Protein AF-0000000078038089 (afdb_homodimer)

Solvent-accessible surface area (backbone atoms only — not comparable to full-atom values): 41610 Å² total; per-residue (Å²): 118,69,72,63,53,53,57,51,37,50,51,44,17,50,50,28,14,52,50,22,21,52,52,29,41,55,55,46,53,55,54,62,59,62,69,77,53,71,52,71,41,42,53,54,8,49,50,24,42,45,66,64,34,48,66,60,7,49,51,33,33,49,57,31,35,71,75,46,75,58,58,70,67,52,51,52,26,52,27,52,46,32,40,77,71,63,40,31,68,63,18,39,51,49,32,51,55,57,60,68,46,84,88,56,50,72,68,52,44,52,50,33,45,52,51,37,21,49,34,27,44,75,66,60,40,50,69,60,13,45,54,41,28,58,70,32,52,89,47,97,51,21,51,62,24,49,52,52,43,40,54,52,27,56,74,70,63,39,50,68,61,37,49,52,54,42,68,75,39,60,83,57,45,86,65,41,41,53,50,45,15,52,46,23,45,51,53,17,54,56,22,52,78,67,66,36,61,68,56,21,51,51,25,46,52,51,16,25,70,44,50,37,76,76,34,67,66,60,41,50,50,50,33,50,49,22,56,74,67,66,34,64,67,55,28,52,53,42,52,50,49,38,55,73,76,37,52,55,47,47,28,61,48,51,54,54,52,55,70,74,40,58,76,90,53,44,62,76,50,42,70,61,54,52,51,47,50,69,74,40,61,83,41,65,39,50,54,58,50,48,51,48,27,52,74,61,70,36,53,65,61,47,45,55,51,38,54,50,31,54,70,75,61,64,45,66,59,51,48,34,37,40,38,67,49,44,37,74,72,50,60,78,91,45,25,65,59,41,45,50,52,31,54,54,46,39,50,49,39,70,68,44,43,22,23,42,29,75,80,80,59,51,73,32,86,60,89,48,56,52,38,89,82,81,60,46,70,73,37,40,59,64,49,64,40,70,76,69,79,64,76,79,71,128,120,70,72,62,51,54,56,51,38,50,52,45,17,49,49,27,15,51,50,20,22,51,54,29,41,55,54,46,52,56,56,61,58,63,70,77,54,71,51,69,41,42,52,54,9,49,51,24,43,45,66,63,34,50,65,62,7,50,50,33,32,48,57,30,34,71,76,47,74,57,59,72,67,52,51,51,27,52,27,52,45,31,41,77,71,64,40,32,68,61,18,40,52,49,32,50,54,57,60,67,46,83,88,56,51,73,68,53,44,52,51,33,45,52,51,36,20,49,34,26,45,75,64,61,41,51,68,59,13,45,54,42,28,60,69,32,52,88,46,98,50,20,49,62,24,49,52,52,42,40,54,52,28,56,74,70,64,38,50,67,63,36,49,53,55,40,68,75,39,59,83,58,45,87,65,41,41,54,50,47,15,54,44,24,46,51,53,16,54,55,23,53,77,67,65,37,60,69,56,22,53,52,25,46,51,52,14,24,69,44,50,36,77,74,35,67,66,58,41,50,51,50,32,51,50,23,56,75,68,66,34,63,69,55,29,51,52,41,52,50,49,37,55,72,75,36,52,54,47,46,28,59,48,51,53,54,52,56,70,74,40,60,78,88,52,43,62,76,49,43,69,59,53,50,51,47,50,69,75,40,63,82,41,66,39,50,55,57,50,46,51,47,29,52,74,60,70,37,53,65,62,48,46,55,50,39,54,51,30,54,69,77,62,62,45,65,60,52,47,35,38,39,36,69,49,43,38,75,69,49,60,78,91,46,26,65,59,41,45,51,52,31,52,53,46,40,51,48,39,70,68,44,43,22,22,42,29,76,80,80,58,52,72,32,86,57,88,48,57,52,38,88,81,79,62,47,67,73,37,39,59,66,47,64,40,69,76,68,79,64,78,79,72,128

Foldseek 3Di:
DVVVVVVVVVVVVVVVVVVVVVVVVVVCVVVVVPDPDQPPLLVQLVVCVVVVVPVRSLVSLVVSCVVPVDPLVSLLVSLLSCVVVVVLVVSLVSLVVVLPDPPDDPVSNLSSLQSNLVSCVSNVVLVVSLVSLVVCCPHPCNLVSLVVNLVSCVVVLVLVVNLVSCVVPVPSDPLSLVVLLVSLLVQLVVCLVVPVVVSNVVSLVSSCVRPNCLDLSSLLSQLSSCLSVVVVVSNVVSLVSCCVRPLQCVQVVLVSVPVSDDLLCLQVCLVVVLVSCVVPVQHQHLQVNCSSCVSVVNLVSSLVSLVVSCVPPNDLSSVLSNLVSVLVVDPPVCNVVSVVVSVVSVVLCQVQWFWAFQPPGDTHSDDDQADPPPRDGNRTRSGTDSDDPPPPPD/DVVVVVVVVVVVVVVVVVVVVVVVVVVCVVVVVPDPDQPPLLVQLVVCVVVVVNVRSLVSLVVSCVVPVDPLVSLLVSLLSCVVVVVLVVSLVSLVVVLPDPPDDPVSNLSSLQSNLVSCVSNPVLVSSLVSLVVCCPHPCNLVSLVVNLVSCVVVLVLVVNLVSCVVPVPSDPLSLVVLLVSLLVQLVVCLVVVVVVSNVVSLVSSCVRPNCLDLSSLLSQLSSCLSVVVVVSNVVSLVSCVVRPLLSVQVVLVSVPVSDDLVCLQVCLVVVLVSCVVPVQHQHLQVNCSSCVSVVNLVSSLVSLVVSCVPPNDLSSVLSNLVSVLVVDDPVCNVVSVVVSVVSVVLCQVQWFWAFQPPGDTHSDDDQADPPPRDGNRTRSGTDSDPPPPPPD

Radius of gyration: 39.52 Å; Cα contacts (8 Å, |Δi|>4): 977; chains: 2; bounding box: 90×136×73 Å

Nearest PDB structures (foldseek):
  7wzb-assembly1_B  TM=8.133E-01  e=4.475E-08  Salmonella enterica subsp. enterica serovar Typhimurium str. LT2
  7wzb-assembly1_A  TM=8.199E-01  e=7.776E-07  Salmonella enterica subsp. enterica serovar Typhimurium str. LT2
  8dth-assembly1_A  TM=4.764E-01  e=3.209E-05  Arabidopsis thaliana
  7y4i-assembly1_A  TM=4.609E-01  e=3.816E-05  Arabidopsis thaliana
  8a61-assembly1_D  TM=4.035E-01  e=2.325E-03  Saccharomyces cerevisiae

Sequence (788 aa):
MIWDQWWYALLIGALFFALGWIAGRIDLRAVTRAASQLPRAYLTGLNHLLHGRRDQALEALLAAAELHPGPVELQLALAALMRDRGEYERAIAIHRALAARSELTAQQRDEVIAELALDYHRAGFLDRAEAAYRQMLGGPRDGWARAALVAILQTERDWNQCLALLEAAPEALPHAQLLQMHLHCELAQEAISREDWATVAHHWRAACEAGGGQALRTLLVEGEWRLATQDEAGVRSVWERIERIHPDGLALVLDKWLSALPVEQWPTVLPVVRRWFQRFPQIDAWARYVDVELQCGSADEAFRRLQEAMRVSPDLMVLDAYLRLVVWMVPEGWRVEVDRVRSLVHGYVERLARYHCQKCGFKAKQHHWRCPACGEWGTFPPRRTVAFEGSRAQMIWDQWWYALLIGALFFALGWIAGRIDLRAVTRAASQLPRAYLTGLNHLLHGRRDQALEALLAAAELHPGPVELQLALAALMRDRGEYERAIAIHRALAARSELTAQQRDEVIAELALDYHRAGFLDRAEAAYRQMLGGPRDGWARAALVAILQTERDWNQCLALLEAAPEALPHAQLLQMHLHCELAQEAISREDWATVAHHWRAACEAGGGQALRTLLVEGEWRLATQDEAGVRSVWERIERIHPDGLALVLDKWLSALPVEQWPTVLPVVRRWFQRFPQIDAWARYVDVELQCGSADEAFRRLQEAMRVSPDLMVLDAYLRLVVWMVPEGWRVEVDRVRSLVHGYVERLARYHCQKCGFKAKQHHWRCPACGEWGTFPPRRTVAFEGSRAQ

Structure (mmCIF, N/CA/C/O backbone):
data_AF-0000000078038089-model_v1
#
loop_
_entity.id
_entity.type
_entity.pdbx_description
1 polymer 'Lipopolysaccharide assembly protein LapB'
#
loop_
_atom_site.group_PDB
_atom_site.id
_atom_site.type_symbol
_atom_site.label_atom_id
_atom_site.label_alt_id
_atom_site.label_comp_id
_atom_site.label_asym_id
_atom_site.label_entity_id
_atom_site.label_seq_id
_atom_site.pdbx_PDB_ins_code
_atom_site.Cartn_x
_atom_site.Cartn_y
_atom_site.Cartn_z
_atom_site.occupancy
_atom_site.B_iso_or_equiv
_atom_site.auth_seq_id
_atom_site.auth_comp_id
_atom_site.auth_asym_id
_atom_site.auth_atom_id
_atom_site.pdbx_PDB_model_num
ATOM 1 N N . MET A 1 1 ? -5.324 94.438 43.156 1 42.06 1 MET A N 1
ATOM 2 C CA . MET A 1 1 ? -5.879 93.375 43.938 1 42.06 1 MET A CA 1
ATOM 3 C C . MET A 1 1 ? -6.602 92.375 43.062 1 42.06 1 MET A C 1
ATOM 5 O O . MET A 1 1 ? -6.828 91.25 43.469 1 42.06 1 MET A O 1
ATOM 9 N N . ILE A 1 2 ? -7.195 92.812 42 1 53.88 2 ILE A N 1
ATOM 10 C CA . ILE A 1 2 ? -8.008 92.062 41.094 1 53.88 2 ILE A CA 1
ATOM 11 C C . ILE A 1 2 ? -7.105 91.125 40.281 1 53.88 2 ILE A C 1
ATOM 13 O O . ILE A 1 2 ? -7.492 90 39.938 1 53.88 2 ILE A O 1
ATOM 17 N N . TRP A 1 3 ? -5.93 91.625 39.969 1 56.16 3 TRP A N 1
ATOM 18 C CA . TRP A 1 3 ? -4.996 90.812 39.156 1 56.16 3 TRP A CA 1
ATOM 19 C C . TRP A 1 3 ? -4.562 89.562 39.906 1 56.16 3 TRP A C 1
ATOM 21 O O . TRP A 1 3 ? -4.324 88.562 39.25 1 56.16 3 TRP A O 1
ATOM 31 N N . ASP A 1 4 ? -4.559 89.562 41.281 1 59.94 4 ASP A N 1
ATOM 32 C CA . ASP A 1 4 ? -4.102 88.438 42.094 1 59.94 4 ASP A CA 1
ATOM 33 C C . ASP A 1 4 ? -5.105 87.312 42.062 1 59.94 4 ASP A C 1
ATOM 35 O O . ASP A 1 4 ? -4.719 86.125 42.125 1 59.94 4 ASP A O 1
ATOM 39 N N . GLN A 1 5 ? -6.301 87.562 41.812 1 61.91 5 GLN A N 1
ATOM 40 C CA . GLN A 1 5 ? -7.336 86.562 41.875 1 61.91 5 GLN A CA 1
ATOM 41 C C . GLN A 1 5 ? -7.375 85.75 40.594 1 61.91 5 GLN A C 1
ATOM 43 O O . GLN A 1 5 ? -7.691 84.562 40.625 1 61.91 5 GLN A O 1
ATOM 48 N N . TRP A 1 6 ? -6.977 86.375 39.469 1 65.12 6 TRP A N 1
ATOM 49 C CA . TRP A 1 6 ? -7.008 85.688 38.188 1 65.12 6 TRP A CA 1
ATOM 50 C C . TRP A 1 6 ? -5.918 84.625 38.125 1 65.12 6 TRP A C 1
ATOM 52 O O . TRP A 1 6 ? -6.125 83.562 37.562 1 65.12 6 TRP A O 1
ATOM 62 N N . TRP A 1 7 ? -4.738 84.875 38.812 1 70.12 7 TRP A N 1
ATOM 63 C CA . TRP A 1 7 ? -3.658 83.875 38.844 1 70.12 7 TRP A CA 1
ATOM 64 C C . TRP A 1 7 ? -4.074 82.625 39.656 1 70.12 7 TRP A C 1
ATOM 66 O O . TRP A 1 7 ? -3.746 81.5 39.281 1 70.12 7 TRP A O 1
ATOM 76 N N . TYR A 1 8 ? -4.852 82.812 40.719 1 69.56 8 TYR A N 1
ATOM 77 C CA . TYR A 1 8 ? -5.348 81.75 41.5 1 69.56 8 TYR A CA 1
ATOM 78 C C . TYR A 1 8 ? -6.391 80.938 40.75 1 69.56 8 TYR A C 1
ATOM 80 O O . TYR A 1 8 ? -6.402 79.688 40.781 1 69.56 8 TYR A O 1
ATOM 88 N N . ALA A 1 9 ? -7.199 81.625 39.938 1 69.62 9 ALA A N 1
ATOM 89 C CA . ALA A 1 9 ? -8.211 81 39.094 1 69.62 9 ALA A CA 1
ATOM 90 C C . ALA A 1 9 ? -7.555 80.188 38 1 69.62 9 ALA A C 1
ATOM 92 O O . ALA A 1 9 ? -7.992 79.062 37.719 1 69.62 9 ALA A O 1
ATOM 93 N N . LEU A 1 10 ? -6.504 80.688 37.438 1 72.38 10 LEU A N 1
ATOM 94 C CA . LEU A 1 10 ? -5.758 79.938 36.438 1 72.38 10 LEU A CA 1
ATOM 95 C C . LEU A 1 10 ? -5.055 78.75 37.031 1 72.38 10 LEU A C 1
ATOM 97 O O . LEU A 1 10 ? -5.016 77.625 36.438 1 72.38 10 LEU A O 1
ATOM 101 N N . LEU A 1 11 ? -4.547 78.875 38.312 1 73.69 11 LEU A N 1
ATOM 102 C CA . LEU A 1 11 ? -3.879 77.75 39 1 73.69 11 LEU A CA 1
ATOM 103 C C . LEU A 1 11 ? -4.879 76.688 39.375 1 73.69 11 LEU A C 1
ATOM 105 O O . LEU A 1 11 ? -4.59 75.5 39.25 1 73.69 11 LEU A O 1
ATOM 109 N N . ILE A 1 12 ? -6.078 77.125 39.781 1 73.38 12 ILE A N 1
ATOM 110 C CA . ILE A 1 12 ? -7.133 76.188 40.125 1 73.38 12 ILE A CA 1
ATOM 111 C C . ILE A 1 12 ? -7.664 75.5 38.875 1 73.38 12 ILE A C 1
ATOM 113 O O . ILE A 1 12 ? -7.875 74.312 38.844 1 73.38 12 ILE A O 1
ATOM 117 N N . GLY A 1 13 ? -7.836 76.312 37.781 1 73.81 13 GLY A N 1
ATOM 118 C CA . GLY A 1 13 ? -8.219 75.75 36.5 1 73.81 13 GLY A CA 1
ATOM 119 C C . GLY A 1 13 ? -7.211 74.75 35.969 1 73.81 13 GLY A C 1
ATOM 120 O O . GLY A 1 13 ? -7.582 73.688 35.469 1 73.81 13 GLY A O 1
ATOM 121 N N . ALA A 1 14 ? -5.941 75.062 36.125 1 76.44 14 ALA A N 1
ATOM 122 C CA . ALA A 1 14 ? -4.871 74.188 35.688 1 76.44 14 ALA A CA 1
ATOM 123 C C . ALA A 1 14 ? -4.848 72.875 36.531 1 76.44 14 ALA A C 1
ATOM 125 O O . ALA A 1 14 ? -4.637 71.812 36 1 76.44 14 ALA A O 1
ATOM 126 N N . LEU A 1 15 ? -5.125 72.938 37.812 1 77 15 LEU A N 1
ATOM 127 C CA . LEU A 1 15 ? -5.188 71.75 38.688 1 77 15 LEU A CA 1
ATOM 128 C C . LEU A 1 15 ? -6.383 70.875 38.344 1 77 15 LEU A C 1
ATOM 130 O O . LEU A 1 15 ? -6.258 69.688 38.312 1 77 15 LEU A O 1
ATOM 134 N N . PHE A 1 16 ? -7.5 71.562 38.094 1 76.12 16 PHE A N 1
ATOM 135 C CA . PHE A 1 16 ? -8.688 70.75 37.75 1 76.12 16 PHE A CA 1
ATOM 136 C C . PHE A 1 16 ? -8.555 70.125 36.344 1 76.12 16 PHE A C 1
ATOM 138 O O . PHE A 1 16 ? -8.992 69 36.125 1 76.12 16 PHE A O 1
ATOM 145 N N . PHE A 1 17 ? -7.906 70.875 35.406 1 76.44 17 PHE A N 1
ATOM 146 C CA . PHE A 1 17 ? -7.594 70.312 34.125 1 76.44 17 PHE A CA 1
ATOM 147 C C . PHE A 1 17 ? -6.668 69.125 34.25 1 76.44 17 PHE A C 1
ATOM 149 O O . PHE A 1 17 ? -6.883 68.062 33.625 1 76.44 17 PHE A O 1
ATOM 156 N N . ALA A 1 18 ? -5.656 69.188 35.125 1 78.19 18 ALA A N 1
ATOM 157 C CA . ALA A 1 18 ? -4.719 68.062 35.375 1 78.19 18 ALA A CA 1
ATOM 158 C C . ALA A 1 18 ? -5.422 66.938 36.031 1 78.19 18 ALA A C 1
ATOM 160 O O . ALA A 1 18 ? -5.184 65.75 35.656 1 78.19 18 ALA A O 1
ATOM 161 N N . LEU A 1 19 ? -6.332 67.188 36.906 1 76.94 19 LEU A N 1
ATOM 162 C CA . LEU A 1 19 ? -7.082 66.125 37.594 1 76.94 19 LEU A CA 1
ATOM 163 C C . LEU A 1 19 ? -8.07 65.438 36.625 1 76.94 19 LEU A C 1
ATOM 165 O O . LEU A 1 19 ? -8.234 64.25 36.656 1 76.94 19 LEU A O 1
ATOM 169 N N . GLY A 1 20 ? -8.75 66.188 35.812 1 72.44 20 GLY A N 1
ATOM 170 C CA . GLY A 1 20 ? -9.617 65.688 34.781 1 72.44 20 GLY A CA 1
ATOM 171 C C . GLY A 1 20 ? -8.867 64.812 33.75 1 72.44 20 GLY A C 1
ATOM 172 O O . GLY A 1 20 ? -9.328 63.781 33.344 1 72.44 20 GLY A O 1
ATOM 173 N N . TRP A 1 21 ? -7.723 65.25 33.312 1 73.06 21 TRP A N 1
ATOM 174 C CA . TRP A 1 21 ? -6.844 64.5 32.406 1 73.06 21 TRP A CA 1
ATOM 175 C C . TRP A 1 21 ? -6.371 63.219 33 1 73.06 21 TRP A C 1
ATOM 177 O O . TRP A 1 21 ? -6.375 62.188 32.312 1 73.06 21 TRP A O 1
ATOM 187 N N . ILE A 1 22 ? -6.027 63.188 34.281 1 71.94 22 ILE A N 1
ATOM 188 C CA . ILE A 1 22 ? -5.59 61.969 35 1 71.94 22 ILE A CA 1
ATOM 189 C C . ILE A 1 22 ? -6.766 61.031 35.156 1 71.94 22 ILE A C 1
ATOM 191 O O . ILE A 1 22 ? -6.629 59.812 34.969 1 71.94 22 ILE A O 1
ATOM 195 N N . ALA A 1 23 ? -7.945 61.469 35.469 1 69.44 23 ALA A N 1
ATOM 196 C CA . ALA A 1 23 ? -9.133 60.656 35.688 1 69.44 23 ALA A CA 1
ATOM 197 C C . ALA A 1 23 ? -9.578 60.031 34.344 1 69.44 23 ALA A C 1
ATOM 199 O O . ALA A 1 23 ? -10 58.875 34.312 1 69.44 23 ALA A O 1
ATOM 200 N N . GLY A 1 24 ? -9.547 60.719 33.219 1 60.56 24 GLY A N 1
ATOM 201 C CA . GLY A 1 24 ? -9.852 60.156 31.906 1 60.56 24 GLY A CA 1
ATOM 202 C C . GLY A 1 24 ? -8.875 59.094 31.469 1 60.56 24 GLY A C 1
ATOM 203 O O . GLY A 1 24 ? -9.266 58.125 30.781 1 60.56 24 GLY A O 1
ATOM 204 N N . ARG A 1 25 ? -7.664 59.188 31.875 1 59.28 25 ARG A N 1
ATOM 205 C CA . ARG A 1 25 ? -6.629 58.219 31.547 1 59.28 25 ARG A CA 1
ATOM 206 C C . ARG A 1 25 ? -6.773 56.938 32.406 1 59.28 25 ARG A C 1
ATOM 208 O O . ARG A 1 25 ? -6.531 55.844 31.922 1 59.28 25 ARG A O 1
ATOM 215 N N . ILE A 1 26 ? -7.172 57 33.625 1 53.28 26 ILE A N 1
ATOM 216 C CA . ILE A 1 26 ? -7.305 55.844 34.5 1 53.28 26 ILE A CA 1
ATOM 217 C C . ILE A 1 26 ? -8.484 55 34.062 1 53.28 26 ILE A C 1
ATOM 219 O O . ILE A 1 26 ? -8.383 53.75 34 1 53.28 26 ILE A O 1
ATOM 223 N N . ASP A 1 27 ? -9.711 55.562 33.75 1 49.41 27 ASP A N 1
ATOM 224 C CA . ASP A 1 27 ? -10.891 54.781 33.406 1 49.41 27 ASP A CA 1
ATOM 225 C C . ASP A 1 27 ? -10.68 54.062 32.062 1 49.41 27 ASP A C 1
ATOM 227 O O . ASP A 1 27 ? -11.125 52.938 31.875 1 49.41 27 ASP A O 1
ATOM 231 N N . LEU A 1 28 ? -10.125 54.688 31.156 1 45.72 28 LEU A N 1
ATOM 232 C CA . LEU A 1 28 ? -9.977 54.188 29.797 1 45.72 28 LEU A CA 1
ATOM 233 C C . LEU A 1 28 ? -8.914 53.094 29.734 1 45.72 28 LEU A C 1
ATOM 235 O O . LEU A 1 28 ? -9.016 52.156 28.938 1 45.72 28 LEU A O 1
ATOM 239 N N . ARG A 1 29 ? -7.953 53.281 30.625 1 48.91 29 ARG A N 1
ATOM 240 C CA . ARG A 1 29 ? -7.012 52.188 30.703 1 48.91 29 ARG A CA 1
ATOM 241 C C . ARG A 1 29 ? -7.711 50.906 31.141 1 48.91 29 ARG A C 1
ATOM 243 O O . ARG A 1 29 ? -7.387 49.812 30.641 1 48.91 29 ARG A O 1
ATOM 250 N N . ALA A 1 30 ? -8.656 50.938 32.062 1 44.59 30 ALA A N 1
ATOM 251 C CA . ALA A 1 30 ? -9.344 49.75 32.531 1 44.59 30 ALA A CA 1
ATOM 252 C C . ALA A 1 30 ? -10.266 49.156 31.453 1 44.59 30 ALA A C 1
ATOM 254 O O . ALA A 1 30 ? -10.328 47.969 31.25 1 44.59 30 ALA A O 1
ATOM 255 N N . VAL A 1 31 ? -11.148 50 30.875 1 41.47 31 VAL A N 1
ATOM 256 C CA . VAL A 1 31 ? -12.133 49.562 29.906 1 41.47 31 VAL A CA 1
ATOM 257 C C . VAL A 1 31 ? -11.43 49.125 28.625 1 41.47 31 VAL A C 1
ATOM 259 O O . VAL A 1 31 ? -11.82 48.125 28 1 41.47 31 VAL A O 1
ATOM 262 N N . THR A 1 32 ? -10.445 49.844 28.203 1 40.34 32 THR A N 1
ATOM 263 C CA . THR A 1 32 ? -9.727 49.5 26.969 1 40.34 32 THR A CA 1
ATOM 264 C C . THR A 1 32 ? -8.922 48.219 27.156 1 40.34 32 THR A C 1
ATOM 266 O O . THR A 1 32 ? -8.672 47.5 26.188 1 40.34 32 THR A O 1
ATOM 269 N N . ARG A 1 33 ? -8.438 47.938 28.344 1 41.72 33 ARG A N 1
ATOM 270 C CA . ARG A 1 33 ? -7.797 46.656 28.625 1 41.72 33 ARG A CA 1
ATOM 271 C C . ARG A 1 33 ? -8.789 45.5 28.469 1 41.72 33 ARG A C 1
ATOM 273 O O . ARG A 1 33 ? -8.43 44.406 28.047 1 41.72 33 ARG A O 1
ATOM 280 N N . ALA A 1 34 ? -10.078 45.594 28.953 1 40.5 34 ALA A N 1
ATOM 281 C CA . ALA A 1 34 ? -11 44.469 29.016 1 40.5 34 ALA A CA 1
ATOM 282 C C . ALA A 1 34 ? -11.539 44.094 27.641 1 40.5 34 ALA A C 1
ATOM 284 O O . ALA A 1 34 ? -11.766 42.938 27.344 1 40.5 34 ALA A O 1
ATOM 285 N N . ALA A 1 35 ? -12.102 44.969 26.891 1 38.94 35 ALA A N 1
ATOM 286 C CA . ALA A 1 35 ? -12.977 44.625 25.781 1 38.94 35 ALA A CA 1
ATOM 287 C C . ALA A 1 35 ? -12.219 43.844 24.703 1 38.94 35 ALA A C 1
ATOM 289 O O . ALA A 1 35 ? -12.727 42.844 24.188 1 38.94 35 ALA A O 1
ATOM 290 N N . SER A 1 36 ? -11.453 44.406 23.75 1 42.22 36 SER A N 1
ATOM 291 C CA . SER A 1 36 ? -11.07 43.875 22.453 1 42.22 36 SER A CA 1
ATOM 292 C C . SER A 1 36 ? -9.828 43 22.562 1 42.22 36 SER A C 1
ATOM 294 O O . SER A 1 36 ? -9.258 42.594 21.547 1 42.22 36 SER A O 1
ATOM 296 N N . GLN A 1 37 ? -9.125 43.031 23.656 1 41.47 37 GLN A N 1
ATOM 297 C CA . GLN A 1 37 ? -7.797 42.438 23.594 1 41.47 37 GLN A CA 1
ATOM 298 C C . GLN A 1 37 ? -7.883 40.906 23.516 1 41.47 37 GLN A C 1
ATOM 300 O O . GLN A 1 37 ? -8.539 40.281 24.344 1 41.47 37 GLN A O 1
ATOM 305 N N . LEU A 1 38 ? -7.859 40.375 22.281 1 48.47 38 LEU A N 1
ATOM 306 C CA . LEU A 1 38 ? -7.602 38.938 22.391 1 48.47 38 LEU A CA 1
ATOM 307 C C . LEU A 1 38 ? -6.559 38.656 23.469 1 48.47 38 LEU A C 1
ATOM 309 O O . LEU A 1 38 ? -5.465 39.219 23.438 1 48.47 38 LEU A O 1
ATOM 313 N N . PRO A 1 39 ? -6.977 38.156 24.562 1 52.38 39 PRO A N 1
ATOM 314 C CA . PRO A 1 39 ? -5.992 37.875 25.609 1 52.38 39 PRO A CA 1
ATOM 315 C C . PRO A 1 39 ? -4.695 37.281 25.062 1 52.38 39 PRO A C 1
ATOM 317 O O . PRO A 1 39 ? -4.707 36.625 24.016 1 52.38 39 PRO A O 1
ATOM 320 N N . ARG A 1 40 ? -3.572 37.906 25.422 1 56.75 40 ARG A N 1
ATOM 321 C CA . ARG A 1 40 ? -2.229 37.406 25.172 1 56.75 40 ARG A CA 1
ATOM 322 C C . ARG A 1 40 ? -2.223 35.875 25.078 1 56.75 40 ARG A C 1
ATOM 324 O O . ARG A 1 40 ? -1.439 35.281 24.328 1 56.75 40 ARG A O 1
ATOM 331 N N . ALA A 1 41 ? -3.227 35.469 25.719 1 61.59 41 ALA A N 1
ATOM 332 C CA . ALA A 1 41 ? -3.285 34 25.781 1 61.59 41 ALA A CA 1
ATOM 333 C C . ALA A 1 41 ? -3.658 33.406 24.438 1 61.59 41 ALA A C 1
ATOM 335 O O . ALA A 1 41 ? -3.152 32.344 24.047 1 61.59 41 ALA A O 1
ATOM 336 N N . TYR A 1 42 ? -4.395 34.156 23.688 1 63.84 42 TYR A N 1
ATOM 337 C CA . TYR A 1 42 ? -4.773 33.656 22.359 1 63.84 42 TYR A CA 1
ATOM 338 C C . TYR A 1 42 ? -3.609 33.75 21.391 1 63.84 42 TYR A C 1
ATOM 340 O O . TYR A 1 42 ? -3.471 32.938 20.484 1 63.84 42 TYR A O 1
ATOM 348 N N . LEU A 1 43 ? -2.785 34.688 21.719 1 63.28 43 LEU A N 1
ATOM 349 C CA . LEU A 1 43 ? -1.625 34.875 20.844 1 63.28 43 LEU A CA 1
ATOM 350 C C . LEU A 1 43 ? -0.643 33.719 21 1 63.28 43 LEU A C 1
ATOM 352 O O . LEU A 1 43 ? -0.013 33.312 20.016 1 63.28 43 LEU A O 1
ATOM 356 N N . THR A 1 44 ? -0.53 33.281 22.188 1 68.25 44 THR A N 1
ATOM 357 C CA . THR A 1 44 ? 0.328 32.125 22.422 1 68.25 44 THR A CA 1
ATOM 358 C C . THR A 1 44 ? -0.168 30.922 21.625 1 68.25 44 THR A C 1
ATOM 360 O O . THR A 1 44 ? 0.625 30.219 21.016 1 68.25 44 THR A O 1
ATOM 363 N N . GLY A 1 45 ? -1.47 30.75 21.703 1 66.5 45 GLY A N 1
ATOM 364 C CA . GLY A 1 45 ? -2.053 29.656 20.938 1 66.5 45 GLY A CA 1
ATOM 365 C C . GLY A 1 45 ? -1.867 29.797 19.438 1 66.5 45 GLY A C 1
ATOM 366 O O . GLY A 1 45 ? -1.544 28.828 18.75 1 66.5 45 GLY A O 1
ATOM 367 N N . LEU A 1 46 ? -1.989 30.969 19.016 1 64.06 46 LEU A N 1
ATOM 368 C CA . LEU A 1 46 ? -1.79 31.25 17.594 1 64.06 46 LEU A CA 1
ATOM 369 C C . LEU A 1 46 ? -0.356 30.938 17.172 1 64.06 46 LEU A C 1
ATOM 371 O O . LEU A 1 46 ? -0.124 30.391 16.094 1 64.06 46 LEU A O 1
ATOM 375 N N . ASN A 1 47 ? 0.443 31.203 18.047 1 62.5 47 ASN A N 1
ATOM 376 C CA . ASN A 1 47 ? 1.854 30.922 17.781 1 62.5 47 ASN A CA 1
ATOM 377 C C . ASN A 1 47 ? 2.121 29.422 17.656 1 62.5 47 ASN A C 1
ATOM 379 O O . ASN A 1 47 ? 2.846 29 16.766 1 62.5 47 ASN A O 1
ATOM 383 N N . HIS A 1 48 ? 1.512 28.766 18.562 1 68.12 48 HIS A N 1
ATOM 384 C CA . HIS A 1 48 ? 1.676 27.312 18.516 1 68.12 48 HIS A CA 1
ATOM 385 C C . HIS A 1 48 ? 1.058 26.734 17.234 1 68.12 48 HIS A C 1
ATOM 387 O O . HIS A 1 48 ? 1.62 25.828 16.625 1 68.12 48 HIS A O 1
ATOM 393 N N . LEU A 1 49 ? -0.092 27.281 16.922 1 64.62 49 LEU A N 1
ATOM 394 C CA . LEU A 1 49 ? -0.817 26.797 15.75 1 64.62 49 LEU A CA 1
ATOM 395 C C . LEU A 1 49 ? -0.009 27.031 14.477 1 64.62 49 LEU A C 1
ATOM 397 O O . LEU A 1 49 ? 0.051 26.156 13.609 1 64.62 49 LEU A O 1
ATOM 401 N N . LEU A 1 50 ? 0.585 28.078 14.477 1 62.34 50 LEU A N 1
ATOM 402 C CA . LEU A 1 50 ? 1.351 28.469 13.297 1 62.34 50 LEU A CA 1
ATOM 403 C C . LEU A 1 50 ? 2.605 27.609 13.156 1 62.34 50 LEU A C 1
ATOM 405 O O . LEU A 1 50 ? 3.135 27.453 12.055 1 62.34 50 LEU A O 1
ATOM 409 N N . HIS A 1 51 ? 3.023 27.062 14.297 1 60.16 51 HIS A N 1
ATOM 410 C CA . HIS A 1 51 ? 4.211 26.219 14.266 1 60.16 51 HIS A CA 1
ATOM 411 C C . HIS A 1 51 ? 3.834 24.734 14.117 1 60.16 51 HIS A C 1
ATOM 413 O O . HIS A 1 51 ? 4.664 23.859 14.352 1 60.16 51 HIS A O 1
ATOM 419 N N . GLY A 1 52 ? 2.586 24.703 13.891 1 59.91 52 GLY A N 1
ATOM 420 C CA . GLY A 1 52 ? 2.121 23.359 13.609 1 59.91 52 GLY A CA 1
ATOM 421 C C . GLY A 1 52 ? 1.914 22.516 14.859 1 59.91 52 GLY A C 1
ATOM 422 O O . GLY A 1 52 ? 1.684 21.312 14.773 1 59.91 52 GLY A O 1
ATOM 423 N N . ARG A 1 53 ? 2.35 23.234 15.938 1 63.25 53 ARG A N 1
ATOM 424 C CA . ARG A 1 53 ? 2.119 22.562 17.203 1 63.25 53 ARG A CA 1
ATOM 425 C C . ARG A 1 53 ? 0.653 22.641 17.609 1 63.25 53 ARG A C 1
ATOM 427 O O . ARG A 1 53 ? 0.316 23.328 18.578 1 63.25 53 ARG A O 1
ATOM 434 N N . ARG A 1 54 ? -0.017 21.906 16.828 1 63.47 54 ARG A N 1
ATOM 435 C CA . ARG A 1 54 ? -1.469 22 16.938 1 63.47 54 ARG A CA 1
ATOM 436 C C . ARG A 1 54 ? -1.925 21.719 18.375 1 63.47 54 ARG A C 1
ATOM 438 O O . ARG A 1 54 ? -2.777 22.438 18.906 1 63.47 54 ARG A O 1
ATOM 445 N N . ASP A 1 55 ? -1.188 20.844 19.016 1 69.12 55 ASP A N 1
ATOM 446 C CA . ASP A 1 55 ? -1.637 20.438 20.344 1 69.12 55 ASP A CA 1
ATOM 447 C C . ASP A 1 55 ? -1.393 21.547 21.359 1 69.12 55 ASP A C 1
ATOM 449 O O . ASP A 1 55 ? -2.277 21.875 22.156 1 69.12 55 ASP A O 1
ATOM 453 N N . GLN A 1 56 ? -0.213 22.047 21.25 1 73.12 56 GLN A N 1
ATOM 454 C CA . GLN A 1 56 ? 0.12 23.109 22.188 1 73.12 56 GLN A CA 1
ATOM 455 C C . GLN A 1 56 ? -0.729 24.359 21.938 1 73.12 56 GLN A C 1
ATOM 457 O O . GLN A 1 56 ? -1.12 25.047 22.875 1 73.12 56 GLN A O 1
ATOM 462 N N . ALA A 1 57 ? -0.928 24.547 20.703 1 69.62 57 ALA A N 1
ATOM 463 C CA . ALA A 1 57 ? -1.778 25.672 20.344 1 69.62 57 ALA A CA 1
ATOM 464 C C . ALA A 1 57 ? -3.182 25.516 20.922 1 69.62 57 ALA A C 1
ATOM 466 O O . ALA A 1 57 ? -3.719 26.438 21.531 1 69.62 57 ALA A O 1
ATOM 467 N N . LEU A 1 58 ? -3.674 24.406 20.734 1 67.19 58 LEU A N 1
ATOM 468 C CA . LEU A 1 58 ? -5.027 24.109 21.203 1 67.19 58 LEU A CA 1
ATOM 469 C C . LEU A 1 58 ? -5.129 24.25 22.719 1 67.19 58 LEU A C 1
ATOM 471 O O . LEU A 1 58 ? -6.098 24.828 23.219 1 67.19 58 LEU A O 1
ATOM 475 N N . GLU A 1 59 ? -4.066 23.828 23.359 1 71.62 59 GLU A N 1
ATOM 476 C CA . GLU A 1 59 ? -4.07 23.938 24.812 1 71.62 59 GLU A CA 1
ATOM 477 C C . GLU A 1 59 ? -4.07 25.406 25.25 1 71.62 59 GLU A C 1
ATOM 479 O O . GLU A 1 59 ? -4.801 25.781 26.172 1 71.62 59 GLU A O 1
ATOM 484 N N . ALA A 1 60 ? -3.283 26.156 24.609 1 73.06 60 ALA A N 1
ATOM 485 C CA . ALA A 1 60 ? -3.195 27.578 24.969 1 73.06 60 ALA A CA 1
ATOM 486 C C . ALA A 1 60 ? -4.492 28.312 24.625 1 73.06 60 ALA A C 1
ATOM 488 O O . ALA A 1 60 ? -4.957 29.141 25.406 1 73.06 60 ALA A O 1
ATOM 489 N N . LEU A 1 61 ? -5.016 27.969 23.516 1 68.94 61 LEU A N 1
ATOM 490 C CA . LEU A 1 61 ? -6.258 28.609 23.109 1 68.94 61 LEU A CA 1
ATOM 491 C C . LEU A 1 61 ? -7.41 28.219 24.016 1 68.94 61 LEU A C 1
ATOM 493 O O . LEU A 1 61 ? -8.242 29.047 24.375 1 68.94 61 LEU A O 1
ATOM 497 N N . LEU A 1 62 ? -7.418 26.969 24.328 1 69.56 62 LEU A N 1
ATOM 498 C CA . LEU A 1 62 ? -8.445 26.484 25.25 1 69.56 62 LEU A CA 1
ATOM 499 C C . LEU A 1 62 ? -8.352 27.172 26.594 1 69.56 62 LEU A C 1
ATOM 501 O O . LEU A 1 62 ? -9.367 27.578 27.172 1 69.56 62 LEU A O 1
ATOM 505 N N . ALA A 1 63 ? -7.16 27.25 27.094 1 70.75 63 ALA A N 1
ATOM 506 C CA . ALA A 1 63 ? -6.949 27.922 28.359 1 70.75 63 ALA A CA 1
ATOM 507 C C . ALA A 1 63 ? -7.414 29.375 28.297 1 70.75 63 ALA A C 1
ATOM 509 O O . ALA A 1 63 ? -8.039 29.891 29.219 1 70.75 63 ALA A O 1
ATOM 510 N N . ALA A 1 64 ? -7.113 30 27.188 1 69.31 64 ALA A N 1
ATOM 511 C CA . ALA A 1 64 ? -7.52 31.391 27.016 1 69.31 64 ALA A CA 1
ATOM 512 C C . ALA A 1 64 ? -9.039 31.516 26.938 1 69.31 64 ALA A C 1
ATOM 514 O O . ALA A 1 64 ? -9.617 32.438 27.5 1 69.31 64 ALA A O 1
ATOM 515 N N . ALA A 1 65 ? -9.609 30.562 26.25 1 67.62 65 ALA A N 1
ATOM 516 C CA . ALA A 1 65 ? -11.055 30.594 26.047 1 67.62 65 ALA A CA 1
ATOM 517 C C . ALA A 1 65 ? -11.797 30.344 27.359 1 67.62 65 ALA A C 1
ATOM 519 O O . ALA A 1 65 ? -12.914 30.828 27.547 1 67.62 65 ALA A O 1
ATOM 520 N N . GLU A 1 66 ? -11.266 29.5 28.109 1 66 66 GLU A N 1
ATOM 521 C CA . GLU A 1 66 ? -11.867 29.25 29.406 1 66 66 GLU A CA 1
ATOM 522 C C . GLU A 1 66 ? -11.922 30.516 30.266 1 66 66 GLU A C 1
ATOM 524 O O . GLU A 1 66 ? -12.898 30.75 30.969 1 66 66 GLU A O 1
ATOM 529 N N . LEU A 1 67 ? -10.961 31.234 30.156 1 65.06 67 LEU A N 1
ATOM 530 C CA . LEU A 1 67 ? -10.875 32.438 30.969 1 65.06 67 LEU A CA 1
ATOM 531 C C . LEU A 1 67 ? -11.641 33.594 30.312 1 65.06 67 LEU A C 1
ATOM 533 O O . LEU A 1 67 ? -12.242 34.406 31.016 1 65.06 67 LEU A O 1
ATOM 537 N N . HIS A 1 68 ? -11.641 33.625 29.062 1 67.06 68 HIS A N 1
ATOM 538 C CA . HIS A 1 68 ? -12.32 34.688 28.312 1 67.06 68 HIS A CA 1
ATOM 539 C C . HIS A 1 68 ? -13.055 34.125 27.094 1 67.06 68 HIS A C 1
ATOM 541 O O . HIS A 1 68 ? -12.492 34.031 26 1 67.06 68 HIS A O 1
ATOM 547 N N . PRO A 1 69 ? -14.414 33.656 27.516 1 64.88 69 PRO A N 1
ATOM 548 C CA . PRO A 1 69 ? -15.125 33.062 26.375 1 64.88 69 PRO A CA 1
ATOM 549 C C . PRO A 1 69 ? -15.25 34.031 25.203 1 64.88 69 PRO A C 1
ATOM 551 O O . PRO A 1 69 ? -15.594 35.219 25.391 1 64.88 69 PRO A O 1
ATOM 554 N N . GLY A 1 70 ? -14.523 33.906 24.203 1 64.56 70 GLY A N 1
ATOM 555 C CA . GLY A 1 70 ? -14.492 34.75 23 1 64.56 70 GLY A CA 1
ATOM 556 C C . GLY A 1 70 ? -15.773 34.688 22.203 1 64.56 70 GLY A C 1
ATOM 557 O O . GLY A 1 70 ? -16.812 34.219 22.703 1 64.56 70 GLY A O 1
ATOM 558 N N . PRO A 1 71 ? -15.852 35.438 21.109 1 70.12 71 PRO A N 1
ATOM 559 C CA . PRO A 1 71 ? -17.016 35.406 20.203 1 70.12 71 PRO A CA 1
ATOM 560 C C . PRO A 1 71 ? -17.391 33.969 19.812 1 70.12 71 PRO A C 1
ATOM 562 O O . PRO A 1 71 ? -16.594 33.062 19.969 1 70.12 71 PRO A O 1
ATOM 565 N N . VAL A 1 72 ? -18.719 33.812 19.531 1 74 72 VAL A N 1
ATOM 566 C CA . VAL A 1 72 ? -19.297 32.531 19.188 1 74 72 VAL A CA 1
ATOM 567 C C . VAL A 1 72 ? -18.422 31.812 18.172 1 74 72 VAL A C 1
ATOM 569 O O . VAL A 1 72 ? -18.188 30.609 18.281 1 74 72 VAL A O 1
ATOM 572 N N . GLU A 1 73 ? -17.938 32.562 17.297 1 72.94 73 GLU A N 1
ATOM 573 C CA . GLU A 1 73 ? -17.125 31.984 16.219 1 72.94 73 GLU A CA 1
ATOM 574 C C . GLU A 1 73 ? -15.844 31.359 16.766 1 72.94 73 GLU A C 1
ATOM 576 O O . GLU A 1 73 ? -15.422 30.297 16.297 1 72.94 73 GLU A O 1
ATOM 581 N N . LEU A 1 74 ? -15.297 31.969 17.672 1 70.25 74 LEU A N 1
ATOM 582 C CA . LEU A 1 74 ? -14.07 31.453 18.281 1 70.25 74 LEU A CA 1
ATOM 583 C C . LEU A 1 74 ? -14.359 30.188 19.078 1 70.25 74 LEU A C 1
ATOM 585 O O . LEU A 1 74 ? -13.586 29.234 19.031 1 70.25 74 LEU A O 1
ATOM 589 N N . GLN A 1 75 ? -15.453 30.266 19.844 1 76.12 75 GLN A N 1
ATOM 590 C CA . GLN A 1 75 ? -15.828 29.094 20.625 1 76.12 75 GLN A CA 1
ATOM 591 C C . GLN A 1 75 ? -16.125 27.891 19.734 1 76.12 75 GLN A C 1
ATOM 593 O O . GLN A 1 75 ? -15.758 26.766 20.062 1 76.12 75 GLN A O 1
ATOM 598 N N . LEU A 1 76 ? -16.703 28.125 18.578 1 79.69 76 LEU A N 1
ATOM 599 C CA . LEU A 1 76 ? -17 27.078 17.609 1 79.69 76 LEU A CA 1
ATOM 600 C C . LEU A 1 76 ? -15.703 26.469 17.062 1 79.69 76 LEU A C 1
ATOM 602 O O . LEU A 1 76 ? -15.586 25.25 16.984 1 79.69 76 LEU A O 1
ATOM 606 N N . ALA A 1 77 ? -14.836 27.281 16.844 1 74.06 77 ALA A N 1
ATOM 607 C CA . ALA A 1 77 ? -13.562 26.844 16.297 1 74.06 77 ALA A CA 1
ATOM 608 C C . ALA A 1 77 ? -12.781 26 17.312 1 74.06 77 ALA A C 1
ATOM 610 O O . ALA A 1 77 ? -12.211 24.969 16.969 1 74.06 77 ALA A O 1
ATOM 611 N N . LEU A 1 78 ? -12.82 26.484 18.5 1 73.38 78 LEU A N 1
ATOM 612 C CA . LEU A 1 78 ? -12.102 25.797 19.562 1 73.38 78 LEU A CA 1
ATOM 613 C C . LEU A 1 78 ? -12.695 24.406 19.812 1 73.38 78 LEU A C 1
ATOM 615 O O . LEU A 1 78 ? -11.961 23.438 19.984 1 73.38 78 LEU A O 1
ATOM 619 N N . ALA A 1 79 ? -13.953 24.359 19.875 1 83.31 79 ALA A N 1
ATOM 620 C CA . ALA A 1 79 ? -14.617 23.078 20.109 1 83.31 79 ALA A CA 1
ATOM 621 C C . ALA A 1 79 ? -14.375 22.109 18.953 1 83.31 79 ALA A C 1
ATOM 623 O O . ALA A 1 79 ? -14.211 20.906 19.172 1 83.31 79 ALA A O 1
ATOM 624 N N . ALA A 1 80 ? -14.352 22.609 17.75 1 80.88 80 ALA A N 1
ATOM 625 C CA . ALA A 1 80 ? -14.07 21.766 16.594 1 80.88 80 ALA A CA 1
ATOM 626 C C . ALA A 1 80 ? -12.664 21.188 16.672 1 80.88 80 ALA A C 1
ATOM 628 O O . ALA A 1 80 ? -12.453 20.016 16.328 1 80.88 80 ALA A O 1
ATOM 629 N N . LEU A 1 81 ? -11.805 21.969 17.156 1 74.12 81 LEU A N 1
ATOM 630 C CA . LEU A 1 81 ? -10.438 21.5 17.328 1 74.12 81 LEU A CA 1
ATOM 631 C C . LEU A 1 81 ? -10.367 20.391 18.375 1 74.12 81 LEU A C 1
ATOM 633 O O . LEU A 1 81 ? -9.641 19.422 18.203 1 74.12 81 LEU A O 1
ATOM 637 N N . MET A 1 82 ? -11.062 20.594 19.438 1 81.38 82 MET A N 1
ATOM 638 C CA . MET A 1 82 ? -11.125 19.578 20.484 1 81.38 82 MET A CA 1
ATOM 639 C C . MET A 1 82 ? -11.641 18.25 19.906 1 81.38 82 MET A C 1
ATOM 641 O O . MET A 1 82 ? -11.133 17.188 20.25 1 81.38 82 MET A O 1
ATOM 645 N N . ARG A 1 83 ? -12.586 18.328 19.062 1 88.12 83 ARG A N 1
ATOM 646 C CA . ARG A 1 83 ? -13.133 17.141 18.406 1 88.12 83 ARG A CA 1
ATOM 647 C C . ARG A 1 83 ? -12.055 16.422 17.594 1 88.12 83 ARG A C 1
ATOM 649 O O . ARG A 1 83 ? -11.922 15.203 17.656 1 88.12 83 ARG A O 1
ATOM 656 N N . ASP A 1 84 ? -11.305 17.125 16.891 1 80.75 84 ASP A N 1
ATOM 657 C CA . ASP A 1 84 ? -10.273 16.547 16.031 1 80.75 84 ASP A CA 1
ATOM 658 C C . ASP A 1 84 ? -9.211 15.828 16.859 1 80.75 84 ASP A C 1
ATOM 660 O O . ASP A 1 84 ? -8.617 14.852 16.391 1 80.75 84 ASP A O 1
ATOM 664 N N . ARG A 1 85 ? -9.117 16.234 18.094 1 79.31 85 ARG A N 1
ATOM 665 C CA . ARG A 1 85 ? -8.117 15.633 18.984 1 79.31 85 ARG A CA 1
ATOM 666 C C . ARG A 1 85 ? -8.711 14.469 19.766 1 79.31 85 ARG A C 1
ATOM 668 O O . ARG A 1 85 ? -8.016 13.844 20.578 1 79.31 85 ARG A O 1
ATOM 675 N N . GLY A 1 86 ? -9.93 14.344 19.594 1 87.56 86 GLY A N 1
ATOM 676 C CA . GLY A 1 86 ? -10.586 13.227 20.25 1 87.56 86 GLY A CA 1
ATOM 677 C C . GLY A 1 86 ? -11.195 13.586 21.594 1 87.56 86 GLY A C 1
ATOM 678 O O . GLY A 1 86 ? -11.648 12.711 22.328 1 87.56 86 GLY A O 1
ATOM 679 N N . GLU A 1 87 ? -11.055 14.844 21.906 1 88.25 87 GLU A N 1
ATOM 680 C CA . GLU A 1 87 ? -11.672 15.297 23.156 1 88.25 87 GLU A CA 1
ATOM 681 C C . GLU A 1 87 ? -13.156 15.586 22.953 1 88.25 87 GLU A C 1
ATOM 683 O O . GLU A 1 87 ? -13.602 16.719 23.141 1 88.25 87 GLU A O 1
ATOM 688 N N . TYR A 1 88 ? -13.883 14.602 22.75 1 93.12 88 TYR A N 1
ATOM 689 C CA . TYR A 1 88 ? -15.273 14.719 22.312 1 93.12 88 TYR A CA 1
ATOM 690 C C . TYR A 1 88 ? -16.141 15.281 23.438 1 93.12 88 TYR A C 1
ATOM 692 O O . TYR A 1 88 ? -17.016 16.125 23.188 1 93.12 88 TYR A O 1
ATOM 700 N N . GLU A 1 89 ? -15.898 14.906 24.641 1 93.06 89 GLU A N 1
ATOM 701 C CA . GLU A 1 89 ? -16.734 15.344 25.766 1 93.06 89 GLU A CA 1
ATOM 702 C C . GLU A 1 89 ? -16.641 16.859 25.953 1 93.06 89 GLU A C 1
ATOM 704 O O . GLU A 1 89 ? -17.656 17.516 26.172 1 93.06 89 GLU A O 1
ATOM 709 N N . ARG A 1 90 ? -15.461 17.297 25.891 1 89.06 90 ARG A N 1
ATOM 710 C CA . ARG A 1 90 ? -15.273 18.734 26.047 1 89.06 90 ARG A CA 1
ATOM 711 C C . ARG A 1 90 ? -15.891 19.5 24.875 1 89.06 90 ARG A C 1
ATOM 713 O O . ARG A 1 90 ? -16.531 20.531 25.078 1 89.06 90 ARG A O 1
ATOM 720 N N . ALA A 1 91 ? -15.648 19.031 23.688 1 90.88 91 ALA A N 1
ATOM 721 C CA . ALA A 1 91 ? -16.234 19.656 22.5 1 90.88 91 ALA A CA 1
ATOM 722 C C . ALA A 1 91 ? -17.766 19.703 22.609 1 90.88 91 ALA A C 1
ATOM 724 O O . ALA A 1 91 ? -18.375 20.75 22.391 1 90.88 91 ALA A O 1
ATOM 725 N N . ILE A 1 92 ? -18.391 18.562 23.031 1 95.19 92 ILE A N 1
ATOM 726 C CA . ILE A 1 92 ? -19.844 18.469 23.172 1 95.19 92 ILE A CA 1
ATOM 727 C C . ILE A 1 92 ? -20.328 19.484 24.219 1 95.19 92 ILE A C 1
ATOM 729 O O . ILE A 1 92 ? -21.328 20.172 24 1 95.19 92 ILE A O 1
ATOM 733 N N . ALA A 1 93 ? -19.594 19.594 25.297 1 92.31 93 ALA A N 1
ATOM 734 C CA . ALA A 1 93 ? -19.969 20.516 26.375 1 92.31 93 ALA A CA 1
ATOM 735 C C . ALA A 1 93 ? -20 21.953 25.875 1 92.31 93 ALA A C 1
ATOM 737 O O . ALA A 1 93 ? -20.953 22.703 26.156 1 92.31 93 ALA A O 1
ATOM 738 N N . ILE A 1 94 ? -19.031 22.344 25.125 1 87.44 94 ILE A N 1
ATOM 739 C CA . ILE A 1 94 ? -18.953 23.703 24.625 1 87.44 94 ILE A CA 1
ATOM 740 C C . ILE A 1 94 ? -20.078 23.953 23.609 1 87.44 94 ILE A C 1
ATOM 742 O O . ILE A 1 94 ? -20.781 24.953 23.703 1 87.44 94 ILE A O 1
ATOM 746 N N . HIS A 1 95 ? -20.25 23.078 22.656 1 92.44 95 HIS A N 1
ATOM 747 C CA . HIS A 1 95 ? -21.297 23.266 21.656 1 92.44 95 HIS A CA 1
ATOM 748 C C . HIS A 1 95 ? -22.672 23.25 22.297 1 92.44 95 HIS A C 1
ATOM 750 O O . HIS A 1 95 ? -23.562 24 21.891 1 92.44 95 HIS A O 1
ATOM 756 N N . ARG A 1 96 ? -22.844 22.406 23.312 1 92.81 96 ARG A N 1
ATOM 757 C CA . ARG A 1 96 ? -24.109 22.391 24.031 1 92.81 96 ARG A CA 1
ATOM 758 C C . ARG A 1 96 ? -24.359 23.719 24.75 1 92.81 96 ARG A C 1
ATOM 760 O O . ARG A 1 96 ? -25.484 24.234 24.734 1 92.81 96 ARG A O 1
ATOM 767 N N . ALA A 1 97 ? -23.328 24.234 25.344 1 88.56 97 ALA A N 1
ATOM 768 C CA . ALA A 1 97 ? -23.438 25.516 26.031 1 88.56 97 ALA A CA 1
ATOM 769 C C . ALA A 1 97 ? -23.781 26.625 25.031 1 88.56 97 ALA A C 1
ATOM 771 O O . ALA A 1 97 ? -24.594 27.5 25.344 1 88.56 97 ALA A O 1
ATOM 772 N N . LEU A 1 98 ? -23.141 26.562 23.922 1 88.69 98 LEU A N 1
ATOM 773 C CA . LEU A 1 98 ? -23.422 27.547 22.891 1 88.69 98 LEU A CA 1
ATOM 774 C C . LEU A 1 98 ? -24.875 27.422 22.406 1 88.69 98 LEU A C 1
ATOM 776 O O . LEU A 1 98 ? -25.547 28.422 22.203 1 88.69 98 LEU A O 1
ATOM 780 N N . ALA A 1 99 ? -25.359 26.219 22.25 1 89.38 99 ALA A N 1
ATOM 781 C CA . ALA A 1 99 ? -26.703 25.969 21.766 1 89.38 99 ALA A CA 1
ATOM 782 C C . ALA A 1 99 ? -27.75 26.5 22.734 1 89.38 99 ALA A C 1
ATOM 784 O O . ALA A 1 99 ? -28.859 26.859 22.328 1 89.38 99 ALA A O 1
ATOM 785 N N . ALA A 1 100 ? -27.344 26.594 23.984 1 87.81 100 ALA A N 1
ATOM 786 C CA . ALA A 1 100 ? -28.266 27.016 25.031 1 87.81 100 ALA A CA 1
ATOM 787 C C . ALA A 1 100 ? -28.359 28.531 25.109 1 87.81 100 ALA A C 1
ATOM 789 O O . ALA A 1 100 ? -29.234 29.094 25.781 1 87.81 100 ALA A O 1
ATOM 790 N N . ARG A 1 101 ? -27.5 29.141 24.375 1 85.31 101 ARG A N 1
ATOM 791 C CA . ARG A 1 101 ? -27.484 30.609 24.422 1 85.31 101 ARG A CA 1
ATOM 792 C C . ARG A 1 101 ? -28.656 31.188 23.641 1 85.31 101 ARG A C 1
ATOM 794 O O . ARG A 1 101 ? -28.969 30.719 22.547 1 85.31 101 ARG A O 1
ATOM 801 N N . SER A 1 102 ? -29.312 32.219 24.188 1 80.25 102 SER A N 1
ATOM 802 C CA . SER A 1 102 ? -30.5 32.781 23.578 1 80.25 102 SER A CA 1
ATOM 803 C C . SER A 1 102 ? -30.141 33.844 22.531 1 80.25 102 SER A C 1
ATOM 805 O O . SER A 1 102 ? -30.953 34.156 21.656 1 80.25 102 SER A O 1
ATOM 807 N N . GLU A 1 103 ? -28.891 34.375 22.5 1 84.88 103 GLU A N 1
ATOM 808 C CA . GLU A 1 103 ? -28.531 35.531 21.656 1 84.88 103 GLU A CA 1
ATOM 809 C C . GLU A 1 103 ? -28.016 35.062 20.297 1 84.88 103 GLU A C 1
ATOM 811 O O . GLU A 1 103 ? -27.547 35.875 19.484 1 84.88 103 GLU A O 1
ATOM 816 N N . LEU A 1 104 ? -28.297 33.812 19.875 1 86.81 104 LEU A N 1
ATOM 817 C CA . LEU A 1 104 ? -27.766 33.312 18.609 1 86.81 104 LEU A CA 1
ATOM 818 C C . LEU A 1 104 ? -28.703 33.625 17.453 1 86.81 104 LEU A C 1
ATOM 820 O O . LEU A 1 104 ? -29.922 33.562 17.609 1 86.81 104 LEU A O 1
ATOM 824 N N . THR A 1 105 ? -28.094 34.094 16.391 1 88 105 THR A N 1
ATOM 825 C CA . THR A 1 105 ? -28.859 34.188 15.156 1 88 105 THR A CA 1
ATOM 826 C C . THR A 1 105 ? -29.266 32.812 14.68 1 88 105 THR A C 1
ATOM 828 O O . THR A 1 105 ? -28.719 31.797 15.133 1 88 105 THR A O 1
ATOM 831 N N . ALA A 1 106 ? -30.266 32.719 13.812 1 85.38 106 ALA A N 1
ATOM 832 C CA . ALA A 1 106 ? -30.734 31.453 13.258 1 85.38 106 ALA A CA 1
ATOM 833 C C . ALA A 1 106 ? -29.578 30.703 12.578 1 85.38 106 ALA A C 1
ATOM 835 O O . ALA A 1 106 ? -29.453 29.484 12.719 1 85.38 106 ALA A O 1
ATOM 836 N N . GLN A 1 107 ? -28.828 31.469 11.945 1 86.94 107 GLN A N 1
ATOM 837 C CA . GLN A 1 107 ? -27.688 30.891 11.242 1 86.94 107 GLN A CA 1
ATOM 838 C C . GLN A 1 107 ? -26.656 30.328 12.219 1 86.94 107 GLN A C 1
ATOM 840 O O . GLN A 1 107 ? -26.125 29.234 12.016 1 86.94 107 GLN A O 1
ATOM 845 N N . GLN A 1 108 ? -26.453 31.047 13.273 1 85.19 108 GLN A N 1
ATOM 846 C CA . GLN A 1 108 ? -25.5 30.609 14.297 1 85.19 108 GLN A CA 1
ATOM 847 C C . GLN A 1 108 ? -26.016 29.359 15.008 1 85.19 108 GLN A C 1
ATOM 849 O O . GLN A 1 108 ? -25.25 28.438 15.305 1 85.19 108 GLN A O 1
ATOM 854 N N . ARG A 1 109 ? -27.219 29.375 15.227 1 87.94 109 ARG A N 1
ATOM 855 C CA . ARG A 1 109 ? -27.828 28.234 15.891 1 87.94 109 ARG A CA 1
ATOM 856 C C . ARG A 1 109 ? -27.688 26.969 15.039 1 87.94 109 ARG A C 1
ATOM 858 O O . ARG A 1 109 ? -27.312 25.906 15.547 1 87.94 109 ARG A O 1
ATOM 865 N N . ASP A 1 110 ? -27.953 27.109 13.773 1 88.94 110 ASP A N 1
ATOM 866 C CA . ASP A 1 11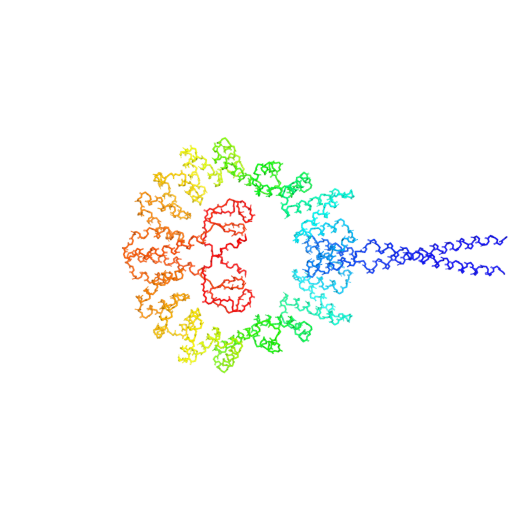0 ? -27.812 26 12.852 1 88.94 110 ASP A CA 1
ATOM 867 C C . ASP A 1 110 ? -26.391 25.469 12.844 1 88.94 110 ASP A C 1
ATOM 869 O O . ASP A 1 110 ? -26.172 24.25 12.812 1 88.94 110 ASP A O 1
ATOM 873 N N . GLU A 1 111 ? -25.5 26.359 12.867 1 89.12 111 GLU A N 1
ATOM 874 C CA . GLU A 1 111 ? -24.078 25.984 12.859 1 89.12 111 GLU A CA 1
ATOM 875 C C . GLU A 1 111 ? -23.703 25.234 14.141 1 89.12 111 GLU A C 1
ATOM 877 O O . GLU A 1 111 ? -22.969 24.234 14.086 1 89.12 111 GLU A O 1
ATOM 882 N N . VAL A 1 112 ? -24.234 25.734 15.211 1 91.56 112 VAL A N 1
ATOM 883 C CA . VAL A 1 112 ? -23.922 25.094 16.5 1 91.56 112 VAL A CA 1
ATOM 884 C C . VAL A 1 112 ? -24.5 23.688 16.531 1 91.56 112 VAL A C 1
ATOM 886 O O . VAL A 1 112 ? -23.828 22.75 16.969 1 91.56 112 VAL A O 1
ATOM 889 N N . ILE A 1 113 ? -25.672 23.562 16.016 1 92.94 113 ILE A N 1
ATOM 890 C CA . ILE A 1 113 ? -26.312 22.25 16 1 92.94 113 ILE A CA 1
ATOM 891 C C . ILE A 1 113 ? -25.547 21.297 15.078 1 92.94 113 ILE A C 1
ATOM 893 O O . ILE A 1 113 ? -25.375 20.125 15.391 1 92.94 113 ILE A O 1
ATOM 897 N N . ALA A 1 114 ? -25.172 21.797 13.977 1 94.25 114 ALA A N 1
ATOM 898 C CA . ALA A 1 114 ? -24.375 21 13.039 1 94.25 114 ALA A CA 1
ATOM 899 C C . ALA A 1 114 ? -23.094 20.516 13.688 1 94.25 114 ALA A C 1
ATOM 901 O O . ALA A 1 114 ? -22.719 19.344 13.547 1 94.25 114 ALA A O 1
ATOM 902 N N . GLU A 1 115 ? -22.469 21.406 14.422 1 93.56 115 GLU A N 1
ATOM 903 C CA . GLU A 1 115 ? -21.219 21.031 15.102 1 93.56 115 GLU A CA 1
ATOM 904 C C . GLU A 1 115 ? -21.484 20 16.188 1 93.56 115 GLU A C 1
ATOM 906 O O . GLU A 1 115 ? -20.688 19.078 16.375 1 93.56 115 GLU A O 1
ATOM 911 N N . LEU A 1 116 ? -22.547 20.25 16.844 1 94.25 116 LEU A N 1
ATOM 912 C CA . LEU A 1 116 ? -22.922 19.297 17.891 1 94.25 116 LEU A CA 1
ATOM 913 C C . LEU A 1 116 ? -23.203 17.922 17.297 1 94.25 116 LEU A C 1
ATOM 915 O O . LEU A 1 116 ? -22.797 16.891 17.859 1 94.25 116 LEU A O 1
ATOM 919 N N . ALA A 1 117 ? -23.891 17.859 16.172 1 95.88 117 ALA A N 1
ATOM 920 C CA . ALA A 1 117 ? -24.156 16.609 15.469 1 95.88 117 ALA A CA 1
ATOM 921 C C . ALA A 1 117 ? -22.859 15.883 15.125 1 95.88 117 ALA A C 1
ATOM 923 O O . ALA A 1 117 ? -22.75 14.68 15.336 1 95.88 117 ALA A O 1
ATOM 924 N N . LEU A 1 118 ? -21.953 16.609 14.68 1 95.25 118 LEU A N 1
ATOM 925 C CA . LEU A 1 118 ? -20.656 16.047 14.32 1 95.25 118 LEU A CA 1
ATOM 926 C C . LEU A 1 118 ? -19.922 15.516 15.555 1 95.25 118 LEU A C 1
ATOM 928 O O . LEU A 1 118 ? -19.281 14.461 15.492 1 95.25 118 LEU A O 1
ATOM 932 N N . ASP A 1 119 ? -20.062 16.25 16.594 1 95.75 119 ASP A N 1
ATOM 933 C CA . ASP A 1 119 ? -19.469 15.789 17.844 1 95.75 119 ASP A CA 1
ATOM 934 C C . ASP A 1 119 ? -20.016 14.422 18.25 1 95.75 119 ASP A C 1
ATOM 936 O O . ASP A 1 119 ? -19.25 13.5 18.516 1 95.75 119 ASP A O 1
ATOM 940 N N . TYR A 1 120 ? -21.297 14.375 18.25 1 96.44 120 TYR A N 1
ATOM 941 C CA . TYR A 1 120 ? -21.953 13.125 18.625 1 96.44 120 TYR A CA 1
ATOM 942 C C . TYR A 1 120 ? -21.547 11.992 17.688 1 96.44 120 TYR A C 1
ATOM 944 O O . TYR A 1 120 ? -21.266 10.883 18.125 1 96.44 120 TYR A O 1
ATOM 952 N N . HIS A 1 121 ? -21.5 12.312 16.469 1 95.81 121 HIS A N 1
ATOM 953 C CA . HIS A 1 121 ? -21.172 11.32 15.445 1 95.81 121 HIS A CA 1
ATOM 954 C C . HIS A 1 121 ? -19.766 10.773 15.641 1 95.81 121 HIS A C 1
ATOM 956 O O . HIS A 1 121 ? -19.562 9.562 15.672 1 95.81 121 HIS A O 1
ATOM 962 N N . ARG A 1 122 ? -18.828 11.602 15.867 1 94.69 122 ARG A N 1
ATOM 963 C CA . ARG A 1 122 ? -17.422 11.211 16.031 1 94.69 122 ARG A CA 1
ATOM 964 C C . ARG A 1 122 ? -17.219 10.508 17.375 1 94.69 122 ARG A C 1
ATOM 966 O O . ARG A 1 122 ? -16.344 9.633 17.484 1 94.69 122 ARG A O 1
ATOM 973 N N . ALA A 1 123 ? -17.984 10.867 18.328 1 95.12 123 ALA A N 1
ATOM 974 C CA . ALA A 1 123 ? -17.875 10.258 19.656 1 95.12 123 ALA A CA 1
ATOM 975 C C . ALA A 1 123 ? -18.562 8.891 19.688 1 95.12 123 ALA A C 1
ATOM 977 O O . ALA A 1 123 ? -18.406 8.133 20.641 1 95.12 123 ALA A O 1
ATOM 978 N N . GLY A 1 124 ? -19.344 8.602 18.625 1 94 124 GLY A N 1
ATOM 979 C CA . GLY A 1 124 ? -20 7.312 18.547 1 94 124 GLY A CA 1
ATOM 980 C C . GLY A 1 124 ? -21.406 7.312 19.125 1 94 124 GLY A C 1
ATOM 981 O O . GLY A 1 124 ? -22.031 6.262 19.234 1 94 124 GLY A O 1
ATOM 982 N N . PHE A 1 125 ? -21.812 8.469 19.562 1 95.06 125 PHE A N 1
ATOM 983 C CA . PHE A 1 125 ? -23.203 8.57 20.031 1 95.06 125 PHE A CA 1
ATOM 984 C C . PHE A 1 125 ? -24.156 8.695 18.859 1 95.06 125 PHE A C 1
ATOM 986 O O . PHE A 1 125 ? -24.703 9.773 18.594 1 95.06 125 PHE A O 1
ATOM 993 N N . LEU A 1 126 ? -24.359 7.629 18.203 1 94.56 126 LEU A N 1
ATOM 994 C CA . LEU A 1 126 ? -25.031 7.625 16.906 1 94.56 126 LEU A CA 1
ATOM 995 C C . LEU A 1 126 ? -26.484 8.062 17.047 1 94.56 126 LEU A C 1
ATOM 997 O O . LEU A 1 126 ? -27 8.789 16.203 1 94.56 126 LEU A O 1
ATOM 1001 N N . ASP A 1 127 ? -27.125 7.656 18.109 1 94.69 127 ASP A N 1
ATOM 1002 C CA . ASP A 1 127 ? -28.516 8.039 18.328 1 94.69 127 ASP A CA 1
ATOM 1003 C C . ASP A 1 127 ? -28.656 9.555 18.453 1 94.69 127 ASP A C 1
ATOM 1005 O O . ASP A 1 127 ? -29.516 10.164 17.812 1 94.69 127 ASP A O 1
ATOM 1009 N N . ARG A 1 128 ? -27.828 10.164 19.25 1 95.12 128 ARG A N 1
ATOM 1010 C CA . ARG A 1 128 ? -27.875 11.609 19.438 1 95.12 128 ARG A CA 1
ATOM 1011 C C . ARG A 1 128 ? -27.484 12.336 18.141 1 95.12 128 ARG A C 1
ATOM 1013 O O . ARG A 1 128 ? -28.062 13.375 17.828 1 95.12 128 ARG A O 1
ATOM 1020 N N . ALA A 1 129 ? -26.5 11.789 17.484 1 97 129 ALA A N 1
ATOM 1021 C CA . ALA A 1 129 ? -26.125 12.367 16.203 1 97 129 ALA A CA 1
ATOM 1022 C C . ALA A 1 129 ? -27.281 12.359 15.219 1 97 129 ALA A C 1
ATOM 1024 O O . ALA A 1 129 ? -27.562 13.375 14.57 1 97 129 ALA A O 1
ATOM 1025 N N . GLU A 1 130 ? -27.938 11.203 15.148 1 96.12 130 GLU A N 1
ATOM 1026 C CA . GLU A 1 130 ? -29.094 11.094 14.258 1 96.12 130 GLU A CA 1
ATOM 1027 C C . GLU A 1 130 ? -30.156 12.148 14.594 1 96.12 130 GLU A C 1
ATOM 1029 O O . GLU A 1 130 ? -30.672 12.82 13.703 1 96.12 130 GLU A O 1
ATOM 1034 N N . ALA A 1 131 ? -30.391 12.258 15.898 1 95.5 131 ALA A N 1
ATOM 1035 C CA . ALA A 1 131 ? -31.391 13.234 16.344 1 95.5 131 ALA A CA 1
ATOM 1036 C C . ALA A 1 131 ? -30.984 14.648 15.93 1 95.5 131 ALA A C 1
ATOM 1038 O O . ALA A 1 131 ? -31.812 15.422 15.461 1 95.5 131 ALA A O 1
ATOM 1039 N N . ALA A 1 132 ? -29.766 14.945 16.141 1 95.56 132 ALA A N 1
ATOM 1040 C CA . ALA A 1 132 ? -29.266 16.281 15.789 1 95.56 132 ALA A CA 1
ATOM 1041 C C . ALA A 1 132 ? -29.328 16.516 14.281 1 95.56 132 ALA A C 1
ATOM 1043 O O . ALA A 1 132 ? -29.766 17.578 13.836 1 95.56 132 ALA A O 1
ATOM 1044 N N . TYR A 1 133 ? -28.938 15.523 13.438 1 96.5 133 TYR A N 1
ATOM 1045 C CA . TYR A 1 133 ? -29.016 15.648 11.992 1 96.5 133 TYR A CA 1
ATOM 1046 C C . TYR A 1 133 ? -30.453 15.82 11.531 1 96.5 133 TYR A C 1
ATOM 1048 O O . TYR A 1 133 ? -30.734 16.609 10.625 1 96.5 133 TYR A O 1
ATOM 1056 N N . ARG A 1 134 ? -31.344 15.109 12.109 1 95.44 134 ARG A N 1
ATOM 1057 C CA . ARG A 1 134 ? -32.75 15.164 11.711 1 95.44 134 ARG A CA 1
ATOM 1058 C C . ARG A 1 134 ? -33.312 16.562 11.93 1 95.44 134 ARG A C 1
ATOM 1060 O O . ARG A 1 134 ? -34.188 17 11.18 1 95.44 134 ARG A O 1
ATOM 1067 N N . GLN A 1 135 ? -32.781 17.266 12.969 1 93.31 135 GLN A N 1
ATOM 1068 C CA . GLN A 1 135 ? -33.219 18.625 13.25 1 93.31 135 GLN A CA 1
ATOM 1069 C C . GLN A 1 135 ? -32.875 19.578 12.109 1 93.31 135 GLN A C 1
ATOM 1071 O O . GLN A 1 135 ? -33.469 20.625 11.953 1 93.31 135 GLN A O 1
ATOM 1076 N N . MET A 1 136 ? -31.984 19.172 11.336 1 92.94 136 MET A N 1
ATOM 1077 C CA . MET A 1 136 ? -31.469 20.062 10.297 1 92.94 136 MET A CA 1
ATOM 1078 C C . MET A 1 136 ? -32.125 19.781 8.961 1 92.94 136 MET A C 1
ATOM 1080 O O . MET A 1 136 ? -31.922 20.5 7.98 1 92.94 136 MET A O 1
ATOM 1084 N N . LEU A 1 137 ? -32.969 18.766 8.906 1 92.69 137 LEU A N 1
ATOM 1085 C CA . LEU A 1 137 ? -33.656 18.438 7.668 1 92.69 137 LEU A CA 1
ATOM 1086 C C . LEU A 1 137 ? -34.625 19.547 7.281 1 92.69 137 LEU A C 1
ATOM 1088 O O . LEU A 1 137 ? -35.312 20.125 8.141 1 92.69 137 LEU A O 1
ATOM 1092 N N . GLY A 1 138 ? -34.688 19.938 6.062 1 89.19 138 GLY A N 1
ATOM 1093 C CA . GLY A 1 138 ? -35.562 20.984 5.57 1 89.19 138 GLY A CA 1
ATOM 1094 C C . GLY A 1 138 ? -34.969 22.375 5.672 1 89.19 138 GLY A C 1
ATOM 1095 O O . GLY A 1 138 ? -35.562 23.344 5.199 1 89.19 138 GLY A O 1
ATOM 1096 N N . GLY A 1 139 ? -33.781 22.453 6.32 1 88.44 139 GLY A N 1
ATOM 1097 C CA . GLY A 1 139 ? -33.094 23.734 6.48 1 88.44 139 GLY A CA 1
ATOM 1098 C C . GLY A 1 139 ? -32 23.953 5.453 1 88.44 139 GLY A C 1
ATOM 1099 O O . GLY A 1 139 ? -31.938 23.266 4.438 1 88.44 139 GLY A O 1
ATOM 1100 N N . PRO A 1 140 ? -31.172 24.953 5.711 1 88.69 140 PRO A N 1
ATOM 1101 C CA . PRO A 1 140 ? -30.125 25.297 4.762 1 88.69 140 PRO A CA 1
ATOM 1102 C C . PRO A 1 140 ? -29.078 24.203 4.598 1 88.69 140 PRO A C 1
ATOM 1104 O O . PRO A 1 140 ? -28.438 24.109 3.549 1 88.69 140 PRO A O 1
ATOM 1107 N N . ARG A 1 141 ? -28.969 23.328 5.602 1 89.62 141 ARG A N 1
ATOM 1108 C CA . ARG A 1 141 ? -27.969 22.281 5.551 1 89.62 141 ARG A CA 1
ATOM 1109 C C . ARG A 1 141 ? -28.625 20.906 5.352 1 89.62 141 ARG A C 1
ATOM 1111 O O . ARG A 1 141 ? -28.156 19.906 5.887 1 89.62 141 ARG A O 1
ATOM 1118 N N . ASP A 1 142 ? -29.688 20.922 4.691 1 90.5 142 ASP A N 1
ATOM 1119 C CA . ASP A 1 142 ? -30.484 19.719 4.488 1 90.5 142 ASP A CA 1
ATOM 1120 C C . ASP A 1 142 ? -29.641 18.625 3.826 1 90.5 142 ASP A C 1
ATOM 1122 O O . ASP A 1 142 ? -29.594 17.5 4.32 1 90.5 142 ASP A O 1
ATOM 1126 N N . GLY A 1 143 ? -29.016 18.969 2.693 1 88.88 143 GLY A N 1
ATOM 1127 C CA . GLY A 1 143 ? -28.234 17.984 1.961 1 88.88 143 GLY A CA 1
ATOM 1128 C C . GLY A 1 143 ? -27.156 17.344 2.801 1 88.88 143 GLY A C 1
ATOM 1129 O O . GLY A 1 143 ? -26.984 16.109 2.785 1 88.88 143 GLY A O 1
ATOM 1130 N N . TRP A 1 144 ? -26.5 18.203 3.482 1 91.12 144 TRP A N 1
ATOM 1131 C CA . TRP A 1 144 ? -25.422 17.734 4.34 1 91.12 144 TRP A CA 1
ATOM 1132 C C . TRP A 1 144 ? -25.953 16.828 5.438 1 91.12 144 TRP A C 1
ATOM 1134 O O . TRP A 1 144 ? -25.375 15.766 5.707 1 91.12 144 TRP A O 1
ATOM 1144 N N . ALA A 1 145 ? -27 17.203 6.102 1 94 145 ALA A N 1
ATOM 1145 C CA . ALA A 1 145 ? -27.609 16.422 7.18 1 94 145 ALA A CA 1
ATOM 1146 C C . ALA A 1 145 ? -28.125 15.086 6.66 1 94 145 ALA A C 1
ATOM 1148 O O . ALA A 1 145 ? -27.938 14.055 7.305 1 94 145 ALA A O 1
ATOM 1149 N N . ARG A 1 146 ? -28.703 15.109 5.531 1 93.25 146 ARG A N 1
ATOM 1150 C CA . ARG A 1 146 ? -29.25 13.891 4.934 1 93.25 146 ARG A CA 1
ATOM 1151 C C . ARG A 1 146 ? -28.125 12.906 4.617 1 93.25 146 ARG A C 1
ATOM 1153 O O . ARG A 1 146 ? -28.266 11.703 4.871 1 93.25 146 ARG A O 1
ATOM 1160 N N . ALA A 1 147 ? -27.125 13.414 4.051 1 92.88 147 ALA A N 1
ATOM 1161 C CA . ALA A 1 147 ? -25.984 12.562 3.734 1 92.88 147 ALA A CA 1
ATOM 1162 C C . ALA A 1 147 ? -25.422 11.906 4.996 1 92.88 147 ALA A C 1
ATOM 1164 O O . ALA A 1 147 ? -25.109 10.711 4.996 1 92.88 147 ALA A O 1
ATOM 1165 N N . ALA A 1 148 ? -25.312 12.656 6.016 1 94.75 148 ALA A N 1
ATOM 1166 C CA . ALA A 1 148 ? -24.797 12.133 7.277 1 94.75 148 ALA A CA 1
ATOM 1167 C C . ALA A 1 148 ? -25.734 11.078 7.863 1 94.75 148 ALA A C 1
ATOM 1169 O O . ALA A 1 148 ? -25.281 10.039 8.352 1 94.75 148 ALA A O 1
ATOM 1170 N N . LEU A 1 149 ? -26.984 11.391 7.777 1 95.19 149 LEU A N 1
ATOM 1171 C CA . LEU A 1 149 ? -27.984 10.461 8.281 1 95.19 149 LEU A CA 1
ATOM 1172 C C . LEU A 1 149 ? -27.938 9.141 7.512 1 95.19 149 LEU A C 1
ATOM 1174 O O . LEU A 1 149 ? -27.938 8.07 8.109 1 95.19 149 LEU A O 1
ATOM 1178 N N . VAL A 1 150 ? -27.828 9.266 6.27 1 94.44 150 VAL A N 1
ATOM 1179 C CA . VAL A 1 150 ? -27.766 8.078 5.418 1 94.44 150 VAL A CA 1
ATOM 1180 C C . VAL A 1 150 ? -26.547 7.242 5.773 1 94.44 150 VAL A C 1
ATOM 1182 O O . VAL A 1 150 ? -26.625 6.016 5.875 1 94.44 150 VAL A O 1
ATOM 1185 N N . ALA A 1 151 ? -25.484 7.906 5.934 1 93.62 151 ALA A N 1
ATOM 1186 C CA . ALA A 1 151 ? -24.25 7.207 6.293 1 93.62 151 ALA A CA 1
ATOM 1187 C C . ALA A 1 151 ? -24.422 6.438 7.602 1 93.62 151 ALA A C 1
ATOM 1189 O O . ALA A 1 151 ? -24.031 5.27 7.699 1 93.62 151 ALA A O 1
ATOM 1190 N N . ILE A 1 152 ? -25.016 7.035 8.578 1 95.06 152 ILE A N 1
ATOM 1191 C CA . ILE A 1 152 ? -25.219 6.406 9.883 1 95.06 152 ILE A CA 1
ATOM 1192 C C . ILE A 1 152 ? -26.172 5.219 9.734 1 95.06 152 ILE A C 1
ATOM 1194 O O . ILE A 1 152 ? -25.891 4.129 10.242 1 95.06 152 ILE A O 1
ATOM 1198 N N . LEU A 1 153 ? -27.219 5.469 9.039 1 95.25 153 LEU A N 1
ATOM 1199 C CA . LEU A 1 153 ? -28.234 4.441 8.898 1 95.25 153 LEU A CA 1
ATOM 1200 C C . LEU A 1 153 ? -27.703 3.232 8.141 1 95.25 153 LEU A C 1
ATOM 1202 O O . LEU A 1 153 ? -28.078 2.096 8.438 1 95.25 153 LEU A O 1
ATOM 1206 N N . GLN A 1 154 ? -26.844 3.43 7.172 1 94.81 154 GLN A N 1
ATOM 1207 C CA . GLN A 1 154 ? -26.219 2.324 6.449 1 94.81 154 GLN A CA 1
ATOM 1208 C C . GLN A 1 154 ? -25.328 1.499 7.367 1 94.81 154 GLN A C 1
ATOM 1210 O O . GLN A 1 154 ? -25.328 0.268 7.301 1 94.81 154 GLN A O 1
ATOM 1215 N N . THR A 1 155 ? -24.625 2.189 8.18 1 92.38 155 THR A N 1
ATOM 1216 C CA . THR A 1 155 ? -23.766 1.506 9.141 1 92.38 155 THR A CA 1
ATOM 1217 C C . THR A 1 155 ? -24.594 0.646 10.094 1 92.38 155 THR A C 1
ATOM 1219 O O . THR A 1 155 ? -24.172 -0.456 10.461 1 92.38 155 THR A O 1
ATOM 1222 N N . GLU A 1 156 ? -25.719 1.169 10.477 1 92.75 156 GLU A N 1
ATOM 1223 C CA . GLU A 1 156 ? -26.625 0.453 11.367 1 92.75 156 GLU A CA 1
ATOM 1224 C C . GLU A 1 156 ? -27.438 -0.591 10.617 1 92.75 156 GLU A C 1
ATOM 1226 O O . GLU A 1 156 ? -28.188 -1.359 11.219 1 92.75 156 GLU A O 1
ATOM 1231 N N . ARG A 1 157 ? -27.375 -0.645 9.328 1 95.12 157 ARG A N 1
ATOM 1232 C CA . ARG A 1 157 ? -28.094 -1.534 8.422 1 95.12 157 ARG A CA 1
ATOM 1233 C C . ARG A 1 157 ? -29.594 -1.328 8.539 1 95.12 157 ARG A C 1
ATOM 1235 O O . ARG A 1 157 ? -30.359 -2.291 8.492 1 95.12 157 ARG A O 1
ATOM 1242 N N . ASP A 1 158 ? -29.906 -0.102 8.922 1 95.81 158 ASP A N 1
ATOM 1243 C CA . ASP A 1 158 ? -31.328 0.261 8.875 1 95.81 158 ASP A CA 1
ATOM 1244 C C . ASP A 1 158 ? -31.719 0.729 7.48 1 95.81 158 ASP A C 1
ATOM 1246 O O . ASP A 1 158 ? -31.922 1.923 7.258 1 95.81 158 ASP A O 1
ATOM 1250 N N . TRP A 1 159 ? -31.984 -0.203 6.652 1 97.56 159 TRP A N 1
ATOM 1251 C CA . TRP A 1 159 ? -32.188 0.05 5.23 1 97.56 159 TRP A CA 1
ATOM 1252 C C . TRP A 1 159 ? -33.531 0.759 4.996 1 97.56 159 TRP A C 1
ATOM 1254 O O . TRP A 1 159 ? -33.625 1.637 4.133 1 97.56 159 TRP A O 1
ATOM 1264 N N . ASN A 1 160 ? -34.5 0.415 5.758 1 96.62 160 ASN A N 1
ATOM 1265 C CA . ASN A 1 160 ? -35.844 1.015 5.59 1 96.62 160 ASN A CA 1
ATOM 1266 C C . ASN A 1 160 ? -35.812 2.52 5.84 1 96.62 160 ASN A C 1
ATOM 1268 O O . ASN A 1 160 ? -36.344 3.297 5.043 1 96.62 160 ASN A O 1
ATOM 1272 N N . GLN A 1 161 ? -35.188 2.908 6.883 1 95.31 161 GLN A N 1
ATOM 1273 C CA . GLN A 1 161 ? -35.094 4.332 7.176 1 95.31 161 GLN A CA 1
ATOM 1274 C C . GLN A 1 161 ? -34.25 5.059 6.137 1 95.31 161 GLN A C 1
ATOM 1276 O O . GLN A 1 161 ? -34.531 6.207 5.789 1 95.31 161 GLN A O 1
ATOM 1281 N N . CYS A 1 162 ? -33.25 4.41 5.68 1 95.25 162 CYS A N 1
ATOM 1282 C CA . CYS A 1 162 ? -32.406 4.98 4.617 1 95.25 162 CYS A CA 1
ATOM 1283 C C . CYS A 1 162 ? -33.25 5.258 3.373 1 95.25 162 CYS A C 1
ATOM 1285 O O . CYS A 1 162 ? -33.188 6.359 2.822 1 95.25 162 CYS A O 1
ATOM 1287 N N . LEU A 1 163 ? -34 4.254 3.018 1 96.19 163 LEU A N 1
ATOM 1288 C CA . LEU A 1 163 ? -34.812 4.387 1.83 1 96.19 163 LEU A CA 1
ATOM 1289 C C . LEU A 1 163 ? -35.844 5.512 1.999 1 96.19 163 LEU A C 1
ATOM 1291 O O . LEU A 1 163 ? -36.062 6.293 1.071 1 96.19 163 LEU A O 1
ATOM 1295 N N . ALA A 1 164 ? -36.438 5.629 3.188 1 94.38 164 ALA A N 1
ATOM 1296 C CA . ALA A 1 164 ? -37.406 6.688 3.463 1 94.38 164 ALA A CA 1
ATOM 1297 C C . ALA A 1 164 ? -36.75 8.062 3.303 1 94.38 164 ALA A C 1
ATOM 1299 O O . ALA A 1 164 ? -37.375 8.977 2.732 1 94.38 164 ALA A O 1
ATOM 1300 N N . LEU A 1 165 ? -35.562 8.141 3.785 1 92.81 165 LEU A N 1
ATOM 1301 C CA . LEU A 1 165 ? -34.844 9.406 3.688 1 92.81 165 LEU A CA 1
ATOM 1302 C C . LEU A 1 165 ? -34.562 9.758 2.23 1 92.81 165 LEU A C 1
ATOM 1304 O O . LEU A 1 165 ? -34.688 10.922 1.834 1 92.81 165 LEU A O 1
ATOM 1308 N N . LEU A 1 166 ? -34.188 8.781 1.444 1 92.12 166 LEU A N 1
ATOM 1309 C CA . LEU A 1 166 ? -33.875 8.992 0.038 1 92.12 166 LEU A CA 1
ATOM 1310 C C . LEU A 1 166 ? -35.125 9.352 -0.765 1 92.12 166 LEU A C 1
ATOM 1312 O O . LEU A 1 166 ? -35.062 10.203 -1.658 1 92.12 166 LEU A O 1
ATOM 1316 N N . GLU A 1 167 ? -36.188 8.734 -0.409 1 90.5 167 GLU A N 1
ATOM 1317 C CA . GLU A 1 167 ? -37.438 8.969 -1.124 1 90.5 167 GLU A CA 1
ATOM 1318 C C . GLU A 1 167 ? -37.969 10.367 -0.852 1 90.5 167 GLU A C 1
ATOM 1320 O O . GLU A 1 167 ? -38.594 10.984 -1.724 1 90.5 167 GLU A O 1
ATOM 1325 N N . ALA A 1 168 ? -37.688 10.852 0.35 1 89.44 168 ALA A N 1
ATOM 1326 C CA . ALA A 1 168 ? -38.188 12.172 0.751 1 89.44 168 ALA A CA 1
ATOM 1327 C C . ALA A 1 168 ? -37.5 13.281 -0.035 1 89.44 168 ALA A C 1
ATOM 1329 O O . ALA A 1 168 ? -38.062 14.344 -0.264 1 89.44 168 ALA A O 1
ATOM 1330 N N . ALA A 1 169 ? -36.281 13.008 -0.458 1 87.19 169 ALA A N 1
ATOM 1331 C CA . ALA A 1 169 ? -35.531 13.992 -1.247 1 87.19 169 ALA A CA 1
ATOM 1332 C C . ALA A 1 169 ? -34.625 13.305 -2.256 1 87.19 169 ALA A C 1
ATOM 1334 O O . ALA A 1 169 ? -33.406 13.273 -2.076 1 87.19 169 ALA A O 1
ATOM 1335 N N . PRO A 1 170 ? -35.156 12.898 -3.375 1 78.31 170 PRO A N 1
ATOM 1336 C CA . PRO A 1 170 ? -34.406 12.086 -4.328 1 78.31 170 PRO A CA 1
ATOM 1337 C C . PRO A 1 170 ? -33.25 12.844 -4.953 1 78.31 170 PRO A C 1
ATOM 1339 O O . PRO A 1 170 ? -32.25 12.227 -5.363 1 78.31 170 PRO A O 1
ATOM 1342 N N . GLU A 1 171 ? -33.312 14.156 -4.887 1 81.25 171 GLU A N 1
ATOM 1343 C CA . GLU A 1 171 ? -32.281 14.938 -5.582 1 81.25 171 GLU A CA 1
ATOM 1344 C C . GLU A 1 171 ? -31.203 15.414 -4.621 1 81.25 171 GLU A C 1
ATOM 1346 O O . GLU A 1 171 ? -30.234 16.047 -5.035 1 81.25 171 GLU A O 1
ATOM 1351 N N . ALA A 1 172 ? -31.391 14.953 -3.408 1 80.12 172 ALA A N 1
ATOM 1352 C CA . ALA A 1 172 ? -30.5 15.539 -2.396 1 80.12 172 ALA A CA 1
ATOM 1353 C C . ALA A 1 172 ? -29.141 14.867 -2.412 1 80.12 172 ALA A C 1
ATOM 1355 O O . ALA A 1 172 ? -28.125 15.492 -2.07 1 80.12 172 ALA A O 1
ATOM 1356 N N . LEU A 1 173 ? -29.047 13.578 -2.764 1 84.44 173 LEU A N 1
ATOM 1357 C CA . LEU A 1 173 ? -27.781 12.844 -2.717 1 84.44 173 LEU A CA 1
ATOM 1358 C C . LEU A 1 173 ? -27.375 12.375 -4.109 1 84.44 173 LEU A C 1
ATOM 1360 O O . LEU A 1 173 ? -28.219 11.953 -4.902 1 84.44 173 LEU A O 1
ATOM 1364 N N . PRO A 1 174 ? -26.062 12.57 -4.266 1 83.44 174 PRO A N 1
ATOM 1365 C CA . PRO A 1 174 ? -25.578 12.023 -5.539 1 83.44 174 PRO A CA 1
ATOM 1366 C C . PRO A 1 174 ? -25.734 10.508 -5.629 1 83.44 174 PRO A C 1
ATOM 1368 O O . PRO A 1 174 ? -25.625 9.812 -4.617 1 83.44 174 PRO A O 1
ATOM 1371 N N . HIS A 1 175 ? -26.156 9.953 -6.762 1 85.94 175 HIS A N 1
ATOM 1372 C CA . HIS A 1 175 ? -26.25 8.523 -7.047 1 85.94 175 HIS A CA 1
ATOM 1373 C C . HIS A 1 175 ? -27.297 7.855 -6.156 1 85.94 175 HIS A C 1
ATOM 1375 O O . HIS A 1 175 ? -27.125 6.699 -5.762 1 85.94 175 HIS A O 1
ATOM 1381 N N . ALA A 1 176 ? -28.266 8.609 -5.738 1 90.19 176 ALA A N 1
ATOM 1382 C CA . ALA A 1 176 ? -29.312 8.125 -4.852 1 90.19 176 ALA A CA 1
ATOM 1383 C C . ALA A 1 176 ? -29.984 6.883 -5.434 1 90.19 176 ALA A C 1
ATOM 1385 O O . ALA A 1 176 ? -30.328 5.949 -4.699 1 90.19 176 ALA A O 1
ATOM 1386 N N . GLN A 1 177 ? -30.125 6.848 -6.711 1 91.75 177 GLN A N 1
ATOM 1387 C CA . GLN A 1 177 ? -30.797 5.727 -7.352 1 91.75 177 GLN A CA 1
ATOM 1388 C C . GLN A 1 177 ? -30 4.438 -7.195 1 91.75 177 GLN A C 1
ATOM 1390 O O . GLN A 1 177 ? -30.562 3.383 -6.895 1 91.75 177 GLN A O 1
ATOM 1395 N N . LEU A 1 178 ? -28.797 4.562 -7.445 1 93.31 178 LEU A N 1
ATOM 1396 C CA . LEU A 1 178 ? -27.938 3.395 -7.285 1 93.31 178 LEU A CA 1
ATOM 1397 C C . LEU A 1 178 ? -27.969 2.893 -5.844 1 93.31 178 LEU A C 1
ATOM 1399 O O . LEU A 1 178 ? -28.031 1.685 -5.605 1 93.31 178 LEU A O 1
ATOM 1403 N N . LEU A 1 179 ? -27.891 3.793 -4.957 1 94.94 179 LEU A N 1
ATOM 1404 C CA . LEU A 1 179 ? -27.969 3.418 -3.549 1 94.94 179 LEU A CA 1
ATOM 1405 C C . LEU A 1 179 ? -29.297 2.732 -3.242 1 94.94 179 LEU A C 1
ATOM 1407 O O . LEU A 1 179 ? -29.312 1.695 -2.576 1 94.94 179 LEU A O 1
ATOM 1411 N N . GLN A 1 180 ? -30.328 3.301 -3.742 1 96 180 GLN A N 1
ATOM 1412 C CA . GLN A 1 180 ? -31.656 2.707 -3.543 1 96 180 GLN A CA 1
ATOM 1413 C C . GLN A 1 180 ? -31.703 1.274 -4.066 1 96 180 GLN A C 1
ATOM 1415 O O . GLN A 1 180 ? -32.25 0.384 -3.41 1 96 180 GLN A O 1
ATOM 1420 N N . MET A 1 181 ? -31.141 1.081 -5.195 1 97.19 181 MET A N 1
ATOM 1421 C CA . MET A 1 181 ? -31.109 -0.258 -5.773 1 97.19 181 MET A CA 1
ATOM 1422 C C . MET A 1 181 ? -30.422 -1.244 -4.824 1 97.19 181 MET A C 1
ATOM 1424 O O . MET A 1 181 ? -30.969 -2.312 -4.543 1 97.19 181 MET A O 1
ATOM 1428 N N . HIS A 1 182 ? -29.281 -0.857 -4.352 1 97.44 182 HIS A N 1
ATOM 1429 C CA . HIS A 1 182 ? -28.531 -1.738 -3.463 1 97.44 182 HIS A CA 1
ATOM 1430 C C . HIS A 1 182 ? -29.297 -1.989 -2.168 1 97.44 182 HIS A C 1
ATOM 1432 O O . HIS A 1 182 ? -29.312 -3.109 -1.653 1 97.44 182 HIS A O 1
ATOM 1438 N N . LEU A 1 183 ? -29.906 -0.966 -1.657 1 97.81 183 LEU A N 1
ATOM 1439 C CA . LEU A 1 183 ? -30.656 -1.124 -0.416 1 97.81 183 LEU A CA 1
ATOM 1440 C C . LEU A 1 183 ? -31.844 -2.062 -0.611 1 97.81 183 LEU A C 1
ATOM 1442 O O . LEU A 1 183 ? -32.094 -2.928 0.228 1 97.81 183 LEU A O 1
ATOM 1446 N N . HIS A 1 184 ? -32.531 -1.86 -1.703 1 98.19 184 HIS A N 1
ATOM 1447 C CA . HIS A 1 184 ? -33.656 -2.764 -2.012 1 98.19 184 HIS A CA 1
ATOM 1448 C C . HIS A 1 184 ? -33.156 -4.191 -2.213 1 98.19 184 HIS A C 1
ATOM 1450 O O . HIS A 1 184 ? -33.812 -5.148 -1.812 1 98.19 184 HIS A O 1
ATOM 1456 N N . CYS A 1 185 ? -32 -4.375 -2.801 1 98.31 185 CYS A N 1
ATOM 1457 C CA . CYS A 1 185 ? -31.422 -5.703 -2.957 1 98.31 185 CYS A CA 1
ATOM 1458 C C . CYS A 1 185 ? -31.125 -6.328 -1.602 1 98.31 185 CYS A C 1
ATOM 1460 O O . CYS A 1 185 ? -31.359 -7.516 -1.391 1 98.31 185 CYS A O 1
ATOM 1462 N N . GLU A 1 186 ? -30.609 -5.504 -0.705 1 98.19 186 GLU A N 1
ATOM 1463 C CA . GLU A 1 186 ? -30.375 -6.004 0.646 1 98.19 186 GLU A CA 1
ATOM 1464 C C . GLU A 1 186 ? -31.672 -6.52 1.275 1 98.19 186 GLU A C 1
ATOM 1466 O O . GLU A 1 186 ? -31.703 -7.617 1.839 1 98.19 186 GLU A O 1
ATOM 1471 N N . LEU A 1 187 ? -32.625 -5.742 1.152 1 98.56 187 LEU A N 1
ATOM 1472 C CA . LEU A 1 187 ? -33.906 -6.086 1.761 1 98.56 187 LEU A CA 1
ATOM 1473 C C . LEU A 1 187 ? -34.531 -7.309 1.086 1 98.56 187 LEU A C 1
ATOM 1475 O O . LEU A 1 187 ? -35.125 -8.156 1.752 1 98.56 187 LEU A O 1
ATOM 1479 N N . ALA A 1 188 ? -34.375 -7.395 -0.189 1 98.62 188 ALA A N 1
ATOM 1480 C CA . ALA A 1 188 ? -34.875 -8.562 -0.915 1 98.62 188 ALA A CA 1
ATOM 1481 C C . ALA A 1 188 ? -34.156 -9.828 -0.466 1 98.62 188 ALA A C 1
ATOM 1483 O O . ALA A 1 188 ? -34.781 -10.859 -0.238 1 98.62 188 ALA A O 1
ATOM 1484 N N . GLN A 1 189 ? -32.844 -9.812 -0.327 1 97.88 189 GLN A N 1
ATOM 1485 C CA . GLN A 1 189 ? -32.062 -10.977 0.089 1 97.88 189 GLN A CA 1
ATOM 1486 C C . GLN A 1 189 ? -32.438 -11.398 1.509 1 97.88 189 GLN A C 1
ATOM 1488 O O . GLN A 1 189 ? -32.531 -12.594 1.801 1 97.88 189 GLN A O 1
ATOM 1493 N N . GLU A 1 190 ? -32.625 -10.398 2.34 1 97.75 190 GLU A N 1
ATOM 1494 C CA . GLU A 1 190 ? -33.094 -10.719 3.686 1 97.75 190 GLU A CA 1
ATOM 1495 C C . GLU A 1 190 ? -34.438 -11.438 3.646 1 97.75 190 GLU A C 1
ATOM 1497 O O . GLU A 1 190 ? -34.656 -12.391 4.395 1 97.75 190 GLU A O 1
ATOM 1502 N N . ALA A 1 191 ? -35.312 -10.953 2.832 1 98.5 191 ALA A N 1
ATOM 1503 C CA . ALA A 1 191 ? -36.625 -11.547 2.695 1 98.5 191 ALA A CA 1
ATOM 1504 C C . ALA A 1 191 ? -36.531 -12.969 2.137 1 98.5 191 ALA A C 1
ATOM 1506 O O . ALA A 1 191 ? -37.312 -13.836 2.504 1 98.5 191 ALA A O 1
ATOM 1507 N N . ILE A 1 192 ? -35.594 -13.242 1.222 1 97.81 192 ILE A N 1
ATOM 1508 C CA . ILE A 1 192 ? -35.406 -14.578 0.669 1 97.81 192 ILE A CA 1
ATOM 1509 C C . ILE A 1 192 ? -35.062 -15.555 1.792 1 97.81 192 ILE A C 1
ATOM 1511 O O . ILE A 1 192 ? -35.594 -16.656 1.854 1 97.81 192 ILE A O 1
ATOM 1515 N N . SER A 1 193 ? -34.188 -15.086 2.705 1 96.5 193 SER A N 1
ATOM 1516 C CA . SER A 1 193 ? -33.75 -15.938 3.814 1 96.5 193 SER A CA 1
ATOM 1517 C C . SER A 1 193 ? -34.938 -16.297 4.719 1 96.5 193 SER A C 1
ATOM 1519 O O . SER A 1 193 ? -34.938 -17.344 5.352 1 96.5 193 SER A O 1
ATOM 1521 N N . ARG A 1 194 ? -35.969 -15.453 4.691 1 97.44 194 ARG A N 1
ATOM 1522 C CA . ARG A 1 194 ? -37.156 -15.688 5.508 1 97.44 194 ARG A CA 1
ATOM 1523 C C . ARG A 1 194 ? -38.281 -16.297 4.684 1 97.44 194 ARG A C 1
ATOM 1525 O O . ARG A 1 194 ? -39.375 -16.516 5.191 1 97.44 194 ARG A O 1
ATOM 1532 N N . GLU A 1 195 ? -38.031 -16.469 3.473 1 97.62 195 GLU A N 1
ATOM 1533 C CA . GLU A 1 195 ? -39 -17.016 2.52 1 97.62 195 GLU A CA 1
ATOM 1534 C C . GLU A 1 195 ? -40.25 -16.188 2.477 1 97.62 195 GLU A C 1
ATOM 1536 O O . GLU A 1 195 ? -41.375 -16.734 2.428 1 97.62 195 GLU A O 1
ATOM 1541 N N . ASP A 1 196 ? -40.094 -14.938 2.701 1 98.38 196 ASP A N 1
ATOM 1542 C CA . ASP A 1 196 ? -41.188 -13.977 2.518 1 98.38 196 ASP A CA 1
ATOM 1543 C C . ASP A 1 196 ? -41.219 -13.461 1.078 1 98.38 196 ASP A C 1
ATOM 1545 O O . ASP A 1 196 ? -40.719 -12.375 0.785 1 98.38 196 ASP A O 1
ATOM 1549 N N . TRP A 1 197 ? -41.906 -14.172 0.193 1 98.19 197 TRP A N 1
ATOM 1550 C CA . TRP A 1 197 ? -41.812 -13.992 -1.252 1 98.19 197 TRP A CA 1
ATOM 1551 C C . TRP A 1 197 ? -42.5 -12.703 -1.688 1 98.19 197 TRP A C 1
ATOM 1553 O O . TRP A 1 197 ? -42.062 -12.055 -2.646 1 98.19 197 TRP A O 1
ATOM 1563 N N . ALA A 1 198 ? -43.531 -12.281 -0.996 1 98.38 198 ALA A N 1
ATOM 1564 C CA . ALA A 1 198 ? -44.188 -11.016 -1.321 1 98.38 198 ALA A CA 1
ATOM 1565 C C . ALA A 1 198 ? -43.25 -9.844 -1.13 1 98.38 198 ALA A C 1
ATOM 1567 O O . ALA A 1 198 ? -43.156 -8.961 -1.987 1 98.38 198 ALA A O 1
ATOM 1568 N N . THR A 1 199 ? -42.594 -9.906 -0.012 1 98.5 199 THR A N 1
ATOM 1569 C CA . THR A 1 199 ? -41.625 -8.859 0.287 1 98.5 199 THR A CA 1
ATOM 1570 C C . THR A 1 199 ? -40.438 -8.906 -0.703 1 98.5 199 THR A C 1
ATOM 1572 O O . THR A 1 199 ? -39.938 -7.859 -1.115 1 98.5 199 THR A O 1
ATOM 1575 N N . VAL A 1 200 ? -40 -10.125 -1.084 1 98.75 200 VAL A N 1
ATOM 1576 C CA . VAL A 1 200 ? -38.938 -10.273 -2.086 1 98.75 200 VAL A CA 1
ATOM 1577 C C . VAL A 1 200 ? -39.375 -9.586 -3.383 1 98.75 200 VAL A C 1
ATOM 1579 O O . VAL A 1 200 ? -38.625 -8.773 -3.932 1 98.75 200 VAL A O 1
ATOM 1582 N N . ALA A 1 201 ? -40.594 -9.844 -3.811 1 98.5 201 ALA A N 1
ATOM 1583 C CA . ALA A 1 201 ? -41.094 -9.289 -5.066 1 98.5 201 ALA A CA 1
ATOM 1584 C C . ALA A 1 201 ? -41.156 -7.766 -5.016 1 98.5 201 ALA A C 1
ATOM 1586 O O . ALA A 1 201 ? -40.781 -7.094 -5.973 1 98.5 201 ALA A O 1
ATOM 1587 N N . HIS A 1 202 ? -41.594 -7.305 -3.908 1 98.5 202 HIS A N 1
ATOM 1588 C CA . HIS A 1 202 ? -41.719 -5.859 -3.734 1 98.5 202 HIS A CA 1
ATOM 1589 C C . HIS A 1 202 ? -40.375 -5.172 -3.859 1 98.5 202 HIS A C 1
ATOM 1591 O O . HIS A 1 202 ? -40.219 -4.262 -4.676 1 98.5 202 HIS A O 1
ATOM 1597 N N . HIS A 1 203 ? -39.438 -5.668 -3.1 1 98.5 203 HIS A N 1
ATOM 1598 C CA . HIS A 1 203 ? -38.125 -5.02 -3.07 1 98.5 203 HIS A CA 1
ATOM 1599 C C . HIS A 1 203 ? -37.344 -5.277 -4.359 1 98.5 203 HIS A C 1
ATOM 1601 O O . HIS A 1 203 ? -36.594 -4.418 -4.82 1 98.5 203 HIS A O 1
ATOM 1607 N N . TRP A 1 204 ? -37.469 -6.453 -4.973 1 98.44 204 TRP A N 1
ATOM 1608 C CA . TRP A 1 204 ? -36.812 -6.727 -6.246 1 98.44 204 TRP A CA 1
ATOM 1609 C C . TRP A 1 204 ? -37.312 -5.789 -7.336 1 98.44 204 TRP A C 1
ATOM 1611 O O . TRP A 1 204 ? -36.531 -5.227 -8.094 1 98.44 204 TRP A O 1
ATOM 1621 N N . ARG A 1 205 ? -38.656 -5.547 -7.359 1 98.38 205 ARG A N 1
ATOM 1622 C CA . ARG A 1 205 ? -39.25 -4.633 -8.336 1 98.38 205 ARG A CA 1
ATOM 1623 C C . ARG A 1 205 ? -38.719 -3.211 -8.133 1 98.38 205 ARG A C 1
ATOM 1625 O O . ARG A 1 205 ? -38.375 -2.527 -9.094 1 98.38 205 ARG A O 1
ATOM 1632 N N . ALA A 1 206 ? -38.688 -2.834 -6.945 1 97.69 206 ALA A N 1
ATOM 1633 C CA . ALA A 1 206 ? -38.219 -1.499 -6.613 1 97.69 206 ALA A CA 1
ATOM 1634 C C . ALA A 1 206 ? -36.75 -1.344 -7 1 97.69 206 ALA A C 1
ATOM 1636 O O . ALA A 1 206 ? -36.312 -0.287 -7.48 1 97.69 206 ALA A O 1
ATOM 1637 N N . ALA A 1 207 ? -35.938 -2.385 -6.758 1 98 207 ALA A N 1
ATOM 1638 C CA . ALA A 1 207 ? -34.531 -2.363 -7.152 1 98 207 ALA A CA 1
ATOM 1639 C C . ALA A 1 207 ? -34.406 -2.215 -8.664 1 98 207 ALA A C 1
ATOM 1641 O O . ALA A 1 207 ? -33.562 -1.44 -9.141 1 98 207 ALA A O 1
ATOM 1642 N N . CYS A 1 208 ? -35.188 -2.893 -9.398 1 97.69 208 CYS A N 1
ATOM 1643 C CA . CYS A 1 208 ? -35.188 -2.82 -10.852 1 97.69 208 CYS A CA 1
ATOM 1644 C C . CYS A 1 208 ? -35.531 -1.419 -11.336 1 97.69 208 CYS A C 1
ATOM 1646 O O . CYS A 1 208 ? -34.938 -0.909 -12.281 1 97.69 208 CYS A O 1
ATOM 1648 N N . GLU A 1 209 ? -36.469 -0.848 -10.672 1 95.94 209 GLU A N 1
ATOM 1649 C CA . GLU A 1 209 ? -36.906 0.497 -11.039 1 95.94 209 GLU A CA 1
ATOM 1650 C C . GLU A 1 209 ? -35.781 1.522 -10.773 1 95.94 209 GLU A C 1
ATOM 1652 O O . GLU A 1 209 ? -35.562 2.422 -11.578 1 95.94 209 GLU A O 1
ATOM 1657 N N . ALA A 1 210 ? -35.125 1.286 -9.688 1 93.12 210 ALA A N 1
ATOM 1658 C CA . ALA A 1 210 ? -34.094 2.242 -9.289 1 93.12 210 ALA A CA 1
ATOM 1659 C C . ALA A 1 210 ? -32.844 2.096 -10.148 1 93.12 210 ALA A C 1
ATOM 1661 O O . ALA A 1 210 ? -32.25 3.094 -10.578 1 93.12 210 ALA A O 1
ATOM 1662 N N . GLY A 1 211 ? -32.281 0.922 -10.297 1 88.81 211 GLY A N 1
ATOM 1663 C CA . GLY A 1 211 ? -31 0.697 -10.938 1 88.81 211 GLY A CA 1
ATOM 1664 C C . GLY A 1 211 ? -31.109 0.146 -12.344 1 88.81 211 GLY A C 1
ATOM 1665 O O . GLY A 1 211 ? -30.109 -0.104 -13.008 1 88.81 211 GLY A O 1
ATOM 1666 N N . GLY A 1 212 ? -32.25 -0.11 -12.75 1 84.31 212 GLY A N 1
ATOM 1667 C CA . GLY A 1 212 ? -32.469 -0.805 -14.008 1 84.31 212 GLY A CA 1
ATOM 1668 C C . GLY A 1 212 ? -32.625 -2.305 -13.844 1 84.31 212 GLY A C 1
ATOM 1669 O O . GLY A 1 212 ? -32.031 -2.9 -12.938 1 84.31 212 GLY A O 1
ATOM 1670 N N . GLY A 1 213 ? -33.406 -2.893 -14.562 1 86.12 213 GLY A N 1
ATOM 1671 C CA . GLY A 1 213 ? -33.688 -4.312 -14.477 1 86.12 213 GLY A CA 1
ATOM 1672 C C . GLY A 1 213 ? -32.562 -5.188 -15.008 1 86.12 213 GLY A C 1
ATOM 1673 O O . GLY A 1 213 ? -32.656 -6.418 -14.961 1 86.12 213 GLY A O 1
ATOM 1674 N N . GLN A 1 214 ? -31.391 -4.539 -15.352 1 93.38 214 GLN A N 1
ATOM 1675 C CA . GLN A 1 214 ? -30.312 -5.324 -15.953 1 93.38 214 GLN A CA 1
ATOM 1676 C C . GLN A 1 214 ? -29.016 -5.176 -15.172 1 93.38 214 GLN A C 1
ATOM 1678 O O . GLN A 1 214 ? -27.953 -5.641 -15.617 1 93.38 214 GLN A O 1
ATOM 1683 N N . ALA A 1 215 ? -29.109 -4.539 -14.031 1 96 215 ALA A N 1
ATOM 1684 C CA . ALA A 1 215 ? -27.922 -4.477 -13.188 1 96 215 ALA A CA 1
ATOM 1685 C C . ALA A 1 215 ? -27.531 -5.863 -12.672 1 96 215 ALA A C 1
ATOM 1687 O O . ALA A 1 215 ? -28.406 -6.684 -12.375 1 96 215 ALA A O 1
ATOM 1688 N N . LEU A 1 216 ? -26.266 -6.191 -12.625 1 97.12 216 LEU A N 1
ATOM 1689 C CA . LEU A 1 216 ? -25.781 -7.512 -12.242 1 97.12 216 LEU A CA 1
ATOM 1690 C C . LEU A 1 216 ? -26.391 -7.941 -10.906 1 97.12 216 LEU A C 1
ATOM 1692 O O . LEU A 1 216 ? -26.844 -9.078 -10.758 1 97.12 216 LEU A O 1
ATOM 1696 N N . ARG A 1 217 ? -26.359 -7.012 -9.914 1 97.31 217 ARG A N 1
ATOM 1697 C CA . ARG A 1 217 ? -26.812 -7.391 -8.586 1 97.31 217 ARG A CA 1
ATOM 1698 C C . ARG A 1 217 ? -28.312 -7.719 -8.594 1 97.31 217 ARG A C 1
ATOM 1700 O O . ARG A 1 217 ? -28.734 -8.688 -7.961 1 97.31 217 ARG A O 1
ATOM 1707 N N . THR A 1 218 ? -29.109 -6.859 -9.289 1 97.62 218 THR A N 1
ATOM 1708 C CA . THR A 1 218 ? -30.531 -7.129 -9.375 1 97.62 218 THR A CA 1
ATOM 1709 C C . THR A 1 218 ? -30.797 -8.492 -10 1 97.62 218 THR A C 1
ATOM 1711 O O . THR A 1 218 ? -31.656 -9.25 -9.531 1 97.62 218 THR A O 1
ATOM 1714 N N . LEU A 1 219 ? -30.047 -8.805 -11 1 97.81 219 LEU A N 1
ATOM 1715 C CA . LEU A 1 219 ? -30.188 -10.102 -11.656 1 97.81 219 LEU A CA 1
ATOM 1716 C C . LEU A 1 219 ? -29.766 -11.234 -10.727 1 97.81 219 LEU A C 1
ATOM 1718 O O . LEU A 1 219 ? -30.406 -12.289 -10.688 1 97.81 219 LEU A O 1
ATOM 1722 N N . LEU A 1 220 ? -28.703 -11.062 -9.992 1 97.38 220 LEU A N 1
ATOM 1723 C CA . LEU A 1 220 ? -28.25 -12.07 -9.047 1 97.38 220 LEU A CA 1
ATOM 1724 C C . LEU A 1 220 ? -29.297 -12.328 -7.973 1 97.38 220 LEU A C 1
ATOM 1726 O O . LEU A 1 220 ? -29.547 -13.477 -7.605 1 97.38 220 LEU A O 1
ATOM 1730 N N . VAL A 1 221 ? -29.891 -11.258 -7.5 1 97.62 221 VAL A N 1
ATOM 1731 C CA . VAL A 1 221 ? -30.938 -11.391 -6.488 1 97.62 221 VAL A CA 1
ATOM 1732 C C . VAL A 1 221 ? -32.125 -12.156 -7.066 1 97.62 221 VAL A C 1
ATOM 1734 O O . VAL A 1 221 ? -32.688 -13.023 -6.402 1 97.62 221 VAL A O 1
ATOM 1737 N N . GLU A 1 222 ? -32.5 -11.797 -8.289 1 97.75 222 GLU A N 1
ATOM 1738 C CA . GLU A 1 222 ? -33.562 -12.547 -8.945 1 97.75 222 GLU A CA 1
ATOM 1739 C C . GLU A 1 222 ? -33.219 -14.031 -9.031 1 97.75 222 GLU A C 1
ATOM 1741 O O . GLU A 1 222 ? -34.062 -14.891 -8.766 1 97.75 222 GLU A O 1
ATOM 1746 N N . GLY A 1 223 ? -31.969 -14.328 -9.477 1 97.12 223 GLY A N 1
ATOM 1747 C CA . GLY A 1 223 ? -31.531 -15.703 -9.547 1 97.12 223 GLY A CA 1
ATOM 1748 C C . GLY A 1 223 ? -31.641 -16.438 -8.219 1 97.12 223 GLY A C 1
ATOM 1749 O O . GLY A 1 223 ? -32.094 -17.578 -8.172 1 97.12 223 GLY A O 1
ATOM 1750 N N . GLU A 1 224 ? -31.25 -15.773 -7.164 1 96.56 224 GLU A N 1
ATOM 1751 C CA . GLU A 1 224 ? -31.359 -16.344 -5.828 1 96.56 224 GLU A CA 1
ATOM 1752 C C . GLU A 1 224 ? -32.812 -16.641 -5.465 1 96.56 224 GLU A C 1
ATOM 1754 O O . GLU A 1 224 ? -33.125 -17.688 -4.898 1 96.56 224 GLU A O 1
ATOM 1759 N N . TRP A 1 225 ? -33.625 -15.688 -5.793 1 97.69 225 TRP A N 1
ATOM 1760 C CA . TRP A 1 225 ? -35.031 -15.82 -5.543 1 97.69 225 TRP A CA 1
ATOM 1761 C C . TRP A 1 225 ? -35.625 -17.031 -6.281 1 97.69 225 TRP A C 1
ATOM 1763 O O . TRP A 1 225 ? -36.312 -17.859 -5.688 1 97.69 225 TRP A O 1
ATOM 1773 N N . ARG A 1 226 ? -35.281 -17.172 -7.551 1 97.25 226 ARG A N 1
ATOM 1774 C CA . ARG A 1 226 ? -35.781 -18.281 -8.367 1 97.25 226 ARG A CA 1
ATOM 1775 C C . ARG A 1 226 ? -35.25 -19.609 -7.879 1 97.25 226 ARG A C 1
ATOM 1777 O O . ARG A 1 226 ? -35.938 -20.625 -7.891 1 97.25 226 ARG A O 1
ATOM 1784 N N . LEU A 1 227 ? -34 -19.656 -7.473 1 95 227 LEU A N 1
ATOM 1785 C CA . LEU A 1 227 ? -33.406 -20.859 -6.906 1 95 227 LEU A CA 1
ATOM 1786 C C . LEU A 1 227 ? -34.156 -21.281 -5.645 1 95 227 LEU A C 1
ATOM 1788 O O . LEU A 1 227 ? -34.5 -22.469 -5.48 1 95 227 LEU A O 1
ATOM 1792 N N . ALA A 1 228 ? -34.438 -20.281 -4.781 1 95.19 228 ALA A N 1
ATOM 1793 C CA . ALA A 1 228 ? -35.094 -20.562 -3.506 1 95.19 228 ALA A CA 1
ATOM 1794 C C . ALA A 1 228 ? -36.5 -21.094 -3.717 1 95.19 228 ALA A C 1
ATOM 1796 O O . ALA A 1 228 ? -36.969 -21.922 -2.939 1 95.19 228 ALA A O 1
ATOM 1797 N N . THR A 1 229 ? -37.156 -20.656 -4.766 1 96 229 THR A N 1
ATOM 1798 C CA . THR A 1 229 ? -38.5 -21.078 -5.051 1 96 229 THR A CA 1
ATOM 1799 C C . THR A 1 229 ? -38.531 -22.281 -5.984 1 96 229 THR A C 1
ATOM 1801 O O . THR A 1 229 ? -39.562 -22.688 -6.469 1 96 229 THR A O 1
ATOM 1804 N N . GLN A 1 230 ? -37.344 -22.766 -6.375 1 92.69 230 GLN A N 1
ATOM 1805 C CA . GLN A 1 230 ? -37.156 -23.938 -7.23 1 92.69 230 GLN A CA 1
ATOM 1806 C C . GLN A 1 230 ? -37.812 -23.719 -8.594 1 92.69 230 GLN A C 1
ATOM 1808 O O . GLN A 1 230 ? -38.438 -24.641 -9.148 1 92.69 230 GLN A O 1
ATOM 1813 N N . ASP A 1 231 ? -37.781 -22.516 -9.008 1 94.94 231 ASP A N 1
ATOM 1814 C CA . ASP A 1 231 ? -38.25 -22.156 -10.352 1 94.94 231 ASP A CA 1
ATOM 1815 C C . ASP A 1 231 ? -37.125 -22.359 -11.375 1 94.94 231 ASP A C 1
ATOM 1817 O O . ASP A 1 231 ? -36.438 -21.422 -11.734 1 94.94 231 ASP A O 1
ATOM 1821 N N . GLU A 1 232 ? -37 -23.516 -11.914 1 89.81 232 GLU A N 1
ATOM 1822 C CA . GLU A 1 232 ? -35.875 -23.906 -12.773 1 89.81 232 GLU A CA 1
ATOM 1823 C C . GLU A 1 232 ? -35.844 -23.078 -14.047 1 89.81 232 GLU A C 1
ATOM 1825 O O . GLU A 1 232 ? -34.781 -22.656 -14.492 1 89.81 232 GLU A O 1
ATOM 1830 N N . ALA A 1 233 ? -37.031 -22.891 -14.648 1 94.06 233 ALA A N 1
ATOM 1831 C CA . ALA A 1 233 ? -37.094 -22.094 -15.867 1 94.06 233 ALA A CA 1
ATOM 1832 C C . ALA A 1 233 ? -36.656 -20.656 -15.609 1 94.06 233 ALA A C 1
ATOM 1834 O O . ALA A 1 233 ? -35.938 -20.078 -16.422 1 94.06 233 ALA A O 1
ATOM 1835 N N . GLY A 1 234 ? -37.094 -20.125 -14.484 1 95.81 234 GLY A N 1
ATOM 1836 C CA . GLY A 1 234 ? -36.719 -18.766 -14.125 1 95.81 234 GLY A CA 1
ATOM 1837 C C . GLY A 1 234 ? -35.219 -18.625 -13.906 1 95.81 234 GLY A C 1
ATOM 1838 O O . GLY A 1 234 ? -34.625 -17.641 -14.328 1 95.81 234 GLY A O 1
ATOM 1839 N N . VAL A 1 235 ? -34.656 -19.594 -13.234 1 94.94 235 VAL A N 1
ATOM 1840 C CA . VAL A 1 235 ? -33.219 -19.594 -12.969 1 94.94 235 VAL A CA 1
ATOM 1841 C C . VAL A 1 235 ? -32.438 -19.594 -14.289 1 94.94 235 VAL A C 1
ATOM 1843 O O . VAL A 1 235 ? -31.531 -18.781 -14.477 1 94.94 235 VAL A O 1
ATOM 1846 N N . ARG A 1 236 ? -32.781 -20.422 -15.18 1 92.25 236 ARG A N 1
ATOM 1847 C CA . ARG A 1 236 ? -32.125 -20.516 -16.469 1 92.25 236 ARG A CA 1
ATOM 1848 C C . ARG A 1 236 ? -32.219 -19.188 -17.234 1 92.25 236 ARG A C 1
ATOM 1850 O O . ARG A 1 236 ? -31.234 -18.703 -17.797 1 92.25 236 ARG A O 1
ATOM 1857 N N . SER A 1 237 ? -33.406 -18.656 -17.188 1 96.25 237 SER A N 1
ATOM 1858 C CA . SER A 1 237 ? -33.656 -17.391 -17.891 1 96.25 237 SER A CA 1
ATOM 1859 C C . SER A 1 237 ? -32.75 -16.281 -17.344 1 96.25 237 SER A C 1
ATOM 1861 O O . SER A 1 237 ? -32.156 -15.531 -18.109 1 96.25 237 SER A O 1
ATOM 1863 N N . VAL A 1 238 ? -32.656 -16.172 -16.062 1 97.06 238 VAL A N 1
ATOM 1864 C CA . VAL A 1 238 ? -31.891 -15.109 -15.422 1 97.06 238 VAL A CA 1
ATOM 1865 C C . VAL A 1 238 ? -30.391 -15.305 -15.711 1 97.06 238 VAL A C 1
ATOM 1867 O O . VAL A 1 238 ? -29.688 -14.352 -16.031 1 97.06 238 VAL A O 1
ATOM 1870 N N . TRP A 1 239 ? -29.922 -16.547 -15.609 1 95.5 239 TRP A N 1
ATOM 1871 C CA . TRP A 1 239 ? -28.516 -16.812 -15.867 1 95.5 239 TRP A CA 1
ATOM 1872 C C . TRP A 1 239 ? -28.156 -16.516 -17.312 1 95.5 239 TRP A C 1
ATOM 1874 O O . TRP A 1 239 ? -27.078 -15.984 -17.594 1 95.5 239 TRP A O 1
ATOM 1884 N N . GLU A 1 240 ? -29.062 -16.781 -18.219 1 95.31 240 GLU A N 1
ATOM 1885 C CA . GLU A 1 240 ? -28.844 -16.453 -19.609 1 95.31 240 GLU A CA 1
ATOM 1886 C C . GLU A 1 240 ? -28.719 -14.945 -19.812 1 95.31 240 GLU A C 1
ATOM 1888 O O . GLU A 1 240 ? -27.922 -14.484 -20.625 1 95.31 240 GLU A O 1
ATOM 1893 N N . ARG A 1 241 ? -29.531 -14.266 -19.156 1 96.62 241 ARG A N 1
ATOM 1894 C CA . ARG A 1 241 ? -29.438 -12.805 -19.234 1 96.62 241 ARG A CA 1
ATOM 1895 C C . ARG A 1 241 ? -28.094 -12.312 -18.703 1 96.62 241 ARG A C 1
ATOM 1897 O O . ARG A 1 241 ? -27.469 -11.453 -19.312 1 96.62 241 ARG A O 1
ATOM 1904 N N . ILE A 1 242 ? -27.625 -12.891 -17.578 1 97.19 242 ILE A N 1
ATOM 1905 C CA . ILE A 1 242 ? -26.344 -12.5 -17.031 1 97.19 242 ILE A CA 1
ATOM 1906 C C . ILE A 1 242 ? -25.219 -12.867 -18 1 97.19 242 ILE A C 1
ATOM 1908 O O . ILE A 1 242 ? -24.281 -12.086 -18.203 1 97.19 242 ILE A O 1
ATOM 1912 N N . GLU A 1 243 ? -25.297 -13.977 -18.625 1 96.62 243 GLU A N 1
ATOM 1913 C CA . GLU A 1 243 ? -24.328 -14.398 -19.625 1 96.62 243 GLU A CA 1
ATOM 1914 C C . GLU A 1 243 ? -24.219 -13.367 -20.75 1 96.62 243 GLU A C 1
ATOM 1916 O O . GLU A 1 243 ? -23.125 -13.039 -21.203 1 96.62 243 GLU A O 1
ATOM 1921 N N . ARG A 1 244 ? -25.344 -12.82 -21.156 1 96.25 244 ARG A N 1
ATOM 1922 C CA . ARG A 1 244 ? -25.406 -11.906 -22.281 1 96.25 244 ARG A CA 1
ATOM 1923 C C . ARG A 1 244 ? -24.922 -10.516 -21.891 1 96.25 244 ARG A C 1
ATOM 1925 O O . ARG A 1 244 ? -24.172 -9.875 -22.625 1 96.25 244 ARG A O 1
ATOM 1932 N N . ILE A 1 245 ? -25.281 -10.055 -20.719 1 95.94 245 ILE A N 1
ATOM 1933 C CA . ILE A 1 245 ? -25.094 -8.656 -20.344 1 95.94 245 ILE A CA 1
ATOM 1934 C C . ILE A 1 245 ? -23.844 -8.508 -19.5 1 95.94 245 ILE A C 1
ATOM 1936 O O . ILE A 1 245 ? -23.094 -7.535 -19.641 1 95.94 245 ILE A O 1
ATOM 1940 N N . HIS A 1 246 ? -23.609 -9.5 -18.547 1 96.25 246 HIS A N 1
ATOM 1941 C CA . HIS A 1 246 ? -22.516 -9.406 -17.594 1 96.25 246 HIS A CA 1
ATOM 1942 C C . HIS A 1 246 ? -21.719 -10.703 -17.516 1 96.25 246 HIS A C 1
ATOM 1944 O O . HIS A 1 246 ? -21.656 -11.352 -16.469 1 96.25 246 HIS A O 1
ATOM 1950 N N . PRO A 1 247 ? -20.984 -11.008 -18.531 1 95.25 247 PRO A N 1
ATOM 1951 C CA . PRO A 1 247 ? -20.281 -12.297 -18.516 1 95.25 247 PRO A CA 1
ATOM 1952 C C . PRO A 1 247 ? -19.297 -12.43 -17.359 1 95.25 247 PRO A C 1
ATOM 1954 O O . PRO A 1 247 ? -19.094 -13.531 -16.844 1 95.25 247 PRO A O 1
ATOM 1957 N N . ASP A 1 248 ? -18.75 -11.352 -16.875 1 92.69 248 ASP A N 1
ATOM 1958 C CA . ASP A 1 248 ? -17.812 -11.406 -15.75 1 92.69 248 ASP A CA 1
ATOM 1959 C C . ASP A 1 248 ? -18.516 -11.828 -14.461 1 92.69 248 ASP A C 1
ATOM 1961 O O . ASP A 1 248 ? -17.875 -12.359 -13.547 1 92.69 248 ASP A O 1
ATOM 1965 N N . GLY A 1 249 ? -19.812 -11.609 -14.445 1 96.12 249 GLY A N 1
ATOM 1966 C CA . GLY A 1 249 ? -20.578 -11.93 -13.25 1 96.12 249 GLY A CA 1
ATOM 1967 C C . GLY A 1 249 ? -20.891 -13.414 -13.125 1 96.12 249 GLY A C 1
ATOM 1968 O O . GLY A 1 249 ? -21.391 -13.859 -12.086 1 96.12 249 GLY A O 1
ATOM 1969 N N . LEU A 1 250 ? -20.5 -14.188 -14.133 1 96.62 250 LEU A N 1
ATOM 1970 C CA . LEU A 1 250 ? -20.859 -15.602 -14.172 1 96.62 250 LEU A CA 1
ATOM 1971 C C . LEU A 1 250 ? -20.141 -16.375 -13.062 1 96.62 250 LEU A C 1
ATOM 1973 O O . LEU A 1 250 ? -20.641 -17.406 -12.594 1 96.62 250 LEU A O 1
ATOM 1977 N N . ALA A 1 251 ? -19.016 -15.859 -12.641 1 95.88 251 ALA A N 1
ATOM 1978 C CA . ALA A 1 251 ? -18.328 -16.484 -11.516 1 95.88 251 ALA A CA 1
ATOM 1979 C C . ALA A 1 251 ? -19.188 -16.484 -10.266 1 95.88 251 ALA A C 1
ATOM 1981 O O . ALA A 1 251 ? -19.297 -17.484 -9.562 1 95.88 251 ALA A O 1
ATOM 1982 N N . LEU A 1 252 ? -19.828 -15.375 -9.992 1 96.25 252 LEU A N 1
ATOM 1983 C CA . LEU A 1 252 ? -20.703 -15.266 -8.836 1 96.25 252 LEU A CA 1
ATOM 1984 C C . LEU A 1 252 ? -21.938 -16.156 -9 1 96.25 252 LEU A C 1
ATOM 1986 O O . LEU A 1 252 ? -22.391 -16.781 -8.031 1 96.25 252 LEU A O 1
ATOM 1990 N N . VAL A 1 253 ? -22.422 -16.234 -10.219 1 96.31 253 VAL A N 1
ATOM 1991 C CA . VAL A 1 253 ? -23.578 -17.078 -10.531 1 96.31 253 VAL A CA 1
ATOM 1992 C C . VAL A 1 253 ? -23.25 -18.531 -10.227 1 96.31 253 VAL A C 1
ATOM 1994 O O . VAL A 1 253 ? -24.031 -19.234 -9.57 1 96.31 253 VAL A O 1
ATOM 1997 N N . LEU A 1 254 ? -22.109 -18.938 -10.75 1 95.31 254 LEU A N 1
ATOM 1998 C CA . LEU A 1 254 ? -21.734 -20.344 -10.594 1 95.31 254 LEU A CA 1
ATOM 1999 C C . LEU A 1 254 ? -21.625 -20.703 -9.117 1 95.31 254 LEU A C 1
ATOM 2001 O O . LEU A 1 254 ? -22.109 -21.766 -8.695 1 95.31 254 LEU A O 1
ATOM 2005 N N . ASP A 1 255 ? -21.062 -19.875 -8.359 1 91.94 255 ASP A N 1
ATOM 2006 C CA . ASP A 1 255 ? -20.922 -20.109 -6.926 1 91.94 255 ASP A CA 1
ATOM 2007 C C . ASP A 1 255 ? -22.297 -20.281 -6.266 1 91.94 255 ASP A C 1
ATOM 2009 O O . ASP A 1 255 ? -22.531 -21.25 -5.539 1 91.94 255 ASP A O 1
ATOM 2013 N N . LYS A 1 256 ? -23.188 -19.375 -6.559 1 91.75 256 LYS A N 1
ATOM 2014 C CA . LYS A 1 256 ? -24.516 -19.406 -5.98 1 91.75 256 LYS A CA 1
ATOM 2015 C C . LYS A 1 256 ? -25.297 -20.641 -6.457 1 91.75 256 LYS A C 1
ATOM 2017 O O . LYS A 1 256 ? -25.969 -21.297 -5.664 1 91.75 256 LYS A O 1
ATOM 2022 N N . TRP A 1 257 ? -25.156 -20.906 -7.715 1 93.5 257 TRP A N 1
ATOM 2023 C CA . TRP A 1 257 ? -25.891 -22.016 -8.328 1 93.5 257 TRP A CA 1
ATOM 2024 C C . TRP A 1 257 ? -25.453 -23.359 -7.719 1 93.5 257 TRP A C 1
ATOM 2026 O O . TRP A 1 257 ? -26.297 -24.125 -7.246 1 93.5 257 TRP A O 1
ATOM 2036 N N . LEU A 1 258 ? -24.172 -23.594 -7.621 1 92.81 258 LEU A N 1
ATOM 2037 C CA . LEU A 1 258 ? -23.656 -24.844 -7.105 1 92.81 258 LEU A CA 1
ATOM 2038 C C . LEU A 1 258 ? -23.938 -24.984 -5.613 1 92.81 258 LEU A C 1
ATOM 2040 O O . LEU A 1 258 ? -24.156 -26.094 -5.121 1 92.81 258 LEU A O 1
ATOM 2044 N N . SER A 1 259 ? -23.922 -23.859 -4.945 1 90.75 259 SER A N 1
ATOM 2045 C CA . SER A 1 259 ? -24.203 -23.906 -3.514 1 90.75 259 SER A CA 1
ATOM 2046 C C . SER A 1 259 ? -25.656 -24.25 -3.234 1 90.75 259 SER A C 1
ATOM 2048 O O . SER A 1 259 ? -25.984 -24.797 -2.176 1 90.75 259 SER A O 1
ATOM 2050 N N . ALA A 1 260 ? -26.531 -23.922 -4.109 1 90.69 260 ALA A N 1
ATOM 2051 C CA . ALA A 1 260 ? -27.969 -24.141 -3.93 1 90.69 260 ALA A CA 1
ATOM 2052 C C . ALA A 1 260 ? -28.375 -25.547 -4.359 1 90.69 260 ALA A C 1
ATOM 2054 O O . ALA A 1 260 ? -29.484 -26 -4.074 1 90.69 260 ALA A O 1
ATOM 2055 N N . LEU A 1 261 ? -27.5 -26.266 -5.066 1 89.69 261 LEU A N 1
ATOM 2056 C CA . LEU A 1 261 ? -27.812 -27.594 -5.598 1 89.69 261 LEU A CA 1
ATOM 2057 C C . LEU A 1 261 ? -27.016 -28.672 -4.867 1 89.69 261 LEU A C 1
ATOM 2059 O O . LEU A 1 261 ? -25.844 -28.484 -4.566 1 89.69 261 LEU A O 1
ATOM 2063 N N . PRO A 1 262 ? -27.703 -29.766 -4.543 1 91.31 262 PRO A N 1
ATOM 2064 C CA . PRO A 1 262 ? -26.922 -30.906 -4.062 1 91.31 262 PRO A CA 1
ATOM 2065 C C . PRO A 1 262 ? -25.906 -31.406 -5.094 1 91.31 262 PRO A C 1
ATOM 2067 O O . PRO A 1 262 ? -26.125 -31.266 -6.297 1 91.31 262 PRO A O 1
ATOM 2070 N N . VAL A 1 263 ? -24.859 -31.906 -4.605 1 91.81 263 VAL A N 1
ATOM 2071 C CA . VAL A 1 263 ? -23.734 -32.312 -5.441 1 91.81 263 VAL A CA 1
ATOM 2072 C C . VAL A 1 263 ? -24.219 -33.312 -6.508 1 91.81 263 VAL A C 1
ATOM 2074 O O . VAL A 1 263 ? -23.766 -33.25 -7.648 1 91.81 263 VAL A O 1
ATOM 2077 N N . GLU A 1 264 ? -25.219 -34.094 -6.219 1 91.69 264 GLU A N 1
ATOM 2078 C CA . GLU A 1 264 ? -25.75 -35.125 -7.125 1 91.69 264 GLU A CA 1
ATOM 2079 C C . GLU A 1 264 ? -26.422 -34.469 -8.336 1 91.69 264 GLU A C 1
ATOM 2081 O O . GLU A 1 264 ? -26.578 -35.125 -9.375 1 91.69 264 GLU A O 1
ATOM 2086 N N . GLN A 1 265 ? -26.797 -33.219 -8.234 1 91.69 265 GLN A N 1
ATOM 2087 C CA . GLN A 1 265 ? -27.516 -32.531 -9.305 1 91.69 265 GLN A CA 1
ATOM 2088 C C . GLN A 1 265 ? -26.578 -31.641 -10.125 1 91.69 265 GLN A C 1
ATOM 2090 O O . GLN A 1 265 ? -27 -31.031 -11.109 1 91.69 265 GLN A O 1
ATOM 2095 N N . TRP A 1 266 ? -25.312 -31.609 -9.812 1 92.5 266 TRP A N 1
ATOM 2096 C CA . TRP A 1 266 ? -24.344 -30.781 -10.516 1 92.5 266 TRP A CA 1
ATOM 2097 C C . TRP A 1 266 ? -24.281 -31.156 -12 1 92.5 266 TRP A C 1
ATOM 2099 O O . TRP A 1 266 ? -24.125 -30.281 -12.852 1 92.5 266 TRP A O 1
ATOM 2109 N N . PRO A 1 267 ? -24.438 -32.438 -12.32 1 91.44 267 PRO A N 1
ATOM 2110 C CA . PRO A 1 267 ? -24.375 -32.812 -13.734 1 91.44 267 PRO A CA 1
ATOM 2111 C C . PRO A 1 267 ? -25.438 -32.125 -14.578 1 91.44 267 PRO A C 1
ATOM 2113 O O . PRO A 1 267 ? -25.25 -31.906 -15.773 1 91.44 267 PRO A O 1
ATOM 2116 N N . THR A 1 268 ? -26.516 -31.672 -13.906 1 90.06 268 THR A N 1
ATOM 2117 C CA . THR A 1 268 ? -27.609 -31.031 -14.633 1 90.06 268 THR A CA 1
ATOM 2118 C C . THR A 1 268 ? -27.203 -29.656 -15.133 1 90.06 268 THR A C 1
ATOM 2120 O O . THR A 1 268 ? -27.766 -29.141 -16.109 1 90.06 268 THR A O 1
ATOM 2123 N N . VAL A 1 269 ? -26.234 -29.094 -14.492 1 91.31 269 VAL A N 1
ATOM 2124 C CA . VAL A 1 269 ? -25.875 -27.719 -14.859 1 91.31 269 VAL A CA 1
ATOM 2125 C C . VAL A 1 269 ? -24.625 -27.734 -15.75 1 91.31 269 VAL A C 1
ATOM 2127 O O . VAL A 1 269 ? -24.281 -26.734 -16.359 1 91.31 269 VAL A O 1
ATOM 2130 N N . LEU A 1 270 ? -23.938 -28.828 -15.969 1 93.5 270 LEU A N 1
ATOM 2131 C CA . LEU A 1 270 ? -22.641 -28.969 -16.625 1 93.5 270 LEU A CA 1
ATOM 2132 C C . LEU A 1 270 ? -22.688 -28.453 -18.047 1 93.5 270 LEU A C 1
ATOM 2134 O O . LEU A 1 270 ? -21.781 -27.75 -18.484 1 93.5 270 LEU A O 1
ATOM 2138 N N . PRO A 1 271 ? -23.766 -28.766 -18.844 1 93.06 271 PRO A N 1
ATOM 2139 C CA . PRO A 1 271 ? -23.781 -28.281 -20.234 1 93.06 271 PRO A CA 1
ATOM 2140 C C . PRO A 1 271 ? -23.719 -26.75 -20.328 1 93.06 271 PRO A C 1
ATOM 2142 O O . PRO A 1 271 ? -23.016 -26.219 -21.172 1 93.06 271 PRO A O 1
ATOM 2145 N N . VAL A 1 272 ? -24.406 -26.094 -19.438 1 93.81 272 VAL A N 1
ATOM 2146 C CA . VAL A 1 272 ? -24.422 -24.641 -19.438 1 93.81 272 VAL A CA 1
ATOM 2147 C C . VAL A 1 272 ? -23.062 -24.094 -18.984 1 93.81 272 VAL A C 1
ATOM 2149 O O . VAL A 1 272 ? -22.516 -23.188 -19.625 1 93.81 272 VAL A O 1
ATOM 2152 N N . VAL A 1 273 ? -22.562 -24.688 -17.953 1 93.69 273 VAL A N 1
ATOM 2153 C CA . VAL A 1 273 ? -21.297 -24.266 -17.391 1 93.69 273 VAL A CA 1
ATOM 2154 C C . VAL A 1 273 ? -20.188 -24.469 -18.406 1 93.69 273 VAL A C 1
ATOM 2156 O O . VAL A 1 273 ? -19.328 -23.594 -18.578 1 93.69 273 VAL A O 1
ATOM 2159 N N . ARG A 1 274 ? -20.203 -25.562 -19.125 1 93.81 274 ARG A N 1
ATOM 2160 C CA . ARG A 1 274 ? -19.219 -25.828 -20.172 1 93.81 274 ARG A CA 1
ATOM 2161 C C . ARG A 1 274 ? -19.266 -24.734 -21.25 1 93.81 274 ARG A C 1
ATOM 2163 O O . ARG A 1 274 ? -18.234 -24.25 -21.703 1 93.81 274 ARG A O 1
ATOM 2170 N N . ARG A 1 275 ? -20.422 -24.406 -21.594 1 93.88 275 ARG A N 1
ATOM 2171 C CA . ARG A 1 275 ? -20.594 -23.375 -22.594 1 93.88 275 ARG A CA 1
ATOM 2172 C C . ARG A 1 275 ? -20.031 -22.031 -22.109 1 93.88 275 ARG A C 1
ATOM 2174 O O . ARG A 1 275 ? -19.375 -21.312 -22.875 1 93.88 275 ARG A O 1
ATOM 2181 N N . TRP A 1 276 ? -20.266 -21.656 -20.859 1 95.12 276 TRP A N 1
ATOM 2182 C CA . TRP A 1 276 ? -19.75 -20.422 -20.297 1 95.12 276 TRP A CA 1
ATOM 2183 C C . TRP A 1 276 ? -18.219 -20.375 -20.438 1 95.12 276 TRP A C 1
ATOM 2185 O O . TRP A 1 276 ? -17.672 -19.375 -20.922 1 95.12 276 TRP A O 1
ATOM 2195 N N . PHE A 1 277 ? -17.578 -21.438 -20.109 1 93.25 277 PHE A N 1
ATOM 2196 C CA . PHE A 1 277 ? -16.125 -21.438 -20.031 1 93.25 277 PHE A CA 1
ATOM 2197 C C . PHE A 1 277 ? -15.516 -21.594 -21.422 1 93.25 277 PHE A C 1
ATOM 2199 O O . PHE A 1 277 ? -14.344 -21.25 -21.641 1 93.25 277 PHE A O 1
ATOM 2206 N N . GLN A 1 278 ? -16.266 -22.109 -22.328 1 91.25 278 GLN A N 1
ATOM 2207 C CA . GLN A 1 278 ? -15.836 -22.125 -23.719 1 91.25 278 GLN A CA 1
ATOM 2208 C C . GLN A 1 278 ? -15.891 -20.719 -24.328 1 91.25 278 GLN A C 1
ATOM 2210 O O . GLN A 1 278 ? -14.969 -20.312 -25.031 1 91.25 278 GLN A O 1
ATOM 2215 N N . ARG A 1 279 ? -16.859 -20.031 -23.953 1 92.25 279 ARG A N 1
ATOM 2216 C CA . ARG A 1 279 ? -17.109 -18.719 -24.562 1 92.25 279 ARG A CA 1
ATOM 2217 C C . ARG A 1 279 ? -16.312 -17.641 -23.828 1 92.25 279 ARG A C 1
ATOM 2219 O O . ARG A 1 279 ? -15.844 -16.688 -24.453 1 92.25 279 ARG A O 1
ATOM 2226 N N . PHE A 1 280 ? -16.219 -17.844 -22.516 1 92.81 280 PHE A N 1
ATOM 2227 C CA . PHE A 1 280 ? -15.594 -16.812 -21.688 1 92.81 280 PHE A CA 1
ATOM 2228 C C . PHE A 1 280 ? -14.5 -17.406 -20.797 1 92.81 280 PHE A C 1
ATOM 2230 O O . PHE A 1 280 ? -14.695 -17.562 -19.594 1 92.81 280 PHE A O 1
ATOM 2237 N N . PRO A 1 281 ? -13.328 -17.562 -21.344 1 88.31 281 PRO A N 1
ATOM 2238 C CA . PRO A 1 281 ? -12.258 -18.203 -20.578 1 88.31 281 PRO A CA 1
ATOM 2239 C C . PRO A 1 281 ? -11.742 -17.328 -19.438 1 88.31 281 PRO A C 1
ATOM 2241 O O . PRO A 1 281 ? -11.031 -17.812 -18.547 1 88.31 281 PRO A O 1
ATOM 2244 N N . GLN A 1 282 ? -12.141 -16.094 -19.406 1 87.81 282 GLN A N 1
ATOM 2245 C CA . GLN A 1 282 ? -11.625 -15.164 -18.406 1 87.81 282 GLN A CA 1
ATOM 2246 C C . GLN A 1 282 ? -12.438 -15.227 -17.125 1 87.81 282 GLN A C 1
ATOM 2248 O O . GLN A 1 282 ? -12.133 -14.539 -16.156 1 87.81 282 GLN A O 1
ATOM 2253 N N . ILE A 1 283 ? -13.422 -16.109 -17.062 1 90.19 283 ILE A N 1
ATOM 2254 C CA . ILE A 1 283 ? -14.25 -16.234 -15.875 1 90.19 283 ILE A CA 1
ATOM 2255 C C . ILE A 1 283 ? -13.398 -16.703 -14.695 1 90.19 283 ILE A C 1
ATOM 2257 O O . ILE A 1 283 ? -12.609 -17.641 -14.828 1 90.19 283 ILE A O 1
ATOM 2261 N N . ASP A 1 284 ? -13.602 -16.062 -13.539 1 90.19 284 ASP A N 1
ATOM 2262 C CA . ASP A 1 284 ? -12.836 -16.375 -12.336 1 90.19 284 ASP A CA 1
ATOM 2263 C C . ASP A 1 284 ? -13.508 -17.5 -11.539 1 90.19 284 ASP A C 1
ATOM 2265 O O . ASP A 1 284 ? -13.891 -17.297 -10.383 1 90.19 284 ASP A O 1
ATOM 2269 N N . ALA A 1 285 ? -13.648 -18.688 -12.18 1 94 285 ALA A N 1
ATOM 2270 C CA . ALA A 1 285 ? -14.32 -19.781 -11.477 1 94 285 ALA A CA 1
ATOM 2271 C C . ALA A 1 285 ? -13.844 -21.125 -12 1 94 285 ALA A C 1
ATOM 2273 O O . ALA A 1 285 ? -14.602 -22.109 -11.992 1 94 285 ALA A O 1
ATOM 2274 N N . TRP A 1 286 ? -12.648 -21.188 -12.508 1 93.94 286 TRP A N 1
ATOM 2275 C CA . TRP A 1 286 ? -12.125 -22.422 -13.094 1 93.94 286 TRP A CA 1
ATOM 2276 C C . TRP A 1 286 ? -12.039 -23.531 -12.055 1 93.94 286 TRP A C 1
ATOM 2278 O O . TRP A 1 286 ? -12.289 -24.688 -12.359 1 93.94 286 TRP A O 1
ATOM 2288 N N . ALA A 1 287 ? -11.664 -23.188 -10.844 1 93.19 287 ALA A N 1
ATOM 2289 C CA . ALA A 1 287 ? -11.617 -24.188 -9.781 1 93.19 287 ALA A CA 1
ATOM 2290 C C . ALA A 1 287 ? -12.969 -24.875 -9.602 1 93.19 287 ALA A C 1
ATOM 2292 O O . ALA A 1 287 ? -13.039 -26.094 -9.5 1 93.19 287 ALA A O 1
ATOM 2293 N N . ARG A 1 288 ? -14.016 -24.047 -9.609 1 93.56 288 ARG A N 1
ATOM 2294 C CA . ARG A 1 288 ? -15.359 -24.594 -9.461 1 93.56 288 ARG A CA 1
ATOM 2295 C C . ARG A 1 288 ? -15.773 -25.391 -10.688 1 93.56 288 ARG A C 1
ATOM 2297 O O . ARG A 1 288 ? -16.453 -26.406 -10.57 1 93.56 288 ARG A O 1
ATOM 2304 N N . TYR A 1 289 ? -15.398 -24.922 -11.844 1 94.56 289 TYR A N 1
ATOM 2305 C CA . TYR A 1 289 ? -15.641 -25.656 -13.078 1 94.56 289 TYR A CA 1
ATOM 2306 C C . TYR A 1 289 ? -15.07 -27.062 -13 1 94.56 289 TYR A C 1
ATOM 2308 O O . TYR A 1 289 ? -15.75 -28.031 -13.32 1 94.56 289 TYR A O 1
ATOM 2316 N N . VAL A 1 290 ? -13.828 -27.172 -12.523 1 94.06 290 VAL A N 1
ATOM 2317 C CA . VAL A 1 290 ? -13.164 -28.469 -12.406 1 94.06 290 VAL A CA 1
ATOM 2318 C C . VAL A 1 290 ? -13.922 -29.344 -11.406 1 94.06 290 VAL A C 1
ATOM 2320 O O . VAL A 1 290 ? -14.094 -30.547 -11.633 1 94.06 290 VAL A O 1
ATOM 2323 N N . ASP A 1 291 ? -14.422 -28.734 -10.32 1 92.81 291 ASP A N 1
ATOM 2324 C CA . ASP A 1 291 ? -15.203 -29.484 -9.352 1 92.81 291 ASP A CA 1
ATOM 2325 C C . ASP A 1 291 ? -16.406 -30.141 -10.008 1 92.81 291 ASP A C 1
ATOM 2327 O O . ASP A 1 291 ? -16.672 -31.328 -9.781 1 92.81 291 ASP A O 1
ATOM 2331 N N . VAL A 1 292 ? -17.062 -29.375 -10.82 1 93.88 292 VAL A N 1
ATOM 2332 C CA . VAL A 1 292 ? -18.266 -29.875 -11.469 1 93.88 292 VAL A CA 1
ATOM 2333 C C . VAL A 1 292 ? -17.906 -30.969 -12.469 1 93.88 292 VAL A C 1
ATOM 2335 O O . VAL A 1 292 ? -18.547 -32.031 -12.5 1 93.88 292 VAL A O 1
ATOM 2338 N N . GLU A 1 293 ? -16.906 -30.75 -13.273 1 93.44 293 GLU A N 1
ATOM 2339 C CA . GLU A 1 293 ? -16.469 -31.734 -14.273 1 93.44 293 GLU A CA 1
ATOM 2340 C C . GLU A 1 293 ? -16.062 -33.062 -13.609 1 93.44 293 GLU A C 1
ATOM 2342 O O . GLU A 1 293 ? -16.422 -34.125 -14.094 1 93.44 293 GLU A O 1
ATOM 2347 N N . LEU A 1 294 ? -15.32 -32.938 -12.531 1 89.75 294 LEU A N 1
ATOM 2348 C CA . LEU A 1 294 ? -14.852 -34.125 -11.836 1 89.75 294 LEU A CA 1
ATOM 2349 C C . LEU A 1 294 ? -16.016 -34.906 -11.258 1 89.75 294 LEU A C 1
ATOM 2351 O O . LEU A 1 294 ? -16.016 -36.156 -11.297 1 89.75 294 LEU A O 1
ATOM 2355 N N . GLN A 1 295 ? -16.938 -34.188 -10.75 1 89.38 295 GLN A N 1
ATOM 2356 C CA . GLN A 1 295 ? -18.125 -34.844 -10.211 1 89.38 295 GLN A CA 1
ATOM 2357 C C . GLN A 1 295 ? -18.891 -35.562 -11.312 1 89.38 295 GLN A C 1
ATOM 2359 O O . GLN A 1 295 ? -19.516 -36.594 -11.055 1 89.38 295 GLN A O 1
ATOM 2364 N N . CYS A 1 296 ? -18.781 -35.125 -12.523 1 90.44 296 CYS A N 1
ATOM 2365 C CA . CYS A 1 296 ? -19.5 -35.719 -13.648 1 90.44 296 CYS A CA 1
ATOM 2366 C C . CYS A 1 296 ? -18.625 -36.75 -14.375 1 90.44 296 CYS A C 1
ATOM 2368 O O . CYS A 1 296 ? -19.031 -37.344 -15.375 1 90.44 296 CYS A O 1
ATOM 2370 N N . GLY A 1 297 ? -17.375 -36.969 -13.961 1 86.56 297 GLY A N 1
ATOM 2371 C CA . GLY A 1 297 ? -16.484 -37.938 -14.562 1 86.56 297 GLY A CA 1
ATOM 2372 C C . GLY A 1 297 ? -15.891 -37.469 -15.883 1 86.56 297 GLY A C 1
ATOM 2373 O O . GLY A 1 297 ? -15.492 -38.281 -16.703 1 86.56 297 GLY A O 1
ATOM 2374 N N . SER A 1 298 ? -15.891 -36.188 -16.172 1 88.38 298 SER A N 1
ATOM 2375 C CA . SER A 1 298 ? -15.422 -35.656 -17.438 1 88.38 298 SER A CA 1
ATOM 2376 C C . SER A 1 298 ? -14.117 -34.875 -17.25 1 88.38 298 SER A C 1
ATOM 2378 O O . SER A 1 298 ? -13.984 -33.75 -17.719 1 88.38 298 SER A O 1
ATOM 2380 N N . ALA A 1 299 ? -13.156 -35.5 -16.688 1 88.06 299 ALA A N 1
ATOM 2381 C CA . ALA A 1 299 ? -11.875 -34.875 -16.406 1 88.06 299 ALA A CA 1
ATOM 2382 C C . ALA A 1 299 ? -11.141 -34.5 -17.688 1 88.06 299 ALA A C 1
ATOM 2384 O O . ALA A 1 299 ? -10.477 -33.469 -17.766 1 88.06 299 ALA A O 1
ATOM 2385 N N . ASP A 1 300 ? -11.305 -35.25 -18.734 1 89.94 300 ASP A N 1
ATOM 2386 C CA . ASP A 1 300 ? -10.609 -35.031 -20 1 89.94 300 ASP A CA 1
ATOM 2387 C C . ASP A 1 300 ? -11.086 -33.75 -20.656 1 89.94 300 ASP A C 1
ATOM 2389 O O . ASP A 1 300 ? -10.273 -32.969 -21.172 1 89.94 300 ASP A O 1
ATOM 2393 N N . GLU A 1 301 ? -12.367 -33.594 -20.672 1 90.06 301 GLU A N 1
ATOM 2394 C CA . GLU A 1 301 ? -12.914 -32.344 -21.25 1 90.06 301 GLU A CA 1
ATOM 2395 C C . GLU A 1 301 ? -12.43 -31.125 -20.484 1 90.06 301 GLU A C 1
ATOM 2397 O O . GLU A 1 301 ? -12.039 -30.125 -21.078 1 90.06 301 GLU A O 1
ATOM 2402 N N . ALA A 1 302 ? -12.469 -31.25 -19.156 1 92.81 302 ALA A N 1
ATOM 2403 C CA . ALA A 1 302 ? -11.984 -30.156 -18.328 1 92.81 302 ALA A CA 1
ATOM 2404 C C . ALA A 1 302 ? -10.523 -29.844 -18.625 1 92.81 302 ALA A C 1
ATOM 2406 O O . ALA A 1 302 ? -10.141 -28.672 -18.719 1 92.81 302 ALA A O 1
ATOM 2407 N N . PHE A 1 303 ? -9.758 -30.891 -18.812 1 92.62 303 PHE A N 1
ATOM 2408 C CA . PHE A 1 303 ? -8.328 -30.75 -19.078 1 92.62 303 PHE A CA 1
ATOM 2409 C C . PHE A 1 303 ? -8.109 -30 -20.406 1 92.62 303 PHE A C 1
ATOM 2411 O O . PHE A 1 303 ? -7.312 -29.062 -20.469 1 92.62 303 PHE A O 1
ATOM 2418 N N . ARG A 1 304 ? -8.805 -30.375 -21.422 1 91.81 304 ARG A N 1
ATOM 2419 C CA . ARG A 1 304 ? -8.68 -29.734 -22.719 1 91.81 304 ARG A CA 1
ATOM 2420 C C . ARG A 1 304 ? -9.039 -28.25 -22.641 1 91.81 304 ARG A C 1
ATOM 2422 O O . ARG A 1 304 ? -8.344 -27.406 -23.203 1 91.81 304 ARG A O 1
ATOM 2429 N N . ARG A 1 305 ? -10.023 -27.984 -21.953 1 92.69 305 ARG A N 1
ATOM 2430 C CA . ARG A 1 305 ? -10.469 -26.594 -21.812 1 92.69 305 ARG A CA 1
ATOM 2431 C C . ARG A 1 305 ? -9.453 -25.766 -21.031 1 92.69 305 ARG A C 1
ATOM 2433 O O . ARG A 1 305 ? -9.195 -24.609 -21.375 1 92.69 305 ARG A O 1
ATOM 2440 N N . LEU A 1 306 ? -8.977 -26.359 -20.016 1 93.81 306 LEU A N 1
ATOM 2441 C CA . LEU A 1 306 ? -7.992 -25.656 -19.203 1 93.81 306 LEU A CA 1
ATOM 2442 C C . LEU A 1 306 ? -6.691 -25.453 -19.969 1 93.81 306 LEU A C 1
ATOM 2444 O O . LEU A 1 306 ? -6.008 -24.453 -19.797 1 93.81 306 LEU A O 1
ATOM 2448 N N . GLN A 1 307 ? -6.332 -26.406 -20.766 1 91.88 307 GLN A N 1
ATOM 2449 C CA . GLN A 1 307 ? -5.18 -26.219 -21.641 1 91.88 307 GLN A CA 1
ATOM 2450 C C . GLN A 1 307 ? -5.363 -25 -22.547 1 91.88 307 GLN A C 1
ATOM 2452 O O . GLN A 1 307 ? -4.441 -24.188 -22.703 1 91.88 307 GLN A O 1
ATOM 2457 N N . GLU A 1 308 ? -6.535 -24.938 -23.062 1 92.06 308 GLU A N 1
ATOM 2458 C CA . GLU A 1 308 ? -6.848 -23.781 -23.891 1 92.06 308 GLU A CA 1
ATOM 2459 C C . GLU A 1 308 ? -6.82 -22.484 -23.094 1 92.06 308 GLU A C 1
ATOM 2461 O O . GLU A 1 308 ? -6.277 -21.484 -23.547 1 92.06 308 GLU A O 1
ATOM 2466 N N . ALA A 1 309 ? -7.367 -22.531 -21.922 1 92.19 309 ALA A N 1
ATOM 2467 C CA . ALA A 1 309 ? -7.363 -21.359 -21.047 1 92.19 309 ALA A CA 1
ATOM 2468 C C . ALA A 1 309 ? -5.941 -20.922 -20.719 1 92.19 309 ALA A C 1
ATOM 2470 O O . ALA A 1 309 ? -5.648 -19.734 -20.672 1 92.19 309 ALA A O 1
ATOM 2471 N N . MET A 1 310 ? -5.051 -21.875 -20.484 1 92.06 310 MET A N 1
ATOM 2472 C CA . MET A 1 310 ? -3.646 -21.594 -20.188 1 92.06 310 MET A CA 1
ATOM 2473 C C . MET A 1 310 ? -2.961 -20.922 -21.375 1 92.06 310 MET A C 1
ATOM 2475 O O . MET A 1 310 ? -1.983 -20.188 -21.188 1 92.06 310 MET A O 1
ATOM 2479 N N . ARG A 1 311 ? -3.471 -21.109 -22.516 1 90.44 311 ARG A N 1
ATOM 2480 C CA . ARG A 1 311 ? -2.893 -20.516 -23.719 1 90.44 311 ARG A CA 1
ATOM 2481 C C . ARG A 1 311 ? -3.416 -19.109 -23.938 1 90.44 311 ARG A C 1
ATOM 2483 O O . ARG A 1 311 ? -2.648 -18.188 -24.25 1 90.44 311 ARG A O 1
ATOM 2490 N N . VAL A 1 312 ? -4.652 -18.922 -23.672 1 88.56 312 VAL A N 1
ATOM 2491 C CA . VAL A 1 312 ? -5.316 -17.688 -24.062 1 88.56 312 VAL A CA 1
ATOM 2492 C C . VAL A 1 312 ? -5.238 -16.672 -22.922 1 88.56 312 VAL A C 1
ATOM 2494 O O . VAL A 1 312 ? -5.012 -15.484 -23.172 1 88.56 312 VAL A O 1
ATOM 2497 N N . SER A 1 313 ? -5.453 -17.125 -21.719 1 86.38 313 SER A N 1
ATOM 2498 C CA . SER A 1 313 ? -5.477 -16.219 -20.578 1 86.38 313 SER A CA 1
ATOM 2499 C C . SER A 1 313 ? -4.844 -16.875 -19.344 1 86.38 313 SER A C 1
ATOM 2501 O O . SER A 1 313 ? -5.527 -17.141 -18.359 1 86.38 313 SER A O 1
ATOM 2503 N N . PRO A 1 314 ? -3.584 -17 -19.5 1 89.88 314 PRO A N 1
ATOM 2504 C CA . PRO A 1 314 ? -2.922 -17.688 -18.391 1 89.88 314 PRO A CA 1
ATOM 2505 C C . PRO A 1 314 ? -2.826 -16.812 -17.141 1 89.88 314 PRO A C 1
ATOM 2507 O O . PRO A 1 314 ? -2.566 -15.609 -17.234 1 89.88 314 PRO A O 1
ATOM 2510 N N . ASP A 1 315 ? -3.188 -17.391 -15.984 1 91.31 315 ASP A N 1
ATOM 2511 C CA . ASP A 1 315 ? -2.949 -16.781 -14.68 1 91.31 315 ASP A CA 1
ATOM 2512 C C . ASP A 1 315 ? -2.809 -17.844 -13.594 1 91.31 315 ASP A C 1
ATOM 2514 O O . ASP A 1 315 ? -2.92 -19.047 -13.875 1 91.31 315 ASP A O 1
ATOM 2518 N N . LEU A 1 316 ? -2.494 -17.453 -12.469 1 91.75 316 LEU A N 1
ATOM 2519 C CA . LEU A 1 316 ? -2.189 -18.391 -11.398 1 91.75 316 LEU A CA 1
ATOM 2520 C C . LEU A 1 316 ? -3.422 -19.219 -11.023 1 91.75 316 LEU A C 1
ATOM 2522 O O . LEU A 1 316 ? -3.307 -20.375 -10.641 1 91.75 316 LEU A O 1
ATOM 2526 N N . MET A 1 317 ? -4.578 -18.578 -11.117 1 93.25 317 MET A N 1
ATOM 2527 C CA . MET A 1 317 ? -5.801 -19.281 -10.758 1 93.25 317 MET A CA 1
ATOM 2528 C C . MET A 1 317 ? -6.117 -20.375 -11.781 1 93.25 317 MET A C 1
ATOM 2530 O O . MET A 1 317 ? -6.523 -21.484 -11.414 1 93.25 317 MET A O 1
ATOM 2534 N N . VAL A 1 318 ? -5.988 -20.062 -13.039 1 94.69 318 VAL A N 1
ATOM 2535 C CA . VAL A 1 318 ? -6.164 -21.047 -14.102 1 94.69 318 VAL A CA 1
ATOM 2536 C C . VAL A 1 318 ? -5.145 -22.172 -13.93 1 94.69 318 VAL A C 1
ATOM 2538 O O . VAL A 1 318 ? -5.488 -23.344 -14.031 1 94.69 318 VAL A O 1
ATOM 2541 N N . LEU A 1 319 ? -3.896 -21.75 -13.664 1 95.75 319 LEU A N 1
ATOM 2542 C CA . LEU A 1 319 ? -2.85 -22.75 -13.453 1 95.75 319 LEU A CA 1
ATOM 2543 C C . LEU A 1 319 ? -3.193 -23.656 -12.281 1 95.75 319 LEU A C 1
ATOM 2545 O O . LEU A 1 319 ? -3.004 -24.875 -12.352 1 95.75 319 LEU A O 1
ATOM 2549 N N . ASP A 1 320 ? -3.662 -23.109 -11.219 1 95.31 320 ASP A N 1
ATOM 2550 C CA . ASP A 1 320 ? -4.07 -23.891 -10.055 1 95.31 320 ASP A CA 1
ATOM 2551 C C . ASP A 1 320 ? -5.094 -24.953 -10.43 1 95.31 320 ASP A C 1
ATOM 2553 O O . ASP A 1 320 ? -4.922 -26.125 -10.109 1 95.31 320 ASP A O 1
ATOM 2557 N N . ALA A 1 321 ? -6.117 -24.547 -11.156 1 96 321 ALA A N 1
ATOM 2558 C CA . ALA A 1 321 ? -7.148 -25.469 -11.617 1 96 321 ALA A CA 1
ATOM 2559 C C . ALA A 1 321 ? -6.57 -26.516 -12.578 1 96 321 ALA A C 1
ATOM 2561 O O . ALA A 1 321 ? -6.91 -27.688 -12.508 1 96 321 ALA A O 1
ATOM 2562 N N . TYR A 1 322 ? -5.711 -26.062 -13.43 1 96 322 TYR A N 1
ATOM 2563 C CA . TYR A 1 322 ? -5.066 -26.922 -14.414 1 96 322 TYR A CA 1
ATOM 2564 C C . TYR A 1 322 ? -4.262 -28.016 -13.742 1 96 322 TYR A C 1
ATOM 2566 O O . TYR A 1 322 ? -4.395 -29.188 -14.094 1 96 322 TYR A O 1
ATOM 2574 N N . LEU A 1 323 ? -3.488 -27.688 -12.727 1 95.69 323 LEU A N 1
ATOM 2575 C CA . LEU A 1 323 ? -2.607 -28.625 -12.047 1 95.69 323 LEU A CA 1
ATOM 2576 C C . LEU A 1 323 ? -3.412 -29.672 -11.281 1 95.69 323 LEU A C 1
ATOM 2578 O O . LEU A 1 323 ? -2.961 -30.812 -11.117 1 95.69 323 LEU A O 1
ATOM 2582 N N . ARG A 1 324 ? -4.598 -29.344 -10.898 1 94.25 324 ARG A N 1
ATOM 2583 C CA . ARG A 1 324 ? -5.469 -30.297 -10.227 1 94.25 324 ARG A CA 1
ATOM 2584 C C . ARG A 1 324 ? -5.797 -31.469 -11.133 1 94.25 324 ARG A C 1
ATOM 2586 O O . ARG A 1 324 ? -6 -32.594 -10.664 1 94.25 324 ARG A O 1
ATOM 2593 N N . LEU A 1 325 ? -5.836 -31.188 -12.398 1 94.44 325 LEU A N 1
ATOM 2594 C CA . LEU A 1 325 ? -6.168 -32.219 -13.352 1 94.44 325 LEU A CA 1
ATOM 2595 C C . LEU A 1 325 ? -4.91 -32.938 -13.844 1 94.44 325 LEU A C 1
ATOM 2597 O O . LEU A 1 325 ? -4.906 -34.156 -14.031 1 94.44 325 LEU A O 1
ATOM 2601 N N . VAL A 1 326 ? -3.869 -32.156 -13.977 1 93.12 326 VAL A N 1
ATOM 2602 C CA . VAL A 1 326 ? -2.617 -32.688 -14.516 1 93.12 326 VAL A CA 1
ATOM 2603 C C . VAL A 1 326 ? -2.096 -33.812 -13.617 1 93.12 326 VAL A C 1
ATOM 2605 O O . VAL A 1 326 ? -1.527 -34.781 -14.109 1 93.12 326 VAL A O 1
ATOM 2608 N N . VAL A 1 327 ? -2.316 -33.719 -12.367 1 90.44 327 VAL A N 1
ATOM 2609 C CA . VAL A 1 327 ? -1.834 -34.688 -11.398 1 90.44 327 VAL A CA 1
ATOM 2610 C C . VAL A 1 327 ? -2.299 -36.094 -11.797 1 90.44 327 VAL A C 1
ATOM 2612 O O . VAL A 1 327 ? -1.576 -37.062 -11.609 1 90.44 327 VAL A O 1
ATOM 2615 N N . TRP A 1 328 ? -3.391 -36.156 -12.508 1 87.88 328 TRP A N 1
ATOM 2616 C CA . TRP A 1 328 ? -3.971 -37.469 -12.852 1 87.88 328 TRP A CA 1
ATOM 2617 C C . TRP A 1 328 ? -3.6 -37.875 -14.273 1 87.88 328 TRP A C 1
ATOM 2619 O O . TRP A 1 328 ? -3.869 -39 -14.695 1 87.88 328 TRP A O 1
ATOM 2629 N N . MET A 1 329 ? -2.996 -37 -14.953 1 87.44 329 MET A N 1
ATOM 2630 C CA . MET A 1 329 ? -2.73 -37.25 -16.375 1 87.44 329 MET A CA 1
ATOM 2631 C C . MET A 1 329 ? -1.267 -37.594 -16.594 1 87.44 329 MET A C 1
ATOM 2633 O O . MET A 1 329 ? -0.913 -38.156 -17.641 1 87.44 329 MET A O 1
ATOM 2637 N N . VAL A 1 330 ? -0.444 -37.281 -15.641 1 88.5 330 VAL A N 1
ATOM 2638 C CA . VAL A 1 330 ? 0.986 -37.531 -15.789 1 88.5 330 VAL A CA 1
ATOM 2639 C C . VAL A 1 330 ? 1.311 -38.969 -15.344 1 88.5 330 VAL A C 1
ATOM 2641 O O . VAL A 1 330 ? 0.525 -39.594 -14.633 1 88.5 330 VAL A O 1
ATOM 2644 N N . PRO A 1 331 ? 2.496 -39.5 -15.781 1 88.44 331 PRO A N 1
ATOM 2645 C CA . PRO A 1 331 ? 2.926 -40.781 -15.281 1 88.44 331 PRO A CA 1
ATOM 2646 C C . PRO A 1 331 ? 3.021 -40.844 -13.758 1 88.44 331 PRO A C 1
ATOM 2648 O O . PRO A 1 331 ? 3.262 -39.812 -13.117 1 88.44 331 PRO A O 1
ATOM 2651 N N . GLU A 1 332 ? 2.826 -42 -13.188 1 90.62 332 GLU A N 1
ATOM 2652 C CA . GLU A 1 332 ? 2.75 -42.188 -11.742 1 90.62 332 GLU A CA 1
ATOM 2653 C C . GLU A 1 332 ? 3.979 -41.625 -11.039 1 90.62 332 GLU A C 1
ATOM 2655 O O . GLU A 1 332 ? 3.869 -41.062 -9.953 1 90.62 332 GLU A O 1
ATOM 2660 N N . GLY A 1 333 ? 5.148 -41.812 -11.648 1 87.94 333 GLY A N 1
ATOM 2661 C CA . GLY A 1 333 ? 6.387 -41.344 -11.039 1 87.94 333 GLY A CA 1
ATOM 2662 C C . GLY A 1 333 ? 6.457 -39.844 -10.867 1 87.94 333 GLY A C 1
ATOM 2663 O O . GLY A 1 333 ? 7.254 -39.344 -10.07 1 87.94 333 GLY A O 1
ATOM 2664 N N . TRP A 1 334 ? 5.547 -39.125 -11.531 1 90.81 334 TRP A N 1
ATOM 2665 C CA . TRP A 1 334 ? 5.59 -37.656 -11.5 1 90.81 334 TRP A CA 1
ATOM 2666 C C . TRP A 1 334 ? 4.438 -37.094 -10.68 1 90.81 334 TRP A C 1
ATOM 2668 O O . TRP A 1 334 ? 4.367 -35.875 -10.438 1 90.81 334 TRP A O 1
ATOM 2678 N N . ARG A 1 335 ? 3.574 -37.906 -10.203 1 92.69 335 ARG A N 1
ATOM 2679 C CA . ARG A 1 335 ? 2.361 -37.438 -9.531 1 92.69 335 ARG A CA 1
ATOM 2680 C C . ARG A 1 335 ? 2.695 -36.688 -8.258 1 92.69 335 ARG A C 1
ATOM 2682 O O . ARG A 1 335 ? 2.1 -35.625 -7.98 1 92.69 335 ARG A O 1
ATOM 2689 N N . VAL A 1 336 ? 3.66 -37.188 -7.566 1 91.75 336 VAL A N 1
ATOM 2690 C CA . VAL A 1 336 ? 4.035 -36.562 -6.305 1 91.75 336 VAL A CA 1
ATOM 2691 C C . VAL A 1 336 ? 4.617 -35.188 -6.57 1 91.75 336 VAL A C 1
ATOM 2693 O O . VAL A 1 336 ? 4.297 -34.219 -5.859 1 91.75 336 VAL A O 1
ATOM 2696 N N . GLU A 1 337 ? 5.434 -35.031 -7.578 1 90.12 337 GLU A N 1
ATOM 2697 C CA . GLU A 1 337 ? 6.047 -33.75 -7.926 1 90.12 337 GLU A CA 1
ATOM 2698 C C . GLU A 1 337 ? 4.996 -32.75 -8.383 1 90.12 337 GLU A C 1
ATOM 2700 O O . GLU A 1 337 ? 5.035 -31.578 -7.98 1 90.12 337 GLU A O 1
ATOM 2705 N N . VAL A 1 338 ? 4.09 -33.219 -9.195 1 93.75 338 VAL A N 1
ATOM 2706 C CA . VAL A 1 338 ? 3.041 -32.344 -9.688 1 93.75 338 VAL A CA 1
ATOM 2707 C C . VAL A 1 338 ? 2.164 -31.891 -8.531 1 93.75 338 VAL A C 1
ATOM 2709 O O . VAL A 1 338 ? 1.782 -30.719 -8.461 1 93.75 338 VAL A O 1
ATOM 2712 N N . ASP A 1 339 ? 1.944 -32.781 -7.648 1 94.62 339 ASP A N 1
ATOM 2713 C CA . ASP A 1 339 ? 1.132 -32.438 -6.488 1 94.62 339 ASP A CA 1
ATOM 2714 C C . ASP A 1 339 ? 1.833 -31.391 -5.621 1 94.62 339 ASP A C 1
ATOM 2716 O O . ASP A 1 339 ? 1.185 -30.516 -5.059 1 94.62 339 ASP A O 1
ATOM 2720 N N . ARG A 1 340 ? 3.064 -31.5 -5.5 1 93.5 340 ARG A N 1
ATOM 2721 C CA . ARG A 1 340 ? 3.838 -30.516 -4.742 1 93.5 340 ARG A CA 1
ATOM 2722 C C . ARG A 1 340 ? 3.756 -29.141 -5.391 1 93.5 340 ARG A C 1
ATOM 2724 O O . ARG A 1 340 ? 3.545 -28.141 -4.703 1 93.5 340 ARG A O 1
ATOM 2731 N N . VAL A 1 341 ? 3.932 -29.125 -6.656 1 95.19 341 VAL A N 1
ATOM 2732 C CA . VAL A 1 341 ? 3.838 -27.875 -7.398 1 95.19 341 VAL A CA 1
ATOM 2733 C C . VAL A 1 341 ? 2.441 -27.281 -7.238 1 95.19 341 VAL A C 1
ATOM 2735 O O . VAL A 1 341 ? 2.297 -26.078 -6.98 1 95.19 341 VAL A O 1
ATOM 2738 N N . ARG A 1 342 ? 1.477 -28.125 -7.398 1 95.31 342 ARG A N 1
ATOM 2739 C CA . ARG A 1 342 ? 0.093 -27.688 -7.25 1 95.31 342 ARG A CA 1
ATOM 2740 C C . ARG A 1 342 ? -0.142 -27.078 -5.871 1 95.31 342 ARG A C 1
ATOM 2742 O O . ARG A 1 342 ? -0.754 -26.016 -5.754 1 95.31 342 ARG A O 1
ATOM 2749 N N . SER A 1 343 ? 0.313 -27.75 -4.863 1 95.38 343 SER A N 1
ATOM 2750 C CA . SER A 1 343 ? 0.127 -27.266 -3.496 1 95.38 343 SER A CA 1
ATOM 2751 C C . SER A 1 343 ? 0.741 -25.891 -3.305 1 95.38 343 SER A C 1
ATOM 2753 O O . SER A 1 343 ? 0.141 -25.016 -2.67 1 95.38 343 SER A O 1
ATOM 2755 N N . LEU A 1 344 ? 1.898 -25.719 -3.859 1 94.44 344 LEU A N 1
ATOM 2756 C CA . LEU A 1 344 ? 2.57 -24.422 -3.773 1 94.44 344 LEU A CA 1
ATOM 2757 C C . LEU A 1 344 ? 1.769 -23.344 -4.496 1 94.44 344 LEU A C 1
ATOM 2759 O O . LEU A 1 344 ? 1.511 -22.281 -3.934 1 94.44 344 LEU A O 1
ATOM 2763 N N . VAL A 1 345 ? 1.366 -23.641 -5.695 1 95.06 345 VAL A N 1
ATOM 2764 C CA . VAL A 1 345 ? 0.61 -22.688 -6.508 1 95.06 345 VAL A CA 1
ATOM 2765 C C . VAL A 1 345 ? -0.717 -22.375 -5.824 1 95.06 345 VAL A C 1
ATOM 2767 O O . VAL A 1 345 ? -1.11 -21.203 -5.738 1 95.06 345 VAL A O 1
ATOM 2770 N N . HIS A 1 346 ? -1.35 -23.406 -5.32 1 95 346 HIS A N 1
ATOM 2771 C CA . HIS A 1 346 ? -2.613 -23.219 -4.617 1 95 346 HIS A CA 1
ATOM 2772 C C . HIS A 1 346 ? -2.451 -22.297 -3.422 1 95 346 HIS A C 1
ATOM 2774 O O . HIS A 1 346 ? -3.287 -21.406 -3.193 1 95 346 HIS A O 1
ATOM 2780 N N . GLY A 1 347 ? -1.432 -22.547 -2.713 1 92 347 GLY A N 1
ATOM 2781 C CA . GLY A 1 347 ? -1.162 -21.672 -1.583 1 92 347 GLY A CA 1
ATOM 2782 C C . GLY A 1 347 ? -1.042 -20.203 -1.974 1 92 347 GLY A C 1
ATOM 2783 O O . GLY A 1 347 ? -1.573 -19.328 -1.289 1 92 347 GLY A O 1
ATOM 2784 N N . TYR A 1 348 ? -0.377 -19.969 -3.057 1 91.12 348 TYR A N 1
ATOM 2785 C CA . TYR A 1 348 ? -0.219 -18.594 -3.531 1 91.12 348 TYR A CA 1
ATOM 2786 C C . TYR A 1 348 ? -1.555 -18.016 -3.982 1 91.12 348 TYR A C 1
ATOM 2788 O O . TYR A 1 348 ? -1.847 -16.844 -3.73 1 91.12 348 TYR A O 1
ATOM 2796 N N . VAL A 1 349 ? -2.32 -18.781 -4.656 1 92.62 349 VAL A N 1
ATOM 2797 C CA . VAL A 1 349 ? -3.635 -18.328 -5.09 1 92.62 349 VAL A CA 1
ATOM 2798 C C . VAL A 1 349 ? -4.488 -17.969 -3.877 1 92.62 349 VAL A C 1
ATOM 2800 O O . VAL A 1 349 ? -5.117 -16.906 -3.844 1 92.62 349 VAL A O 1
ATOM 2803 N N . GLU A 1 350 ? -4.488 -18.766 -2.865 1 92.19 350 GLU A N 1
ATOM 2804 C CA . GLU A 1 350 ? -5.281 -18.547 -1.659 1 92.19 350 GLU A CA 1
ATOM 2805 C C . GLU A 1 350 ? -4.855 -17.281 -0.944 1 92.19 350 GLU A C 1
ATOM 2807 O O . GLU A 1 350 ? -5.688 -16.578 -0.366 1 92.19 350 GLU A O 1
ATOM 2812 N N . ARG A 1 351 ? -3.684 -16.984 -1.111 1 88.94 351 ARG A N 1
ATOM 2813 C CA . ARG A 1 351 ? -3.146 -15.859 -0.358 1 88.94 351 ARG A CA 1
ATOM 2814 C C . ARG A 1 351 ? -3.229 -14.57 -1.169 1 88.94 351 ARG A C 1
ATOM 2816 O O . ARG A 1 351 ? -3.439 -13.492 -0.611 1 88.94 351 ARG A O 1
ATOM 2823 N N . LEU A 1 352 ? -3.066 -14.68 -2.498 1 88.94 352 LEU A N 1
ATOM 2824 C CA . LEU A 1 352 ? -2.848 -13.477 -3.293 1 88.94 352 LEU A CA 1
ATOM 2825 C C . LEU A 1 352 ? -4.102 -13.109 -4.078 1 88.94 352 LEU A C 1
ATOM 2827 O O . LEU A 1 352 ? -4.309 -11.938 -4.41 1 88.94 352 LEU A O 1
ATOM 2831 N N . ALA A 1 353 ? -4.852 -14.062 -4.461 1 92.5 353 ALA A N 1
ATOM 2832 C CA . ALA A 1 353 ? -6.047 -13.773 -5.25 1 92.5 353 ALA A CA 1
ATOM 2833 C C . ALA A 1 353 ? -7.105 -13.078 -4.398 1 92.5 353 ALA A C 1
ATOM 2835 O O . ALA A 1 353 ? -7.602 -13.641 -3.426 1 92.5 353 ALA A O 1
ATOM 2836 N N . ARG A 1 354 ? -7.457 -11.781 -4.785 1 93.56 354 ARG A N 1
ATOM 2837 C CA . ARG A 1 354 ? -8.391 -10.992 -3.994 1 93.56 354 ARG A CA 1
ATOM 2838 C C . ARG A 1 354 ? -9.281 -10.141 -4.891 1 93.56 354 ARG A C 1
ATOM 2840 O O . ARG A 1 354 ? -8.898 -9.805 -6.016 1 93.56 354 ARG A O 1
ATOM 2847 N N . TYR A 1 355 ? -10.461 -9.891 -4.375 1 95.06 355 TYR A N 1
ATOM 2848 C CA . TYR A 1 355 ? -11.258 -8.805 -4.926 1 95.06 355 TYR A CA 1
ATOM 2849 C C . TYR A 1 355 ? -10.734 -7.453 -4.473 1 95.06 355 TYR A C 1
ATOM 2851 O O . TYR A 1 355 ? -10.266 -7.309 -3.34 1 95.06 355 TYR A O 1
ATOM 2859 N N . HIS A 1 356 ? -10.812 -6.441 -5.398 1 93.5 356 HIS A N 1
ATOM 2860 C CA . HIS A 1 356 ? -10.281 -5.121 -5.082 1 93.5 356 HIS A CA 1
ATOM 2861 C C . HIS A 1 356 ? -11.344 -4.043 -5.262 1 93.5 356 HIS A C 1
ATOM 2863 O O . HIS A 1 356 ? -12.016 -4 -6.293 1 93.5 356 HIS A O 1
ATOM 2869 N N . CYS A 1 357 ? -11.398 -3.268 -4.219 1 97 357 CYS A N 1
ATOM 2870 C CA . CYS A 1 357 ? -12.258 -2.096 -4.367 1 97 357 CYS A CA 1
ATOM 2871 C C . CYS A 1 357 ? -11.625 -1.075 -5.305 1 97 357 CYS A C 1
ATOM 2873 O O . CYS A 1 357 ? -10.484 -0.651 -5.094 1 97 357 CYS A O 1
ATOM 2875 N N . GLN A 1 358 ? -12.297 -0.629 -6.25 1 96.12 358 GLN A N 1
ATOM 2876 C CA . GLN A 1 358 ? -11.766 0.289 -7.25 1 96.12 358 GLN A CA 1
ATOM 2877 C C . GLN A 1 358 ? -11.734 1.721 -6.727 1 96.12 358 GLN A C 1
ATOM 2879 O O . GLN A 1 358 ? -11.094 2.59 -7.312 1 96.12 358 GLN A O 1
ATOM 2884 N N . LYS A 1 359 ? -12.414 1.88 -5.629 1 95 359 LYS A N 1
ATOM 2885 C CA . LYS A 1 359 ? -12.438 3.215 -5.035 1 95 359 LYS A CA 1
ATOM 2886 C C . LYS A 1 359 ? -11.266 3.418 -4.082 1 95 359 LYS A C 1
ATOM 2888 O O . LYS A 1 359 ? -10.539 4.41 -4.184 1 95 359 LYS A O 1
ATOM 2893 N N . CYS A 1 360 ? -11.031 2.469 -3.141 1 95 360 CYS A N 1
ATOM 2894 C CA . CYS A 1 360 ? -10.039 2.727 -2.1 1 95 360 CYS A CA 1
ATOM 2895 C C . CYS A 1 360 ? -8.906 1.715 -2.168 1 95 360 CYS A C 1
ATOM 2897 O O . CYS A 1 360 ? -7.906 1.849 -1.457 1 95 360 CYS A O 1
ATOM 2899 N N . GLY A 1 361 ? -9.062 0.582 -2.84 1 92.56 361 GLY A N 1
ATOM 2900 C CA . GLY A 1 361 ? -7.996 -0.394 -2.992 1 92.56 361 GLY A CA 1
ATOM 2901 C C . GLY A 1 361 ? -8.078 -1.531 -1.992 1 92.56 361 GLY A C 1
ATOM 2902 O O . GLY A 1 361 ? -7.246 -2.439 -2.006 1 92.56 361 GLY A O 1
ATOM 2903 N N . PHE A 1 362 ? -9.109 -1.572 -1.176 1 94.81 362 PHE A N 1
ATOM 2904 C CA . PHE A 1 362 ? -9.273 -2.633 -0.19 1 94.81 362 PHE A CA 1
ATOM 2905 C C . PHE A 1 362 ? -9.344 -3.996 -0.867 1 94.81 362 PHE A C 1
ATOM 2907 O O . PHE A 1 362 ? -9.992 -4.145 -1.908 1 94.81 362 PHE A O 1
ATOM 2914 N N . LYS A 1 363 ? -8.727 -4.934 -0.263 1 92.94 363 LYS A N 1
ATOM 2915 C CA . LYS A 1 363 ? -8.68 -6.293 -0.79 1 92.94 363 LYS A CA 1
ATOM 2916 C C . LYS A 1 363 ? -9.492 -7.246 0.084 1 92.94 363 LYS A C 1
ATOM 2918 O O . LYS A 1 363 ? -9.422 -7.184 1.312 1 92.94 363 LYS A O 1
ATOM 2923 N N . ALA A 1 364 ? -10.258 -8.094 -0.567 1 95 364 ALA A N 1
ATOM 2924 C CA . ALA A 1 364 ? -11.094 -9.039 0.176 1 95 364 ALA A CA 1
ATOM 2925 C C . ALA A 1 364 ? -11.086 -10.414 -0.479 1 95 364 ALA A C 1
ATOM 2927 O O . ALA A 1 364 ? -10.969 -10.523 -1.702 1 95 364 ALA A O 1
ATOM 2928 N N . LYS A 1 365 ? -11.219 -11.484 0.3 1 93.88 365 LYS A N 1
ATOM 2929 C CA . LYS A 1 365 ? -11.266 -12.859 -0.196 1 93.88 365 LYS A CA 1
ATOM 2930 C C . LYS A 1 365 ? -12.594 -13.141 -0.9 1 93.88 365 LYS A C 1
ATOM 2932 O O . LYS A 1 365 ? -12.641 -13.93 -1.849 1 93.88 365 LYS A O 1
ATOM 2937 N N . GLN A 1 366 ? -13.562 -12.438 -0.418 1 95.5 366 GLN A N 1
ATOM 2938 C CA . GLN A 1 366 ? -14.898 -12.641 -0.977 1 95.5 366 GLN A CA 1
ATOM 2939 C C . GLN A 1 366 ? -15.43 -11.352 -1.61 1 95.5 366 GLN A C 1
ATOM 2941 O O . GLN A 1 366 ? -14.961 -10.258 -1.283 1 95.5 366 GLN A O 1
ATOM 2946 N N . HIS A 1 367 ? -16.359 -11.508 -2.541 1 96.88 367 HIS A N 1
ATOM 2947 C CA . HIS A 1 367 ? -16.969 -10.359 -3.209 1 96.88 367 HIS A CA 1
ATOM 2948 C C . HIS A 1 367 ? -17.906 -9.609 -2.271 1 96.88 367 HIS A C 1
ATOM 2950 O O . HIS A 1 367 ? -18.672 -10.227 -1.53 1 96.88 367 HIS A O 1
ATOM 2956 N N . HIS A 1 368 ? -17.828 -8.281 -2.26 1 97.12 368 HIS A N 1
ATOM 2957 C CA . HIS A 1 368 ? -18.703 -7.414 -1.483 1 97.12 368 HIS A CA 1
ATOM 2958 C C . HIS A 1 368 ? -19.391 -6.387 -2.377 1 97.12 368 HIS A C 1
ATOM 2960 O O . HIS A 1 368 ? -18.781 -5.871 -3.318 1 97.12 368 HIS A O 1
ATOM 2966 N N . TRP A 1 369 ? -20.609 -6.148 -2.094 1 97.5 369 TRP A N 1
ATOM 2967 C CA . TRP A 1 369 ? -21.297 -5.078 -2.809 1 97.5 369 TRP A CA 1
ATOM 2968 C C . TRP A 1 369 ? -20.984 -3.721 -2.188 1 97.5 369 TRP A C 1
ATOM 2970 O O . TRP A 1 369 ? -20.969 -2.701 -2.883 1 97.5 369 TRP A O 1
ATOM 2980 N N . ARG A 1 370 ? -20.844 -3.732 -0.892 1 96.75 370 ARG A N 1
ATOM 2981 C CA . ARG A 1 370 ? -20.406 -2.549 -0.161 1 96.75 370 ARG A CA 1
ATOM 2982 C C . ARG A 1 370 ? -19.016 -2.754 0.429 1 96.75 370 ARG A C 1
ATOM 2984 O O . ARG A 1 370 ? -18.797 -3.688 1.204 1 96.75 370 ARG A O 1
ATOM 2991 N N . CYS A 1 371 ? -18.125 -1.904 0.18 1 97.69 371 CYS A N 1
ATOM 2992 C CA . CYS A 1 371 ? -16.75 -2.043 0.633 1 97.69 371 CYS A CA 1
ATOM 2993 C C . CYS A 1 371 ? -16.656 -1.916 2.148 1 97.69 371 CYS A C 1
ATOM 2995 O O . CYS A 1 371 ? -17.094 -0.915 2.719 1 97.69 371 CYS A O 1
ATOM 2997 N N . PRO A 1 372 ? -16.047 -2.799 2.779 1 95.56 372 PRO A N 1
ATOM 2998 C CA . PRO A 1 372 ? -15.922 -2.746 4.238 1 95.56 372 PRO A CA 1
ATOM 2999 C C . PRO A 1 372 ? -15.016 -1.609 4.707 1 95.56 372 PRO A C 1
ATOM 3001 O O . PRO A 1 372 ? -15.125 -1.165 5.855 1 95.56 372 PRO A O 1
ATOM 3004 N N . ALA A 1 373 ? -14.117 -1.207 3.812 1 94.25 373 ALA A N 1
ATOM 3005 C CA . ALA A 1 373 ? -13.156 -0.178 4.203 1 94.25 373 ALA A CA 1
ATOM 3006 C C . ALA A 1 373 ? -13.703 1.219 3.938 1 94.25 373 ALA A C 1
ATOM 3008 O O . ALA A 1 373 ? -13.812 2.037 4.855 1 94.25 373 ALA A O 1
ATOM 3009 N N . CYS A 1 374 ? -14.195 1.506 2.748 1 95.25 374 CYS A N 1
ATOM 3010 C CA . CYS A 1 374 ? -14.57 2.877 2.418 1 95.25 374 CYS A CA 1
ATOM 3011 C C . CYS A 1 374 ? -16.078 3.049 2.422 1 95.25 374 CYS A C 1
ATOM 3013 O O . CYS A 1 374 ? -16.594 4.172 2.35 1 95.25 374 CYS A O 1
ATOM 3015 N N . GLY A 1 375 ? -16.781 1.982 2.414 1 94.25 375 GLY A N 1
ATOM 3016 C CA . GLY A 1 375 ? -18.234 2.035 2.547 1 94.25 375 GLY A CA 1
ATOM 3017 C C . GLY A 1 375 ? -18.938 2.305 1.232 1 94.25 375 GLY A C 1
ATOM 3018 O O . GLY A 1 375 ? -20.172 2.428 1.196 1 94.25 375 GLY A O 1
ATOM 3019 N N . GLU A 1 376 ? -18.266 2.338 0.157 1 94.94 376 GLU A N 1
ATOM 3020 C CA . GLU A 1 376 ? -18.875 2.625 -1.139 1 94.94 376 GLU A CA 1
ATOM 3021 C C . GLU A 1 376 ? -19.516 1.376 -1.74 1 94.94 376 GLU A C 1
ATOM 3023 O O . GLU A 1 376 ? -19.016 0.264 -1.542 1 94.94 376 GLU A O 1
ATOM 3028 N N . TRP A 1 377 ? -20.594 1.597 -2.49 1 96.12 377 TRP A N 1
ATOM 3029 C CA . TRP A 1 377 ? -21.328 0.479 -3.064 1 96.12 377 TRP A CA 1
ATOM 3030 C C . TRP A 1 377 ? -20.891 0.21 -4.5 1 96.12 377 TRP A C 1
ATOM 3032 O O . TRP A 1 377 ? -20.594 1.145 -5.25 1 96.12 377 TRP A O 1
ATOM 3042 N N . GLY A 1 378 ? -20.859 -1.092 -4.832 1 95.44 378 GLY A N 1
ATOM 3043 C CA . GLY A 1 378 ? -20.672 -1.494 -6.215 1 95.44 378 GLY A CA 1
ATOM 3044 C C . GLY A 1 378 ? -19.25 -1.263 -6.707 1 95.44 378 GLY A C 1
ATOM 3045 O O . GLY A 1 378 ? -19.031 -0.97 -7.887 1 95.44 378 GLY A O 1
ATOM 3046 N N . THR A 1 379 ? -18.266 -1.297 -5.832 1 96.12 379 THR A N 1
ATOM 3047 C CA . THR A 1 379 ? -16.922 -0.912 -6.227 1 96.12 379 THR A CA 1
ATOM 3048 C C . THR A 1 379 ? -16.047 -2.145 -6.438 1 96.12 379 THR A C 1
ATOM 3050 O O . THR A 1 379 ? -14.883 -2.029 -6.824 1 96.12 379 THR A O 1
ATOM 3053 N N . PHE A 1 380 ? -16.641 -3.348 -6.289 1 96 380 PHE A N 1
ATOM 3054 C CA . PHE A 1 380 ? -15.898 -4.59 -6.48 1 96 380 PHE A CA 1
ATOM 3055 C C . PHE A 1 380 ? -16.281 -5.25 -7.801 1 96 380 PHE A C 1
ATOM 3057 O O . PHE A 1 380 ? -17.375 -5.789 -7.938 1 96 380 PHE A O 1
ATOM 3064 N N . PRO A 1 381 ? -15.398 -5.238 -8.742 1 95.06 381 PRO A N 1
ATOM 3065 C CA . PRO A 1 381 ? -15.656 -6.102 -9.891 1 95.06 381 PRO A CA 1
ATOM 3066 C C . PRO A 1 381 ? -15.727 -7.582 -9.523 1 95.06 381 PRO A C 1
ATOM 3068 O O . PRO A 1 381 ? -15.055 -8.016 -8.578 1 95.06 381 PRO A O 1
ATOM 3071 N N . PRO A 1 382 ? -16.562 -8.273 -10.258 1 94.75 382 PRO A N 1
ATOM 3072 C CA . PRO A 1 382 ? -16.734 -9.688 -9.898 1 94.75 382 PRO A CA 1
ATOM 3073 C C . PRO A 1 382 ? -15.602 -10.57 -10.398 1 94.75 382 PRO A C 1
ATOM 3075 O O . PRO A 1 382 ? -15.844 -11.633 -10.977 1 94.75 382 PRO A O 1
ATOM 3078 N N . ARG A 1 383 ? -14.359 -10.164 -10.234 1 92.44 383 ARG A N 1
ATOM 3079 C CA . ARG A 1 383 ? -13.164 -10.914 -10.609 1 92.44 383 ARG A CA 1
ATOM 3080 C C . ARG A 1 383 ? -12.016 -10.625 -9.656 1 92.44 383 ARG A C 1
ATOM 3082 O O . ARG A 1 383 ? -11.727 -9.469 -9.352 1 92.44 383 ARG A O 1
ATOM 3089 N N . ARG A 1 384 ? -11.453 -11.672 -9.227 1 93.25 384 ARG A N 1
ATOM 3090 C CA . ARG A 1 384 ? -10.281 -11.516 -8.375 1 93.25 384 ARG A CA 1
ATOM 3091 C C . ARG A 1 384 ? -9.039 -11.227 -9.203 1 93.25 384 ARG A C 1
ATOM 3093 O O . ARG A 1 384 ? -8.984 -11.555 -10.391 1 93.25 384 ARG A O 1
ATOM 3100 N N . THR A 1 385 ? -8.094 -10.562 -8.555 1 88.38 385 THR A N 1
ATOM 3101 C CA . THR A 1 385 ? -6.809 -10.305 -9.195 1 88.38 385 THR A CA 1
ATOM 3102 C C . THR A 1 385 ? -5.656 -10.648 -8.25 1 88.38 385 THR A C 1
ATOM 3104 O O . THR A 1 385 ? -5.836 -10.688 -7.035 1 88.38 385 THR A O 1
ATOM 3107 N N . VAL A 1 386 ? -4.672 -11.133 -8.781 1 82.12 386 VAL A N 1
ATOM 3108 C CA . VAL A 1 386 ? -3.43 -11.312 -8.039 1 82.12 386 VAL A CA 1
ATOM 3109 C C . VAL A 1 386 ? -2.518 -10.109 -8.258 1 82.12 386 VAL A C 1
ATOM 3111 O O . VAL A 1 386 ? -2.055 -9.867 -9.375 1 82.12 386 VAL A O 1
ATOM 3114 N N . ALA A 1 387 ? -3.037 -8.883 -7.609 1 63.38 387 ALA A N 1
ATOM 3115 C CA . ALA A 1 387 ? -2.523 -7.539 -7.836 1 63.38 387 ALA A CA 1
ATOM 3116 C C . ALA A 1 387 ? -1.026 -7.469 -7.547 1 63.38 387 ALA A C 1
ATOM 3118 O O . ALA A 1 387 ? -0.521 -8.188 -6.68 1 63.38 387 ALA A O 1
ATOM 3119 N N . PHE A 1 388 ? -0.263 -6.789 -8.516 1 57.59 388 PHE A N 1
ATOM 3120 C CA . PHE A 1 388 ? 1.126 -6.344 -8.539 1 57.59 388 PHE A CA 1
ATOM 3121 C C . PHE A 1 388 ? 1.281 -5.016 -7.809 1 57.59 388 PHE A C 1
ATOM 3123 O O . PHE A 1 388 ? 0.469 -4.105 -7.988 1 57.59 388 PHE A O 1
ATOM 3130 N N . GLU A 1 389 ? 1.178 -4.941 -6.516 1 52.19 389 GLU A N 1
ATOM 3131 C CA . GLU A 1 389 ? 1.367 -3.609 -5.945 1 52.19 389 GLU A CA 1
ATOM 3132 C C . GLU A 1 389 ? 2.52 -2.877 -6.629 1 52.19 389 GLU A C 1
ATOM 3134 O O . GLU A 1 389 ? 3.668 -3.316 -6.559 1 52.19 389 GLU A O 1
ATOM 3139 N N . GLY A 1 390 ? 2.502 -2.695 -7.879 1 46.66 390 GLY A N 1
ATOM 3140 C CA . GLY A 1 390 ? 3.586 -1.81 -8.273 1 46.66 390 GLY A CA 1
ATOM 3141 C C . GLY A 1 390 ? 3.656 -0.545 -7.438 1 46.66 390 GLY A C 1
ATOM 3142 O O . GLY A 1 390 ? 2.652 -0.115 -6.867 1 46.66 390 GLY A O 1
A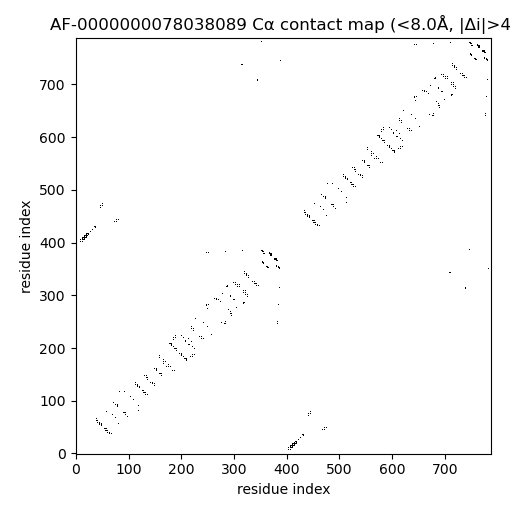TOM 3143 N N . SER A 1 391 ? 4.801 -0.396 -6.762 1 42.66 391 SER A N 1
ATOM 3144 C CA . SER A 1 391 ? 5.152 0.877 -6.137 1 42.66 391 SER A CA 1
ATOM 3145 C C . SER A 1 391 ? 4.598 2.053 -6.934 1 42.66 391 SER A C 1
ATOM 3147 O O . SER A 1 391 ? 4.676 2.066 -8.164 1 42.66 391 SER A O 1
ATOM 3149 N N . ARG A 1 392 ? 3.416 2.656 -6.695 1 37.25 392 ARG A N 1
ATOM 3150 C CA . ARG A 1 392 ? 3.238 4.043 -7.113 1 37.25 392 ARG A CA 1
ATOM 3151 C C . ARG A 1 392 ? 4.543 4.82 -6.996 1 37.25 392 ARG A C 1
ATOM 3153 O O . ARG A 1 392 ? 4.887 5.316 -5.918 1 37.25 392 ARG A O 1
ATOM 3160 N N . ALA A 1 393 ? 5.723 4.543 -7.137 1 33.09 393 ALA A N 1
ATOM 3161 C CA . ALA A 1 393 ? 6.586 5.699 -7.352 1 33.09 393 ALA A CA 1
ATOM 3162 C C . ALA A 1 393 ? 6.035 6.598 -8.461 1 33.09 393 ALA A C 1
ATOM 3164 O O . ALA A 1 393 ? 5.824 6.145 -9.586 1 33.09 393 ALA A O 1
ATOM 3165 N N . GLN A 1 394 ? 5.344 7.859 -8.102 1 22.92 394 GLN A N 1
ATOM 3166 C CA . GLN A 1 394 ? 5.66 9.102 -8.805 1 22.92 394 GLN A CA 1
ATOM 3167 C C . GLN A 1 394 ? 7.129 9.133 -9.227 1 22.92 394 GLN A C 1
ATOM 3169 O O . GLN A 1 394 ? 8.016 8.789 -8.438 1 22.92 394 GLN A O 1
ATOM 3174 N N . MET B 1 1 ? -19.594 90.375 47.812 1 41.53 1 MET B N 1
ATOM 3175 C CA . MET B 1 1 ? -18.891 90.438 46.531 1 41.53 1 MET B CA 1
ATOM 3176 C C . MET B 1 1 ? -17.891 89.312 46.375 1 41.53 1 MET B C 1
ATOM 3178 O O . MET B 1 1 ? -17.469 89 45.25 1 41.53 1 MET B O 1
ATOM 3182 N N . ILE B 1 2 ? -17.328 88.875 47.438 1 53.97 2 ILE B N 1
ATOM 3183 C CA . ILE B 1 2 ? -16.281 87.875 47.469 1 53.97 2 ILE B CA 1
ATOM 3184 C C . ILE B 1 2 ? -16.875 86.5 47.125 1 53.97 2 ILE B C 1
ATOM 3186 O O . ILE B 1 2 ? -16.234 85.688 46.469 1 53.97 2 ILE B O 1
ATOM 3190 N N . TRP B 1 3 ? -18.109 86.312 47.562 1 56 3 TRP B N 1
ATOM 3191 C CA . TRP B 1 3 ? -18.766 85 47.312 1 56 3 TRP B CA 1
ATOM 3192 C C . TRP B 1 3 ? -18.984 84.75 45.844 1 56 3 TRP B C 1
ATOM 3194 O O . TRP B 1 3 ? -18.953 83.625 45.375 1 56 3 TRP B O 1
ATOM 3204 N N . ASP B 1 4 ? -19.125 85.875 45 1 59.69 4 ASP B N 1
ATOM 3205 C CA . ASP B 1 4 ? -19.422 85.75 43.562 1 59.69 4 ASP B CA 1
ATOM 3206 C C . ASP B 1 4 ? -18.188 85.312 42.812 1 59.69 4 ASP B C 1
ATOM 3208 O O . ASP B 1 4 ? -18.328 84.562 41.812 1 59.69 4 ASP B O 1
ATOM 3212 N N . GLN B 1 5 ? -17.078 85.5 43.281 1 61.81 5 GLN B N 1
ATOM 3213 C CA . GLN B 1 5 ? -15.852 85.188 42.562 1 61.81 5 GLN B CA 1
ATOM 3214 C C . GLN B 1 5 ? -15.508 83.688 42.688 1 61.81 5 GLN B C 1
ATOM 3216 O O . GLN B 1 5 ? -14.953 83.125 41.781 1 61.81 5 GLN B O 1
ATOM 3221 N N . TRP B 1 6 ? -15.938 83.125 43.844 1 65.25 6 TRP B N 1
ATOM 3222 C CA . TRP B 1 6 ? -15.625 81.688 44.062 1 65.25 6 TRP B CA 1
ATOM 3223 C C . TRP B 1 6 ? -16.453 80.812 43.156 1 65.25 6 TRP B C 1
ATOM 3225 O O . TRP B 1 6 ? -15.961 79.75 42.688 1 65.25 6 TRP B O 1
ATOM 3235 N N . TRP B 1 7 ? -17.703 81.25 42.75 1 70.62 7 TRP B N 1
ATOM 3236 C CA . TRP B 1 7 ? -18.547 80.5 41.812 1 70.62 7 TRP B CA 1
ATOM 3237 C C . TRP B 1 7 ? -17.953 80.5 40.406 1 70.62 7 TRP B C 1
ATOM 3239 O O . TRP B 1 7 ? -18 79.438 39.719 1 70.62 7 TRP B O 1
ATOM 3249 N N . TYR B 1 8 ? -17.344 81.625 40.031 1 69.75 8 TYR B N 1
ATOM 3250 C CA . TYR B 1 8 ? -16.703 81.688 38.719 1 69.75 8 TYR B CA 1
ATOM 3251 C C . TYR B 1 8 ? -15.445 80.812 38.656 1 69.75 8 TYR B C 1
ATOM 3253 O O . TYR B 1 8 ? -15.172 80.188 37.656 1 69.75 8 TYR B O 1
ATOM 3261 N N . ALA B 1 9 ? -14.727 80.812 39.812 1 70 9 ALA B N 1
ATOM 3262 C CA . ALA B 1 9 ? -13.523 79.938 39.906 1 70 9 ALA B CA 1
ATOM 3263 C C . ALA B 1 9 ? -13.867 78.5 39.844 1 70 9 ALA B C 1
ATOM 3265 O O . ALA B 1 9 ? -13.18 77.688 39.188 1 70 9 ALA B O 1
ATOM 3266 N N . LEU B 1 10 ? -14.945 78.125 40.469 1 72.5 10 LEU B N 1
ATOM 3267 C CA . LEU B 1 10 ? -15.406 76.75 40.438 1 72.5 10 LEU B CA 1
ATOM 3268 C C . LEU B 1 10 ? -15.898 76.375 39.031 1 72.5 10 LEU B C 1
ATOM 3270 O O . LEU B 1 10 ? -15.648 75.25 38.562 1 72.5 10 LEU B O 1
ATOM 3274 N N . LEU B 1 11 ? -16.547 77.312 38.312 1 74.06 11 LEU B N 1
ATOM 3275 C CA . LEU B 1 11 ? -17.047 77.062 36.969 1 74.06 11 LEU B CA 1
ATOM 3276 C C . LEU B 1 11 ? -15.883 77 36 1 74.06 11 LEU B C 1
ATOM 3278 O O . LEU B 1 11 ? -15.898 76.125 35.094 1 74.06 11 LEU B O 1
ATOM 3282 N N . ILE B 1 12 ? -14.859 77.812 36.219 1 73.38 12 ILE B N 1
ATOM 3283 C CA . ILE B 1 12 ? -13.664 77.75 35.375 1 73.38 12 ILE B CA 1
ATOM 3284 C C . ILE B 1 12 ? -12.883 76.5 35.656 1 73.38 12 ILE B C 1
ATOM 3286 O O . ILE B 1 12 ? -12.422 75.812 34.75 1 73.38 12 ILE B O 1
ATOM 3290 N N . GLY B 1 13 ? -12.766 76.125 37 1 73.75 13 GLY B N 1
ATOM 3291 C CA . GLY B 1 13 ? -12.141 74.875 37.375 1 73.75 13 GLY B CA 1
ATOM 3292 C C . GLY B 1 13 ? -12.859 73.625 36.812 1 73.75 13 GLY B C 1
ATOM 3293 O O . GLY B 1 13 ? -12.219 72.75 36.312 1 73.75 13 GLY B O 1
ATOM 3294 N N . ALA B 1 14 ? -14.18 73.688 36.781 1 76.75 14 ALA B N 1
ATOM 3295 C CA . ALA B 1 14 ? -14.992 72.625 36.25 1 76.75 14 ALA B CA 1
ATOM 3296 C C . ALA B 1 14 ? -14.828 72.562 34.719 1 76.75 14 ALA B C 1
ATOM 3298 O O . ALA B 1 14 ? -14.75 71.438 34.156 1 76.75 14 ALA B O 1
ATOM 3299 N N . LEU B 1 15 ? -14.695 73.625 34.031 1 77.12 15 LEU B N 1
ATOM 3300 C CA . LEU B 1 15 ? -14.484 73.688 32.562 1 77.12 15 LEU B CA 1
ATOM 3301 C C . LEU B 1 15 ? -13.102 73.125 32.219 1 77.12 15 LEU B C 1
ATOM 3303 O O . LEU B 1 15 ? -12.969 72.375 31.266 1 77.12 15 LEU B O 1
ATOM 3307 N N . PHE B 1 16 ? -12.117 73.5 33 1 76 16 PHE B N 1
ATOM 3308 C CA . PHE B 1 16 ? -10.766 73.062 32.719 1 76 16 PHE B CA 1
ATOM 3309 C C . PHE B 1 16 ? -10.633 71.562 33.062 1 76 16 PHE B C 1
ATOM 3311 O O . PHE B 1 16 ? -9.945 70.812 32.375 1 76 16 PHE B O 1
ATOM 3318 N N . PHE B 1 17 ? -11.312 71.125 34.125 1 76.5 17 PHE B N 1
ATOM 3319 C CA . PHE B 1 17 ? -11.359 69.688 34.438 1 76.5 17 PHE B CA 1
ATOM 3320 C C . PHE B 1 17 ? -12.031 68.875 33.312 1 76.5 17 PHE B C 1
ATOM 3322 O O . PHE B 1 17 ? -11.539 67.875 32.906 1 76.5 17 PHE B O 1
ATOM 3329 N N . ALA B 1 18 ? -13.109 69.438 32.75 1 78.44 18 ALA B N 1
ATOM 3330 C CA . ALA B 1 18 ? -13.82 68.812 31.656 1 78.44 18 ALA B CA 1
ATOM 3331 C C . ALA B 1 18 ? -12.961 68.75 30.391 1 78.44 18 ALA B C 1
ATOM 3333 O O . ALA B 1 18 ? -12.914 67.75 29.688 1 78.44 18 ALA B O 1
ATOM 3334 N N . LEU B 1 19 ? -12.227 69.812 30.141 1 76.81 19 LEU B N 1
ATOM 3335 C CA . LEU B 1 19 ? -11.352 69.875 28.984 1 76.81 19 LEU B CA 1
ATOM 3336 C C . LEU B 1 19 ? -10.156 68.938 29.141 1 76.81 19 LEU B C 1
ATOM 3338 O O . LEU B 1 19 ? -9.75 68.312 28.188 1 76.81 19 LEU B O 1
ATOM 3342 N N . GLY B 1 20 ? -9.562 68.875 30.328 1 72.31 20 GLY B N 1
ATOM 3343 C CA . GLY B 1 20 ? -8.508 67.938 30.609 1 72.31 20 GLY B CA 1
ATOM 3344 C C . GLY B 1 20 ? -8.961 66.5 30.5 1 72.31 20 GLY B C 1
ATOM 3345 O O . GLY B 1 20 ? -8.242 65.625 29.953 1 72.31 20 GLY B O 1
ATOM 3346 N N . TRP B 1 21 ? -10.117 66.125 30.953 1 73.06 21 TRP B N 1
ATOM 3347 C CA . TRP B 1 21 ? -10.727 64.812 30.875 1 73.06 21 TRP B CA 1
ATOM 3348 C C . TRP B 1 21 ? -10.969 64.438 29.422 1 73.06 21 TRP B C 1
ATOM 3350 O O . TRP B 1 21 ? -10.68 63.281 29.016 1 73.06 21 TRP B O 1
ATOM 3360 N N . ILE B 1 22 ? -11.422 65.375 28.594 1 71.94 22 ILE B N 1
ATOM 3361 C CA . ILE B 1 22 ? -11.664 65.125 27.172 1 71.94 22 ILE B CA 1
ATOM 3362 C C . ILE B 1 22 ? -10.336 64.938 26.438 1 71.94 22 ILE B C 1
ATOM 3364 O O . ILE B 1 22 ? -10.195 64.062 25.594 1 71.94 22 ILE B O 1
ATOM 3368 N N . ALA B 1 23 ? -9.32 65.688 26.719 1 69.31 23 ALA B N 1
ATOM 3369 C CA . ALA B 1 23 ? -8.016 65.625 26.078 1 69.31 23 ALA B CA 1
ATOM 3370 C C . ALA B 1 23 ? -7.316 64.312 26.438 1 69.31 23 ALA B C 1
ATOM 3372 O O . ALA B 1 23 ? -6.664 63.688 25.594 1 69.31 23 ALA B O 1
ATOM 3373 N N . GLY B 1 24 ? -7.375 63.781 27.656 1 60.44 24 GLY B N 1
ATOM 3374 C CA . GLY B 1 24 ? -6.832 62.5 28.062 1 60.44 24 GLY B CA 1
ATOM 3375 C C . GLY B 1 24 ? -7.512 61.344 27.375 1 60.44 24 GLY B C 1
ATOM 3376 O O . GLY B 1 24 ? -6.867 60.312 27.078 1 60.44 24 GLY B O 1
ATOM 3377 N N . ARG B 1 25 ? -8.75 61.469 27.078 1 59.06 25 ARG B N 1
ATOM 3378 C CA . ARG B 1 25 ? -9.516 60.438 26.406 1 59.06 25 ARG B CA 1
ATOM 3379 C C . ARG B 1 25 ? -9.195 60.406 24.906 1 59.06 25 ARG B C 1
ATOM 3381 O O . ARG B 1 25 ? -9.164 59.344 24.297 1 59.06 25 ARG B O 1
ATOM 3388 N N . ILE B 1 26 ? -8.93 61.5 24.266 1 53.31 26 ILE B N 1
ATOM 3389 C CA . ILE B 1 26 ? -8.656 61.531 22.828 1 53.31 26 ILE B CA 1
ATOM 3390 C C . ILE B 1 26 ? -7.289 60.938 22.547 1 53.31 26 ILE B C 1
ATOM 3392 O O . ILE B 1 26 ? -7.133 60.156 21.594 1 53.31 26 ILE B O 1
ATOM 3396 N N . ASP B 1 27 ? -6.184 61.281 23.297 1 49.47 27 ASP B N 1
ATOM 3397 C CA . ASP B 1 27 ? -4.844 60.75 23.016 1 49.47 27 ASP B CA 1
ATOM 3398 C C . ASP B 1 27 ? -4.781 59.25 23.234 1 49.47 27 ASP B C 1
ATOM 3400 O O . ASP B 1 27 ? -4.102 58.531 22.5 1 49.47 27 ASP B O 1
ATOM 3404 N N . LEU B 1 28 ? -5.359 58.781 24.219 1 45.44 28 LEU B N 1
ATOM 3405 C CA . LEU B 1 28 ? -5.27 57.375 24.609 1 45.44 28 LEU B CA 1
ATOM 3406 C C . LEU B 1 28 ? -6.078 56.5 23.656 1 45.44 28 LEU B C 1
ATOM 3408 O O . LEU B 1 28 ? -5.711 55.344 23.406 1 45.44 28 LEU B O 1
ATOM 3412 N N . ARG B 1 29 ? -7.133 57.125 23.156 1 47.84 29 ARG B N 1
ATOM 3413 C CA . ARG B 1 29 ? -7.836 56.375 22.141 1 47.84 29 ARG B CA 1
ATOM 3414 C C . ARG B 1 29 ? -6.938 56.094 20.938 1 47.84 29 ARG B C 1
ATOM 3416 O O . ARG B 1 29 ? -6.984 55.031 20.328 1 47.84 29 ARG B O 1
ATOM 3423 N N . ALA B 1 30 ? -6.102 57.062 20.516 1 44.59 30 ALA B N 1
ATOM 3424 C CA . ALA B 1 30 ? -5.234 56.875 19.344 1 44.59 30 ALA B CA 1
ATOM 3425 C C . ALA B 1 30 ? -4.117 55.875 19.656 1 44.59 30 ALA B C 1
ATOM 3427 O O . ALA B 1 30 ? -3.791 55.031 18.812 1 44.59 30 ALA B O 1
ATOM 3428 N N . VAL B 1 31 ? -3.391 56.094 20.734 1 41.03 31 VAL B N 1
ATOM 3429 C CA . VAL B 1 31 ? -2.244 55.25 21.062 1 41.03 31 VAL B CA 1
ATOM 3430 C C . VAL B 1 31 ? -2.723 53.844 21.422 1 41.03 31 VAL B C 1
ATOM 3432 O O . VAL B 1 31 ? -2.078 52.844 21.078 1 41.03 31 VAL B O 1
ATOM 3435 N N . THR B 1 32 ? -3.785 53.719 22.156 1 40.31 32 THR B N 1
ATOM 3436 C CA . THR B 1 32 ? -4.301 52.438 22.547 1 40.31 32 THR B CA 1
ATOM 3437 C C . THR B 1 32 ? -4.836 51.656 21.328 1 40.31 32 THR B C 1
ATOM 3439 O O . THR B 1 32 ? -4.852 50.438 21.328 1 40.31 32 THR B O 1
ATOM 3442 N N . ARG B 1 33 ? -5.375 52.344 20.359 1 41.91 33 ARG B N 1
ATOM 3443 C CA . ARG B 1 33 ? -5.758 51.719 19.109 1 41.91 33 ARG B CA 1
ATOM 3444 C C . ARG B 1 33 ? -4.543 51.125 18.391 1 41.91 33 ARG B C 1
ATOM 3446 O O . ARG B 1 33 ? -4.637 50.094 17.75 1 41.91 33 ARG B O 1
ATOM 3453 N N . ALA B 1 34 ? -3.365 51.812 18.297 1 40.59 34 ALA B N 1
ATOM 3454 C CA . ALA B 1 34 ? -2.242 51.375 17.453 1 40.59 34 ALA B CA 1
ATOM 3455 C C . ALA B 1 34 ? -1.525 50.188 18.062 1 40.59 34 ALA B C 1
ATOM 3457 O O . ALA B 1 34 ? -1.041 49.312 17.328 1 40.59 34 ALA B O 1
ATOM 3458 N N . ALA B 1 35 ? -1.105 50.188 19.266 1 38.94 35 ALA B N 1
ATOM 3459 C CA . ALA B 1 35 ? -0.085 49.281 19.75 1 38.94 35 ALA B CA 1
ATOM 3460 C C . ALA B 1 35 ? -0.577 47.844 19.688 1 38.94 35 ALA B C 1
ATOM 3462 O O . ALA B 1 35 ? 0.159 46.938 19.266 1 38.94 35 ALA B O 1
ATOM 3463 N N . SER B 1 36 ? -1.369 47.25 20.625 1 42.22 36 SER B N 1
ATOM 3464 C CA . SER B 1 36 ? -1.509 45.844 20.953 1 42.22 36 SER B CA 1
ATOM 3465 C C . SER B 1 36 ? -2.543 45.188 20.062 1 42.22 36 SER B C 1
ATOM 3467 O O . SER B 1 36 ? -2.928 44.031 20.297 1 42.22 36 SER B O 1
ATOM 3469 N N . GLN B 1 37 ? -3.326 45.906 19.344 1 41.41 37 GLN B N 1
ATOM 3470 C CA . GLN B 1 37 ? -4.484 45.25 18.75 1 41.41 37 GLN B CA 1
ATOM 3471 C C . GLN B 1 37 ? -4.07 44.312 17.625 1 41.41 37 GLN B C 1
ATOM 3473 O O . GLN B 1 37 ? -3.379 44.719 16.688 1 41.41 37 GLN B O 1
ATOM 3478 N N . LEU B 1 38 ? -3.867 43.031 17.953 1 48.5 38 LEU B N 1
ATOM 3479 C CA . LEU B 1 38 ? -3.814 42.219 16.75 1 48.5 38 LEU B CA 1
ATOM 3480 C C . LEU B 1 38 ? -4.883 42.625 15.75 1 48.5 38 LEU B C 1
ATOM 3482 O O . LEU B 1 38 ? -6.062 42.719 16.094 1 48.5 38 LEU B O 1
ATOM 3486 N N . PRO B 1 39 ? -4.48 43.25 14.703 1 52.31 39 PRO B N 1
ATOM 3487 C CA . PRO B 1 39 ? -5.488 43.688 13.734 1 52.31 39 PRO B CA 1
ATOM 3488 C C . PRO B 1 39 ? -6.551 42.625 13.477 1 52.31 39 PRO B C 1
ATOM 3490 O O . PRO B 1 39 ? -6.281 41.406 13.625 1 52.31 39 PRO B O 1
ATOM 3493 N N . ARG B 1 40 ? -7.816 43 13.602 1 56.56 40 ARG B N 1
ATOM 3494 C CA . ARG B 1 40 ? -8.977 42.188 13.227 1 56.56 40 ARG B CA 1
ATOM 3495 C C . ARG B 1 40 ? -8.633 41.219 12.102 1 56.56 40 ARG B C 1
ATOM 3497 O O . ARG B 1 40 ? -9.18 40.125 12.031 1 56.56 40 ARG B O 1
ATOM 3504 N N . ALA B 1 41 ? -7.645 41.688 11.484 1 61.56 41 ALA B N 1
ATOM 3505 C CA . ALA B 1 41 ? -7.266 40.906 10.328 1 61.56 41 ALA B CA 1
ATOM 3506 C C . ALA B 1 41 ? -6.625 39.594 10.758 1 61.56 41 ALA B C 1
ATOM 3508 O O . ALA B 1 41 ? -6.84 38.531 10.125 1 61.56 41 ALA B O 1
ATOM 3509 N N . TYR B 1 42 ? -6 39.594 11.883 1 63.84 42 TYR B N 1
ATOM 3510 C CA . TYR B 1 42 ? -5.375 38.375 12.359 1 63.84 42 TYR B CA 1
ATOM 3511 C C . TYR B 1 42 ? -6.414 37.406 12.922 1 63.84 42 TYR B C 1
ATOM 3513 O O . TYR B 1 42 ? -6.262 36.188 12.828 1 63.84 42 TYR B O 1
ATOM 3521 N N . LEU B 1 43 ? -7.453 38.031 13.344 1 63.28 43 LEU B N 1
ATOM 3522 C CA . LEU B 1 43 ? -8.523 37.219 13.906 1 63.28 43 LEU B CA 1
ATOM 3523 C C . LEU B 1 43 ? -9.227 36.438 12.812 1 63.28 43 LEU B C 1
ATOM 3525 O O . LEU B 1 43 ? -9.641 35.281 13.047 1 63.28 43 LEU B O 1
ATOM 3529 N N . THR B 1 44 ? -9.383 37.062 11.719 1 68.12 44 THR B N 1
ATOM 3530 C CA . THR B 1 44 ? -9.977 36.344 10.586 1 68.12 44 THR B CA 1
ATOM 3531 C C . THR B 1 44 ? -9.133 35.125 10.203 1 68.12 44 THR B C 1
ATOM 3533 O O . THR B 1 44 ? -9.672 34.062 9.961 1 68.12 44 THR B O 1
ATOM 3536 N N . GLY B 1 45 ? -7.844 35.375 10.18 1 66.31 45 GLY B N 1
ATOM 3537 C CA . GLY B 1 45 ? -6.949 34.281 9.883 1 66.31 45 GLY B CA 1
ATOM 3538 C C . GLY B 1 45 ? -7.004 33.156 10.922 1 66.31 45 GLY B C 1
ATOM 3539 O O . GLY B 1 45 ? -7.02 31.984 10.57 1 66.31 45 GLY B O 1
ATOM 3540 N N . LEU B 1 46 ? -7.098 33.562 12.102 1 64.19 46 LEU B N 1
ATOM 3541 C CA . LEU B 1 46 ? -7.199 32.594 13.188 1 64.19 46 LEU B CA 1
ATOM 3542 C C . LEU B 1 46 ? -8.469 31.75 13.055 1 64.19 46 LEU B C 1
ATOM 3544 O O . LEU B 1 46 ? -8.453 30.547 13.281 1 64.19 46 LEU B O 1
ATOM 3548 N N . ASN B 1 47 ? -9.406 32.406 12.609 1 62.44 47 ASN B N 1
ATOM 3549 C CA . ASN B 1 47 ? -10.68 31.719 12.406 1 62.44 47 ASN B CA 1
ATOM 3550 C C . ASN B 1 47 ? -10.586 30.672 11.305 1 62.44 47 ASN B C 1
ATOM 3552 O O . ASN B 1 47 ? -11.086 29.547 11.453 1 62.44 47 ASN B O 1
ATOM 3556 N N . HIS B 1 48 ? -9.945 31.109 10.289 1 68.06 48 HIS B N 1
ATOM 3557 C CA . HIS B 1 48 ? -9.766 30.156 9.195 1 68.06 48 HIS B CA 1
ATOM 3558 C C . HIS B 1 48 ? -8.906 28.984 9.625 1 68.06 48 HIS B C 1
ATOM 3560 O O . HIS B 1 48 ? -9.172 27.828 9.25 1 68.06 48 HIS B O 1
ATOM 3566 N N . LEU B 1 49 ? -7.883 29.312 10.367 1 64.75 49 LEU B N 1
ATOM 3567 C CA . LEU B 1 49 ? -6.945 28.281 10.812 1 64.75 49 LEU B CA 1
ATOM 3568 C C . LEU B 1 49 ? -7.645 27.266 11.703 1 64.75 49 LEU B C 1
ATOM 3570 O O . LEU B 1 49 ? -7.414 26.062 11.562 1 64.75 49 LEU B O 1
ATOM 3574 N N . LEU B 1 50 ? -8.469 27.75 12.445 1 62.34 50 LEU B N 1
ATOM 3575 C CA . LEU B 1 50 ? -9.172 26.906 13.406 1 62.34 50 LEU B CA 1
ATOM 3576 C C . LEU B 1 50 ? -10.18 26.016 12.695 1 62.34 50 LEU B C 1
ATOM 3578 O O . LEU B 1 50 ? -10.539 24.953 13.211 1 62.34 50 LEU B O 1
ATOM 3582 N N . HIS B 1 51 ? -10.57 26.469 11.5 1 60.19 51 HIS B N 1
ATOM 3583 C CA . HIS B 1 51 ? -11.531 25.672 10.742 1 60.19 51 HIS B CA 1
ATOM 3584 C C . HIS B 1 51 ? -10.82 24.766 9.742 1 60.19 51 HIS B C 1
ATOM 3586 O O . HIS B 1 51 ? -11.445 24.234 8.82 1 60.19 51 HIS B O 1
ATOM 3592 N N . GLY B 1 52 ? -9.578 24.844 9.992 1 60.03 52 GLY B N 1
ATOM 3593 C CA . GLY B 1 52 ? -8.789 23.922 9.188 1 60.03 52 GLY B CA 1
ATOM 3594 C C . GLY B 1 52 ? -8.531 24.438 7.781 1 60.03 52 GLY B C 1
ATOM 3595 O O . GLY B 1 52 ? -8.023 23.703 6.93 1 60.03 52 GLY B O 1
ATOM 3596 N N . ARG B 1 53 ? -9.219 25.594 7.605 1 63.44 53 ARG B N 1
ATOM 3597 C CA . ARG B 1 53 ? -8.969 26.219 6.312 1 63.44 53 ARG B CA 1
ATOM 3598 C C . ARG B 1 53 ? -7.617 26.922 6.293 1 63.44 53 ARG B C 1
ATOM 3600 O O . ARG B 1 53 ? -7.547 28.156 6.254 1 63.44 53 ARG B O 1
ATOM 3607 N N . ARG B 1 54 ? -6.719 26.031 6.293 1 63.22 54 ARG B N 1
ATOM 3608 C CA . ARG B 1 54 ? -5.344 26.5 6.453 1 63.22 54 ARG B CA 1
ATOM 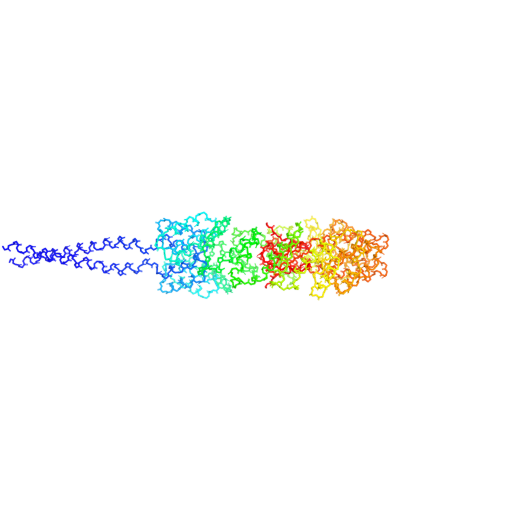3609 C C . ARG B 1 54 ? -4.988 27.531 5.387 1 63.22 54 ARG B C 1
ATOM 3611 O O . ARG B 1 54 ? -4.383 28.547 5.695 1 63.22 54 ARG B O 1
ATOM 3618 N N . ASP B 1 55 ? -5.562 27.312 4.223 1 69 55 ASP B N 1
ATOM 3619 C CA . ASP B 1 55 ? -5.172 28.203 3.129 1 69 55 ASP B CA 1
ATOM 3620 C C . ASP B 1 55 ? -5.77 29.594 3.311 1 69 55 ASP B C 1
ATOM 3622 O O . ASP B 1 55 ? -5.07 30.609 3.17 1 69 55 ASP B O 1
ATOM 3626 N N . GLN B 1 56 ? -7.016 29.562 3.631 1 73.12 56 GLN B N 1
ATOM 3627 C CA . GLN B 1 56 ? -7.68 30.844 3.82 1 73.12 56 GLN B CA 1
ATOM 3628 C C . GLN B 1 56 ? -7.117 31.578 5.031 1 73.12 56 GLN B C 1
ATOM 3630 O O . GLN B 1 56 ? -6.996 32.812 5.02 1 73.12 56 GLN B O 1
ATOM 3635 N N . ALA B 1 57 ? -6.832 30.781 5.969 1 69.62 57 ALA B N 1
ATOM 3636 C CA . ALA B 1 57 ? -6.227 31.375 7.164 1 69.62 57 ALA B CA 1
ATOM 3637 C C . ALA B 1 57 ? -4.895 32.031 6.832 1 69.62 57 ALA B C 1
ATOM 3639 O O . ALA B 1 57 ? -4.652 33.188 7.223 1 69.62 57 ALA B O 1
ATOM 3640 N N . LEU B 1 58 ? -4.141 31.344 6.152 1 66.94 58 LEU B N 1
ATOM 3641 C CA . LEU B 1 58 ? -2.811 31.828 5.793 1 66.94 58 LEU B CA 1
ATOM 3642 C C . LEU B 1 58 ? -2.904 33.094 4.957 1 66.94 58 LEU B C 1
ATOM 3644 O O . LEU B 1 58 ? -2.152 34.062 5.184 1 66.94 58 LEU B O 1
ATOM 3648 N N . GLU B 1 59 ? -3.898 33.094 4.098 1 71.56 59 GLU B N 1
ATOM 3649 C CA . GLU B 1 59 ? -4.078 34.281 3.27 1 71.56 59 GLU B CA 1
ATOM 3650 C C . GLU B 1 59 ? -4.457 35.5 4.117 1 71.56 59 GLU B C 1
ATOM 3652 O O . GLU B 1 59 ? -3.934 36.594 3.914 1 71.56 59 GLU B O 1
ATOM 3657 N N . ALA B 1 60 ? -5.336 35.281 5.016 1 72.94 60 ALA B N 1
ATOM 3658 C CA . ALA B 1 60 ? -5.781 36.375 5.867 1 72.94 60 ALA B CA 1
ATOM 3659 C C . ALA B 1 60 ? -4.66 36.875 6.789 1 72.94 60 ALA B C 1
ATOM 3661 O O . ALA B 1 60 ? -4.488 38.062 7 1 72.94 60 ALA B O 1
ATOM 3662 N N . LEU B 1 61 ? -3.957 35.938 7.285 1 68.94 61 LEU B N 1
ATOM 3663 C CA . LEU B 1 61 ? -2.859 36.281 8.18 1 68.94 61 LEU B CA 1
ATOM 3664 C C . LEU B 1 61 ? -1.747 37 7.426 1 68.94 61 LEU B C 1
ATOM 3666 O O . LEU B 1 61 ? -1.169 37.969 7.934 1 68.94 61 LEU B O 1
ATOM 3670 N N . LEU B 1 62 ? -1.492 36.5 6.273 1 69.19 62 LEU B N 1
ATOM 3671 C CA . LEU B 1 62 ? -0.481 37.125 5.438 1 69.19 62 LEU B CA 1
ATOM 3672 C C . LEU B 1 62 ? -0.877 38.562 5.102 1 69.19 62 LEU B C 1
ATOM 3674 O O . LEU B 1 62 ? -0.048 39.469 5.172 1 69.19 62 LEU B O 1
ATOM 3678 N N . ALA B 1 63 ? -2.086 38.719 4.715 1 70.44 63 ALA B N 1
ATOM 3679 C CA . ALA B 1 63 ? -2.582 40.062 4.41 1 70.44 63 ALA B CA 1
ATOM 3680 C C . ALA B 1 63 ? -2.465 40.969 5.625 1 70.44 63 ALA B C 1
ATOM 3682 O O . ALA B 1 63 ? -2.078 42.156 5.5 1 70.44 63 ALA B O 1
ATOM 3683 N N . ALA B 1 64 ? -2.785 40.438 6.754 1 69.12 64 ALA B N 1
ATOM 3684 C CA . ALA B 1 64 ? -2.697 41.219 7.984 1 69.12 64 ALA B CA 1
ATOM 3685 C C . ALA B 1 64 ? -1.25 41.594 8.297 1 69.12 64 ALA B C 1
ATOM 3687 O O . ALA B 1 64 ? -0.967 42.719 8.727 1 69.12 64 ALA B O 1
ATOM 3688 N N . ALA B 1 65 ? -0.395 40.594 8.062 1 67.31 65 ALA B N 1
ATOM 3689 C CA . ALA B 1 65 ? 1.02 40.812 8.375 1 67.31 65 ALA B CA 1
ATOM 3690 C C . ALA B 1 65 ? 1.649 41.844 7.445 1 67.31 65 ALA B C 1
ATOM 3692 O O . ALA B 1 65 ? 2.602 42.531 7.82 1 67.31 65 ALA B O 1
ATOM 3693 N N . GLU B 1 66 ? 1.254 41.781 6.258 1 65.62 66 GLU B N 1
ATOM 3694 C CA . GLU B 1 66 ? 1.76 42.781 5.305 1 65.62 66 GLU B CA 1
ATOM 3695 C C . GLU B 1 66 ? 1.431 44.188 5.75 1 65.62 66 GLU B C 1
ATOM 3697 O O . GLU B 1 66 ? 2.242 45.094 5.586 1 65.62 66 GLU B O 1
ATOM 3702 N N . LEU B 1 67 ? 0.337 44.344 6.281 1 64.88 67 LEU B N 1
ATOM 3703 C CA . LEU B 1 67 ? -0.111 45.656 6.684 1 64.88 67 LEU B CA 1
ATOM 3704 C C . LEU B 1 67 ? 0.43 46.031 8.062 1 64.88 67 LEU B C 1
ATOM 3706 O O . LEU B 1 67 ? 0.744 47.188 8.328 1 64.88 67 LEU B O 1
ATOM 3710 N N . HIS B 1 68 ? 0.562 45.062 8.883 1 66.88 68 HIS B N 1
ATOM 3711 C CA . HIS B 1 68 ? 1.054 45.281 10.242 1 66.88 68 HIS B CA 1
ATOM 3712 C C . HIS B 1 68 ? 2.021 44.156 10.648 1 66.88 68 HIS B C 1
ATOM 3714 O O . HIS B 1 68 ? 1.611 43.156 11.227 1 66.88 68 HIS B O 1
ATOM 3720 N N . PRO B 1 69 ? 3.387 44.531 10.188 1 64.5 69 PRO B N 1
ATOM 3721 C CA . PRO B 1 69 ? 4.332 43.469 10.531 1 64.5 69 PRO B CA 1
ATOM 3722 C C . PRO B 1 69 ? 4.355 43.156 12.031 1 64.5 69 PRO B C 1
ATOM 3724 O O . PRO B 1 69 ? 4.387 44.094 12.852 1 64.5 69 PRO B O 1
ATOM 3727 N N . GLY B 1 70 ? 3.795 42.156 12.477 1 64.56 70 GLY B N 1
ATOM 3728 C CA . GLY B 1 70 ? 3.699 41.719 13.867 1 64.56 70 GLY B CA 1
ATOM 3729 C C . GLY B 1 70 ? 5.043 41.344 14.469 1 64.56 70 GLY B C 1
ATOM 3730 O O . GLY B 1 70 ? 6.09 41.688 13.93 1 64.56 70 GLY B O 1
ATOM 3731 N N . PRO B 1 71 ? 5.051 41 15.758 1 70.06 71 PRO B N 1
ATOM 3732 C CA . PRO B 1 71 ? 6.273 40.531 16.422 1 70.06 71 PRO B CA 1
ATOM 3733 C C . PRO B 1 71 ? 7.02 39.469 15.625 1 70.06 71 PRO B C 1
ATOM 3735 O O . PRO B 1 71 ? 6.441 38.844 14.727 1 70.06 71 PRO B O 1
ATOM 3738 N N . VAL B 1 72 ? 8.359 39.469 15.82 1 73.88 72 VAL B N 1
ATOM 3739 C CA . VAL B 1 72 ? 9.266 38.562 15.117 1 73.88 72 VAL B CA 1
ATOM 3740 C C . VAL B 1 72 ? 8.688 37.156 15.117 1 73.88 72 VAL B C 1
ATOM 3742 O O . VAL B 1 72 ? 8.727 36.469 14.102 1 73.88 72 VAL B O 1
ATOM 3745 N N . GLU B 1 73 ? 8.133 36.812 16.172 1 72.75 73 GLU B N 1
ATOM 3746 C CA . GLU B 1 73 ? 7.594 35.469 16.328 1 72.75 73 GLU B CA 1
ATOM 3747 C C . GLU B 1 73 ? 6.445 35.219 15.359 1 72.75 73 GLU B C 1
ATOM 3749 O O . GLU B 1 73 ? 6.328 34.094 14.812 1 72.75 73 GLU B O 1
ATOM 3754 N N . LEU B 1 74 ? 5.68 36.156 15.195 1 70.19 74 LEU B N 1
ATOM 3755 C CA . LEU B 1 74 ? 4.551 36.031 14.281 1 70.19 74 LEU B CA 1
ATOM 3756 C C . LEU B 1 74 ? 5.031 35.938 12.836 1 70.19 74 LEU B C 1
ATOM 3758 O O . LEU B 1 74 ? 4.512 35.156 12.047 1 70.19 74 LEU B O 1
ATOM 3762 N N . GLN B 1 75 ? 5.988 36.812 12.539 1 76 75 GLN B N 1
ATOM 3763 C CA . GLN B 1 75 ? 6.531 36.812 11.18 1 76 75 GLN B CA 1
ATOM 3764 C C . GLN B 1 75 ? 7.188 35.469 10.867 1 76 75 GLN B C 1
ATOM 3766 O O . GLN B 1 75 ? 7.059 34.969 9.75 1 76 75 GLN B O 1
ATOM 3771 N N . LEU B 1 76 ? 7.82 34.844 11.836 1 79.62 76 LEU B N 1
ATOM 3772 C CA . LEU B 1 76 ? 8.445 33.531 11.688 1 79.62 76 LEU B CA 1
ATOM 3773 C C . LEU B 1 76 ? 7.402 32.469 11.406 1 79.62 76 LEU B C 1
ATOM 3775 O O . LEU B 1 76 ? 7.582 31.641 10.516 1 79.62 76 LEU B O 1
ATOM 3779 N N . ALA B 1 77 ? 6.395 32.594 12.078 1 74 77 ALA B N 1
ATOM 3780 C CA . ALA B 1 77 ? 5.328 31.609 11.945 1 74 77 ALA B CA 1
ATOM 3781 C C . ALA B 1 77 ? 4.656 31.719 10.578 1 74 77 ALA B C 1
ATOM 3783 O O . ALA B 1 77 ? 4.387 30.703 9.93 1 74 77 ALA B O 1
ATOM 3784 N N . LEU B 1 78 ? 4.449 32.906 10.203 1 73.31 78 LEU B N 1
ATOM 3785 C CA . LEU B 1 78 ? 3.797 33.156 8.914 1 73.31 78 LEU B CA 1
ATOM 3786 C C . LEU B 1 78 ? 4.664 32.625 7.766 1 73.31 78 LEU B C 1
ATOM 3788 O O . LEU B 1 78 ? 4.156 32 6.836 1 73.31 78 LEU B O 1
ATOM 3792 N N . ALA B 1 79 ? 5.887 32.969 7.836 1 83.31 79 ALA B N 1
ATOM 3793 C CA . ALA B 1 79 ? 6.805 32.531 6.785 1 83.31 79 ALA B CA 1
ATOM 3794 C C . ALA B 1 79 ? 6.914 31 6.746 1 83.31 79 ALA B C 1
ATOM 3796 O O . ALA B 1 79 ? 7.016 30.406 5.672 1 83.31 79 ALA B O 1
ATOM 3797 N N . ALA B 1 80 ? 6.906 30.359 7.883 1 80.88 80 ALA B N 1
ATOM 3798 C CA . ALA B 1 80 ? 6.945 28.906 7.941 1 80.88 80 ALA B CA 1
ATOM 3799 C C . ALA B 1 80 ? 5.715 28.297 7.277 1 80.88 80 ALA B C 1
ATOM 3801 O O . ALA B 1 80 ? 5.812 27.281 6.586 1 80.88 80 ALA B O 1
ATOM 3802 N N . LEU B 1 81 ? 4.652 28.938 7.488 1 74 81 LEU B N 1
ATOM 3803 C CA . LEU B 1 81 ? 3.418 28.469 6.867 1 74 81 LEU B CA 1
ATOM 3804 C C . LEU B 1 81 ? 3.496 28.594 5.348 1 74 81 LEU B C 1
ATOM 3806 O O . LEU B 1 81 ? 3.035 27.719 4.625 1 74 81 LEU B O 1
ATOM 3810 N N . MET B 1 82 ? 4 29.703 4.895 1 81.19 82 MET B N 1
ATOM 3811 C CA . MET B 1 82 ? 4.18 29.891 3.459 1 81.19 82 MET B CA 1
ATOM 3812 C C . MET B 1 82 ? 5.047 28.781 2.867 1 81.19 82 MET B C 1
ATOM 3814 O O . MET B 1 82 ? 4.762 28.281 1.779 1 81.19 82 MET B O 1
ATOM 3818 N N . ARG B 1 83 ? 6.043 28.375 3.574 1 88.25 83 ARG B N 1
ATOM 3819 C CA . ARG B 1 83 ? 6.91 27.297 3.141 1 88.25 83 ARG B CA 1
ATOM 3820 C C . ARG B 1 83 ? 6.129 25.984 2.998 1 88.25 83 ARG B C 1
ATOM 3822 O O . ARG B 1 83 ? 6.27 25.281 2 1 88.25 83 ARG B O 1
ATOM 3829 N N . ASP B 1 84 ? 5.316 25.719 3.889 1 80.94 84 ASP B N 1
ATOM 3830 C CA . ASP B 1 84 ? 4.547 24.469 3.879 1 80.94 84 ASP B CA 1
ATOM 3831 C C . ASP B 1 84 ? 3.6 24.422 2.682 1 80.94 84 ASP B C 1
ATOM 3833 O O . ASP B 1 84 ? 3.297 23.344 2.166 1 80.94 84 ASP B O 1
ATOM 3837 N N . ARG B 1 85 ? 3.279 25.609 2.189 1 79.25 85 ARG B N 1
ATOM 3838 C CA . ARG B 1 85 ? 2.355 25.688 1.064 1 79.25 85 ARG B CA 1
ATOM 3839 C C . ARG B 1 85 ? 3.107 25.734 -0.261 1 79.25 85 ARG B C 1
ATOM 3841 O O . ARG B 1 85 ? 2.494 25.812 -1.327 1 79.25 85 ARG B O 1
ATOM 3848 N N . GLY B 1 86 ? 4.336 25.797 -0.115 1 87.69 86 GLY B N 1
ATOM 3849 C CA . GLY B 1 86 ? 5.16 25.781 -1.313 1 87.69 86 GLY B CA 1
ATOM 3850 C C . GLY B 1 86 ? 5.512 27.156 -1.819 1 87.69 86 GLY B C 1
ATOM 3851 O O . GLY B 1 86 ? 6.074 27.312 -2.908 1 87.69 86 GLY B O 1
ATOM 3852 N N . GLU B 1 87 ? 5.055 28.141 -1.083 1 88.19 87 GLU B N 1
ATOM 3853 C CA . GLU B 1 87 ? 5.41 29.5 -1.455 1 88.19 87 GLU B CA 1
ATOM 3854 C C . GLU B 1 87 ? 6.801 29.859 -0.94 1 88.19 87 GLU B C 1
ATOM 3856 O O . GLU B 1 87 ? 6.949 30.781 -0.136 1 88.19 87 GLU B O 1
ATOM 3861 N N . TYR B 1 88 ? 7.762 29.281 -1.473 1 93.06 88 TYR B N 1
ATOM 3862 C CA . TYR B 1 88 ? 9.125 29.344 -0.957 1 93.06 88 TYR B CA 1
ATOM 3863 C C . TYR B 1 88 ? 9.711 30.734 -1.141 1 93.06 88 TYR B C 1
ATOM 3865 O O . TYR B 1 88 ? 10.383 31.25 -0.246 1 93.06 88 TYR B O 1
ATOM 3873 N N . GLU B 1 89 ? 9.43 31.375 -2.227 1 92.88 89 GLU B N 1
ATOM 3874 C CA . GLU B 1 89 ? 10.008 32.688 -2.506 1 92.88 89 GLU B CA 1
ATOM 3875 C C . GLU B 1 89 ? 9.547 33.719 -1.483 1 92.88 89 GLU B C 1
ATOM 3877 O O . GLU B 1 89 ? 10.352 34.531 -0.995 1 92.88 89 GLU B O 1
ATOM 3882 N N . ARG B 1 90 ? 8.32 33.656 -1.23 1 88.88 90 ARG B N 1
ATOM 3883 C CA . ARG B 1 90 ? 7.793 34.594 -0.248 1 88.88 90 ARG B CA 1
ATOM 3884 C C . ARG B 1 90 ? 8.336 34.312 1.145 1 88.88 90 ARG B C 1
ATOM 3886 O O . ARG B 1 90 ? 8.703 35.219 1.884 1 88.88 90 ARG B O 1
ATOM 3893 N N . ALA B 1 91 ? 8.336 33.062 1.514 1 90.81 91 ALA B N 1
ATOM 3894 C CA . ALA B 1 91 ? 8.898 32.656 2.803 1 90.81 91 ALA B CA 1
ATOM 3895 C C . ALA B 1 91 ? 10.344 33.125 2.938 1 90.81 91 ALA B C 1
ATOM 3897 O O . ALA B 1 91 ? 10.727 33.719 3.951 1 90.81 91 ALA B O 1
ATOM 3898 N N . ILE B 1 92 ? 11.18 32.906 1.887 1 95.19 92 ILE B N 1
ATOM 3899 C CA . ILE B 1 92 ? 12.586 33.281 1.876 1 95.19 92 ILE B CA 1
ATOM 3900 C C . ILE B 1 92 ? 12.711 34.812 2.047 1 95.19 92 ILE B C 1
ATOM 3902 O O . ILE B 1 92 ? 13.539 35.281 2.824 1 95.19 92 ILE B O 1
ATOM 3906 N N . ALA B 1 93 ? 11.852 35.531 1.359 1 92.19 93 ALA B N 1
ATOM 3907 C CA . ALA B 1 93 ? 11.891 37 1.43 1 92.19 93 ALA B CA 1
ATOM 3908 C C . ALA B 1 93 ? 11.648 37.5 2.854 1 92.19 93 ALA B C 1
ATOM 3910 O O . ALA B 1 93 ? 12.359 38.375 3.35 1 92.19 93 ALA B O 1
ATOM 3911 N N . ILE B 1 94 ? 10.695 36.938 3.508 1 87.25 94 ILE B N 1
ATOM 3912 C CA . ILE B 1 94 ? 10.352 37.344 4.867 1 87.25 94 ILE B CA 1
ATOM 3913 C C . ILE B 1 94 ? 11.492 36.969 5.816 1 87.25 94 ILE B C 1
ATOM 3915 O O . ILE B 1 94 ? 11.938 37.812 6.613 1 87.25 94 ILE B O 1
ATOM 3919 N N . HIS B 1 95 ? 11.961 35.75 5.781 1 92.44 95 HIS B N 1
ATOM 3920 C CA . HIS B 1 95 ? 13.039 35.344 6.672 1 92.44 95 HIS B CA 1
ATOM 3921 C C . HIS B 1 95 ? 14.312 36.125 6.406 1 92.44 95 HIS B C 1
ATOM 3923 O O . HIS B 1 95 ? 15.039 36.469 7.34 1 92.44 95 HIS B O 1
ATOM 3929 N N . ARG B 1 96 ? 14.562 36.469 5.137 1 92.75 96 ARG B N 1
ATOM 3930 C CA . ARG B 1 96 ? 15.719 37.281 4.812 1 92.75 96 ARG B CA 1
ATOM 3931 C C . ARG B 1 96 ? 15.578 38.688 5.402 1 92.75 96 ARG B C 1
ATOM 3933 O O . ARG B 1 96 ? 16.547 39.25 5.93 1 92.75 96 ARG B O 1
ATOM 3940 N N . ALA B 1 97 ? 14.383 39.219 5.293 1 88.38 97 ALA B N 1
ATOM 3941 C CA . ALA B 1 97 ? 14.117 40.531 5.863 1 88.38 97 ALA B CA 1
ATOM 3942 C C . ALA B 1 97 ? 14.305 40.531 7.379 1 88.38 97 ALA B C 1
ATOM 3944 O O . ALA B 1 97 ? 14.859 41.469 7.945 1 88.38 97 ALA B O 1
ATOM 3945 N N . LEU B 1 98 ? 13.828 39.469 7.973 1 88.69 98 LEU B N 1
ATOM 3946 C CA . LEU B 1 98 ? 14 39.344 9.414 1 88.69 98 LEU B CA 1
ATOM 3947 C C . LEU B 1 98 ? 15.469 39.219 9.781 1 88.69 98 LEU B C 1
ATOM 3949 O O . LEU B 1 98 ? 15.922 39.844 10.758 1 88.69 98 LEU B O 1
ATOM 3953 N N . ALA B 1 99 ? 16.219 38.5 9.016 1 89.25 99 ALA B N 1
ATOM 3954 C CA . ALA B 1 99 ? 17.641 38.281 9.281 1 89.25 99 ALA B CA 1
ATOM 3955 C C . ALA B 1 99 ? 18.422 39.594 9.18 1 89.25 99 ALA B C 1
ATOM 3957 O O . ALA B 1 99 ? 19.453 39.75 9.836 1 89.25 99 ALA B O 1
ATOM 3958 N N . ALA B 1 100 ? 17.875 40.5 8.406 1 87.69 100 ALA B N 1
ATOM 3959 C CA . ALA B 1 100 ? 18.562 41.781 8.172 1 87.69 100 ALA B CA 1
ATOM 3960 C C . ALA B 1 100 ? 18.281 42.75 9.297 1 87.69 100 ALA B C 1
ATOM 3962 O O . ALA B 1 100 ? 18.938 43.812 9.391 1 87.69 100 ALA B O 1
ATOM 3963 N N . ARG B 1 101 ? 17.391 42.375 10.133 1 85.12 101 ARG B N 1
ATOM 3964 C CA . ARG B 1 101 ? 17.047 43.281 11.219 1 85.12 101 ARG B CA 1
ATOM 3965 C C . ARG B 1 101 ? 18.125 43.312 12.297 1 85.12 101 ARG B C 1
ATOM 3967 O O . ARG B 1 101 ? 18.672 42.25 12.648 1 85.12 101 ARG B O 1
ATOM 3974 N N . SER B 1 102 ? 18.453 44.5 12.789 1 79.94 102 SER B N 1
ATOM 3975 C CA . SER B 1 102 ? 19.547 44.656 13.75 1 79.94 102 SER B CA 1
ATOM 3976 C C . SER B 1 102 ? 19.078 44.406 15.18 1 79.94 102 SER B C 1
ATOM 3978 O O . SER B 1 102 ? 19.875 44.094 16.062 1 79.94 102 SER B O 1
ATOM 3980 N N . GLU B 1 103 ? 17.75 44.406 15.492 1 84.62 103 GLU B N 1
ATOM 3981 C CA . GLU B 1 103 ? 17.234 44.375 16.859 1 84.62 103 GLU B CA 1
ATOM 3982 C C . GLU B 1 103 ? 16.984 42.938 17.312 1 84.62 103 GLU B C 1
ATOM 3984 O O . GLU B 1 103 ? 16.422 42.688 18.375 1 84.62 103 GLU B O 1
ATOM 3989 N N . LEU B 1 104 ? 17.594 41.906 16.641 1 86.62 104 LEU B N 1
ATOM 3990 C CA . LEU B 1 104 ? 17.312 40.531 17 1 86.62 104 LEU B CA 1
ATOM 3991 C C . LEU B 1 104 ? 18.281 40.031 18.094 1 86.62 104 LEU B C 1
ATOM 3993 O O . LEU B 1 104 ? 19.469 40.406 18.078 1 86.62 104 LEU B O 1
ATOM 3997 N N . THR B 1 105 ? 17.688 39.375 19.062 1 87.94 105 THR B N 1
ATOM 3998 C CA . THR B 1 105 ? 18.547 38.656 20 1 87.94 105 THR B CA 1
ATOM 3999 C C . THR B 1 105 ? 19.312 37.562 19.281 1 87.94 105 THR B C 1
ATOM 4001 O O . THR B 1 105 ? 18.969 37.188 18.156 1 87.94 105 THR B O 1
ATOM 4004 N N . ALA B 1 106 ? 20.406 37.094 19.875 1 85.19 106 ALA B N 1
ATOM 4005 C CA . ALA B 1 106 ? 21.203 36 19.312 1 85.19 106 ALA B CA 1
ATOM 4006 C C . ALA B 1 106 ? 20.328 34.75 19.047 1 85.19 106 ALA B C 1
ATOM 4008 O O . ALA B 1 106 ? 20.469 34.125 18 1 85.19 106 ALA B O 1
ATOM 4009 N N . GLN B 1 107 ? 19.484 34.562 19.938 1 87 107 GLN B N 1
ATOM 4010 C CA . GLN B 1 107 ? 18.594 33.406 19.812 1 87 107 GLN B CA 1
ATOM 4011 C C . GLN B 1 107 ? 17.625 33.594 18.656 1 87 107 GLN B C 1
ATOM 4013 O O . GLN B 1 107 ? 17.375 32.656 17.891 1 87 107 GLN B O 1
ATOM 4018 N N . GLN B 1 108 ? 17.141 34.781 18.516 1 85.19 108 GLN B N 1
ATOM 4019 C CA . GLN B 1 108 ? 16.219 35.062 17.422 1 85.19 108 GLN B CA 1
ATOM 4020 C C . GLN B 1 108 ? 16.922 35 16.078 1 85.19 108 GLN B C 1
ATOM 4022 O O . GLN B 1 108 ? 16.359 34.5 15.102 1 85.19 108 GLN B O 1
ATOM 4027 N N . ARG B 1 109 ? 18.062 35.438 16.094 1 87.94 109 ARG B N 1
ATOM 4028 C CA . ARG B 1 109 ? 18.844 35.406 14.859 1 87.94 109 ARG B CA 1
ATOM 4029 C C . ARG B 1 109 ? 19.094 33.969 14.414 1 87.94 109 ARG B C 1
ATOM 4031 O O . ARG B 1 109 ? 18.922 33.625 13.242 1 87.94 109 ARG B O 1
ATOM 4038 N N . ASP B 1 110 ? 19.453 33.156 15.352 1 88.81 110 ASP B N 1
ATOM 4039 C CA . ASP B 1 110 ? 19.672 31.75 15.062 1 88.81 110 ASP B CA 1
ATOM 4040 C C . ASP B 1 110 ? 18.422 31.094 14.5 1 88.81 110 ASP B C 1
ATOM 4042 O O . ASP B 1 110 ? 18.484 30.281 13.57 1 88.81 110 ASP B O 1
ATOM 4046 N N . GLU B 1 111 ? 17.359 31.422 15.07 1 89.19 111 GLU B N 1
ATOM 4047 C CA . GLU B 1 111 ? 16.078 30.875 14.633 1 89.19 111 GLU B CA 1
ATOM 4048 C C . GLU B 1 111 ? 15.742 31.312 13.211 1 89.19 111 GLU B C 1
ATOM 4050 O O . GLU B 1 111 ? 15.273 30.516 12.406 1 89.19 111 GLU B O 1
ATOM 4055 N N . VAL B 1 112 ? 16.016 32.562 12.969 1 91.5 112 VAL B N 1
ATOM 4056 C CA . VAL B 1 112 ? 15.727 33.094 11.648 1 91.5 112 VAL B CA 1
ATOM 4057 C C . VAL B 1 112 ? 16.594 32.406 10.602 1 91.5 112 VAL B C 1
ATOM 4059 O O . VAL B 1 112 ? 16.109 32.031 9.531 1 91.5 112 VAL B O 1
ATOM 4062 N N . ILE B 1 113 ? 17.828 32.188 10.961 1 92.94 113 ILE B N 1
ATOM 4063 C CA . ILE B 1 113 ? 18.75 31.562 10.031 1 92.94 113 ILE B CA 1
ATOM 4064 C C . ILE B 1 113 ? 18.328 30.109 9.812 1 92.94 113 ILE B C 1
ATOM 4066 O O . ILE B 1 113 ? 18.406 29.594 8.688 1 92.94 113 ILE B O 1
ATOM 4070 N N . ALA B 1 114 ? 17.953 29.484 10.836 1 94.25 114 ALA B N 1
ATOM 4071 C CA . ALA B 1 114 ? 17.484 28.109 10.734 1 94.25 114 ALA B CA 1
ATOM 4072 C C . ALA B 1 114 ? 16.281 28 9.805 1 94.25 114 ALA B C 1
ATOM 4074 O O . ALA B 1 114 ? 16.203 27.109 8.961 1 94.25 114 ALA B O 1
ATOM 4075 N N . GLU B 1 115 ? 15.391 28.953 9.953 1 93.69 115 GLU B N 1
ATOM 4076 C CA . GLU B 1 115 ? 14.203 28.969 9.109 1 93.69 115 GLU B CA 1
ATOM 4077 C C . GLU B 1 115 ? 14.562 29.25 7.652 1 93.69 115 GLU B C 1
ATOM 4079 O O . GLU B 1 115 ? 14 28.641 6.742 1 93.69 115 GLU B O 1
ATOM 4084 N N . LEU B 1 116 ? 15.469 30.141 7.543 1 94.25 116 LEU B N 1
ATOM 4085 C CA . LEU B 1 116 ? 15.93 30.453 6.195 1 94.25 116 LEU B CA 1
ATOM 4086 C C . LEU B 1 116 ? 16.594 29.234 5.551 1 94.25 116 LEU B C 1
ATOM 4088 O O . LEU B 1 116 ? 16.375 28.953 4.367 1 94.25 116 LEU B O 1
ATOM 4092 N N . ALA B 1 117 ? 17.391 28.5 6.301 1 95.88 117 ALA B N 1
ATOM 4093 C CA . ALA B 1 117 ? 18.016 27.281 5.812 1 95.88 117 ALA B CA 1
ATOM 4094 C C . ALA B 1 117 ? 16.969 26.281 5.328 1 95.88 117 ALA B C 1
ATOM 4096 O O . ALA B 1 117 ? 17.125 25.688 4.258 1 95.88 117 ALA B O 1
ATOM 4097 N N . LEU B 1 118 ? 15.961 26.156 6.066 1 95.19 118 LEU B N 1
ATOM 4098 C CA . LEU B 1 118 ? 14.875 25.25 5.723 1 95.19 118 LEU B CA 1
ATOM 4099 C C . LEU B 1 118 ? 14.172 25.703 4.449 1 95.19 118 LEU B C 1
ATOM 4101 O O . LEU B 1 118 ? 13.805 24.875 3.609 1 95.19 118 LEU B O 1
ATOM 4105 N N . ASP B 1 119 ? 14.016 26.984 4.375 1 95.75 119 ASP B N 1
ATOM 4106 C CA . ASP B 1 119 ? 13.414 27.516 3.158 1 95.75 119 ASP B CA 1
ATOM 4107 C C .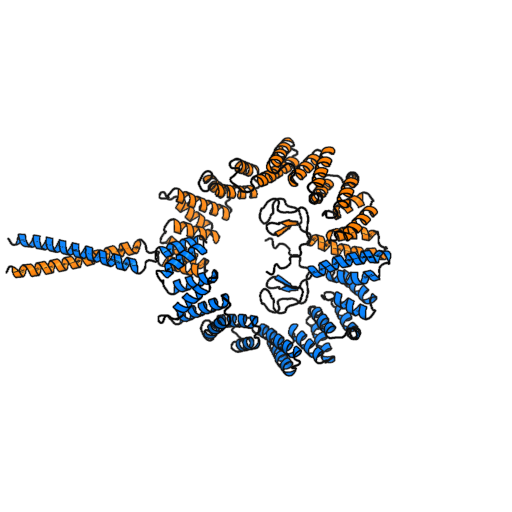 ASP B 1 119 ? 14.219 27.125 1.923 1 95.75 119 ASP B C 1
ATOM 4109 O O . ASP B 1 119 ? 13.664 26.609 0.952 1 95.75 119 ASP B O 1
ATOM 4113 N N . TYR B 1 120 ? 15.477 27.406 2.027 1 96.38 120 TYR B N 1
ATOM 4114 C CA . TYR B 1 120 ? 16.359 27.094 0.91 1 96.38 120 TYR B CA 1
ATOM 4115 C C . TYR B 1 120 ? 16.328 25.594 0.593 1 96.38 120 TYR B C 1
ATOM 4117 O O . TYR B 1 120 ? 16.25 25.203 -0.575 1 96.38 120 TYR B O 1
ATOM 4125 N N . HIS B 1 121 ? 16.328 24.828 1.598 1 95.75 121 HIS B N 1
ATOM 4126 C CA . HIS B 1 121 ? 16.344 23.391 1.45 1 95.75 121 HIS B CA 1
ATOM 4127 C C . HIS B 1 121 ? 15.086 22.891 0.746 1 95.75 121 HIS B C 1
ATOM 4129 O O . HIS B 1 121 ? 15.172 22.125 -0.227 1 95.75 121 HIS B O 1
ATOM 4135 N N . ARG B 1 122 ? 13.969 23.328 1.138 1 94.69 122 ARG B N 1
ATOM 4136 C CA . ARG B 1 122 ? 12.695 22.906 0.573 1 94.69 122 ARG B CA 1
ATOM 4137 C C . ARG B 1 122 ? 12.508 23.453 -0.835 1 94.69 122 ARG B C 1
ATOM 4139 O O . ARG B 1 122 ? 11.867 22.812 -1.677 1 94.69 122 ARG B O 1
ATOM 4146 N N . ALA B 1 123 ? 13.062 24.594 -1.092 1 95.12 123 ALA B N 1
ATOM 4147 C CA . ALA B 1 123 ? 12.961 25.219 -2.41 1 95.12 123 ALA B CA 1
ATOM 4148 C C . ALA B 1 123 ? 13.938 24.578 -3.395 1 95.12 123 ALA B C 1
ATOM 4150 O O . ALA B 1 123 ? 13.867 24.828 -4.602 1 95.12 123 ALA B O 1
ATOM 4151 N N . GLY B 1 124 ? 14.867 23.781 -2.865 1 93.94 124 GLY B N 1
ATOM 4152 C CA . GLY B 1 124 ? 15.812 23.078 -3.723 1 93.94 124 GLY B CA 1
ATOM 4153 C C . GLY B 1 124 ? 17.109 23.859 -3.932 1 93.94 124 GLY B C 1
ATOM 4154 O O . GLY B 1 124 ? 17.953 23.453 -4.738 1 93.94 124 GLY B O 1
ATOM 4155 N N . PHE B 1 125 ? 17.203 24.984 -3.283 1 95.06 125 PHE B N 1
ATOM 4156 C CA . PHE B 1 125 ? 18.453 25.719 -3.344 1 95.06 125 PHE B CA 1
ATOM 4157 C C . PHE B 1 125 ? 19.484 25.109 -2.395 1 95.06 125 PHE B C 1
ATOM 4159 O O . PHE B 1 125 ? 19.781 25.688 -1.35 1 95.06 125 PHE B O 1
ATOM 4166 N N . LEU B 1 126 ? 19.984 24.016 -2.771 1 94.56 126 LEU B N 1
ATOM 4167 C CA . LEU B 1 126 ? 20.766 23.172 -1.879 1 94.56 126 LEU B CA 1
ATOM 4168 C C . LEU B 1 126 ? 22.062 23.875 -1.474 1 94.56 126 LEU B C 1
ATOM 4170 O O . LEU B 1 126 ? 22.484 23.781 -0.321 1 94.56 126 LEU B O 1
ATOM 4174 N N . ASP B 1 127 ? 22.672 24.609 -2.389 1 94.56 127 ASP B N 1
ATOM 4175 C CA . ASP B 1 127 ? 23.906 25.312 -2.072 1 94.56 127 ASP B CA 1
ATOM 4176 C C . ASP B 1 127 ? 23.672 26.359 -0.977 1 94.56 127 ASP B C 1
ATOM 4178 O O . ASP B 1 127 ? 24.438 26.422 -0.012 1 94.56 127 ASP B O 1
ATOM 4182 N N . ARG B 1 128 ? 22.641 27.141 -1.116 1 95.12 128 ARG B N 1
ATOM 4183 C CA . ARG B 1 128 ? 22.312 28.156 -0.121 1 95.12 128 ARG B CA 1
ATOM 4184 C C . ARG B 1 128 ? 21.922 27.516 1.206 1 95.12 128 ARG B C 1
ATOM 4186 O O . ARG B 1 128 ? 22.266 28.031 2.273 1 95.12 128 ARG B O 1
ATOM 4193 N N . ALA B 1 129 ? 21.188 26.453 1.101 1 97 129 ALA B N 1
ATOM 4194 C CA . ALA B 1 129 ? 20.812 25.734 2.312 1 97 129 ALA B CA 1
ATOM 4195 C C . ALA B 1 129 ? 22.062 25.25 3.061 1 97 129 ALA B C 1
ATOM 4197 O O . ALA B 1 129 ? 22.172 25.422 4.277 1 97 129 ALA B O 1
ATOM 4198 N N . GLU B 1 130 ? 22.969 24.641 2.293 1 96.06 130 GLU B N 1
ATOM 4199 C CA . GLU B 1 130 ? 24.203 24.172 2.898 1 96.06 130 GLU B CA 1
ATOM 4200 C C . GLU B 1 130 ? 24.938 25.312 3.615 1 96.06 130 GLU B C 1
ATOM 4202 O O . GLU B 1 130 ? 25.391 25.141 4.75 1 96.06 130 GLU B O 1
ATOM 4207 N N . ALA B 1 131 ? 25.016 26.438 2.893 1 95.44 131 ALA B N 1
ATOM 4208 C CA . ALA B 1 131 ? 25.703 27.578 3.473 1 95.44 131 ALA B CA 1
ATOM 4209 C C . ALA B 1 131 ? 25.031 28.031 4.77 1 95.44 131 ALA B C 1
ATOM 4211 O O . ALA B 1 131 ? 25.703 28.312 5.758 1 95.44 131 ALA B O 1
ATOM 4212 N N . ALA B 1 132 ? 23.734 28.078 4.742 1 95.56 132 ALA B N 1
ATOM 4213 C CA . ALA B 1 132 ? 23 28.5 5.926 1 95.56 132 ALA B CA 1
ATOM 4214 C C . ALA B 1 132 ? 23.172 27.5 7.066 1 95.56 132 ALA B C 1
ATOM 4216 O O . ALA B 1 132 ? 23.391 27.891 8.219 1 95.56 132 ALA B O 1
ATOM 4217 N N . TYR B 1 133 ? 23.125 26.172 6.797 1 96.44 133 TYR B N 1
ATOM 4218 C CA . TYR B 1 133 ? 23.328 25.156 7.82 1 96.44 133 TYR B CA 1
ATOM 4219 C C . TYR B 1 133 ? 24.734 25.234 8.398 1 96.44 133 TYR B C 1
ATOM 4221 O O . TYR B 1 133 ? 24.922 25.078 9.609 1 96.44 133 TYR B O 1
ATOM 4229 N N . ARG B 1 134 ? 25.688 25.453 7.586 1 95.44 134 ARG B N 1
ATOM 4230 C CA . ARG B 1 134 ? 27.078 25.5 8.039 1 95.44 134 ARG B CA 1
ATOM 4231 C C . ARG B 1 134 ? 27.281 26.641 9.031 1 95.44 134 ARG B C 1
ATOM 4233 O O . ARG B 1 134 ? 28.109 26.531 9.945 1 95.44 134 ARG B O 1
ATOM 4240 N N . GLN B 1 135 ? 26.469 27.734 8.859 1 93.31 135 GLN B N 1
ATOM 4241 C CA . GLN B 1 135 ? 26.562 28.875 9.781 1 93.31 135 GLN B CA 1
ATOM 4242 C C . GLN B 1 135 ? 26.109 28.484 11.188 1 93.31 135 GLN B C 1
ATOM 4244 O O . GLN B 1 135 ? 26.484 29.141 12.164 1 93.31 135 GLN B O 1
ATOM 4249 N N . MET B 1 136 ? 25.422 27.438 11.266 1 92.94 136 MET B N 1
ATOM 4250 C CA . MET B 1 136 ? 24.844 27.062 12.547 1 92.94 136 MET B CA 1
ATOM 4251 C C . MET B 1 136 ? 25.719 26.016 13.25 1 92.94 136 MET B C 1
ATOM 4253 O O . MET B 1 136 ? 25.438 25.641 14.391 1 92.94 136 MET B O 1
ATOM 4257 N N . LEU B 1 137 ? 26.75 25.578 12.594 1 92.62 137 LEU B N 1
ATOM 4258 C CA . LEU B 1 137 ? 27.625 24.578 13.203 1 92.62 137 LEU B CA 1
ATOM 4259 C C . LEU B 1 137 ? 28.359 25.172 14.398 1 92.62 137 LEU B C 1
ATOM 4261 O O . LEU B 1 137 ? 28.781 26.328 14.367 1 92.62 137 LEU B O 1
ATOM 4265 N N . GLY B 1 138 ? 28.469 24.5 15.477 1 89.12 138 GLY B N 1
ATOM 4266 C CA . GLY B 1 138 ? 29.141 24.953 16.688 1 89.12 138 GLY B CA 1
ATOM 4267 C C . GLY B 1 138 ? 28.219 25.719 17.625 1 89.12 138 GLY B C 1
ATOM 4268 O O . GLY B 1 138 ? 28.609 26.078 18.734 1 89.12 138 GLY B O 1
ATOM 4269 N N . GLY B 1 139 ? 26.984 25.984 17.156 1 88.44 139 GLY B N 1
ATOM 4270 C CA . GLY B 1 139 ? 26.016 26.719 17.953 1 88.44 139 GLY B CA 1
ATOM 4271 C C . GLY B 1 139 ? 25.016 25.812 18.656 1 88.44 139 GLY B C 1
ATOM 4272 O O . GLY B 1 139 ? 25.234 24.609 18.766 1 88.44 139 GLY B O 1
ATOM 4273 N N . PRO B 1 140 ? 23.969 26.422 19.172 1 88.62 140 PRO B N 1
ATOM 4274 C CA . PRO B 1 140 ? 22.969 25.656 19.922 1 88.62 140 PRO B CA 1
ATOM 4275 C C . PRO B 1 140 ? 22.234 24.625 19.062 1 88.62 140 PRO B C 1
ATOM 4277 O O . PRO B 1 140 ? 21.75 23.625 19.578 1 88.62 140 PRO B O 1
ATOM 4280 N N . ARG B 1 141 ? 22.219 24.859 17.75 1 89.69 141 ARG B N 1
ATOM 4281 C CA . ARG B 1 141 ? 21.5 23.953 16.859 1 89.69 141 ARG B CA 1
ATOM 4282 C C . ARG B 1 141 ? 22.469 23.141 16.016 1 89.69 141 ARG B C 1
ATOM 4284 O O . ARG B 1 141 ? 22.188 22.828 14.859 1 89.69 141 ARG B O 1
ATOM 4291 N N . ASP B 1 142 ? 23.562 22.891 16.547 1 90.44 142 ASP B N 1
ATOM 4292 C CA . ASP B 1 142 ? 24.625 22.188 15.844 1 90.44 142 ASP B CA 1
ATOM 4293 C C . ASP B 1 142 ? 24.141 20.828 15.336 1 90.44 142 ASP B C 1
ATOM 4295 O O . ASP B 1 142 ? 24.297 20.516 14.148 1 90.44 142 ASP B O 1
ATOM 4299 N N . GLY B 1 143 ? 23.578 20.016 16.25 1 88.75 143 GLY B N 1
ATOM 4300 C CA . GLY B 1 143 ? 23.125 18.688 15.867 1 88.75 143 GLY B CA 1
ATOM 4301 C C . GLY B 1 143 ? 22.125 18.703 14.727 1 88.75 143 GLY B C 1
ATOM 4302 O O . GLY B 1 143 ? 22.25 17.922 13.781 1 88.75 143 GLY B O 1
ATOM 4303 N N . TRP B 1 144 ? 21.219 19.594 14.891 1 91 144 TRP B N 1
ATOM 4304 C CA . TRP B 1 144 ? 20.188 19.719 13.867 1 91 144 TRP B CA 1
ATOM 4305 C C . TRP B 1 144 ? 20.797 20.125 12.531 1 91 144 TRP B C 1
ATOM 4307 O O . TRP B 1 144 ? 20.453 19.562 11.492 1 91 144 TRP B O 1
ATOM 4317 N N . ALA B 1 145 ? 21.656 21.109 12.523 1 93.94 145 ALA B N 1
ATOM 4318 C CA . ALA B 1 145 ? 22.312 21.609 11.312 1 93.94 145 ALA B CA 1
ATOM 4319 C C . ALA B 1 145 ? 23.172 20.531 10.672 1 93.94 145 ALA B C 1
ATOM 4321 O O . ALA B 1 145 ? 23.156 20.359 9.453 1 93.94 145 ALA B O 1
ATOM 4322 N N . ARG B 1 146 ? 23.859 19.812 11.469 1 93.12 146 ARG B N 1
ATOM 4323 C CA . ARG B 1 146 ? 24.719 18.734 10.969 1 93.12 146 ARG B CA 1
ATOM 4324 C C . ARG B 1 146 ? 23.891 17.656 10.289 1 93.12 146 ARG B C 1
ATOM 4326 O O . ARG B 1 146 ? 24.266 17.156 9.219 1 93.12 146 ARG B O 1
ATOM 4333 N N . ALA B 1 147 ? 22.859 17.297 10.922 1 92.69 147 ALA B N 1
ATOM 4334 C CA . ALA B 1 147 ? 21.984 16.281 10.344 1 92.69 147 ALA B CA 1
ATOM 4335 C C . ALA B 1 147 ? 21.469 16.719 8.977 1 92.69 147 ALA B C 1
ATOM 4337 O O . ALA B 1 147 ? 21.438 15.938 8.031 1 92.69 147 ALA B O 1
ATOM 4338 N N . ALA B 1 148 ? 21.078 17.938 8.906 1 94.69 148 ALA B N 1
ATOM 4339 C CA . ALA B 1 148 ? 20.562 18.469 7.645 1 94.69 148 ALA B CA 1
ATOM 4340 C C . ALA B 1 148 ? 21.641 18.5 6.574 1 94.69 148 ALA B C 1
ATOM 4342 O O . ALA B 1 148 ? 21.391 18.141 5.418 1 94.69 148 ALA B O 1
ATOM 4343 N N . LEU B 1 149 ? 22.797 18.906 7.004 1 95.06 149 LEU B N 1
ATOM 4344 C CA . LEU B 1 149 ? 23.922 18.953 6.082 1 95.06 149 LEU B CA 1
ATOM 4345 C C . LEU B 1 149 ? 24.266 17.562 5.555 1 95.06 149 LEU B C 1
ATOM 4347 O O . LEU B 1 149 ? 24.453 17.391 4.352 1 95.06 149 LEU B O 1
ATOM 4351 N N . VAL B 1 150 ? 24.266 16.672 6.422 1 94.25 150 VAL B N 1
ATOM 4352 C CA . VAL B 1 150 ? 24.578 15.297 6.047 1 94.25 150 VAL B CA 1
ATOM 4353 C C . VAL B 1 150 ? 23.547 14.781 5.047 1 94.25 150 VAL B C 1
ATOM 4355 O O . VAL B 1 150 ? 23.891 14.148 4.051 1 94.25 150 VAL B O 1
ATOM 4358 N N . ALA B 1 151 ? 22.344 15.055 5.336 1 93.56 151 ALA B N 1
ATOM 4359 C CA . ALA B 1 151 ? 21.266 14.625 4.434 1 93.56 151 ALA B CA 1
ATOM 4360 C C . ALA B 1 151 ? 21.469 15.211 3.035 1 93.56 151 ALA B C 1
ATOM 4362 O O . ALA B 1 151 ? 21.359 14.492 2.037 1 93.56 151 ALA B O 1
ATOM 4363 N N . ILE B 1 152 ? 21.781 16.453 2.938 1 95.06 152 ILE B N 1
ATOM 4364 C CA . ILE B 1 152 ? 21.984 17.125 1.657 1 95.06 152 ILE B CA 1
ATOM 4365 C C . ILE B 1 152 ? 23.203 16.516 0.946 1 95.06 152 ILE B C 1
ATOM 4367 O O . ILE B 1 152 ? 23.125 16.188 -0.241 1 95.06 152 ILE B O 1
ATOM 4371 N N . LEU B 1 153 ? 24.234 16.375 1.687 1 95.19 153 LEU B N 1
ATOM 4372 C CA . LEU B 1 153 ? 25.484 15.891 1.104 1 95.19 153 LEU B CA 1
ATOM 4373 C C . LEU B 1 153 ? 25.328 14.461 0.598 1 95.19 153 LEU B C 1
ATOM 4375 O O . LEU B 1 153 ? 25.906 14.094 -0.423 1 95.19 153 LEU B O 1
ATOM 4379 N N . GLN B 1 154 ? 24.547 13.641 1.263 1 94.69 154 GLN B N 1
ATOM 4380 C CA . GLN B 1 154 ? 24.266 12.281 0.805 1 94.69 154 GLN B CA 1
ATOM 4381 C C . GLN B 1 154 ? 23.5 12.289 -0.508 1 94.69 154 GLN B C 1
ATOM 4383 O O . GLN B 1 154 ? 23.781 11.5 -1.409 1 94.69 154 GLN B O 1
ATOM 4388 N N . THR B 1 155 ? 22.578 13.156 -0.559 1 92.25 155 THR B N 1
ATOM 4389 C CA . THR B 1 155 ? 21.797 13.281 -1.784 1 92.25 155 THR B CA 1
ATOM 4390 C C . THR B 1 155 ? 22.688 13.688 -2.955 1 92.25 155 THR B C 1
ATOM 4392 O O . THR B 1 155 ? 22.5 13.219 -4.078 1 92.25 155 THR B O 1
ATOM 4395 N N . GLU B 1 156 ? 23.625 14.562 -2.668 1 92.62 156 GLU B N 1
ATOM 4396 C CA . GLU B 1 156 ? 24.562 15.023 -3.686 1 92.62 156 GLU B CA 1
ATOM 4397 C C . GLU B 1 156 ? 25.672 14.008 -3.922 1 92.62 156 GLU B C 1
ATOM 4399 O O . GLU B 1 156 ? 26.5 14.188 -4.812 1 92.62 156 GLU B O 1
ATOM 4404 N N . ARG B 1 157 ? 25.75 12.961 -3.166 1 95.06 157 ARG B N 1
ATOM 4405 C CA . ARG B 1 157 ? 26.75 11.898 -3.199 1 95.06 157 ARG B CA 1
ATOM 4406 C C . ARG B 1 157 ? 28.141 12.453 -2.947 1 95.06 157 ARG B C 1
ATOM 4408 O O . ARG B 1 157 ? 29.109 12.008 -3.564 1 95.06 157 ARG B O 1
ATOM 4415 N N . ASP B 1 158 ? 28.141 13.562 -2.217 1 95.75 158 ASP B N 1
ATOM 4416 C CA . ASP B 1 158 ? 29.422 14.07 -1.754 1 95.75 158 ASP B CA 1
ATOM 4417 C C . ASP B 1 158 ? 29.859 13.375 -0.469 1 95.75 158 ASP B C 1
ATOM 4419 O O . ASP B 1 158 ? 29.812 13.961 0.613 1 95.75 158 ASP B O 1
ATOM 4423 N N . TRP B 1 159 ? 30.406 12.234 -0.635 1 97.5 159 TRP B N 1
ATOM 4424 C CA . TRP B 1 159 ? 30.719 11.344 0.48 1 97.5 159 TRP B CA 1
ATOM 4425 C C . TRP B 1 159 ? 31.859 11.898 1.318 1 97.5 159 TRP B C 1
ATOM 4427 O O . TRP B 1 159 ? 31.859 11.789 2.547 1 97.5 159 TRP B O 1
ATOM 4437 N N . ASN B 1 160 ? 32.812 12.516 0.676 1 96.56 160 ASN B N 1
ATOM 4438 C CA . ASN B 1 160 ? 33.969 13.047 1.388 1 96.56 160 ASN B CA 1
ATOM 4439 C C . ASN B 1 160 ? 33.562 14.133 2.381 1 96.56 160 ASN B C 1
ATOM 4441 O O . ASN B 1 160 ? 34 14.109 3.539 1 96.56 160 ASN B O 1
ATOM 4445 N N . GLN B 1 161 ? 32.781 15.008 1.948 1 95.12 161 GLN B N 1
ATOM 4446 C CA . GLN B 1 161 ? 32.312 16.078 2.844 1 95.12 161 GLN B CA 1
ATOM 4447 C C . GLN B 1 161 ? 31.453 15.516 3.967 1 95.12 161 GLN B C 1
ATOM 4449 O O . GLN B 1 161 ? 31.5 16 5.098 1 95.12 161 GLN B O 1
ATOM 4454 N N . CYS B 1 162 ? 30.672 14.547 3.648 1 95.12 162 CYS B N 1
ATOM 4455 C CA . CYS B 1 162 ? 29.875 13.883 4.668 1 95.12 162 CYS B CA 1
ATOM 4456 C C . CYS B 1 162 ? 30.75 13.289 5.758 1 95.12 162 CYS B C 1
ATOM 4458 O O . CYS B 1 162 ? 30.516 13.516 6.945 1 95.12 162 CYS B O 1
ATOM 4460 N N . LEU B 1 163 ? 31.719 12.578 5.293 1 96.06 163 LEU B N 1
ATOM 4461 C CA . LEU B 1 163 ? 32.625 11.938 6.234 1 96.06 163 LEU B CA 1
ATOM 4462 C C . LEU B 1 163 ? 33.344 12.977 7.105 1 96.06 163 LEU B C 1
ATOM 4464 O O . LEU B 1 163 ? 33.469 12.781 8.312 1 96.06 163 LEU B O 1
ATOM 4468 N N . ALA B 1 164 ? 33.75 14.094 6.508 1 94.25 164 ALA B N 1
ATOM 4469 C CA . ALA B 1 164 ? 34.438 15.164 7.25 1 94.25 164 ALA B CA 1
ATOM 4470 C C . ALA B 1 164 ? 33.5 15.719 8.344 1 94.25 164 ALA B C 1
ATOM 4472 O O . ALA B 1 164 ? 33.969 15.961 9.469 1 94.25 164 ALA B O 1
ATOM 4473 N N . LEU B 1 165 ? 32.281 15.867 7.965 1 92.62 165 LEU B N 1
ATOM 4474 C CA . LEU B 1 165 ? 31.297 16.391 8.922 1 92.62 165 LEU B CA 1
ATOM 4475 C C . LEU B 1 165 ? 31.109 15.414 10.078 1 92.62 165 LEU B C 1
ATOM 4477 O O . LEU B 1 165 ? 31 15.836 11.234 1 92.62 165 LEU B O 1
ATOM 4481 N N . LEU B 1 166 ? 31.062 14.133 9.781 1 91.81 166 LEU B N 1
ATOM 4482 C CA . LEU B 1 166 ? 30.859 13.109 10.797 1 91.81 166 LEU B CA 1
ATOM 4483 C C . LEU B 1 166 ? 32.062 12.992 11.719 1 91.81 166 LEU B C 1
ATOM 4485 O O . LEU B 1 166 ? 31.922 12.797 12.922 1 91.81 166 LEU B O 1
ATOM 4489 N N . GLU B 1 167 ? 33.219 13.148 11.133 1 90.25 167 GLU B N 1
ATOM 4490 C CA . GLU B 1 167 ? 34.438 13.031 11.898 1 90.25 167 GLU B CA 1
ATOM 4491 C C . GLU B 1 167 ? 34.625 14.203 12.859 1 90.25 167 GLU B C 1
ATOM 4493 O O . GLU B 1 167 ? 35.156 14.047 13.945 1 90.25 167 GLU B O 1
ATOM 4498 N N . ALA B 1 168 ? 34.094 15.359 12.445 1 89.12 168 ALA B N 1
ATOM 4499 C CA . ALA B 1 168 ? 34.219 16.562 13.258 1 89.12 168 ALA B CA 1
ATOM 4500 C C . ALA B 1 168 ? 33.375 16.469 14.523 1 89.12 168 ALA B C 1
ATOM 4502 O O . ALA B 1 168 ? 33.719 17.062 15.555 1 89.12 168 ALA B O 1
ATOM 4503 N N . ALA B 1 169 ? 32.312 15.703 14.461 1 86.94 169 ALA B N 1
ATOM 4504 C CA . ALA B 1 169 ? 31.469 15.523 15.633 1 86.94 169 ALA B CA 1
ATOM 4505 C C . ALA B 1 169 ? 30.859 14.125 15.641 1 86.94 169 ALA B C 1
ATOM 4507 O O . ALA B 1 169 ? 29.656 13.969 15.367 1 86.94 169 ALA B O 1
ATOM 4508 N N . PRO B 1 170 ? 31.609 13.148 16.094 1 77.75 170 PRO B N 1
ATOM 4509 C CA . PRO B 1 170 ? 31.156 11.758 15.992 1 77.75 170 PRO B CA 1
ATOM 4510 C C . PRO B 1 170 ? 29.922 11.461 16.844 1 77.75 170 PRO B C 1
ATOM 4512 O O . PRO B 1 170 ? 29.156 10.555 16.516 1 77.75 170 PRO B O 1
ATOM 4515 N N . GLU B 1 171 ? 29.672 12.305 17.812 1 80.88 171 GLU B N 1
ATOM 4516 C CA . GLU B 1 171 ? 28.594 12.008 18.734 1 80.88 171 GLU B CA 1
ATOM 4517 C C . GLU B 1 171 ? 27.328 12.781 18.391 1 80.88 171 GLU B C 1
ATOM 4519 O O . GLU B 1 171 ? 26.297 12.617 19.031 1 80.88 171 GLU B O 1
ATOM 4524 N N . ALA B 1 172 ? 27.469 13.477 17.281 1 79.62 172 ALA B N 1
ATOM 4525 C CA . ALA B 1 172 ? 26.375 14.391 16.984 1 79.62 172 ALA B CA 1
ATOM 4526 C C . ALA B 1 172 ? 25.203 13.664 16.344 1 79.62 172 ALA B C 1
ATOM 4528 O O . ALA B 1 172 ? 24.047 14.07 16.484 1 79.62 172 ALA B O 1
ATOM 4529 N N . LEU B 1 173 ? 25.453 12.602 15.57 1 84 173 LEU B N 1
ATOM 4530 C CA . LEU B 1 173 ? 24.406 11.906 14.844 1 84 173 LEU B CA 1
ATOM 4531 C C . LEU B 1 173 ? 24.266 10.461 15.328 1 84 173 LEU B C 1
ATOM 4533 O O . LEU B 1 173 ? 25.266 9.805 15.602 1 84 173 LEU B O 1
ATOM 4537 N N . PRO B 1 174 ? 22.969 10.164 15.414 1 83.19 174 PRO B N 1
ATOM 4538 C CA . PRO B 1 174 ? 22.766 8.75 15.758 1 83.19 174 PRO B CA 1
ATOM 4539 C C . PRO B 1 174 ? 23.266 7.805 14.664 1 83.19 174 PRO B C 1
ATOM 4541 O O . PRO B 1 174 ? 23.203 8.141 13.477 1 83.19 174 PRO B O 1
ATOM 4544 N N . HIS B 1 175 ? 23.938 6.699 15 1 85.69 175 HIS B N 1
ATOM 4545 C CA . HIS B 1 175 ? 24.391 5.645 14.102 1 85.69 175 HIS B CA 1
ATOM 4546 C C . HIS B 1 175 ? 25.453 6.164 13.141 1 85.69 175 HIS B C 1
ATOM 4548 O O . HIS B 1 175 ? 25.516 5.734 11.984 1 85.69 175 HIS B O 1
ATOM 4554 N N . ALA B 1 176 ? 26.156 7.16 13.562 1 89.94 176 ALA B N 1
ATOM 4555 C CA . ALA B 1 176 ? 27.203 7.789 12.742 1 89.94 176 ALA B CA 1
ATOM 4556 C C . ALA B 1 176 ? 28.188 6.754 12.227 1 89.94 176 ALA B C 1
ATOM 4558 O O . ALA B 1 176 ? 28.656 6.84 11.086 1 89.94 176 ALA B O 1
ATOM 4559 N N . GLN B 1 177 ? 28.469 5.785 13.023 1 91.5 177 GLN B N 1
ATOM 4560 C CA . GLN B 1 177 ? 29.453 4.777 12.641 1 91.5 177 GLN B CA 1
ATOM 4561 C C . GLN B 1 177 ? 28.953 3.941 11.461 1 91.5 177 GLN B C 1
ATOM 4563 O O . GLN B 1 177 ? 29.719 3.672 10.523 1 91.5 177 GLN B O 1
ATOM 4568 N N . LEU B 1 178 ? 27.797 3.549 11.57 1 93.19 178 LEU B N 1
ATOM 4569 C CA . LEU B 1 178 ? 27.219 2.777 10.477 1 93.19 178 LEU B CA 1
ATOM 4570 C C . LEU B 1 178 ? 27.188 3.59 9.188 1 93.19 178 LEU B C 1
ATOM 4572 O O . LEU B 1 178 ? 27.516 3.066 8.117 1 93.19 178 LEU B O 1
ATOM 4576 N N . LEU B 1 179 ? 26.812 4.789 9.32 1 94.88 179 LEU B N 1
ATOM 4577 C CA . LEU B 1 179 ? 26.828 5.664 8.148 1 94.88 179 LEU B CA 1
ATOM 4578 C C . LEU B 1 179 ? 28.234 5.789 7.574 1 94.88 179 LEU B C 1
ATOM 4580 O O . LEU B 1 179 ? 28.422 5.688 6.359 1 94.88 179 LEU B O 1
ATOM 4584 N N . GLN B 1 180 ? 29.156 5.984 8.445 1 95.88 180 GLN B N 1
ATOM 4585 C CA . GLN B 1 180 ? 30.547 6.086 8.008 1 95.88 180 GLN B CA 1
ATOM 4586 C C . GLN B 1 180 ? 30.984 4.836 7.246 1 95.88 180 GLN B C 1
ATOM 4588 O O . GLN B 1 180 ? 31.625 4.93 6.203 1 95.88 180 GLN B O 1
ATOM 4593 N N . MET B 1 181 ? 30.609 3.73 7.742 1 97.12 181 MET B N 1
ATOM 4594 C CA . MET B 1 181 ? 30.938 2.473 7.078 1 97.12 181 MET B CA 1
ATOM 4595 C C . MET B 1 181 ? 30.422 2.457 5.648 1 97.12 181 MET B C 1
ATOM 4597 O O . MET B 1 181 ? 31.156 2.16 4.711 1 97.12 181 MET B O 1
ATOM 4601 N N . HIS B 1 182 ? 29.156 2.787 5.52 1 97.38 182 HIS B N 1
ATOM 4602 C CA . HIS B 1 182 ? 28.547 2.77 4.195 1 97.38 182 HIS B CA 1
ATOM 4603 C C . HIS B 1 182 ? 29.203 3.789 3.27 1 97.38 182 HIS B C 1
ATOM 4605 O O . HIS B 1 182 ? 29.406 3.514 2.086 1 97.38 182 HIS B O 1
ATOM 4611 N N . LEU B 1 183 ? 29.5 4.934 3.801 1 97.81 183 LEU B N 1
ATOM 4612 C CA . LEU B 1 183 ? 30.125 5.965 2.979 1 97.81 183 LEU B CA 1
ATOM 4613 C C . LEU B 1 183 ? 31.5 5.523 2.512 1 97.81 183 LEU B C 1
ATOM 4615 O O . LEU B 1 183 ? 31.859 5.707 1.345 1 97.81 183 LEU B O 1
ATOM 4619 N N . HIS B 1 184 ? 32.25 4.961 3.439 1 98.19 184 HIS B N 1
ATOM 4620 C CA . HIS B 1 184 ? 33.562 4.438 3.061 1 98.19 184 HIS B CA 1
ATOM 4621 C C . HIS B 1 184 ? 33.438 3.311 2.041 1 98.19 184 HIS B C 1
ATOM 4623 O O . HIS B 1 184 ? 34.25 3.197 1.127 1 98.19 184 HIS B O 1
ATOM 4629 N N . CYS B 1 185 ? 32.438 2.498 2.141 1 98.31 185 CYS B N 1
ATOM 4630 C CA . CYS B 1 185 ? 32.188 1.448 1.155 1 98.31 185 CYS B CA 1
ATOM 4631 C C . CYS B 1 185 ? 31.891 2.045 -0.213 1 98.31 185 CYS B C 1
ATOM 4633 O O . CYS B 1 185 ? 32.375 1.551 -1.232 1 98.31 185 CYS B O 1
ATOM 4635 N N . GLU B 1 186 ? 31.109 3.105 -0.201 1 98.19 186 GLU B N 1
ATOM 4636 C CA . GLU B 1 186 ? 30.844 3.787 -1.466 1 98.19 186 GLU B CA 1
ATOM 4637 C C . GLU B 1 186 ? 32.156 4.258 -2.119 1 98.19 186 GLU B C 1
ATOM 4639 O O . GLU B 1 186 ? 32.344 4.039 -3.312 1 98.19 186 GLU B O 1
ATOM 4644 N N . LEU B 1 187 ? 32.906 4.852 -1.339 1 98.56 187 LEU B N 1
ATOM 4645 C CA . LEU B 1 187 ? 34.156 5.406 -1.848 1 98.56 187 LEU B CA 1
ATOM 4646 C C . LEU B 1 187 ? 35.094 4.297 -2.293 1 98.56 187 LEU B C 1
ATOM 4648 O O . LEU B 1 187 ? 35.812 4.438 -3.297 1 98.56 187 LEU B O 1
ATOM 4652 N N . ALA B 1 188 ? 35.125 3.232 -1.569 1 98.62 188 ALA B N 1
ATOM 4653 C CA . ALA B 1 188 ? 35.938 2.092 -1.953 1 98.62 188 ALA B CA 1
ATOM 4654 C C . ALA B 1 188 ? 35.5 1.511 -3.291 1 98.62 188 ALA B C 1
ATOM 4656 O O . ALA B 1 188 ? 36.312 1.213 -4.156 1 98.62 188 ALA B O 1
ATOM 4657 N N . GLN B 1 189 ? 34.219 1.337 -3.508 1 97.81 189 GLN B N 1
ATOM 4658 C CA . GLN B 1 189 ? 33.688 0.784 -4.746 1 97.81 189 GLN B CA 1
ATOM 4659 C C . GLN B 1 189 ? 33.969 1.701 -5.93 1 97.81 189 GLN B C 1
ATOM 4661 O O . GLN B 1 189 ? 34.312 1.231 -7.023 1 97.81 189 GLN B O 1
ATOM 4666 N N . GLU B 1 190 ? 33.844 2.984 -5.668 1 97.75 190 GLU B N 1
ATOM 4667 C CA . GLU B 1 190 ? 34.219 3.93 -6.711 1 97.75 190 GLU B CA 1
ATOM 4668 C C . GLU B 1 190 ? 35.688 3.777 -7.09 1 97.75 190 GLU B C 1
ATOM 4670 O O . GLU B 1 190 ? 36.031 3.834 -8.273 1 97.75 190 GLU B O 1
ATOM 4675 N N . ALA B 1 191 ? 36.5 3.645 -6.109 1 98.5 191 ALA B N 1
ATOM 4676 C CA . ALA B 1 191 ? 37.938 3.486 -6.336 1 98.5 191 ALA B CA 1
ATOM 4677 C C . ALA B 1 191 ? 38.219 2.188 -7.078 1 98.5 191 ALA B C 1
ATOM 4679 O O . ALA B 1 191 ? 39.156 2.129 -7.895 1 98.5 191 ALA B O 1
ATOM 4680 N N . ILE B 1 192 ? 37.5 1.107 -6.809 1 97.81 192 ILE B N 1
ATOM 4681 C CA . ILE B 1 192 ? 37.656 -0.163 -7.508 1 97.81 192 ILE B CA 1
ATOM 4682 C C . ILE B 1 192 ? 37.438 0.034 -9 1 97.81 192 ILE B C 1
ATOM 4684 O O . ILE B 1 192 ? 38.188 -0.456 -9.828 1 97.81 192 ILE B O 1
ATOM 4688 N N . SER B 1 193 ? 36.375 0.811 -9.312 1 96.44 193 SER B N 1
ATOM 4689 C CA . SER B 1 193 ? 36.031 1.057 -10.711 1 96.44 193 SER B CA 1
ATOM 4690 C C . SER B 1 193 ? 37.156 1.809 -11.43 1 96.44 193 SER B C 1
ATOM 4692 O O . SER B 1 193 ? 37.312 1.664 -12.641 1 96.44 193 SER B O 1
ATOM 4694 N N . ARG B 1 194 ? 37.969 2.531 -10.648 1 97.44 194 ARG B N 1
ATOM 4695 C CA . ARG B 1 194 ? 39.094 3.295 -11.211 1 97.44 194 ARG B CA 1
ATOM 4696 C C . ARG B 1 194 ? 40.406 2.549 -11.047 1 97.44 194 ARG B C 1
ATOM 4698 O O . ARG B 1 194 ? 41.469 3.057 -11.422 1 97.44 194 ARG B O 1
ATOM 4705 N N . GLU B 1 195 ? 40.312 1.455 -10.438 1 97.62 195 GLU B N 1
ATOM 4706 C CA . GLU B 1 195 ? 41.469 0.611 -10.156 1 97.62 195 GLU B CA 1
ATOM 4707 C C . GLU B 1 195 ? 42.531 1.366 -9.352 1 97.62 195 GLU B C 1
ATOM 4709 O O . GLU B 1 195 ? 43.719 1.25 -9.617 1 97.62 195 GLU B O 1
ATOM 4714 N N . ASP B 1 196 ? 42.062 2.254 -8.547 1 98.38 196 ASP B N 1
ATOM 4715 C CA . ASP B 1 196 ? 42.906 2.934 -7.578 1 98.38 196 ASP B CA 1
ATOM 4716 C C . ASP B 1 196 ? 42.969 2.145 -6.273 1 98.38 196 ASP B C 1
ATOM 4718 O O . ASP B 1 196 ? 42.281 2.455 -5.309 1 98.38 196 ASP B O 1
ATOM 4722 N N . TRP B 1 197 ? 43.906 1.204 -6.172 1 98.19 197 TRP B N 1
ATOM 4723 C CA . TRP B 1 197 ? 43.938 0.18 -5.133 1 98.19 197 TRP B CA 1
ATOM 4724 C C . TRP B 1 197 ? 44.344 0.777 -3.793 1 98.19 197 TRP B C 1
ATOM 4726 O O . TRP B 1 197 ? 43.906 0.328 -2.738 1 98.19 197 TRP B O 1
ATOM 4736 N N . ALA B 1 198 ? 45.188 1.79 -3.795 1 98.38 198 ALA B N 1
ATOM 4737 C CA . ALA B 1 198 ? 45.562 2.447 -2.547 1 98.38 198 ALA B CA 1
ATOM 4738 C C . ALA B 1 198 ? 44.344 3.08 -1.872 1 98.38 198 ALA B C 1
ATOM 4740 O O . ALA B 1 198 ? 44.156 2.93 -0.663 1 98.38 198 ALA B O 1
ATOM 4741 N N . THR B 1 199 ? 43.625 3.752 -2.695 1 98.5 199 THR B N 1
ATOM 4742 C CA . THR B 1 199 ? 42.406 4.383 -2.191 1 98.5 199 THR B CA 1
ATOM 4743 C C . THR B 1 199 ? 41.406 3.334 -1.727 1 98.5 199 THR B C 1
ATOM 4745 O O . THR B 1 199 ? 40.719 3.525 -0.722 1 98.5 199 THR B O 1
ATOM 4748 N N . VAL B 1 200 ? 41.281 2.205 -2.475 1 98.75 200 VAL B N 1
ATOM 4749 C CA . VAL B 1 200 ? 40.406 1.106 -2.072 1 98.75 200 VAL B CA 1
ATOM 4750 C C . VAL B 1 200 ? 40.812 0.622 -0.677 1 98.75 200 VAL B C 1
ATOM 4752 O O . VAL B 1 200 ? 39.938 0.514 0.209 1 98.75 200 VAL B O 1
ATOM 4755 N N . ALA B 1 201 ? 42.094 0.42 -0.469 1 98.5 201 ALA B N 1
ATOM 4756 C CA . ALA B 1 201 ? 42.594 -0.099 0.802 1 98.5 201 ALA B CA 1
ATOM 4757 C C . ALA B 1 201 ? 42.281 0.866 1.944 1 98.5 201 ALA B C 1
ATOM 4759 O O . ALA B 1 201 ? 41.875 0.447 3.023 1 98.5 201 ALA B O 1
ATOM 4760 N N . HIS B 1 202 ? 42.5 2.1 1.652 1 98.5 202 HIS B N 1
ATOM 4761 C CA . HIS B 1 202 ? 42.281 3.127 2.662 1 98.5 202 HIS B CA 1
ATOM 4762 C C . HIS B 1 202 ? 40.812 3.133 3.123 1 98.5 202 HIS B C 1
ATOM 4764 O O . HIS B 1 202 ? 40.531 3.014 4.316 1 98.5 202 HIS B O 1
ATOM 4770 N N . HIS B 1 203 ? 39.938 3.195 2.156 1 98.5 203 HIS B N 1
ATOM 4771 C CA . HIS B 1 203 ? 38.531 3.303 2.494 1 98.5 203 HIS B CA 1
ATOM 4772 C C . HIS B 1 203 ? 37.969 1.982 3.025 1 98.5 203 HIS B C 1
ATOM 4774 O O . HIS B 1 203 ? 37.094 1.971 3.895 1 98.5 203 HIS B O 1
ATOM 4780 N N . TRP B 1 204 ? 38.438 0.848 2.523 1 98.44 204 TRP B N 1
ATOM 4781 C CA . TRP B 1 204 ? 38 -0.444 3.045 1 98.44 204 TRP B CA 1
ATOM 4782 C C . TRP B 1 204 ? 38.375 -0.602 4.508 1 98.44 204 TRP B C 1
ATOM 4784 O O . TRP B 1 204 ? 37.594 -1.032 5.336 1 98.44 204 TRP B O 1
ATOM 4794 N N . ARG B 1 205 ? 39.625 -0.179 4.852 1 98.38 205 ARG B N 1
ATOM 4795 C CA . ARG B 1 205 ? 40.094 -0.253 6.234 1 98.38 205 ARG B CA 1
ATOM 4796 C C . ARG B 1 205 ? 39.25 0.639 7.137 1 98.38 205 ARG B C 1
ATOM 4798 O O . ARG B 1 205 ? 38.844 0.228 8.227 1 98.38 205 ARG B O 1
ATOM 4805 N N . ALA B 1 206 ? 39 1.781 6.684 1 97.69 206 ALA B N 1
ATOM 4806 C CA . ALA B 1 206 ? 38.188 2.721 7.449 1 97.69 206 ALA B CA 1
ATOM 4807 C C . ALA B 1 206 ? 36.781 2.18 7.648 1 97.69 206 ALA B C 1
ATOM 4809 O O . ALA B 1 206 ? 36.188 2.348 8.719 1 97.69 206 ALA B O 1
ATOM 4810 N N . ALA B 1 207 ? 36.219 1.548 6.602 1 98 207 ALA B N 1
ATOM 4811 C CA . ALA B 1 207 ? 34.906 0.937 6.711 1 98 207 ALA B CA 1
ATOM 4812 C C . ALA B 1 207 ? 34.875 -0.168 7.766 1 98 207 ALA B C 1
ATOM 4814 O O . ALA B 1 207 ? 33.969 -0.262 8.57 1 98 207 ALA B O 1
ATOM 4815 N N . CYS B 1 208 ? 35.906 -0.938 7.789 1 97.62 208 CYS B N 1
ATOM 4816 C CA . CYS B 1 208 ? 36.031 -2.02 8.766 1 97.62 208 CYS B CA 1
ATOM 4817 C C . CYS B 1 208 ? 36.125 -1.47 10.18 1 97.62 208 CYS B C 1
ATOM 4819 O O . CYS B 1 208 ? 35.531 -2.031 11.102 1 97.62 208 CYS B O 1
ATOM 4821 N N . GLU B 1 209 ? 36.781 -0.42 10.305 1 95.88 209 GLU B N 1
ATOM 4822 C CA . GLU B 1 209 ? 36.938 0.199 11.617 1 95.88 209 GLU B CA 1
ATOM 4823 C C . GLU B 1 209 ? 35.625 0.767 12.117 1 95.88 209 GLU B C 1
ATOM 4825 O O . GLU B 1 209 ? 35.281 0.628 13.289 1 95.88 209 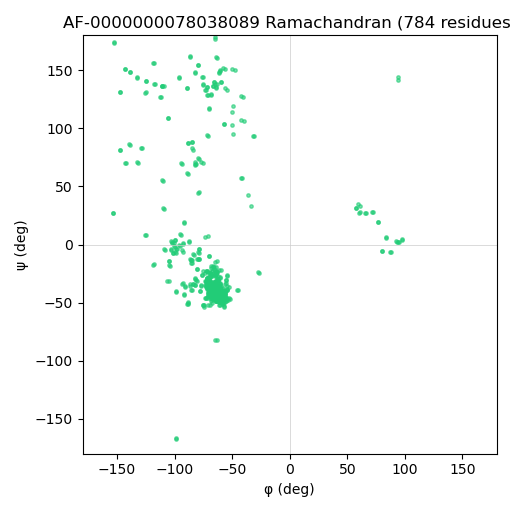GLU B O 1
ATOM 4830 N N . ALA B 1 210 ? 34.906 1.31 11.18 1 92.94 210 ALA B N 1
ATOM 4831 C CA . ALA B 1 210 ? 33.625 1.954 11.547 1 92.94 210 ALA B CA 1
ATOM 4832 C C . ALA B 1 210 ? 32.562 0.917 11.844 1 92.94 210 ALA B C 1
ATOM 4834 O O . ALA B 1 210 ? 31.812 1.051 12.812 1 92.94 210 ALA B O 1
ATOM 4835 N N . GLY B 1 211 ? 32.312 -0.026 10.984 1 88.38 211 GLY B N 1
ATOM 4836 C CA . GLY B 1 211 ? 31.188 -0.946 11.07 1 88.38 211 GLY B CA 1
ATOM 4837 C C . GLY B 1 211 ? 31.594 -2.326 11.562 1 88.38 211 GLY B C 1
ATOM 4838 O O . GLY B 1 211 ? 30.75 -3.217 11.68 1 88.38 211 GLY B O 1
ATOM 4839 N N . GLY B 1 212 ? 32.75 -2.51 11.734 1 84.25 212 GLY B N 1
ATOM 4840 C CA . GLY B 1 212 ? 33.25 -3.846 12.031 1 84.25 212 GLY B CA 1
ATOM 4841 C C . GLY B 1 212 ? 33.719 -4.594 10.797 1 84.25 212 GLY B C 1
ATOM 4842 O O . GLY B 1 212 ? 33.219 -4.387 9.703 1 84.25 212 GLY B O 1
ATOM 4843 N N . GLY B 1 213 ? 34.719 -5.301 10.867 1 85.88 213 GLY B N 1
ATOM 4844 C CA . GLY B 1 213 ? 35.312 -6.02 9.766 1 85.88 213 GLY B CA 1
ATOM 4845 C C . GLY B 1 213 ? 34.5 -7.207 9.297 1 85.88 213 GLY B C 1
ATOM 4846 O O . GLY B 1 213 ? 34.875 -7.895 8.352 1 85.88 213 GLY B O 1
ATOM 4847 N N . GLN B 1 214 ? 33.219 -7.352 9.883 1 93.25 214 GLN B N 1
ATOM 4848 C CA . GLN B 1 214 ? 32.438 -8.531 9.547 1 93.25 214 GLN B CA 1
ATOM 4849 C C . GLN B 1 214 ? 31.062 -8.148 9.023 1 93.25 214 GLN B C 1
ATOM 4851 O O . GLN B 1 214 ? 30.203 -9.008 8.828 1 93.25 214 GLN B O 1
ATOM 4856 N N . ALA B 1 215 ? 30.875 -6.879 8.797 1 95.88 215 ALA B N 1
ATOM 4857 C CA . ALA B 1 215 ? 29.625 -6.469 8.18 1 95.88 215 ALA B CA 1
ATOM 4858 C C . ALA B 1 215 ? 29.516 -7.004 6.75 1 95.88 215 ALA B C 1
ATOM 4860 O O . ALA B 1 215 ? 30.516 -7.07 6.031 1 95.88 215 ALA B O 1
ATOM 4861 N N . LEU B 1 216 ? 28.359 -7.449 6.328 1 97 216 LEU B N 1
ATOM 4862 C CA . LEU B 1 216 ? 28.156 -8.055 5.016 1 97 216 LEU B CA 1
ATOM 4863 C C . LEU B 1 216 ? 28.688 -7.152 3.91 1 97 216 LEU B C 1
ATOM 4865 O O . LEU B 1 216 ? 29.375 -7.613 3 1 97 216 LEU B O 1
ATOM 4869 N N . ARG B 1 217 ? 28.344 -5.844 3.996 1 97.25 217 ARG B N 1
ATOM 4870 C CA . ARG B 1 217 ? 28.734 -4.945 2.914 1 97.25 217 ARG B CA 1
ATOM 4871 C C . ARG B 1 217 ? 30.25 -4.809 2.832 1 97.25 217 ARG B C 1
ATOM 4873 O O . ARG B 1 217 ? 30.812 -4.801 1.738 1 97.25 217 ARG B O 1
ATOM 4880 N N . THR B 1 218 ? 30.906 -4.637 4.02 1 97.62 218 THR B N 1
ATOM 4881 C CA . THR B 1 218 ? 32.375 -4.535 4.02 1 97.62 218 THR B CA 1
ATOM 4882 C C . THR B 1 218 ? 33 -5.773 3.395 1 97.62 218 THR B C 1
ATOM 4884 O O . THR B 1 218 ? 33.938 -5.672 2.619 1 97.62 218 THR B O 1
ATOM 4887 N N . LEU B 1 219 ? 32.469 -6.902 3.705 1 97.81 219 LEU B N 1
ATOM 4888 C CA . LEU B 1 219 ? 32.969 -8.148 3.145 1 97.81 219 LEU B CA 1
ATOM 4889 C C . LEU B 1 219 ? 32.688 -8.211 1.643 1 97.81 219 LEU B C 1
ATOM 4891 O O . LEU B 1 219 ? 33.562 -8.664 0.88 1 97.81 219 LEU B O 1
ATOM 4895 N N . LEU B 1 220 ? 31.562 -7.789 1.196 1 97.25 220 LEU B N 1
ATOM 4896 C CA . LEU B 1 220 ? 31.25 -7.773 -0.229 1 97.25 220 LEU B CA 1
ATOM 4897 C C . LEU B 1 220 ? 32.188 -6.859 -0.987 1 97.25 220 LEU B C 1
ATOM 4899 O O . LEU B 1 220 ? 32.656 -7.207 -2.072 1 97.25 220 LEU B O 1
ATOM 4903 N N . VAL B 1 221 ? 32.469 -5.715 -0.39 1 97.56 221 VAL B N 1
ATOM 4904 C CA . VAL B 1 221 ? 33.406 -4.777 -1.019 1 97.56 221 VAL B CA 1
ATOM 4905 C C . VAL B 1 221 ? 34.781 -5.41 -1.109 1 97.56 221 VAL B C 1
ATOM 4907 O O . VAL B 1 221 ? 35.469 -5.285 -2.131 1 97.56 221 VAL B O 1
ATOM 4910 N N . GLU B 1 222 ? 35.188 -6.051 -0.024 1 97.69 222 GLU B N 1
ATOM 4911 C CA . GLU B 1 222 ? 36.469 -6.762 -0.069 1 97.69 222 GLU B CA 1
ATOM 4912 C C . GLU B 1 222 ? 36.5 -7.797 -1.19 1 97.69 222 GLU B C 1
ATOM 4914 O O . GLU B 1 222 ? 37.469 -7.91 -1.923 1 97.69 222 GLU B O 1
ATOM 4919 N N . GLY B 1 223 ? 35.406 -8.594 -1.274 1 97.06 223 GLY B N 1
ATOM 4920 C CA . GLY B 1 223 ? 35.312 -9.57 -2.342 1 97.06 223 GLY B CA 1
ATOM 4921 C C . GLY B 1 223 ? 35.438 -8.969 -3.727 1 97.06 223 GLY B C 1
ATOM 4922 O O . GLY B 1 223 ? 36.156 -9.5 -4.578 1 97.06 223 GLY B O 1
ATOM 4923 N N . GLU B 1 224 ? 34.781 -7.852 -3.932 1 96.5 224 GLU B N 1
ATOM 4924 C CA . GLU B 1 224 ? 34.875 -7.145 -5.207 1 96.5 224 GLU B CA 1
ATOM 4925 C C . GLU B 1 224 ? 36.312 -6.707 -5.492 1 96.5 224 GLU B C 1
ATOM 4927 O O . GLU B 1 224 ? 36.781 -6.828 -6.621 1 96.5 224 GLU B O 1
ATOM 4932 N N . TRP B 1 225 ? 36.906 -6.199 -4.461 1 97.69 225 TRP B N 1
ATOM 4933 C CA . TRP B 1 225 ? 38.281 -5.758 -4.562 1 97.69 225 TRP B CA 1
ATOM 4934 C C . TRP B 1 225 ? 39.188 -6.914 -4.957 1 97.69 225 TRP B C 1
ATOM 4936 O O . TRP B 1 225 ? 40 -6.801 -5.898 1 97.69 225 TRP B O 1
ATOM 4946 N N . ARG B 1 226 ? 39.031 -8.055 -4.312 1 97.19 226 ARG B N 1
ATOM 4947 C CA . ARG B 1 226 ? 39.875 -9.227 -4.582 1 97.19 226 ARG B CA 1
ATOM 4948 C C . ARG B 1 226 ? 39.594 -9.781 -5.98 1 97.19 226 ARG B C 1
ATOM 4950 O O . ARG B 1 226 ? 40.531 -10.234 -6.664 1 97.19 226 ARG B O 1
ATOM 4957 N N . LEU B 1 227 ? 38.344 -9.781 -6.398 1 94.94 227 LEU B N 1
ATOM 4958 C CA . LEU B 1 227 ? 38 -10.203 -7.75 1 94.94 227 LEU B CA 1
ATOM 4959 C C . LEU B 1 227 ? 38.688 -9.312 -8.789 1 94.94 227 LEU B C 1
ATOM 4961 O O . LEU B 1 227 ? 39.25 -9.812 -9.758 1 94.94 227 LEU B O 1
ATOM 4965 N N . ALA B 1 228 ? 38.625 -7.992 -8.531 1 95.12 228 ALA B N 1
ATOM 4966 C CA . ALA B 1 228 ? 39.188 -7.027 -9.477 1 95.12 228 ALA B CA 1
ATOM 4967 C C . ALA B 1 228 ? 40.688 -7.188 -9.602 1 95.12 228 ALA B C 1
ATOM 4969 O O . ALA B 1 228 ? 41.281 -6.977 -10.672 1 95.12 228 ALA B O 1
ATOM 4970 N N . THR B 1 229 ? 41.344 -7.574 -8.523 1 95.94 229 THR B N 1
ATOM 4971 C CA . THR B 1 229 ? 42.781 -7.734 -8.516 1 95.94 229 THR B CA 1
ATOM 4972 C C . THR B 1 229 ? 43.188 -9.172 -8.852 1 95.94 229 THR B C 1
ATOM 4974 O O . THR B 1 229 ? 44.344 -9.547 -8.742 1 95.94 229 THR B O 1
ATOM 4977 N N . GLN B 1 230 ? 42.188 -10.023 -9.117 1 92.62 230 GLN B N 1
ATOM 4978 C CA . GLN B 1 230 ? 42.375 -11.422 -9.492 1 92.62 230 GLN B CA 1
ATOM 4979 C C . GLN B 1 230 ? 43.125 -12.188 -8.398 1 92.62 230 GLN B C 1
ATOM 4981 O O . GLN B 1 230 ? 43.969 -13.023 -8.695 1 92.62 230 GLN B O 1
ATOM 4986 N N . ASP B 1 231 ? 42.844 -11.797 -7.211 1 94.94 231 ASP B N 1
ATOM 4987 C CA . ASP B 1 231 ? 43.344 -12.516 -6.039 1 94.94 231 ASP B CA 1
ATOM 4988 C C . ASP B 1 231 ? 42.438 -13.68 -5.68 1 94.94 231 ASP B C 1
ATOM 4990 O O . ASP B 1 231 ? 41.594 -13.555 -4.805 1 94.94 231 ASP B O 1
ATOM 4994 N N . GLU B 1 232 ? 42.656 -14.82 -6.242 1 89.75 232 GLU B N 1
ATOM 4995 C CA . GLU B 1 232 ? 41.75 -15.961 -6.121 1 89.75 232 GLU B CA 1
ATOM 4996 C C . GLU B 1 232 ? 41.656 -16.453 -4.676 1 89.75 232 GLU B C 1
ATOM 4998 O O . GLU B 1 232 ? 40.562 -16.781 -4.191 1 89.75 232 GLU B O 1
ATOM 5003 N N . ALA B 1 233 ? 42.844 -16.531 -4.035 1 94.06 233 ALA B N 1
ATOM 5004 C CA . ALA B 1 233 ? 42.844 -16.984 -2.645 1 94.06 233 ALA B CA 1
ATOM 5005 C C . ALA B 1 233 ? 42.062 -16.031 -1.753 1 94.06 233 ALA B C 1
ATOM 5007 O O . ALA B 1 233 ? 41.312 -16.469 -0.873 1 94.06 233 ALA B O 1
ATOM 5008 N N . GLY B 1 234 ? 42.25 -14.727 -1.993 1 95.75 234 GLY B N 1
ATOM 5009 C CA . GLY B 1 234 ? 41.531 -13.734 -1.23 1 95.75 234 GLY B CA 1
ATOM 5010 C C . GLY B 1 234 ? 40 -13.82 -1.422 1 95.75 234 GLY B C 1
ATOM 5011 O O . GLY B 1 234 ? 39.25 -13.688 -0.463 1 95.75 234 GLY B O 1
ATOM 5012 N N . VAL B 1 235 ? 39.594 -14.023 -2.656 1 94.88 235 VAL B N 1
ATOM 5013 C CA . VAL B 1 235 ? 38.188 -14.148 -2.982 1 94.88 235 VAL B CA 1
ATOM 5014 C C . VAL B 1 235 ? 37.594 -15.328 -2.227 1 94.88 235 VAL B C 1
ATOM 5016 O O . VAL B 1 235 ? 36.531 -15.203 -1.582 1 94.88 235 VAL B O 1
ATOM 5019 N N . ARG B 1 236 ? 38.219 -16.438 -2.27 1 92.19 236 ARG B N 1
ATOM 5020 C CA . ARG B 1 236 ? 37.719 -17.625 -1.586 1 92.19 236 ARG B CA 1
ATOM 5021 C C . ARG B 1 236 ? 37.625 -17.391 -0.084 1 92.19 236 ARG B C 1
ATOM 5023 O O . ARG B 1 236 ? 36.625 -17.766 0.536 1 92.19 236 ARG B O 1
ATOM 5030 N N . SER B 1 237 ? 38.625 -16.781 0.435 1 96.19 237 SER B N 1
ATOM 5031 C CA . SER B 1 237 ? 38.656 -16.516 1.869 1 96.19 237 SER B CA 1
ATOM 5032 C C . SER B 1 237 ? 37.469 -15.625 2.277 1 96.19 237 SER B C 1
ATOM 5034 O O . SER B 1 237 ? 36.781 -15.898 3.268 1 96.19 237 SER B O 1
ATOM 5036 N N . VAL B 1 238 ? 37.219 -14.586 1.535 1 97 238 VAL B N 1
ATOM 5037 C CA . VAL B 1 238 ? 36.156 -13.641 1.866 1 97 238 VAL B CA 1
ATOM 5038 C C . VAL B 1 238 ? 34.812 -14.32 1.732 1 97 238 VAL B C 1
ATOM 5040 O O . VAL B 1 238 ? 33.938 -14.156 2.59 1 97 238 VAL B O 1
ATOM 5043 N N . TRP B 1 239 ? 34.625 -15.094 0.676 1 95.44 239 TRP B N 1
ATOM 5044 C CA . TRP B 1 239 ? 33.344 -15.781 0.47 1 95.44 239 TRP B CA 1
ATOM 5045 C C . TRP B 1 239 ? 33.062 -16.797 1.582 1 95.44 239 TRP B C 1
ATOM 5047 O O . TRP B 1 239 ? 31.938 -16.938 2.041 1 95.44 239 TRP B O 1
ATOM 5057 N N . GLU B 1 240 ? 34.125 -17.438 2.039 1 95.25 240 GLU B N 1
ATOM 5058 C CA . GLU B 1 240 ? 33.969 -18.359 3.154 1 95.25 240 GLU B CA 1
ATOM 5059 C C . GLU B 1 240 ? 33.531 -17.641 4.426 1 95.25 240 GLU B C 1
ATOM 5061 O O . GLU B 1 240 ? 32.75 -18.172 5.199 1 95.25 240 GLU B O 1
ATOM 5066 N N . ARG B 1 241 ? 34.094 -16.562 4.617 1 96.56 241 ARG B N 1
ATOM 5067 C CA . ARG B 1 241 ? 33.688 -15.758 5.766 1 96.56 241 ARG B CA 1
ATOM 5068 C C . ARG B 1 241 ? 32.219 -15.367 5.664 1 96.56 241 ARG B C 1
ATOM 5070 O O . ARG B 1 241 ? 31.469 -15.461 6.641 1 96.56 241 ARG B O 1
ATOM 5077 N N . ILE B 1 242 ? 31.766 -14.953 4.465 1 97.19 242 ILE B N 1
ATOM 5078 C CA . ILE B 1 242 ? 30.359 -14.586 4.27 1 97.19 242 ILE B CA 1
ATOM 5079 C C . ILE B 1 242 ? 29.484 -15.812 4.488 1 97.19 242 ILE B C 1
ATOM 5081 O O . ILE B 1 242 ? 28.422 -15.711 5.109 1 97.19 242 ILE B O 1
ATOM 5085 N N . GLU B 1 243 ? 29.875 -16.938 4.031 1 96.56 243 GLU B N 1
ATOM 5086 C CA . GLU B 1 243 ? 29.141 -18.188 4.246 1 96.56 243 GLU B CA 1
ATOM 5087 C C . GLU B 1 243 ? 28.922 -18.453 5.734 1 96.56 243 GLU B C 1
ATOM 5089 O O . GLU B 1 243 ? 27.844 -18.844 6.148 1 96.56 243 GLU B O 1
ATOM 5094 N N . ARG B 1 244 ? 29.938 -18.172 6.527 1 96.19 244 ARG B N 1
ATOM 5095 C CA . ARG B 1 244 ? 29.906 -18.484 7.953 1 96.19 244 ARG B CA 1
ATOM 5096 C C . ARG B 1 244 ? 29.062 -17.453 8.719 1 96.19 244 ARG B C 1
ATOM 5098 O O . ARG B 1 244 ? 28.281 -17.812 9.594 1 96.19 244 ARG B O 1
ATOM 5105 N N . ILE B 1 245 ? 29.188 -16.203 8.359 1 95.88 245 ILE B N 1
ATOM 5106 C CA . ILE B 1 245 ? 28.641 -15.125 9.188 1 95.88 245 ILE B CA 1
ATOM 5107 C C . ILE B 1 245 ? 27.297 -14.672 8.625 1 95.88 245 ILE B C 1
ATOM 5109 O O . ILE B 1 245 ? 26.375 -14.375 9.375 1 95.88 245 ILE B O 1
ATOM 5113 N N . HIS B 1 246 ? 27.203 -14.586 7.23 1 96.12 246 HIS B N 1
ATOM 5114 C CA . HIS B 1 246 ? 26.031 -14.047 6.574 1 96.12 246 HIS B CA 1
ATOM 5115 C C . HIS B 1 246 ? 25.547 -14.961 5.449 1 96.12 246 HIS B C 1
ATOM 5117 O O . HIS B 1 246 ? 25.516 -14.555 4.285 1 96.12 246 HIS B O 1
ATOM 5123 N N . PRO B 1 247 ? 25.016 -16.078 5.777 1 95.19 247 PRO B N 1
ATOM 5124 C CA . PRO B 1 247 ? 24.625 -17 4.711 1 95.19 247 PRO B CA 1
ATOM 5125 C C . PRO B 1 247 ? 23.578 -16.422 3.766 1 95.19 247 PRO B C 1
ATOM 5127 O O . PRO B 1 247 ? 23.578 -16.734 2.572 1 95.19 247 PRO B O 1
ATOM 5130 N N . ASP B 1 248 ? 22.734 -15.531 4.211 1 92.69 248 ASP B N 1
ATOM 5131 C CA . ASP B 1 248 ? 21.719 -14.922 3.355 1 92.69 248 ASP B CA 1
ATOM 5132 C C . ASP B 1 248 ? 22.359 -14.023 2.297 1 92.69 248 ASP B C 1
ATOM 5134 O O . ASP B 1 248 ? 21.781 -13.797 1.238 1 92.69 248 ASP B O 1
ATOM 5138 N N . GLY B 1 249 ? 23.578 -13.57 2.609 1 96.06 249 GLY B N 1
ATOM 5139 C CA . GLY B 1 249 ? 24.266 -12.672 1.697 1 96.06 249 GLY B CA 1
ATOM 5140 C C . GLY B 1 249 ? 24.891 -13.391 0.517 1 96.06 249 GLY B C 1
ATOM 5141 O O . GLY B 1 249 ? 25.359 -12.75 -0.428 1 96.06 249 GLY B O 1
ATOM 5142 N N . LEU B 1 250 ? 24.797 -14.711 0.512 1 96.62 250 LEU B N 1
ATOM 5143 C CA . LEU B 1 250 ? 25.469 -15.508 -0.513 1 96.62 250 LEU B CA 1
ATOM 5144 C C . LEU B 1 250 ? 24.828 -15.281 -1.879 1 96.62 250 LEU B C 1
ATOM 5146 O O . LEU B 1 250 ? 25.5 -15.422 -2.91 1 96.62 250 LEU B O 1
ATOM 5150 N N . ALA B 1 251 ? 23.578 -14.906 -1.883 1 95.81 251 ALA B N 1
ATOM 5151 C CA . ALA B 1 251 ? 22.938 -14.586 -3.152 1 95.81 251 ALA B CA 1
ATOM 5152 C C . ALA B 1 251 ? 23.625 -13.414 -3.844 1 95.81 251 ALA B C 1
ATOM 5154 O O . ALA B 1 251 ? 23.875 -13.461 -5.051 1 95.81 251 ALA B O 1
ATOM 5155 N N . LEU B 1 252 ? 23.969 -12.398 -3.09 1 96.19 252 LEU B N 1
ATOM 5156 C CA . LEU B 1 252 ? 24.672 -11.242 -3.637 1 96.19 252 LEU B CA 1
ATOM 5157 C C . LEU B 1 252 ? 26.078 -11.617 -4.086 1 96.19 252 LEU B C 1
ATOM 5159 O O . LEU B 1 252 ? 26.547 -11.148 -5.121 1 96.19 252 LEU B O 1
ATOM 5163 N N . VAL B 1 253 ? 26.703 -12.492 -3.318 1 96.25 253 VAL B N 1
ATOM 5164 C CA . VAL B 1 253 ? 28.047 -12.969 -3.639 1 96.25 253 VAL B CA 1
ATOM 5165 C C . VAL B 1 253 ? 28.031 -13.688 -4.988 1 96.25 253 VAL B C 1
ATOM 5167 O O . VAL B 1 253 ? 28.859 -13.414 -5.852 1 96.25 253 VAL B O 1
ATOM 5170 N N . LEU B 1 254 ? 27.078 -14.586 -5.102 1 95.25 254 LEU B N 1
ATOM 5171 C CA . LEU B 1 254 ? 27 -15.398 -6.316 1 95.25 254 LEU B CA 1
ATOM 5172 C C . LEU B 1 254 ? 26.812 -14.516 -7.543 1 95.25 254 LEU B C 1
ATOM 5174 O O . LEU B 1 254 ? 27.484 -14.711 -8.562 1 95.25 254 LEU B O 1
ATOM 5178 N N . ASP B 1 255 ? 26 -13.562 -7.441 1 91.81 255 ASP B N 1
ATOM 5179 C CA . ASP B 1 255 ? 25.766 -12.641 -8.547 1 91.81 255 ASP B CA 1
ATOM 5180 C C . ASP B 1 255 ? 27.062 -11.914 -8.938 1 91.81 255 ASP B C 1
ATOM 5182 O O . ASP B 1 255 ? 27.422 -11.883 -10.117 1 91.81 255 ASP B O 1
ATOM 5186 N N . LYS B 1 256 ? 27.75 -11.406 -7.961 1 91.62 256 LYS B N 1
ATOM 5187 C CA . LYS B 1 256 ? 28.984 -10.68 -8.203 1 91.62 256 LYS B CA 1
ATOM 5188 C C . LYS B 1 256 ? 30.078 -11.602 -8.758 1 91.62 256 LYS B C 1
ATOM 5190 O O . LYS B 1 256 ? 30.781 -11.234 -9.695 1 91.62 256 LYS B O 1
ATOM 5195 N N . TRP B 1 257 ? 30.141 -12.766 -8.195 1 93.38 257 TRP B N 1
ATOM 5196 C CA . TRP B 1 257 ? 31.156 -13.734 -8.578 1 93.38 257 TRP B CA 1
ATOM 5197 C C . TRP B 1 257 ? 30.984 -14.164 -10.031 1 93.38 257 TRP B C 1
ATOM 5199 O O . TRP B 1 257 ? 31.922 -14.07 -10.828 1 93.38 257 TRP B O 1
ATOM 5209 N N . LEU B 1 258 ? 29.797 -14.516 -10.414 1 92.81 258 LEU B N 1
ATOM 5210 C CA . LEU B 1 258 ? 29.516 -15 -11.758 1 92.81 258 LEU B CA 1
ATOM 5211 C C . LEU B 1 258 ? 29.656 -13.867 -12.781 1 92.81 258 LEU B C 1
ATOM 5213 O O . LEU B 1 258 ? 30.062 -14.102 -13.914 1 92.81 258 LEU B O 1
ATOM 5217 N N . SER B 1 259 ? 29.312 -12.695 -12.336 1 90.69 259 SER B N 1
ATOM 5218 C CA . SER B 1 259 ? 29.422 -11.562 -13.258 1 90.69 259 SER B CA 1
ATOM 5219 C C . SER B 1 259 ? 30.875 -11.219 -13.539 1 90.69 259 SER B C 1
ATOM 5221 O O . SER B 1 259 ? 31.203 -10.664 -14.586 1 90.69 259 SER B O 1
ATOM 5223 N N . ALA B 1 260 ? 31.766 -11.484 -12.625 1 90.69 260 ALA B N 1
ATOM 5224 C CA . ALA B 1 260 ? 33.188 -11.148 -12.75 1 90.69 260 ALA B CA 1
ATOM 5225 C C . ALA B 1 260 ? 33.938 -12.227 -13.508 1 90.69 260 ALA B C 1
ATOM 5227 O O . ALA B 1 260 ? 35.094 -12.023 -13.914 1 90.69 260 ALA B O 1
ATOM 5228 N N . LEU B 1 261 ? 33.344 -13.406 -13.711 1 89.56 261 LEU B N 1
ATOM 5229 C CA . LEU B 1 261 ? 34 -14.531 -14.344 1 89.56 261 LEU B CA 1
ATOM 5230 C C . LEU B 1 261 ? 33.438 -14.805 -15.727 1 89.56 261 LEU B C 1
ATOM 5232 O O . LEU B 1 261 ? 32.219 -14.734 -15.914 1 89.56 261 LEU B O 1
ATOM 5236 N N . PRO B 1 262 ? 34.312 -15.055 -16.688 1 91.19 262 PRO B N 1
ATOM 5237 C CA . PRO B 1 262 ? 33.75 -15.547 -17.953 1 91.19 262 PRO B CA 1
ATOM 5238 C C . PRO B 1 262 ? 33 -16.875 -17.797 1 91.19 262 PRO B C 1
ATOM 5240 O O . PRO B 1 262 ? 33.312 -17.656 -16.906 1 91.19 262 PRO B O 1
ATOM 5243 N N . VAL B 1 263 ? 32.062 -17.031 -18.609 1 91.75 263 VAL B N 1
ATOM 5244 C CA . VAL B 1 263 ? 31.141 -18.188 -18.516 1 91.75 263 VAL B CA 1
ATOM 5245 C C . VAL B 1 263 ? 31.953 -19.484 -18.547 1 91.75 263 VAL B C 1
ATOM 5247 O O . VAL B 1 263 ? 31.625 -20.438 -17.844 1 91.75 263 VAL B O 1
ATOM 5250 N N . GLU B 1 264 ? 33.094 -19.5 -19.219 1 91.62 264 GLU B N 1
ATOM 5251 C CA . GLU B 1 264 ? 33.938 -20.688 -19.359 1 91.62 264 GLU B CA 1
ATOM 5252 C C . GLU B 1 264 ? 34.562 -21.078 -18.031 1 91.62 264 GLU B C 1
ATOM 5254 O O . GLU B 1 264 ? 34.969 -22.234 -17.844 1 91.62 264 GLU B O 1
ATOM 5259 N N . GLN B 1 265 ? 34.594 -20.172 -17.094 1 91.62 265 GLN B N 1
ATOM 5260 C CA . GLN B 1 265 ? 35.25 -20.422 -15.805 1 91.62 265 GLN B CA 1
ATOM 5261 C C . GLN B 1 265 ? 34.25 -20.734 -14.719 1 91.62 265 GLN B C 1
ATOM 5263 O O . GLN B 1 265 ? 34.594 -21.016 -13.578 1 91.62 265 GLN B O 1
ATOM 5268 N N . TRP B 1 266 ? 32.969 -20.766 -15.039 1 92.44 266 TRP B N 1
ATOM 5269 C CA . TRP B 1 266 ? 31.922 -21.016 -14.062 1 92.44 266 TRP B CA 1
ATOM 5270 C C . TRP B 1 266 ? 32.094 -22.391 -13.414 1 92.44 266 TRP B C 1
ATOM 5272 O O . TRP B 1 266 ? 31.844 -22.562 -12.219 1 92.44 266 TRP B O 1
ATOM 5282 N N . PRO B 1 267 ? 32.594 -23.375 -14.195 1 91.44 267 PRO B N 1
ATOM 5283 C CA . PRO B 1 267 ? 32.75 -24.703 -13.594 1 91.44 267 PRO B CA 1
ATOM 5284 C C . PRO B 1 267 ? 33.719 -24.688 -12.406 1 91.44 267 PRO B C 1
ATOM 5286 O O . PRO B 1 267 ? 33.625 -25.531 -11.508 1 91.44 267 PRO B O 1
ATOM 5289 N N . THR B 1 268 ? 34.594 -23.656 -12.367 1 90 268 THR B N 1
ATOM 5290 C CA . THR B 1 268 ? 35.594 -23.578 -11.297 1 90 268 THR B CA 1
ATOM 5291 C C . THR B 1 268 ? 34.938 -23.219 -9.969 1 90 268 THR B C 1
ATOM 5293 O O . THR B 1 268 ? 35.469 -23.531 -8.898 1 90 268 THR B O 1
ATOM 5296 N N . VAL B 1 269 ? 33.781 -22.609 -10.047 1 91.25 269 VAL B N 1
ATOM 5297 C CA . VAL B 1 269 ? 33.156 -22.172 -8.812 1 91.25 269 VAL B CA 1
ATOM 5298 C C . VAL B 1 269 ? 32.062 -23.141 -8.398 1 91.25 269 VAL B C 1
ATOM 5300 O O . VAL B 1 269 ? 31.562 -23.078 -7.277 1 91.25 269 VAL B O 1
ATOM 5303 N N . LEU B 1 270 ? 31.672 -24.125 -9.18 1 93.44 270 LEU B N 1
ATOM 5304 C CA . LEU B 1 270 ? 30.516 -25 -9.016 1 93.44 270 LEU B CA 1
ATOM 5305 C C . LEU B 1 270 ? 30.594 -25.781 -7.711 1 93.44 270 LEU B C 1
ATOM 5307 O O . LEU B 1 270 ? 29.609 -25.891 -6.984 1 93.44 270 LEU B O 1
ATOM 5311 N N . PRO B 1 271 ? 31.797 -26.328 -7.324 1 92.81 271 PRO B N 1
ATOM 5312 C CA . PRO B 1 271 ? 31.844 -27.094 -6.074 1 92.81 271 PRO B CA 1
ATOM 5313 C C . PRO B 1 271 ? 31.453 -26.266 -4.859 1 92.81 271 PRO B C 1
ATOM 5315 O O . PRO B 1 271 ? 30.734 -26.75 -3.979 1 92.81 271 PRO B O 1
ATOM 5318 N N . VAL B 1 272 ? 31.875 -25.031 -4.836 1 93.75 272 VAL B N 1
ATOM 5319 C CA . VAL B 1 272 ? 31.562 -24.156 -3.711 1 93.75 272 VAL B CA 1
ATOM 5320 C C . VAL B 1 272 ? 30.078 -23.797 -3.73 1 93.75 272 VAL B C 1
ATOM 5322 O O . VAL B 1 272 ? 29.391 -23.859 -2.699 1 93.75 272 VAL B O 1
ATOM 5325 N N . VAL B 1 273 ? 29.609 -23.469 -4.898 1 93.56 273 VAL B N 1
ATOM 5326 C CA . VAL B 1 273 ? 28.219 -23.078 -5.066 1 93.56 273 VAL B CA 1
ATOM 5327 C C . VAL B 1 273 ? 27.297 -24.234 -4.695 1 93.56 273 VAL B C 1
ATOM 5329 O O . VAL B 1 273 ? 26.281 -24.031 -4.012 1 93.56 273 VAL B O 1
ATOM 5332 N N . ARG B 1 274 ? 27.656 -25.438 -5.078 1 93.62 274 ARG B N 1
ATOM 5333 C CA . ARG B 1 274 ? 26.891 -26.625 -4.719 1 93.62 274 ARG B CA 1
ATOM 5334 C C . ARG B 1 274 ? 26.797 -26.781 -3.207 1 93.62 274 ARG B C 1
ATOM 5336 O O . ARG B 1 274 ? 25.734 -27.078 -2.668 1 93.62 274 ARG B O 1
ATOM 5343 N N . ARG B 1 275 ? 27.875 -26.594 -2.617 1 93.88 275 ARG B N 1
ATOM 5344 C CA . ARG B 1 275 ? 27.906 -26.703 -1.162 1 93.88 275 ARG B CA 1
ATOM 5345 C C . ARG B 1 275 ? 27 -25.656 -0.511 1 93.88 275 ARG B C 1
ATOM 5347 O O . ARG B 1 275 ? 26.297 -25.969 0.45 1 93.88 275 ARG B O 1
ATOM 5354 N N . TRP B 1 276 ? 27.016 -24.422 -0.992 1 95.12 276 TRP B N 1
ATOM 5355 C CA . TRP B 1 276 ? 26.156 -23.359 -0.457 1 95.12 276 TRP B CA 1
ATOM 5356 C C . TRP B 1 276 ? 24.688 -23.781 -0.495 1 95.12 276 TRP B C 1
ATOM 5358 O O . TRP B 1 276 ? 23.984 -23.688 0.512 1 95.12 276 TRP B O 1
ATOM 5368 N N . PHE B 1 277 ? 24.266 -24.312 -1.589 1 93.19 277 PHE B N 1
ATOM 5369 C CA . PHE B 1 277 ? 22.844 -24.594 -1.793 1 93.19 277 PHE B CA 1
ATOM 5370 C C . PHE B 1 277 ? 22.453 -25.891 -1.103 1 93.19 277 PHE B C 1
ATOM 5372 O O . PHE B 1 277 ? 21.266 -26.125 -0.838 1 93.19 277 PHE B O 1
ATOM 5379 N N . GLN B 1 278 ? 23.406 -26.719 -0.842 1 91.12 278 GLN B N 1
ATOM 5380 C CA . GLN B 1 278 ? 23.141 -27.891 -0.018 1 91.12 278 GLN B CA 1
ATOM 5381 C C . GLN B 1 278 ? 22.938 -27.5 1.444 1 91.12 278 GLN B C 1
ATOM 5383 O O . GLN B 1 278 ? 22.031 -28.016 2.105 1 91.12 278 GLN B O 1
ATOM 5388 N N . ARG B 1 279 ? 23.688 -26.594 1.844 1 92.25 279 ARG B N 1
ATOM 5389 C CA . ARG B 1 279 ? 23.672 -26.219 3.254 1 92.25 279 ARG B CA 1
ATOM 5390 C C . ARG B 1 279 ? 22.594 -25.188 3.537 1 92.25 279 ARG B C 1
ATOM 5392 O O . ARG B 1 279 ? 21.984 -25.203 4.605 1 92.25 279 ARG B O 1
ATOM 5399 N N . PHE B 1 280 ? 22.391 -24.328 2.531 1 92.75 280 PHE B N 1
ATOM 5400 C CA . PHE B 1 280 ? 21.469 -23.219 2.738 1 92.75 280 PHE B CA 1
ATOM 5401 C C . PHE B 1 280 ? 20.453 -23.141 1.604 1 92.75 280 PHE B C 1
ATOM 5403 O O . PHE B 1 280 ? 20.547 -22.266 0.742 1 92.75 280 PHE B O 1
ATOM 5410 N N . PRO B 1 281 ? 19.422 -23.922 1.695 1 88.31 281 PRO B N 1
ATOM 5411 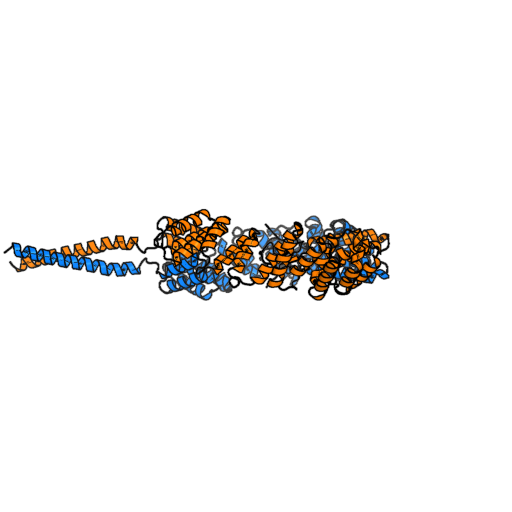C CA . PRO B 1 281 ? 18.453 -23.953 0.598 1 88.31 281 PRO B CA 1
ATOM 5412 C C . PRO B 1 281 ? 17.625 -22.672 0.497 1 88.31 281 PRO B C 1
ATOM 5414 O O . PRO B 1 281 ? 16.953 -22.453 -0.514 1 88.31 281 PRO B O 1
ATOM 5417 N N . GLN B 1 282 ? 17.734 -21.828 1.468 1 87.75 282 GLN B N 1
ATOM 5418 C CA . GLN B 1 282 ? 16.906 -20.625 1.49 1 87.75 282 GLN B CA 1
ATOM 5419 C C . GLN B 1 282 ? 17.578 -19.484 0.715 1 87.75 282 GLN B C 1
ATOM 5421 O O . GLN B 1 282 ? 17.016 -18.391 0.595 1 87.75 282 GLN B O 1
ATOM 5426 N N . ILE B 1 283 ? 18.719 -19.734 0.12 1 90.19 283 ILE B N 1
ATOM 5427 C CA . ILE B 1 283 ? 19.422 -18.703 -0.638 1 90.19 283 ILE B CA 1
ATOM 5428 C C . ILE B 1 283 ? 18.578 -18.281 -1.84 1 90.19 283 ILE B C 1
ATOM 5430 O O . ILE B 1 283 ? 18.047 -19.125 -2.561 1 90.19 283 ILE B O 1
ATOM 5434 N N . ASP B 1 284 ? 18.484 -16.969 -2.059 1 90.12 284 ASP B N 1
ATOM 5435 C CA . ASP B 1 284 ? 17.672 -16.422 -3.15 1 90.12 284 ASP B CA 1
ATOM 5436 C C . ASP B 1 284 ? 18.5 -16.312 -4.434 1 90.12 284 ASP B C 1
ATOM 5438 O O . ASP B 1 284 ? 18.703 -15.219 -4.961 1 90.12 284 ASP B O 1
ATOM 5442 N N . ALA B 1 285 ? 18.984 -17.484 -4.922 1 93.94 285 ALA B N 1
ATOM 5443 C CA . ALA B 1 285 ? 19.812 -17.438 -6.133 1 93.94 285 ALA B CA 1
ATOM 5444 C C . ALA B 1 285 ? 19.719 -18.766 -6.891 1 93.94 285 ALA B C 1
ATOM 5446 O O . ALA B 1 285 ? 20.672 -19.172 -7.562 1 93.94 285 ALA B O 1
ATOM 5447 N N . TRP B 1 286 ? 18.625 -19.469 -6.754 1 93.94 286 TRP B N 1
ATOM 5448 C CA . TRP B 1 286 ? 18.469 -20.781 -7.379 1 93.94 286 TRP B CA 1
ATOM 5449 C C . TRP B 1 286 ? 18.531 -20.656 -8.898 1 93.94 286 TRP B C 1
ATOM 5451 O O . TRP B 1 286 ? 19.078 -21.547 -9.57 1 93.94 286 TRP B O 1
ATOM 5461 N N . ALA B 1 287 ? 17.969 -19.609 -9.445 1 93.19 287 ALA B N 1
ATOM 5462 C CA . ALA B 1 287 ? 18.031 -19.406 -10.891 1 93.19 287 ALA B CA 1
ATOM 5463 C C . ALA B 1 287 ? 19.469 -19.375 -11.375 1 93.19 287 ALA B C 1
ATOM 5465 O O . ALA B 1 287 ? 19.812 -20.016 -12.375 1 93.19 287 ALA B O 1
ATOM 5466 N N . ARG B 1 288 ? 20.297 -18.656 -10.625 1 93.5 288 ARG B N 1
ATOM 5467 C CA . ARG B 1 288 ? 21.703 -18.547 -10.984 1 93.5 288 ARG B CA 1
ATOM 5468 C C . ARG B 1 288 ? 22.422 -19.891 -10.773 1 93.5 288 ARG B C 1
ATOM 5470 O O . ARG B 1 288 ? 23.297 -20.25 -11.555 1 93.5 288 ARG B O 1
ATOM 5477 N N . TYR B 1 289 ? 22.078 -20.562 -9.727 1 94.5 289 TYR B N 1
ATOM 5478 C CA . TYR B 1 289 ? 22.609 -21.906 -9.477 1 94.5 289 TYR B CA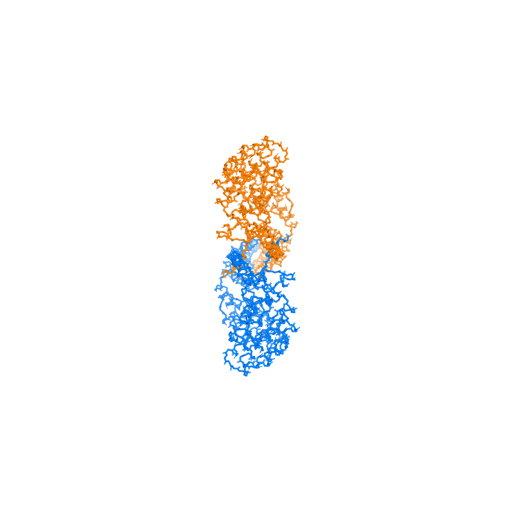 1
ATOM 5479 C C . TYR B 1 289 ? 22.375 -22.812 -10.672 1 94.5 289 TYR B C 1
ATOM 5481 O O . TYR B 1 289 ? 23.297 -23.5 -11.141 1 94.5 289 TYR B O 1
ATOM 5489 N N . VAL B 1 290 ? 21.156 -22.797 -11.188 1 94.06 290 VAL B N 1
ATOM 5490 C CA . VAL B 1 290 ? 20.797 -23.641 -12.328 1 94.06 290 VAL B CA 1
ATOM 5491 C C . VAL B 1 290 ? 21.609 -23.219 -13.547 1 94.06 290 VAL B C 1
ATOM 5493 O O . VAL B 1 290 ? 22.078 -24.078 -14.305 1 94.06 290 VAL B O 1
ATOM 5496 N N . ASP B 1 291 ? 21.828 -21.906 -13.703 1 92.75 291 ASP B N 1
ATOM 5497 C CA . ASP B 1 291 ? 22.656 -21.438 -14.812 1 92.75 291 ASP B CA 1
ATOM 5498 C C . ASP B 1 291 ? 24.047 -22.062 -14.773 1 92.75 291 ASP B C 1
ATOM 5500 O O . ASP B 1 291 ? 24.547 -22.547 -15.789 1 92.75 291 ASP B O 1
ATOM 5504 N N . VAL B 1 292 ? 24.594 -22.078 -13.609 1 93.88 292 VAL B N 1
ATOM 5505 C CA . VAL B 1 292 ? 25.938 -22.594 -13.445 1 93.88 292 VAL B CA 1
ATOM 5506 C C . VAL B 1 292 ? 25.953 -24.109 -13.695 1 93.88 292 VAL B C 1
ATOM 5508 O O . VAL B 1 292 ? 26.828 -24.609 -14.414 1 93.88 292 VAL B O 1
ATOM 5511 N N . GLU B 1 293 ? 25.031 -24.812 -13.125 1 93.5 293 GLU B N 1
ATOM 5512 C CA . GLU B 1 293 ? 24.938 -26.266 -13.297 1 93.5 293 GLU B CA 1
ATOM 5513 C C . GLU B 1 293 ? 24.766 -26.641 -14.766 1 93.5 293 GLU B C 1
ATOM 5515 O O . GLU B 1 293 ? 25.422 -27.562 -15.25 1 93.5 293 GLU B O 1
ATOM 5520 N N . LEU B 1 294 ? 23.906 -25.906 -15.438 1 89.81 294 LEU B N 1
ATOM 5521 C CA . LEU B 1 294 ? 23.641 -26.188 -16.844 1 89.81 294 LEU B CA 1
ATOM 5522 C C . LEU B 1 294 ? 24.891 -25.969 -17.688 1 89.81 294 LEU B C 1
ATOM 5524 O O . LEU B 1 294 ? 25.172 -26.734 -18.625 1 89.81 294 LEU B O 1
ATOM 5528 N N . GLN B 1 295 ? 25.562 -24.922 -17.344 1 89.44 295 GLN B N 1
ATOM 5529 C CA . GLN B 1 295 ? 26.812 -24.641 -18.047 1 89.44 295 GLN B CA 1
ATOM 5530 C C . GLN B 1 295 ? 27.828 -25.75 -17.844 1 89.44 295 GLN B C 1
ATOM 5532 O O . GLN B 1 295 ? 28.641 -26.016 -18.719 1 89.44 295 GLN B O 1
ATOM 5537 N N . CYS B 1 296 ? 27.75 -26.453 -16.75 1 90.31 296 CYS B N 1
ATOM 5538 C CA . CYS B 1 296 ? 28.703 -27.5 -16.422 1 90.31 296 CYS B CA 1
ATOM 5539 C C . CYS B 1 296 ? 28.156 -28.875 -16.844 1 90.31 296 CYS B C 1
ATOM 5541 O O . CYS B 1 296 ? 28.797 -29.891 -16.609 1 90.31 296 CYS B O 1
ATOM 5543 N N . GLY B 1 297 ? 26.969 -28.953 -17.406 1 86.44 297 GLY B N 1
ATOM 5544 C CA . GLY B 1 297 ? 26.391 -30.203 -17.875 1 86.44 297 GLY B CA 1
ATOM 5545 C C . GLY B 1 297 ? 25.859 -31.078 -16.75 1 86.44 297 GLY B C 1
ATOM 5546 O O . GLY B 1 297 ? 25.734 -32.281 -16.906 1 86.44 297 GLY B O 1
ATOM 5547 N N . SER B 1 298 ? 25.594 -30.547 -15.586 1 88.19 298 SER B N 1
ATOM 5548 C CA . SER B 1 298 ? 25.156 -31.297 -14.414 1 88.19 298 SER B CA 1
ATOM 5549 C C . SER B 1 298 ? 23.703 -30.984 -14.086 1 88.19 298 SER B C 1
ATOM 5551 O O . SER B 1 298 ? 23.359 -30.703 -12.938 1 88.19 298 SER B O 1
ATOM 5553 N N . ALA B 1 299 ? 22.844 -31.141 -15.023 1 88.19 299 ALA B N 1
ATOM 5554 C CA . ALA B 1 299 ? 21.438 -30.828 -14.859 1 88.19 299 ALA B CA 1
ATOM 5555 C C . ALA B 1 299 ? 20.781 -31.766 -13.852 1 88.19 299 ALA B C 1
ATOM 5557 O O . ALA B 1 299 ? 19.906 -31.359 -13.078 1 88.19 299 ALA B O 1
ATOM 5558 N N . ASP B 1 300 ? 21.234 -33 -13.766 1 90 300 ASP B N 1
ATOM 5559 C CA . ASP B 1 300 ? 20.641 -33.969 -12.867 1 90 300 ASP B CA 1
ATOM 5560 C C . ASP B 1 300 ? 20.875 -33.594 -11.406 1 90 300 ASP B C 1
ATOM 5562 O O . ASP B 1 300 ? 19.969 -33.719 -10.578 1 90 300 ASP B O 1
ATOM 5566 N N . GLU B 1 301 ? 22.094 -33.25 -11.133 1 90.06 301 GLU B N 1
ATOM 5567 C CA . GLU B 1 301 ? 22.406 -32.812 -9.766 1 90.06 301 GLU B CA 1
ATOM 5568 C C . GLU B 1 301 ? 21.562 -31.609 -9.359 1 90.06 301 GLU B C 1
ATOM 5570 O O . GLU B 1 301 ? 21.031 -31.562 -8.25 1 90.06 301 GLU B O 1
ATOM 5575 N N . ALA B 1 302 ? 21.484 -30.656 -10.273 1 92.81 302 ALA B N 1
ATOM 5576 C CA . ALA B 1 302 ? 20.672 -29.469 -10.016 1 92.81 302 ALA B CA 1
ATOM 5577 C C . ALA B 1 302 ? 19.219 -29.844 -9.75 1 92.81 302 ALA B C 1
ATOM 5579 O O . ALA B 1 302 ? 18.594 -29.297 -8.836 1 92.81 302 ALA B O 1
ATOM 5580 N N . PHE B 1 303 ? 18.734 -30.781 -10.531 1 92.62 303 PHE B N 1
ATOM 5581 C CA . PHE B 1 303 ? 17.359 -31.234 -10.391 1 92.62 303 PHE B CA 1
ATOM 5582 C C . PHE B 1 303 ? 17.125 -31.859 -9.023 1 92.62 303 PHE B C 1
ATOM 5584 O O . PHE B 1 303 ? 16.141 -31.531 -8.352 1 92.62 303 PHE B O 1
ATOM 5591 N N . ARG B 1 304 ? 17.984 -32.719 -8.578 1 91.75 304 ARG B N 1
ATOM 5592 C CA . ARG B 1 304 ? 17.859 -33.344 -7.277 1 91.75 304 ARG B CA 1
ATOM 5593 C C . ARG B 1 304 ? 17.859 -32.312 -6.156 1 91.75 304 ARG B C 1
ATOM 5595 O O . ARG B 1 304 ? 17.062 -32.406 -5.227 1 91.75 304 ARG B O 1
ATOM 5602 N N . ARG B 1 305 ? 18.672 -31.391 -6.277 1 92.56 305 ARG B N 1
ATOM 5603 C CA . ARG B 1 305 ? 18.766 -30.359 -5.25 1 92.56 305 ARG B CA 1
ATOM 5604 C C . ARG B 1 305 ? 17.516 -29.5 -5.223 1 92.56 305 ARG B C 1
ATOM 5606 O O . ARG B 1 305 ? 17.031 -29.125 -4.148 1 92.56 305 ARG B O 1
ATOM 5613 N N . LEU B 1 306 ? 17.078 -29.188 -6.383 1 93.75 306 LEU B N 1
ATOM 5614 C CA . LEU B 1 306 ? 15.875 -28.359 -6.469 1 93.75 306 LEU B CA 1
ATOM 5615 C C . LEU B 1 306 ? 14.656 -29.125 -5.969 1 93.75 306 LEU B C 1
ATOM 5617 O O . LEU B 1 306 ? 13.742 -28.547 -5.383 1 93.75 306 LEU B O 1
ATOM 5621 N N . GLN B 1 307 ? 14.617 -30.391 -6.223 1 91.88 307 GLN B N 1
ATOM 5622 C CA . GLN B 1 307 ? 13.547 -31.219 -5.656 1 91.88 307 GLN B CA 1
ATOM 5623 C C . GLN B 1 307 ? 13.547 -31.125 -4.133 1 91.88 307 GLN B C 1
ATOM 5625 O O . GLN B 1 307 ? 12.484 -30.984 -3.516 1 91.88 307 GLN B O 1
ATOM 5630 N N . GLU B 1 308 ? 14.719 -31.219 -3.631 1 92.06 308 GLU B N 1
ATOM 5631 C CA . GLU B 1 308 ? 14.852 -31.094 -2.182 1 92.06 308 GLU B CA 1
ATOM 5632 C C . GLU B 1 308 ? 14.438 -29.703 -1.702 1 92.06 308 GLU B C 1
ATOM 5634 O O . GLU B 1 308 ? 13.734 -29.578 -0.701 1 92.06 308 GLU B O 1
ATOM 5639 N N . ALA B 1 309 ? 14.852 -28.719 -2.424 1 92.12 309 ALA B N 1
ATOM 5640 C CA . ALA B 1 309 ? 14.492 -27.344 -2.072 1 92.12 309 ALA B CA 1
ATOM 5641 C C . ALA B 1 309 ? 12.977 -27.156 -2.105 1 92.12 309 ALA B C 1
ATOM 5643 O O . ALA B 1 309 ? 12.414 -26.469 -1.252 1 92.12 309 ALA B O 1
ATOM 5644 N N . MET B 1 310 ? 12.297 -27.75 -3.066 1 92.06 310 MET B N 1
ATOM 5645 C CA . MET B 1 310 ? 10.844 -27.672 -3.201 1 92.06 310 MET B CA 1
ATOM 5646 C C . MET B 1 310 ? 10.156 -28.328 -2.01 1 92.06 310 MET B C 1
ATOM 5648 O O . MET B 1 310 ? 9.023 -27.984 -1.676 1 92.06 310 MET B O 1
ATOM 5652 N N . ARG B 1 311 ? 10.82 -29.219 -1.375 1 90.5 311 ARG B N 1
ATOM 5653 C CA . ARG B 1 311 ? 10.258 -29.906 -0.224 1 90.5 311 ARG B CA 1
ATOM 5654 C C . ARG B 1 311 ? 10.461 -29.109 1.057 1 90.5 311 ARG B C 1
ATOM 5656 O O . ARG B 1 311 ? 9.547 -28.984 1.869 1 90.5 311 ARG B O 1
ATOM 5663 N N . VAL B 1 312 ? 11.586 -28.516 1.162 1 88.5 312 VAL B N 1
ATOM 5664 C CA . VAL B 1 312 ? 11.992 -27.922 2.434 1 88.5 312 VAL B CA 1
ATOM 5665 C C . VAL B 1 312 ? 11.555 -26.469 2.482 1 88.5 312 VAL B C 1
ATOM 5667 O O . VAL B 1 312 ? 11.094 -25.984 3.52 1 88.5 312 VAL B O 1
ATOM 5670 N N . SER B 1 313 ? 11.742 -25.75 1.391 1 86.44 313 SER B N 1
ATOM 5671 C CA . SER B 1 313 ? 11.438 -24.328 1.354 1 86.44 313 SER B CA 1
ATOM 5672 C C . SER B 1 313 ? 10.836 -23.922 0.009 1 86.44 313 SER B C 1
ATOM 5674 O O . SER B 1 313 ? 11.453 -23.156 -0.745 1 86.44 313 SER B O 1
ATOM 5676 N N . PRO B 1 314 ? 9.664 -24.391 -0.119 1 89.88 314 PRO B N 1
ATOM 5677 C CA . PRO B 1 314 ? 9.062 -24.109 -1.421 1 89.88 314 PRO B CA 1
ATOM 5678 C C . PRO B 1 314 ? 8.633 -22.641 -1.556 1 89.88 314 PRO B C 1
ATOM 5680 O O . PRO B 1 314 ? 8.117 -22.062 -0.602 1 89.88 314 PRO B O 1
ATOM 5683 N N . ASP B 1 315 ? 8.984 -22.031 -2.68 1 91.31 315 ASP B N 1
ATOM 5684 C CA . ASP B 1 315 ? 8.477 -20.719 -3.064 1 91.31 315 ASP B CA 1
ATOM 5685 C C . ASP B 1 315 ? 8.469 -20.547 -4.582 1 91.31 315 ASP B C 1
ATOM 5687 O O . ASP B 1 315 ? 8.883 -21.453 -5.312 1 91.31 315 ASP B O 1
ATOM 5691 N N . LEU B 1 316 ? 7.953 -19.531 -5.031 1 91.75 316 LEU B N 1
ATOM 5692 C CA . LEU B 1 316 ? 7.754 -19.344 -6.465 1 91.75 316 LEU B CA 1
ATOM 5693 C C . LEU B 1 316 ? 9.094 -19.266 -7.188 1 91.75 316 LEU B C 1
ATOM 5695 O O . LEU B 1 316 ? 9.211 -19.688 -8.336 1 91.75 316 LEU B O 1
ATOM 5699 N N . MET B 1 317 ? 10.07 -18.672 -6.508 1 93.19 317 MET B N 1
ATOM 5700 C CA . MET B 1 317 ? 11.383 -18.547 -7.145 1 93.19 317 MET B CA 1
ATOM 5701 C C . MET B 1 317 ? 12.047 -19.906 -7.297 1 93.19 317 MET B C 1
ATOM 5703 O O . MET B 1 317 ? 12.648 -20.203 -8.336 1 93.19 317 MET B O 1
ATOM 5707 N N . VAL B 1 318 ? 11.984 -20.719 -6.277 1 94.62 318 VAL B N 1
ATOM 5708 C CA . VAL B 1 318 ? 12.5 -22.094 -6.348 1 94.62 318 VAL B CA 1
ATOM 5709 C C . VAL B 1 318 ? 11.75 -22.859 -7.43 1 94.62 318 VAL B C 1
ATOM 5711 O O . VAL B 1 318 ? 12.367 -23.578 -8.227 1 94.62 318 VAL B O 1
ATOM 5714 N N . LEU B 1 319 ? 10.422 -22.688 -7.418 1 95.69 319 LEU B N 1
ATOM 5715 C CA . LEU B 1 319 ? 9.609 -23.359 -8.43 1 95.69 319 LEU B CA 1
ATOM 5716 C C . LEU B 1 319 ? 10.023 -22.938 -9.828 1 95.69 319 LEU B C 1
ATOM 5718 O O . LEU B 1 319 ? 10.125 -23.766 -10.734 1 95.69 319 LEU B O 1
ATOM 5722 N N . ASP B 1 320 ? 10.234 -21.688 -10.031 1 95.38 320 ASP B N 1
ATOM 5723 C CA . ASP B 1 320 ? 10.672 -21.172 -11.32 1 95.38 320 ASP B CA 1
ATOM 5724 C C . ASP B 1 320 ? 11.953 -21.859 -11.781 1 95.38 320 ASP B C 1
ATOM 5726 O O . ASP B 1 320 ? 12.016 -22.375 -12.906 1 95.38 320 ASP B O 1
ATOM 5730 N N . ALA B 1 321 ? 12.93 -21.938 -10.898 1 96.06 321 ALA B N 1
ATOM 5731 C CA . ALA B 1 321 ? 14.188 -22.609 -11.203 1 96.06 321 ALA B CA 1
ATOM 5732 C C . ALA B 1 321 ? 13.969 -24.094 -11.453 1 96.06 321 ALA B C 1
ATOM 5734 O O . ALA B 1 321 ? 14.562 -24.672 -12.367 1 96.06 321 ALA B O 1
ATOM 5735 N N . TYR B 1 322 ? 13.133 -24.672 -10.664 1 96 322 TYR B N 1
ATOM 5736 C CA . TYR B 1 322 ? 12.812 -26.094 -10.766 1 96 322 TYR B CA 1
ATOM 5737 C C . TYR B 1 322 ? 12.211 -26.422 -12.125 1 96 322 TYR B C 1
ATOM 5739 O O . TYR B 1 322 ? 12.648 -27.375 -12.797 1 96 322 TYR B O 1
ATOM 5747 N N . LEU B 1 323 ? 11.273 -25.625 -12.594 1 95.69 323 LEU B N 1
ATOM 5748 C CA . LEU B 1 323 ? 10.562 -25.859 -13.844 1 95.69 323 LEU B CA 1
ATOM 5749 C C . LEU B 1 323 ? 11.5 -25.719 -15.039 1 95.69 323 LEU B C 1
ATOM 5751 O O . LEU B 1 323 ? 11.305 -26.375 -16.062 1 95.69 323 LEU B O 1
ATOM 5755 N N . ARG B 1 324 ? 12.523 -24.953 -14.898 1 94.25 324 ARG B N 1
ATOM 5756 C CA . ARG B 1 324 ? 13.516 -24.812 -15.961 1 94.25 324 ARG B CA 1
ATOM 5757 C C . ARG B 1 324 ? 14.203 -26.141 -16.25 1 94.25 324 ARG B C 1
ATOM 5759 O O . ARG B 1 324 ? 14.602 -26.406 -17.391 1 94.25 324 ARG B O 1
ATOM 5766 N N . LEU B 1 325 ? 14.312 -26.938 -15.234 1 94.44 325 LEU B N 1
ATOM 5767 C CA . LEU B 1 325 ? 14.977 -28.219 -15.398 1 94.44 325 LEU B CA 1
ATOM 5768 C C . LEU B 1 325 ? 13.977 -29.312 -15.766 1 94.44 325 LEU B C 1
ATOM 5770 O O . LEU B 1 325 ? 14.273 -30.188 -16.578 1 94.44 325 LEU B O 1
ATOM 5774 N N . VAL B 1 326 ? 12.805 -29.188 -15.203 1 93.19 326 VAL B N 1
ATOM 5775 C CA . VAL B 1 326 ? 11.773 -30.188 -15.406 1 93.19 326 VAL B CA 1
ATOM 5776 C C . VAL B 1 326 ? 11.43 -30.297 -16.891 1 93.19 326 VAL B C 1
ATOM 5778 O O . VAL B 1 326 ? 11.156 -31.391 -17.391 1 93.19 326 VAL B O 1
ATOM 5781 N N . VAL B 1 327 ? 11.484 -29.219 -17.578 1 90.56 327 VAL B N 1
ATOM 5782 C CA . VAL B 1 327 ? 11.133 -29.172 -19 1 90.56 327 VAL B CA 1
ATOM 5783 C C . VAL B 1 327 ? 11.953 -30.219 -19.766 1 90.56 327 VAL B C 1
ATOM 5785 O O . VAL B 1 327 ? 11.461 -30.812 -20.719 1 90.56 327 VAL B O 1
ATOM 5788 N N . TRP B 1 328 ? 13.117 -30.547 -19.266 1 87.81 328 TRP B N 1
ATOM 5789 C CA . TRP B 1 328 ? 14.008 -31.453 -19.969 1 87.81 328 TRP B CA 1
ATOM 5790 C C . TRP B 1 328 ? 13.898 -32.875 -19.422 1 87.81 328 TRP B C 1
ATOM 5792 O O . TRP B 1 328 ? 14.469 -33.812 -19.984 1 87.81 328 TRP B O 1
ATOM 5802 N N . MET B 1 329 ? 13.188 -33.031 -18.375 1 87.5 329 MET B N 1
ATOM 5803 C CA . MET B 1 329 ? 13.141 -34.312 -17.703 1 87.5 329 MET B CA 1
ATOM 5804 C C . MET B 1 329 ? 11.836 -35.031 -18 1 87.5 329 MET B C 1
ATOM 5806 O O . MET B 1 329 ? 11.742 -36.25 -17.812 1 87.5 329 MET B O 1
ATOM 5810 N N . VAL B 1 330 ? 10.859 -34.312 -18.453 1 88.56 330 VAL B N 1
ATOM 5811 C CA . VAL B 1 330 ? 9.555 -34.906 -18.703 1 88.56 330 VAL B CA 1
ATOM 5812 C C . VAL B 1 330 ? 9.516 -35.5 -20.109 1 88.56 330 VAL B C 1
ATOM 5814 O O . VAL B 1 330 ? 10.344 -35.125 -20.969 1 88.56 330 VAL B O 1
ATOM 5817 N N . PRO B 1 331 ? 8.531 -36.406 -20.375 1 88.56 331 PRO B N 1
ATOM 5818 C CA . PRO B 1 331 ? 8.359 -36.906 -21.734 1 88.56 331 PRO B CA 1
ATOM 5819 C C . PRO B 1 331 ? 8.109 -35.781 -22.75 1 88.56 331 PRO B C 1
ATOM 5821 O O . PRO B 1 331 ? 7.562 -34.719 -22.375 1 88.56 331 PRO B O 1
ATOM 5824 N N . GLU B 1 332 ? 8.5 -36 -23.984 1 90.62 332 GLU B N 1
ATOM 5825 C CA . GLU B 1 332 ? 8.461 -35 -25.047 1 90.62 332 GLU B CA 1
ATOM 5826 C C . GLU B 1 332 ? 7.066 -34.406 -25.203 1 90.62 332 GLU B C 1
ATOM 5828 O O . GLU B 1 332 ? 6.918 -33.188 -25.438 1 90.62 332 GLU B O 1
ATOM 5833 N N . GLY B 1 333 ? 6.051 -35.219 -25.062 1 88 333 GLY B N 1
ATOM 5834 C CA . GLY B 1 333 ? 4.68 -34.781 -25.25 1 88 333 GLY B CA 1
ATOM 5835 C C . GLY B 1 333 ? 4.246 -33.75 -24.203 1 88 333 GLY B C 1
ATOM 5836 O O . GLY B 1 333 ? 3.271 -33.031 -24.406 1 88 333 GLY B O 1
ATOM 5837 N N . TRP B 1 334 ? 5.027 -33.625 -23.125 1 90.81 334 TRP B N 1
ATOM 5838 C CA . TRP B 1 334 ? 4.648 -32.75 -22.031 1 90.81 334 TRP B CA 1
ATOM 5839 C C . TRP B 1 334 ? 5.543 -31.5 -21.984 1 90.81 334 TRP B C 1
ATOM 5841 O O . TRP B 1 334 ? 5.305 -30.578 -21.203 1 90.81 334 TRP B O 1
ATOM 5851 N N . ARG B 1 335 ? 6.523 -31.422 -22.812 1 92.75 335 ARG B N 1
ATOM 5852 C CA . ARG B 1 335 ? 7.516 -30.359 -22.75 1 92.75 335 ARG B CA 1
ATOM 5853 C C . ARG B 1 335 ? 6.875 -29 -23 1 92.75 335 ARG B C 1
ATOM 5855 O O . ARG B 1 335 ? 7.18 -28.031 -22.312 1 92.75 335 ARG B O 1
ATOM 5862 N N . VAL B 1 336 ? 5.977 -29 -23.953 1 91.75 336 VAL B N 1
ATOM 5863 C CA . VAL B 1 336 ? 5.328 -27.75 -24.312 1 91.75 336 VAL B CA 1
ATOM 5864 C C . VAL B 1 336 ? 4.48 -27.25 -23.141 1 91.75 336 VAL B C 1
ATOM 5866 O O . VAL B 1 336 ? 4.484 -26.062 -22.828 1 91.75 336 VAL B O 1
ATOM 5869 N N . GLU B 1 337 ? 3.775 -28.125 -22.469 1 90.19 337 GLU B N 1
ATOM 5870 C CA . GLU B 1 337 ? 2.928 -27.766 -21.344 1 90.19 337 GLU B CA 1
ATOM 5871 C C . GLU B 1 337 ? 3.762 -27.266 -20.156 1 90.19 337 GLU B C 1
ATOM 5873 O O . GLU B 1 337 ? 3.414 -26.266 -19.531 1 90.19 337 GLU B O 1
ATOM 5878 N N . VAL B 1 338 ? 4.84 -27.969 -19.922 1 93.81 338 VAL B N 1
ATOM 5879 C CA . VAL B 1 338 ? 5.707 -27.578 -18.812 1 93.81 338 VAL B CA 1
ATOM 5880 C C . VAL B 1 338 ? 6.32 -26.219 -19.094 1 93.81 338 VAL B C 1
ATOM 5882 O O . VAL B 1 338 ? 6.414 -25.375 -18.203 1 93.81 338 VAL B O 1
ATOM 5885 N N . ASP B 1 339 ? 6.641 -26.016 -20.328 1 94.62 339 ASP B N 1
ATOM 5886 C CA . ASP B 1 339 ? 7.219 -24.734 -20.703 1 94.62 339 ASP B CA 1
ATOM 5887 C C . ASP B 1 339 ? 6.203 -23.609 -20.531 1 94.62 339 ASP B C 1
ATOM 5889 O O . ASP B 1 339 ? 6.566 -22.5 -20.125 1 94.62 339 ASP B O 1
ATOM 5893 N N . ARG B 1 340 ? 5.027 -23.859 -20.812 1 93.62 340 ARG B N 1
ATOM 5894 C CA . ARG B 1 340 ? 3.973 -22.875 -20.625 1 93.62 340 ARG B CA 1
ATOM 5895 C C . ARG B 1 340 ? 3.805 -22.516 -19.156 1 93.62 340 ARG B C 1
ATOM 5897 O O . ARG B 1 340 ? 3.705 -21.344 -18.797 1 93.62 340 ARG B O 1
ATOM 5904 N N . VAL B 1 341 ? 3.768 -23.531 -18.359 1 95.19 341 VAL B N 1
ATOM 5905 C CA . VAL B 1 341 ? 3.648 -23.328 -16.922 1 95.19 341 VAL B CA 1
ATOM 5906 C C . VAL B 1 341 ? 4.844 -22.531 -16.422 1 95.19 341 VAL B C 1
ATOM 5908 O O . VAL B 1 341 ? 4.684 -21.578 -15.641 1 95.19 341 VAL B O 1
ATOM 5911 N N . ARG B 1 342 ? 5.996 -22.938 -16.859 1 95.38 342 ARG B N 1
ATOM 5912 C CA . ARG B 1 342 ? 7.219 -22.25 -16.453 1 95.38 342 ARG B CA 1
ATOM 5913 C C . ARG B 1 342 ? 7.156 -20.766 -16.828 1 95.38 342 ARG B C 1
ATOM 5915 O O . ARG B 1 342 ? 7.488 -19.906 -16.016 1 95.38 342 ARG B O 1
ATOM 5922 N N . SER B 1 343 ? 6.754 -20.5 -18.031 1 95.38 343 SER B N 1
ATOM 5923 C CA . SER B 1 343 ? 6.672 -19.125 -18.516 1 95.38 343 SER B CA 1
ATOM 5924 C C . SER B 1 343 ? 5.742 -18.281 -17.641 1 95.38 343 SER B C 1
ATOM 5926 O O . SER B 1 343 ? 6.055 -17.141 -17.297 1 95.38 343 SER B O 1
ATOM 5928 N N . LEU B 1 344 ? 4.645 -18.875 -17.281 1 94.5 344 LEU B N 1
ATOM 5929 C CA . LEU B 1 344 ? 3.688 -18.188 -16.422 1 94.5 344 LEU B CA 1
ATOM 5930 C C . LEU B 1 344 ? 4.293 -17.906 -15.055 1 94.5 344 LEU B C 1
ATOM 5932 O O . LEU B 1 344 ? 4.234 -16.781 -14.562 1 94.5 344 LEU B O 1
ATOM 5936 N N . VAL B 1 345 ? 4.883 -18.922 -14.477 1 95.06 345 VAL B N 1
ATOM 5937 C CA . VAL B 1 345 ? 5.484 -18.797 -13.148 1 95.06 345 VAL B CA 1
ATOM 5938 C C . VAL B 1 345 ? 6.617 -17.781 -13.188 1 95.06 345 VAL B C 1
ATOM 5940 O O . VAL B 1 345 ? 6.723 -16.922 -12.305 1 95.06 345 VAL B O 1
ATOM 5943 N N . HIS B 1 346 ? 7.414 -17.859 -14.227 1 94.94 346 HIS B N 1
ATOM 5944 C CA . HIS B 1 346 ? 8.516 -16.922 -14.398 1 94.94 346 HIS B CA 1
ATOM 5945 C C . HIS B 1 346 ? 8.016 -15.484 -14.453 1 94.94 346 HIS B C 1
ATOM 5947 O O . HIS B 1 346 ? 8.602 -14.594 -13.836 1 94.94 346 HIS B O 1
ATOM 5953 N N . GLY B 1 347 ? 7.008 -15.328 -15.203 1 92 347 GLY B N 1
ATOM 5954 C CA . GLY B 1 347 ? 6.426 -14 -15.281 1 92 347 GLY B CA 1
ATOM 5955 C C . GLY B 1 347 ? 6.016 -13.453 -13.922 1 92 347 GLY B C 1
ATOM 5956 O O . GLY B 1 347 ? 6.254 -12.281 -13.625 1 92 347 GLY B O 1
ATOM 5957 N N . TYR B 1 348 ? 5.441 -14.289 -13.133 1 91.06 348 TYR B N 1
ATOM 5958 C CA . TYR B 1 348 ? 5.027 -13.867 -11.797 1 91.06 348 TYR B CA 1
ATOM 5959 C C . TYR B 1 348 ? 6.238 -13.562 -10.922 1 91.06 348 TYR B C 1
ATOM 5961 O O . TYR B 1 348 ? 6.223 -12.602 -10.148 1 91.06 348 TYR B O 1
ATOM 5969 N N . VAL B 1 349 ? 7.227 -14.367 -11 1 92.56 349 VAL B N 1
ATOM 5970 C CA . VAL B 1 349 ? 8.445 -14.125 -10.234 1 92.56 349 VAL B CA 1
ATOM 5971 C C . VAL B 1 349 ? 9.047 -12.781 -10.625 1 92.56 349 VAL B C 1
ATOM 5973 O O . VAL B 1 349 ? 9.406 -11.977 -9.766 1 92.56 349 VAL B O 1
ATOM 5976 N N . GLU B 1 350 ? 9.125 -12.477 -11.891 1 92.12 350 GLU B N 1
ATOM 5977 C CA . GLU B 1 350 ? 9.703 -11.234 -12.391 1 92.12 350 GLU B CA 1
ATOM 5978 C C . GLU B 1 350 ? 8.914 -10.023 -11.906 1 92.12 350 GLU B C 1
ATOM 5980 O O . GLU B 1 350 ? 9.492 -8.969 -11.641 1 92.12 350 GLU B O 1
ATOM 5985 N N . ARG B 1 351 ? 7.734 -10.25 -11.719 1 89 351 ARG B N 1
ATOM 5986 C CA . ARG B 1 351 ? 6.871 -9.125 -11.391 1 89 351 ARG B CA 1
ATOM 5987 C C . ARG B 1 351 ? 6.742 -8.953 -9.883 1 89 351 ARG B C 1
ATOM 5989 O O . ARG B 1 351 ? 6.637 -7.832 -9.383 1 89 351 ARG B O 1
ATOM 5996 N N . LEU B 1 352 ? 6.773 -10.078 -9.141 1 89 352 LEU B N 1
ATOM 5997 C CA . LEU B 1 352 ? 6.367 -10.016 -7.742 1 89 352 LEU B CA 1
ATOM 5998 C C . LEU B 1 352 ? 7.582 -10.117 -6.82 1 89 352 LEU B C 1
ATOM 6000 O O . LEU B 1 352 ? 7.547 -9.633 -5.688 1 89 352 LEU B O 1
ATOM 6004 N N . ALA B 1 353 ? 8.57 -10.805 -7.234 1 92.5 353 ALA B N 1
ATOM 6005 C CA . ALA B 1 353 ? 9.742 -10.961 -6.379 1 92.5 353 ALA B CA 1
ATOM 6006 C C . ALA B 1 353 ? 10.516 -9.656 -6.262 1 92.5 353 ALA B C 1
ATOM 6008 O O . ALA B 1 353 ? 11.016 -9.125 -7.262 1 92.5 353 ALA B O 1
ATOM 6009 N N . ARG B 1 354 ? 10.594 -9.102 -4.988 1 93.56 354 ARG B N 1
ATOM 6010 C CA . ARG B 1 354 ? 11.227 -7.801 -4.777 1 93.56 354 ARG B CA 1
ATOM 6011 C C . ARG B 1 354 ? 11.992 -7.777 -3.457 1 93.56 354 ARG B C 1
ATOM 6013 O O . ARG B 1 354 ? 11.672 -8.523 -2.531 1 93.56 354 ARG B O 1
ATOM 6020 N N . TYR B 1 355 ? 13.016 -6.965 -3.465 1 95.06 355 TYR B N 1
ATOM 6021 C CA . TYR B 1 355 ? 13.609 -6.551 -2.195 1 95.06 355 TYR B CA 1
ATOM 6022 C C . TYR B 1 355 ? 12.734 -5.512 -1.502 1 95.06 355 TYR B C 1
ATOM 6024 O O . TYR B 1 355 ? 12.125 -4.668 -2.158 1 95.06 355 TYR B O 1
ATOM 6032 N N . HIS B 1 356 ? 12.688 -5.594 -0.132 1 93.5 356 HIS B N 1
ATOM 6033 C CA . HIS B 1 356 ? 11.836 -4.68 0.62 1 93.5 356 HIS B CA 1
ATOM 6034 C C . HIS B 1 356 ? 12.633 -3.93 1.681 1 93.5 356 HIS B C 1
ATOM 6036 O O . HIS B 1 356 ? 13.391 -4.539 2.439 1 93.5 356 HIS B O 1
ATOM 6042 N N . CYS B 1 357 ? 12.406 -2.652 1.616 1 97.06 357 CYS B N 1
ATOM 6043 C CA . CYS B 1 357 ? 12.984 -1.868 2.703 1 97.06 357 CYS B CA 1
ATOM 6044 C C . CYS B 1 357 ? 12.242 -2.121 4.012 1 97.06 357 CYS B C 1
ATOM 6046 O O . CYS B 1 357 ? 11.016 -1.968 4.074 1 97.06 357 CYS B O 1
ATOM 6048 N N . GLN B 1 358 ? 12.891 -2.422 5.027 1 96.12 358 GLN B N 1
ATOM 6049 C CA . GLN B 1 358 ? 12.273 -2.764 6.305 1 96.12 358 GLN B CA 1
ATOM 6050 C C . GLN B 1 358 ? 11.859 -1.51 7.07 1 96.12 358 GLN B C 1
ATOM 6052 O O . GLN B 1 358 ? 11.102 -1.589 8.039 1 96.12 358 GLN B O 1
ATOM 6057 N N . LYS B 1 359 ? 12.359 -0.421 6.57 1 95 359 LYS B N 1
ATOM 6058 C CA . LYS B 1 359 ? 12.016 0.838 7.223 1 95 359 LYS B CA 1
ATOM 6059 C C . LYS B 1 359 ? 10.727 1.423 6.648 1 95 359 LYS B C 1
ATOM 6061 O O . LYS B 1 359 ? 9.805 1.772 7.395 1 95 359 LYS B O 1
ATOM 6066 N N . CYS B 1 360 ? 10.625 1.532 5.309 1 95.06 360 CYS B N 1
ATOM 6067 C CA . CYS B 1 360 ? 9.492 2.258 4.738 1 95.06 360 CYS B CA 1
ATOM 6068 C C . CYS B 1 360 ? 8.633 1.339 3.881 1 95.06 360 CYS B C 1
ATOM 6070 O O . CYS B 1 360 ? 7.559 1.736 3.424 1 95.06 360 CYS B O 1
ATOM 6072 N N . GLY B 1 361 ? 9.109 0.182 3.457 1 92.69 361 GLY B N 1
ATOM 6073 C CA . GLY B 1 361 ? 8.32 -0.766 2.689 1 92.69 361 GLY B CA 1
ATOM 6074 C C . GLY B 1 361 ? 8.547 -0.663 1.193 1 92.69 361 GLY B C 1
ATOM 6075 O O . GLY B 1 361 ? 7.949 -1.406 0.414 1 92.69 361 GLY B O 1
ATOM 6076 N N . PHE B 1 362 ? 9.461 0.172 0.751 1 94.81 362 PHE B N 1
ATOM 6077 C CA . PHE B 1 362 ? 9.758 0.331 -0.667 1 94.81 362 PHE B CA 1
ATOM 6078 C C . PHE B 1 362 ? 10.211 -0.991 -1.277 1 94.81 362 PHE B C 1
ATOM 6080 O O . PHE B 1 362 ? 10.977 -1.733 -0.663 1 94.81 362 PHE B O 1
ATOM 6087 N N . LYS B 1 363 ? 9.758 -1.236 -2.441 1 93 363 LYS B N 1
ATOM 6088 C CA . LYS B 1 363 ? 10.086 -2.467 -3.156 1 93 363 LYS B CA 1
ATOM 6089 C C . LYS B 1 363 ? 10.992 -2.184 -4.352 1 93 363 LYS B C 1
ATOM 6091 O O . LYS B 1 363 ? 10.773 -1.219 -5.086 1 93 363 LYS B O 1
ATOM 6096 N N . ALA B 1 364 ? 12.008 -3.018 -4.508 1 95.12 364 ALA B N 1
ATOM 6097 C CA . ALA B 1 364 ? 12.953 -2.82 -5.605 1 95.12 364 ALA B CA 1
ATOM 6098 C C . ALA B 1 364 ? 13.328 -4.152 -6.25 1 95.12 364 ALA B C 1
ATOM 6100 O O . ALA B 1 364 ? 13.375 -5.184 -5.578 1 95.12 364 ALA B O 1
ATOM 6101 N N . LYS B 1 365 ? 13.609 -4.164 -7.555 1 93.94 365 LYS B N 1
ATOM 6102 C CA . LYS B 1 365 ? 14.031 -5.359 -8.289 1 93.94 365 LYS B CA 1
ATOM 6103 C C . LYS B 1 365 ? 15.453 -5.762 -7.914 1 93.94 365 LYS B C 1
ATOM 6105 O O . LYS B 1 365 ? 15.781 -6.949 -7.902 1 93.94 365 LYS B O 1
ATOM 6110 N N . GLN B 1 366 ? 16.188 -4.742 -7.586 1 95.5 366 GLN B N 1
ATOM 6111 C CA . GLN B 1 366 ? 17.578 -4.98 -7.238 1 95.5 366 GLN B CA 1
ATOM 6112 C C . GLN B 1 366 ? 17.875 -4.578 -5.793 1 95.5 366 GLN B C 1
ATOM 6114 O O . GLN B 1 366 ? 17.141 -3.773 -5.215 1 95.5 366 GLN B O 1
ATOM 6119 N N . HIS B 1 367 ? 18.906 -5.164 -5.219 1 96.88 367 HIS B N 1
ATOM 6120 C CA . HIS B 1 367 ? 19.297 -4.852 -3.852 1 96.88 367 HIS B CA 1
ATOM 6121 C C . HIS B 1 367 ? 19.922 -3.467 -3.762 1 96.88 367 HIS B C 1
ATOM 6123 O O . HIS B 1 367 ? 20.734 -3.09 -4.621 1 96.88 367 HIS B O 1
ATOM 6129 N N . HIS B 1 368 ? 19.547 -2.682 -2.758 1 97.19 368 HIS B N 1
ATOM 6130 C CA . HIS B 1 368 ? 20.109 -1.364 -2.48 1 97.19 368 HIS B CA 1
ATOM 6131 C C . HIS B 1 368 ? 20.641 -1.279 -1.053 1 97.19 368 HIS B C 1
ATOM 6133 O O . HIS B 1 368 ? 20.031 -1.839 -0.131 1 97.19 368 HIS B O 1
ATOM 6139 N N . TRP B 1 369 ? 21.734 -0.638 -0.912 1 97.44 369 TRP B N 1
ATOM 6140 C CA . TRP B 1 369 ? 22.234 -0.389 0.438 1 97.44 369 TRP B CA 1
ATOM 6141 C C . TRP B 1 369 ? 21.547 0.829 1.052 1 97.44 369 TRP B C 1
ATOM 6143 O O . TRP B 1 369 ? 21.375 0.9 2.271 1 97.44 369 TRP B O 1
ATOM 6153 N N . ARG B 1 370 ? 21.266 1.775 0.206 1 96.69 370 ARG B N 1
ATOM 6154 C CA . ARG B 1 370 ? 20.5 2.945 0.606 1 96.69 370 ARG B CA 1
ATOM 6155 C C . ARG B 1 370 ? 19.125 2.959 -0.075 1 96.69 370 ARG B C 1
ATOM 6157 O O . ARG B 1 370 ? 19.047 2.945 -1.305 1 96.69 370 ARG B O 1
ATOM 6164 N N . CYS B 1 371 ? 18.109 3.076 0.636 1 97.62 371 CYS B N 1
ATOM 6165 C CA . CYS B 1 371 ? 16.766 3.027 0.091 1 97.62 371 CYS B CA 1
ATOM 6166 C C . CYS B 1 371 ? 16.484 4.246 -0.777 1 97.62 371 CYS B C 1
ATOM 6168 O O . CYS B 1 371 ? 16.609 5.383 -0.319 1 97.62 371 CYS B O 1
ATOM 6170 N N . PRO B 1 372 ? 16.016 4.059 -1.925 1 95.62 372 PRO B N 1
ATOM 6171 C CA . PRO B 1 372 ? 15.719 5.18 -2.816 1 95.62 372 PRO B CA 1
ATOM 6172 C C . PRO B 1 372 ? 14.531 6.016 -2.342 1 95.62 372 PRO B C 1
ATOM 6174 O O . PRO B 1 372 ? 14.414 7.188 -2.707 1 95.62 372 PRO B O 1
ATOM 6177 N N . ALA B 1 373 ? 13.672 5.363 -1.555 1 94.38 373 ALA B N 1
ATOM 6178 C CA . ALA B 1 373 ? 12.461 6.062 -1.119 1 94.38 373 ALA B CA 1
ATOM 6179 C C . ALA B 1 373 ? 12.703 6.82 0.183 1 94.38 373 ALA B C 1
ATOM 6181 O O . ALA B 1 373 ? 12.516 8.039 0.244 1 94.38 373 ALA B O 1
ATOM 6182 N N . CYS B 1 374 ? 13.242 6.184 1.206 1 95.25 374 CYS B N 1
ATOM 6183 C CA . CYS B 1 374 ? 13.328 6.836 2.508 1 95.25 374 CYS B CA 1
ATOM 6184 C C . CYS B 1 374 ? 14.75 7.293 2.801 1 95.25 374 CYS B C 1
ATOM 6186 O O . CYS B 1 374 ? 14.984 8.023 3.766 1 95.25 374 CYS B O 1
ATOM 6188 N N . GLY B 1 375 ? 15.672 6.809 2.055 1 94.19 375 GLY B N 1
ATOM 6189 C CA . GLY B 1 375 ? 17.047 7.277 2.17 1 94.19 375 GLY B CA 1
ATOM 6190 C C . GLY B 1 375 ? 17.812 6.59 3.281 1 94.19 375 GLY B C 1
ATOM 6191 O O . GLY B 1 375 ? 18.984 6.922 3.531 1 94.19 375 GLY B O 1
ATOM 6192 N N . GLU B 1 376 ? 17.281 5.629 3.922 1 94.94 376 GLU B N 1
ATOM 6193 C CA . GLU B 1 376 ? 17.938 4.949 5.027 1 94.94 376 GLU B CA 1
ATOM 6194 C C . GLU B 1 376 ? 18.906 3.883 4.516 1 94.94 376 GLU B C 1
ATOM 6196 O O . GLU B 1 376 ? 18.656 3.256 3.484 1 94.94 376 GLU B O 1
ATOM 6201 N N . TRP B 1 377 ? 19.984 3.689 5.27 1 96.06 377 TRP B N 1
ATOM 6202 C CA . TRP B 1 377 ? 21.016 2.746 4.855 1 96.06 377 TRP B CA 1
ATOM 6203 C C . TRP B 1 377 ? 20.812 1.384 5.508 1 96.06 377 TRP B C 1
ATOM 6205 O O . TRP B 1 377 ? 20.391 1.3 6.668 1 96.06 377 TRP B O 1
ATOM 6215 N N . GLY B 1 378 ? 21.125 0.355 4.723 1 95.38 378 GLY B N 1
ATOM 6216 C CA . GLY B 1 378 ? 21.188 -0.992 5.266 1 95.38 378 GLY B CA 1
ATOM 6217 C C . GLY B 1 378 ? 19.812 -1.556 5.602 1 95.38 378 GLY B C 1
ATOM 6218 O O . GLY B 1 378 ? 19.672 -2.334 6.547 1 95.38 378 GLY B O 1
ATOM 6219 N N . THR B 1 379 ? 18.781 -1.129 4.918 1 96.12 379 THR B N 1
ATOM 6220 C CA . THR B 1 379 ? 17.422 -1.512 5.312 1 96.12 379 THR B CA 1
ATOM 6221 C C . THR B 1 379 ? 16.891 -2.615 4.406 1 96.12 379 THR B C 1
ATOM 6223 O O . THR B 1 379 ? 15.781 -3.111 4.613 1 96.12 379 THR B O 1
ATOM 6226 N N . PHE B 1 380 ? 17.719 -3.094 3.453 1 96 380 PHE B N 1
ATOM 6227 C CA . PHE B 1 380 ? 17.312 -4.152 2.537 1 96 380 PHE B CA 1
ATOM 6228 C C . PHE B 1 380 ? 17.969 -5.473 2.904 1 96 380 PHE B C 1
ATOM 6230 O O . PHE B 1 380 ? 19.172 -5.645 2.705 1 96 380 PHE B O 1
ATOM 6237 N N . PRO B 1 381 ? 17.219 -6.387 3.404 1 95.12 381 PRO B N 1
ATOM 6238 C CA . PRO B 1 381 ? 17.797 -7.73 3.5 1 95.12 381 PRO B CA 1
ATOM 6239 C C . PRO B 1 381 ? 18.172 -8.312 2.137 1 95.12 381 PRO B C 1
ATOM 6241 O O . PRO B 1 381 ? 17.516 -7.996 1.134 1 95.12 381 PRO B O 1
ATOM 6244 N N . PRO B 1 382 ? 19.203 -9.109 2.16 1 94.75 382 PRO B N 1
ATOM 6245 C CA . PRO B 1 382 ? 19.672 -9.641 0.875 1 94.75 382 PRO B CA 1
ATOM 6246 C C . PRO B 1 382 ? 18.828 -10.812 0.385 1 94.75 382 PRO B C 1
ATOM 6248 O O . PRO B 1 382 ? 19.375 -11.836 -0.033 1 94.75 382 PRO B O 1
ATOM 6251 N N . ARG B 1 383 ? 17.516 -10.727 0.463 1 92.44 383 ARG B N 1
ATOM 6252 C CA . ARG B 1 383 ? 16.578 -11.734 -0.008 1 92.44 383 ARG B CA 1
ATOM 6253 C C . ARG B 1 383 ? 15.289 -11.086 -0.517 1 92.44 383 ARG B C 1
ATOM 6255 O O . ARG B 1 383 ? 14.711 -10.219 0.151 1 92.44 383 ARG B O 1
ATOM 6262 N N . ARG B 1 384 ? 14.93 -11.516 -1.651 1 93.31 384 ARG B N 1
ATOM 6263 C CA . ARG B 1 384 ? 13.664 -11.039 -2.199 1 93.31 384 ARG B CA 1
ATOM 6264 C C . ARG B 1 384 ? 12.484 -11.789 -1.586 1 93.31 384 ARG B C 1
ATOM 6266 O O . ARG B 1 384 ? 12.641 -12.906 -1.093 1 93.31 384 ARG B O 1
ATOM 6273 N N . THR B 1 385 ? 11.344 -11.109 -1.597 1 88.38 385 THR B N 1
ATOM 6274 C CA . THR B 1 385 ? 10.117 -11.742 -1.138 1 88.38 385 THR B CA 1
ATOM 6275 C C . THR B 1 385 ? 8.977 -11.492 -2.123 1 88.38 385 THR B C 1
ATOM 6277 O O . THR B 1 385 ? 9.031 -10.547 -2.908 1 88.38 385 THR B O 1
ATOM 6280 N N . VAL B 1 386 ? 8.195 -12.414 -2.268 1 82.06 386 VAL B N 1
ATOM 6281 C CA . VAL B 1 386 ? 6.953 -12.234 -3.012 1 82.06 386 VAL B CA 1
ATOM 6282 C C . VAL B 1 386 ? 5.82 -11.891 -2.049 1 82.06 386 VAL B C 1
ATOM 6284 O O . VAL B 1 386 ? 5.445 -12.703 -1.204 1 82.06 386 VAL B O 1
ATOM 6287 N N . ALA B 1 387 ? 5.961 -10.531 -1.475 1 63.44 387 ALA B N 1
ATOM 6288 C CA . ALA B 1 387 ? 5.176 -10.008 -0.357 1 63.44 387 ALA B CA 1
ATOM 6289 C C . ALA B 1 387 ? 3.68 -10.125 -0.637 1 63.44 387 ALA B C 1
ATOM 6291 O O . ALA B 1 387 ? 3.248 -10.023 -1.788 1 63.44 387 ALA B O 1
ATOM 6292 N N . PHE B 1 388 ? 2.912 -10.656 0.409 1 58.06 388 PHE B N 1
ATOM 6293 C CA . PHE B 1 388 ? 1.472 -10.75 0.615 1 58.06 388 PHE B CA 1
ATOM 6294 C C . PHE B 1 388 ? 0.917 -9.445 1.169 1 58.06 388 PHE B C 1
ATOM 6296 O O . PHE B 1 388 ? 1.486 -8.867 2.098 1 58.06 388 PHE B O 1
ATOM 6303 N N . GLU B 1 389 ? 0.886 -8.359 0.445 1 52.19 389 GLU B N 1
ATOM 6304 C CA . GLU B 1 389 ? 0.33 -7.176 1.099 1 52.19 389 GLU B CA 1
ATOM 6305 C C . GLU B 1 389 ? -0.916 -7.527 1.907 1 52.19 389 GLU B C 1
ATOM 6307 O O . GLU B 1 389 ? -1.925 -7.961 1.346 1 52.19 389 GLU B O 1
ATOM 6312 N N . GLY B 1 390 ? -0.842 -8.398 2.807 1 47 390 GLY B N 1
ATOM 6313 C CA . GLY B 1 390 ? -2.076 -8.422 3.576 1 47 390 GLY B CA 1
ATOM 6314 C C . GLY B 1 390 ? -2.512 -7.051 4.047 1 47 390 GLY B C 1
ATOM 6315 O O . GLY B 1 390 ? -1.683 -6.156 4.223 1 47 390 GLY B O 1
ATOM 6316 N N . SER B 1 391 ? -3.641 -6.605 3.512 1 43.41 391 SER B N 1
ATOM 6317 C CA . SER B 1 391 ? -4.297 -5.449 4.109 1 43.41 391 SER B CA 1
ATOM 6318 C C . SER B 1 391 ? -4.047 -5.387 5.613 1 43.41 391 SER B C 1
ATOM 6320 O O . SER B 1 391 ? -4.152 -6.398 6.309 1 43.41 391 SER B O 1
ATOM 6322 N N . ARG B 1 392 ? -3.043 -4.691 6.191 1 37.75 392 ARG B N 1
ATOM 6323 C CA . ARG B 1 392 ? -3.16 -4.285 7.586 1 37.75 392 ARG B CA 1
ATOM 6324 C C . ARG B 1 392 ? -4.602 -3.916 7.93 1 37.75 392 ARG B C 1
ATOM 6326 O O . ARG B 1 392 ? -5.047 -2.803 7.641 1 37.75 392 ARG B O 1
ATOM 6333 N N . ALA B 1 393 ? -5.68 -4.418 7.66 1 33.59 393 ALA B N 1
ATOM 6334 C CA . ALA B 1 393 ? -6.762 -4.09 8.578 1 33.59 393 ALA B CA 1
ATOM 6335 C C . ALA B 1 393 ? -6.336 -4.316 10.031 1 33.59 393 ALA B C 1
ATOM 6337 O O . ALA B 1 393 ? -5.977 -5.434 10.406 1 33.59 393 ALA B O 1
ATOM 6338 N N . GLN B 1 394 ? -5.805 -3.219 10.852 1 23.27 394 GLN B N 1
ATOM 6339 C CA . GLN B 1 394 ? -6.305 -3.086 12.219 1 23.27 394 GLN B CA 1
ATOM 6340 C C . GLN B 1 394 ? -7.77 -3.498 12.312 1 23.27 394 GLN B C 1
ATOM 6342 O O . GLN B 1 394 ? -8.586 -3.111 11.469 1 23.27 394 GLN B O 1
#

Secondary structure (DSSP, 8-state):
-HHHHHHHHHHHHHHHHHHHHHHHHHHHHHHHHHSS---HHHHHHHHHHHTT-HHHHHHHHHHHHHHS---HHHHHHHHHHHHHTT-HHHHHHHHHHHHT-TT--HHHHHHHHHHHHHHHHHHT-HHHHHHHHHHTTTSTTHHHHHHHHHHHHHHTT-HHHHHHHHHH-TTSSTTHHHHHHHHHH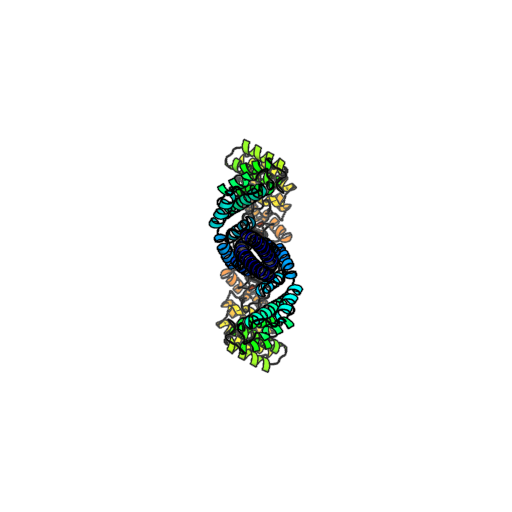HHHHHHHHTT-HHHHHHHHHHHHHHH-TT-HHHHHHHHHHHHHTT-HHHHHHHHHHHHHH-GGGHHHHHHHHHHHS-GGGGGGTHHHHHHHHHH-TT-S-HHHHHHHHHHTT-HHHHHHHHHHHHHHS--HHHHHHHHHHHTTTS-HHHHHHHHHHHHHHHHHHHHHEEEE-TTT--EESS--SB-TTT--BS---SS-EE--------/-HHHHHHHHHHHHHHHHHHHHHHHHHHHHHHHHHSS---HHHHHHHHHHHTT-HHHHHHHHHHHHHHS---HHHHHHHHHHHHHTT-HHHHHHHHHHHHT-TT--HHHHHHHHHHHHHHHHHHT-HHHHHHHHHHTTTSTTHHHHHHHHHHHHHHTT-HHHHHHHHHH-TTSSTTHHHHHHHHHHHHHHHHHHTT-HHHHHHHHHHHHHHH-TT-HHHHHHHHHHHHHTT-HHHHHHHHHHHHHH-GGGHHHHHHHHHHHS-GGGHHHHHHHHHHHHHH-TT-S-HHHHHHHHHHTT-HHHHHHHHHHHHHHS--HHHHHHHHHHHTTTS-HHHHHHHHHHHHHHHHHHHHHEEEE-TTT--EESS--SB-TTT--BS---SS-EE--------

Organism: Hydrogenophilus thermoluteolus (NCBI:txid297)

InterPro domains:
  IPR011990 Tetratricopeptide-like helical domain superfamily [G3DSA:1.25.40.10] (23-108)
  IPR011990 Tetratricopeptide-like helical domain superfamily [G3DSA:1.25.40.10] (109-329)
  IPR011990 Tetratricopeptide-like helical domain superfamily [SSF48452] (42-316)
  IPR041166 LapB, rubredoxin metal binding domain [PF18073] (355-381)

pLDDT: mean 86.15, std 14.48, range [22.92, 98.75]